Protein AF-A0A1F3YBR4-F1 (afdb_monomer)

Structure (mmCIF, N/CA/C/O backbone):
data_AF-A0A1F3YBR4-F1
#
_entry.id   AF-A0A1F3YBR4-F1
#
loop_
_atom_site.group_PDB
_atom_site.id
_atom_site.type_symbol
_atom_site.label_atom_id
_atom_site.label_alt_id
_atom_site.label_comp_id
_atom_site.label_asym_id
_atom_site.label_entity_id
_atom_site.label_seq_id
_atom_site.pdbx_PDB_ins_code
_atom_site.Cartn_x
_atom_site.Cartn_y
_atom_site.Cartn_z
_atom_site.occupancy
_atom_site.B_iso_or_equiv
_atom_site.auth_seq_id
_atom_site.auth_comp_id
_atom_site.auth_asym_id
_atom_site.auth_atom_id
_atom_site.pdbx_PDB_model_num
ATOM 1 N N . MET A 1 1 ? 12.958 -46.617 -24.072 1.00 23.92 1 MET A N 1
ATOM 2 C CA . MET A 1 1 ? 14.412 -46.872 -24.064 1.00 23.92 1 MET A CA 1
ATOM 3 C C . MET A 1 1 ? 15.074 -45.876 -25.005 1.00 23.92 1 MET A C 1
ATOM 5 O O . MET A 1 1 ? 14.710 -45.856 -26.168 1.00 23.92 1 MET A O 1
ATOM 9 N N . ILE A 1 2 ? 16.003 -45.095 -24.444 1.00 22.17 2 ILE A N 1
ATOM 10 C CA . ILE A 1 2 ? 17.035 -44.224 -25.046 1.00 22.17 2 ILE A CA 1
ATOM 11 C C . ILE A 1 2 ? 16.566 -42.932 -25.776 1.00 22.17 2 ILE A C 1
ATOM 13 O O . ILE A 1 2 ? 15.692 -42.996 -26.635 1.00 22.17 2 ILE A O 1
ATOM 17 N N . PRO A 1 3 ? 17.134 -41.754 -25.417 1.00 28.25 3 PRO A N 1
ATOM 18 C CA . PRO A 1 3 ? 16.663 -40.420 -25.795 1.00 28.25 3 PRO A CA 1
ATOM 19 C C . PRO A 1 3 ? 17.419 -39.850 -27.008 1.00 28.25 3 PRO A C 1
ATOM 21 O O . PRO A 1 3 ? 18.558 -40.236 -27.268 1.00 28.25 3 PRO A O 1
ATOM 24 N N . VAL A 1 4 ? 16.836 -38.868 -27.704 1.00 24.16 4 VAL A N 1
ATOM 25 C CA . VAL A 1 4 ? 17.567 -38.064 -28.700 1.00 24.16 4 VAL A CA 1
ATOM 26 C C . VAL A 1 4 ? 17.651 -36.616 -28.232 1.00 24.16 4 VAL A C 1
ATOM 28 O O . VAL A 1 4 ? 16.673 -35.876 -28.189 1.00 24.16 4 VAL A O 1
ATOM 31 N N . THR A 1 5 ? 18.872 -36.244 -27.875 1.00 29.11 5 THR A N 1
ATOM 32 C CA . THR A 1 5 ? 19.387 -34.903 -27.619 1.00 29.11 5 THR A CA 1
ATOM 33 C C . THR A 1 5 ? 19.265 -34.029 -28.871 1.00 29.11 5 THR A C 1
ATOM 35 O O . THR A 1 5 ? 19.898 -34.286 -29.894 1.00 29.11 5 THR A O 1
ATOM 38 N N . LEU A 1 6 ? 18.476 -32.954 -28.794 1.00 28.22 6 LEU A N 1
ATOM 39 C CA . LEU A 1 6 ? 18.381 -31.932 -29.840 1.00 28.22 6 LEU A CA 1
ATOM 40 C C . LEU A 1 6 ? 19.551 -30.943 -29.722 1.00 28.22 6 LEU A C 1
ATOM 42 O O . LEU A 1 6 ? 19.469 -29.914 -29.060 1.00 28.22 6 LEU A O 1
ATOM 46 N N . GLY A 1 7 ? 20.657 -31.267 -30.390 1.00 28.41 7 GLY A N 1
ATOM 47 C CA . GLY A 1 7 ? 21.738 -30.330 -30.695 1.00 28.41 7 GLY A CA 1
ATOM 48 C C . GLY A 1 7 ? 21.739 -29.970 -32.182 1.00 28.41 7 GLY A C 1
ATOM 49 O O . GLY A 1 7 ? 21.764 -30.870 -33.011 1.00 28.41 7 GLY A O 1
ATOM 50 N N . ARG A 1 8 ? 21.701 -28.662 -32.498 1.00 36.41 8 ARG A N 1
ATOM 51 C CA . ARG A 1 8 ? 22.083 -27.915 -33.735 1.00 36.41 8 ARG A CA 1
ATOM 52 C C . ARG A 1 8 ? 22.012 -28.547 -35.152 1.00 36.41 8 ARG A C 1
ATOM 54 O O . ARG A 1 8 ? 22.469 -27.915 -36.098 1.00 36.41 8 ARG A O 1
ATOM 61 N N . ARG A 1 9 ? 21.406 -29.716 -35.372 1.00 30.92 9 ARG A N 1
ATOM 62 C CA . ARG A 1 9 ? 21.308 -30.395 -36.683 1.00 30.92 9 ARG A CA 1
ATOM 63 C C . ARG A 1 9 ? 19.883 -30.826 -37.067 1.00 30.92 9 ARG A C 1
ATOM 65 O O . ARG A 1 9 ? 19.714 -31.665 -37.940 1.00 30.92 9 ARG A O 1
ATOM 72 N N . GLY A 1 10 ? 18.851 -30.209 -36.486 1.00 30.56 10 GLY A N 1
ATOM 73 C CA . GLY A 1 10 ? 17.455 -30.378 -36.933 1.00 30.56 10 GLY A CA 1
ATOM 74 C C . GLY A 1 10 ? 17.107 -29.628 -38.231 1.00 30.56 10 GLY A C 1
ATOM 75 O O . GLY A 1 10 ? 16.063 -29.870 -38.824 1.00 30.56 10 GLY A O 1
ATOM 76 N N . PHE A 1 11 ? 17.991 -28.743 -38.702 1.00 39.75 11 PHE A N 1
ATOM 77 C CA . PHE A 1 11 ? 17.734 -27.847 -39.837 1.00 39.75 11 PHE A CA 1
ATOM 78 C C . PHE A 1 11 ? 17.749 -28.539 -41.213 1.00 39.75 11 PHE A C 1
ATOM 80 O O . PHE A 1 11 ? 17.201 -28.008 -42.171 1.00 39.75 11 PHE A O 1
ATOM 87 N N . ILE A 1 12 ? 18.357 -29.726 -41.324 1.00 35.03 12 ILE A N 1
ATOM 88 C CA . ILE A 1 12 ? 18.539 -30.412 -42.617 1.00 35.03 12 ILE A CA 1
ATOM 89 C C . ILE A 1 12 ? 17.412 -31.423 -42.898 1.00 35.03 12 ILE A C 1
ATOM 91 O O . ILE A 1 12 ? 17.104 -31.686 -44.057 1.00 35.03 12 ILE A O 1
ATOM 95 N N . ALA A 1 13 ? 16.723 -31.934 -41.871 1.00 32.88 13 ALA A N 1
ATOM 96 C CA . ALA A 1 13 ? 15.683 -32.952 -42.058 1.00 32.88 13 ALA A CA 1
ATOM 97 C C . ALA A 1 13 ? 14.358 -32.388 -42.610 1.00 32.88 13 ALA A C 1
ATOM 99 O O . ALA A 1 13 ? 13.666 -33.079 -43.351 1.00 32.88 13 ALA A O 1
ATOM 100 N N . VAL A 1 14 ? 14.022 -31.125 -42.317 1.00 38.03 14 VAL A N 1
ATOM 101 C CA . VAL A 1 14 ? 12.793 -30.484 -42.833 1.00 38.03 14 VAL A CA 1
ATOM 102 C C . VAL A 1 14 ? 12.993 -29.929 -44.250 1.00 38.03 14 VAL A C 1
ATOM 104 O O . VAL A 1 14 ? 12.066 -29.942 -45.052 1.00 38.03 14 VAL A O 1
ATOM 107 N N . PHE A 1 15 ? 14.216 -29.526 -44.612 1.00 40.06 15 PHE A N 1
ATOM 108 C CA . PHE A 1 15 ? 14.514 -29.008 -45.954 1.00 40.06 15 PHE A CA 1
ATOM 109 C C . PHE A 1 15 ? 14.533 -30.098 -47.044 1.00 40.06 15 PHE A C 1
ATOM 111 O O . PHE A 1 15 ? 14.293 -29.799 -48.211 1.00 40.06 15 PHE A O 1
ATOM 118 N N . LEU A 1 16 ? 14.778 -31.364 -46.678 1.00 35.88 16 LEU A N 1
ATOM 119 C CA . LEU A 1 16 ? 14.881 -32.484 -47.627 1.00 35.88 16 LEU A CA 1
ATOM 120 C C . LEU A 1 16 ? 13.560 -33.227 -47.899 1.00 35.88 16 LEU A C 1
ATOM 122 O O . LEU A 1 16 ? 13.496 -33.995 -48.854 1.00 35.88 16 L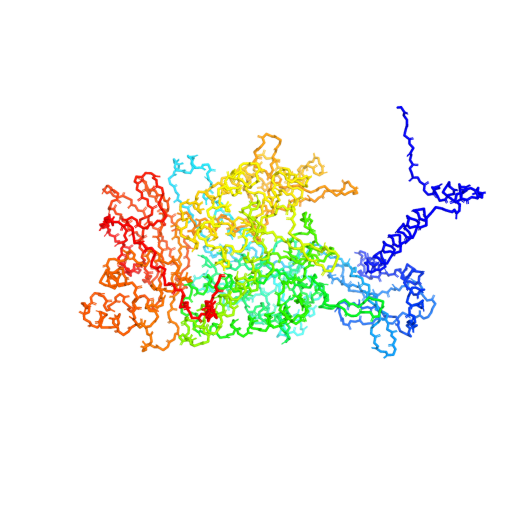EU A O 1
ATOM 126 N N . LEU A 1 17 ? 12.490 -32.977 -47.134 1.00 38.88 17 LEU A N 1
ATOM 127 C CA . LEU A 1 17 ? 11.174 -33.600 -47.369 1.00 38.88 17 LEU A CA 1
ATOM 128 C C . LEU A 1 17 ? 10.266 -32.798 -48.324 1.00 38.88 17 LEU A C 1
ATOM 130 O O . LEU A 1 17 ? 9.230 -33.305 -48.749 1.00 38.88 17 LEU A O 1
ATOM 134 N N . CYS A 1 18 ? 10.666 -31.586 -48.725 1.00 43.03 18 CYS A N 1
ATOM 135 C CA . CYS A 1 18 ? 9.859 -30.693 -49.569 1.00 43.03 18 CYS A CA 1
ATOM 136 C C . CYS A 1 18 ? 10.134 -30.795 -51.084 1.00 43.03 18 CYS A C 1
ATOM 138 O O . CYS A 1 18 ? 9.493 -30.090 -51.857 1.00 43.03 18 CYS A O 1
ATOM 140 N N . PHE A 1 19 ? 11.039 -31.673 -51.534 1.00 41.56 19 PHE A N 1
ATOM 141 C CA . PHE A 1 19 ? 11.357 -31.864 -52.963 1.00 41.56 19 PHE A CA 1
ATOM 142 C C . PHE A 1 19 ? 10.687 -33.100 -53.589 1.00 41.56 19 PHE A C 1
ATOM 144 O O . PHE A 1 19 ? 11.185 -33.667 -54.559 1.00 41.56 19 PHE A O 1
ATOM 151 N N . SER A 1 20 ? 9.530 -33.510 -53.064 1.00 43.53 20 SER A N 1
ATOM 152 C CA . SER A 1 20 ? 8.599 -34.362 -53.809 1.00 43.53 20 SER A CA 1
ATOM 153 C C . SER A 1 20 ? 7.569 -33.469 -54.513 1.00 43.53 20 SER A C 1
ATOM 155 O O . SER A 1 20 ? 6.870 -32.714 -53.828 1.00 43.53 20 SER A O 1
ATOM 157 N N . PRO A 1 21 ? 7.408 -33.555 -55.848 1.00 44.22 21 PRO A N 1
ATOM 158 C CA . PRO A 1 21 ? 6.447 -32.736 -56.592 1.00 44.22 21 PRO A CA 1
ATOM 159 C C . PRO A 1 21 ? 4.975 -32.985 -56.199 1.00 44.22 21 PRO A C 1
ATOM 161 O O . PRO A 1 21 ? 4.095 -32.266 -56.661 1.00 44.22 21 PRO A O 1
ATOM 164 N N . ALA A 1 22 ? 4.693 -33.944 -55.307 1.00 43.72 22 ALA A N 1
ATOM 165 C CA . ALA A 1 22 ? 3.353 -34.238 -54.799 1.00 43.72 22 ALA A CA 1
ATOM 166 C C . ALA A 1 22 ? 2.914 -33.395 -53.577 1.00 43.72 22 ALA A C 1
ATOM 168 O O . ALA A 1 22 ? 1.727 -33.378 -53.264 1.00 43.72 22 ALA A O 1
ATOM 169 N N . TYR A 1 23 ? 3.817 -32.677 -52.890 1.00 43.38 23 TYR A N 1
ATOM 170 C CA . TYR A 1 23 ? 3.474 -31.884 -51.688 1.00 43.38 23 TYR A CA 1
ATOM 171 C C . TYR A 1 23 ? 3.305 -30.373 -51.939 1.00 43.38 23 TYR A C 1
ATOM 173 O O . TYR A 1 23 ? 2.867 -29.639 -51.054 1.00 43.38 23 TYR A O 1
ATOM 181 N N . ALA A 1 24 ? 3.589 -29.900 -53.156 1.00 40.53 24 ALA A N 1
ATOM 182 C CA . ALA A 1 24 ? 3.602 -28.478 -53.506 1.00 40.53 24 ALA A CA 1
ATOM 183 C C . ALA A 1 24 ? 2.211 -27.849 -53.771 1.00 40.53 24 ALA A C 1
ATOM 185 O O . ALA A 1 24 ? 2.140 -26.674 -54.117 1.00 40.53 24 ALA A O 1
ATOM 186 N N . GLN A 1 25 ? 1.103 -28.589 -53.613 1.00 44.28 25 GLN A N 1
ATOM 187 C CA . GLN A 1 25 ? -0.252 -28.105 -53.949 1.00 44.28 25 GLN A CA 1
ATOM 188 C C . GLN A 1 25 ? -1.276 -28.129 -52.796 1.00 44.28 25 GLN A C 1
ATOM 190 O O . GLN A 1 25 ? -2.478 -28.070 -53.040 1.00 44.28 25 GLN A O 1
ATOM 195 N N . ALA A 1 26 ? -0.847 -28.165 -51.529 1.00 50.03 26 ALA A N 1
ATOM 196 C CA . ALA A 1 26 ? -1.770 -28.085 -50.390 1.00 50.03 26 ALA A CA 1
ATOM 197 C C . ALA A 1 26 ? -1.750 -26.681 -49.734 1.00 50.03 26 ALA A C 1
ATOM 199 O O . ALA A 1 26 ? -0.775 -26.355 -49.051 1.00 50.03 26 ALA A O 1
ATOM 200 N N . PRO A 1 27 ? -2.828 -25.870 -49.827 1.00 52.44 27 PRO A N 1
ATOM 201 C CA . PRO A 1 27 ? -2.911 -24.533 -49.214 1.00 52.44 27 PRO A CA 1
ATOM 202 C C . PRO A 1 27 ? -2.634 -24.524 -47.701 1.00 52.44 27 PRO A C 1
ATOM 204 O O . PRO A 1 27 ? -2.118 -23.552 -47.156 1.00 52.44 27 PRO A O 1
ATOM 207 N N . LYS A 1 28 ? -2.931 -25.640 -47.019 1.00 46.38 28 LYS A N 1
ATOM 208 C CA . LYS A 1 28 ? -2.670 -25.827 -45.584 1.00 46.38 28 LYS A CA 1
ATOM 209 C C . LYS A 1 28 ? -1.178 -25.893 -45.243 1.00 46.38 28 LYS A C 1
AT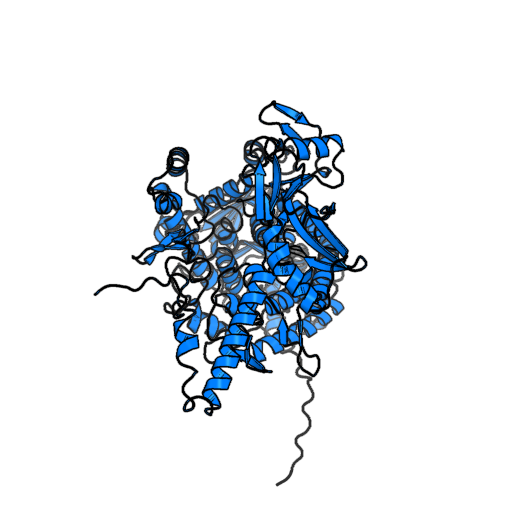OM 211 O O . LYS A 1 28 ? -0.798 -25.417 -44.181 1.00 46.38 28 LYS A O 1
ATOM 216 N N . CYS A 1 29 ? -0.340 -26.436 -46.129 1.00 45.31 29 CYS A N 1
ATOM 217 C CA . CYS A 1 29 ? 1.097 -26.568 -45.882 1.00 45.31 29 CYS A CA 1
ATOM 218 C C . CYS A 1 29 ? 1.814 -25.223 -46.067 1.00 45.31 29 CYS A C 1
ATOM 220 O O . CYS A 1 29 ? 2.679 -24.881 -45.269 1.00 45.31 29 CYS A O 1
ATOM 222 N N . ALA A 1 30 ? 1.399 -24.425 -47.059 1.00 50.19 30 ALA A N 1
ATOM 223 C CA . ALA A 1 30 ? 1.891 -23.060 -47.252 1.00 50.19 30 ALA A CA 1
ATOM 224 C C . ALA A 1 30 ? 1.507 -22.142 -46.077 1.00 50.19 30 ALA A C 1
ATOM 226 O O . ALA A 1 30 ? 2.363 -21.433 -45.560 1.00 50.19 30 ALA A O 1
ATOM 227 N N . ALA A 1 31 ? 0.264 -22.227 -45.586 1.00 51.41 31 ALA A N 1
ATOM 228 C CA . ALA A 1 31 ? -0.185 -21.465 -44.418 1.00 51.41 31 ALA A CA 1
ATOM 229 C C . ALA A 1 31 ? 0.562 -21.854 -43.126 1.00 51.41 31 ALA A C 1
ATOM 231 O O . ALA A 1 31 ? 0.920 -20.983 -42.340 1.00 51.41 31 ALA A O 1
ATOM 232 N N . GLN A 1 32 ? 0.841 -23.148 -42.922 1.00 50.38 32 GLN A N 1
ATOM 233 C CA . GLN A 1 32 ? 1.647 -23.626 -41.793 1.00 50.38 32 GLN A CA 1
ATOM 234 C C . GLN A 1 32 ? 3.113 -23.188 -41.898 1.00 50.38 32 GLN A C 1
ATOM 236 O O . GLN A 1 32 ? 3.708 -22.825 -40.888 1.00 50.38 32 GLN A O 1
ATOM 241 N N . LEU A 1 33 ? 3.690 -23.179 -43.105 1.00 54.19 33 LEU A N 1
ATOM 242 C CA . LEU A 1 33 ? 5.049 -22.685 -43.329 1.00 54.19 33 LEU A CA 1
ATOM 243 C C . LEU A 1 33 ? 5.134 -21.169 -43.108 1.00 54.19 33 LEU A C 1
ATOM 245 O O . LEU A 1 33 ? 6.045 -20.708 -42.433 1.00 54.19 33 LEU A O 1
ATOM 249 N N . GLU A 1 34 ? 4.175 -20.397 -43.626 1.00 56.00 34 GLU A N 1
ATOM 250 C CA . GLU A 1 34 ? 4.083 -18.953 -43.385 1.00 56.00 34 GLU A CA 1
ATOM 251 C C . GLU A 1 34 ? 3.904 -18.635 -41.902 1.00 56.00 34 GLU A C 1
ATOM 253 O O . GLU A 1 34 ? 4.531 -17.706 -41.400 1.00 56.00 34 GLU A O 1
ATOM 258 N N . GLN A 1 35 ? 3.080 -19.407 -41.191 1.00 53.53 35 GLN A N 1
ATOM 259 C CA . GLN A 1 35 ? 2.909 -19.266 -39.751 1.00 53.53 35 GLN A CA 1
ATOM 260 C C . GLN A 1 35 ? 4.218 -19.558 -39.009 1.00 53.53 35 GLN A C 1
ATOM 262 O O . GLN A 1 35 ? 4.646 -18.731 -38.211 1.00 53.53 35 GLN A O 1
ATOM 267 N N . LEU A 1 36 ? 4.901 -20.662 -39.325 1.00 56.75 36 LEU A N 1
ATOM 268 C CA . LEU A 1 36 ? 6.179 -21.023 -38.704 1.00 56.75 36 LEU A CA 1
ATOM 269 C C . LEU A 1 36 ? 7.273 -19.980 -38.995 1.00 56.75 36 LEU A C 1
ATOM 271 O O . LEU A 1 36 ? 8.056 -19.633 -38.113 1.00 56.75 36 LEU A O 1
ATOM 275 N N . VAL A 1 37 ? 7.321 -19.447 -40.220 1.00 59.47 37 VAL A N 1
ATOM 276 C CA . VAL A 1 37 ? 8.248 -18.373 -40.613 1.00 59.47 37 VAL A CA 1
ATOM 277 C C . VAL A 1 37 ? 7.934 -17.089 -39.851 1.00 59.47 37 VAL A C 1
ATOM 279 O O . VAL A 1 37 ? 8.852 -16.490 -39.298 1.00 59.47 37 VAL A O 1
ATOM 282 N N . ARG A 1 38 ? 6.657 -16.697 -39.746 1.00 57.47 38 ARG A N 1
ATOM 283 C CA . ARG A 1 38 ? 6.233 -15.527 -38.960 1.00 57.47 38 ARG A CA 1
ATOM 284 C C . ARG A 1 38 ? 6.526 -15.694 -37.474 1.00 57.47 38 ARG A C 1
ATOM 286 O O . ARG A 1 38 ? 6.971 -14.741 -36.845 1.00 57.47 38 ARG A O 1
ATOM 293 N N . GLU A 1 39 ? 6.305 -16.878 -36.910 1.00 59.38 39 GLU A N 1
ATOM 294 C CA . GLU A 1 39 ? 6.620 -17.197 -35.512 1.00 59.38 39 GLU A CA 1
ATOM 295 C C . GLU A 1 39 ? 8.131 -17.113 -35.264 1.00 59.38 39 GLU A C 1
ATOM 297 O O . GLU A 1 39 ? 8.566 -16.458 -34.318 1.00 59.38 39 GLU A O 1
ATOM 302 N N . THR A 1 40 ? 8.939 -17.669 -36.171 1.00 65.69 40 THR A N 1
ATOM 303 C CA . THR A 1 40 ? 10.409 -17.606 -36.108 1.00 65.69 40 THR A CA 1
ATOM 304 C C . THR A 1 40 ? 10.925 -16.172 -36.259 1.00 65.69 40 THR A C 1
ATOM 306 O O . THR A 1 40 ? 11.844 -15.755 -35.553 1.00 65.69 40 THR A O 1
ATOM 309 N N . GLU A 1 41 ? 10.338 -15.388 -37.164 1.00 69.94 41 GLU A N 1
ATOM 310 C CA . GLU A 1 41 ? 10.680 -13.979 -37.363 1.00 69.94 41 GLU A CA 1
ATOM 311 C C . GLU A 1 41 ? 10.274 -13.123 -36.158 1.00 69.94 41 GLU A C 1
ATOM 313 O O . GLU A 1 41 ? 11.069 -12.312 -35.687 1.00 69.94 41 GLU A O 1
ATOM 318 N N . THR A 1 42 ? 9.090 -13.362 -35.594 1.00 69.62 42 THR A N 1
ATOM 319 C CA . THR A 1 42 ? 8.614 -12.711 -34.364 1.00 69.62 42 THR A CA 1
ATOM 320 C C . THR A 1 42 ? 9.538 -13.024 -33.191 1.00 69.62 42 THR A C 1
ATOM 322 O O . THR A 1 42 ? 9.953 -12.112 -32.479 1.00 69.62 42 THR A O 1
ATOM 325 N N . GLN A 1 43 ? 9.930 -14.288 -33.022 1.00 71.44 43 GLN A N 1
ATOM 326 C CA . GLN A 1 43 ? 10.857 -14.706 -31.972 1.00 71.44 43 GLN A CA 1
ATOM 327 C C . GLN A 1 43 ? 12.241 -14.068 -32.150 1.00 71.44 43 GLN A C 1
ATOM 329 O O . GLN A 1 43 ? 12.814 -13.543 -31.197 1.00 71.44 43 GLN A O 1
ATOM 334 N N . ARG A 1 44 ? 12.757 -14.027 -33.382 1.00 78.25 44 ARG A N 1
ATOM 335 C CA . ARG A 1 44 ? 14.019 -13.347 -33.700 1.00 78.25 44 ARG A CA 1
ATOM 336 C C . ARG A 1 44 ? 13.957 -11.843 -33.410 1.00 78.25 44 ARG A C 1
ATOM 338 O O . ARG A 1 44 ? 14.912 -11.288 -32.873 1.00 78.25 44 ARG A O 1
ATOM 345 N N . LEU A 1 45 ? 12.868 -11.168 -33.779 1.00 78.81 45 LEU A N 1
ATOM 346 C CA . LEU A 1 45 ? 12.679 -9.740 -33.499 1.00 78.81 45 LEU A CA 1
ATOM 347 C C . LEU A 1 45 ? 12.570 -9.478 -31.998 1.00 78.81 45 LEU A C 1
ATOM 349 O O . LEU A 1 45 ? 13.172 -8.527 -31.504 1.00 78.81 45 LEU A O 1
ATOM 353 N N . HIS A 1 46 ? 11.879 -10.354 -31.271 1.00 78.00 46 HIS A N 1
ATOM 354 C CA . HIS A 1 46 ? 11.812 -10.311 -29.817 1.00 78.00 46 HIS A CA 1
ATOM 355 C C . HIS A 1 46 ? 13.218 -10.395 -29.198 1.00 78.00 46 HIS A C 1
ATOM 357 O O . HIS A 1 46 ? 13.597 -9.531 -28.413 1.00 78.00 46 HIS A O 1
ATOM 363 N N . GLU A 1 47 ? 14.056 -11.349 -29.614 1.00 80.38 47 GLU A N 1
ATOM 364 C CA . GLU A 1 47 ? 15.449 -11.438 -29.142 1.00 80.38 47 GLU A CA 1
ATOM 365 C C . GLU A 1 47 ? 16.275 -10.168 -29.415 1.00 80.38 47 GLU A C 1
ATOM 367 O O . GLU A 1 47 ? 17.140 -9.808 -28.615 1.00 80.38 47 GLU A O 1
ATOM 372 N N . LEU A 1 48 ? 16.018 -9.478 -30.531 1.00 84.56 48 LEU A N 1
ATOM 373 C CA . LEU A 1 48 ? 16.681 -8.214 -30.864 1.00 84.56 48 LEU A CA 1
ATOM 374 C C . LEU A 1 48 ? 16.171 -7.041 -30.023 1.00 84.56 48 LEU A C 1
ATOM 376 O O . LEU A 1 48 ? 16.964 -6.182 -29.641 1.00 84.56 48 LEU A O 1
ATOM 380 N N . TYR A 1 49 ? 14.871 -6.985 -29.730 1.00 84.88 49 TYR A N 1
ATOM 381 C CA . TYR A 1 49 ? 14.293 -5.950 -28.873 1.00 84.88 49 TYR A CA 1
ATOM 382 C C . TYR A 1 49 ? 14.852 -6.007 -27.459 1.00 84.88 49 TYR A C 1
ATOM 384 O O . TYR A 1 49 ? 15.183 -4.961 -26.902 1.00 84.88 49 TYR A O 1
ATOM 392 N N . TYR A 1 50 ? 15.031 -7.213 -26.927 1.00 82.12 50 TYR A N 1
ATOM 393 C CA . TYR A 1 50 ? 15.558 -7.438 -25.584 1.00 82.12 50 TYR A CA 1
ATOM 394 C C . TYR A 1 50 ? 17.067 -7.701 -25.569 1.00 82.12 50 TYR A C 1
ATOM 396 O O . TYR A 1 50 ? 17.598 -8.295 -24.630 1.00 82.12 50 TYR A O 1
ATOM 404 N N . LEU A 1 51 ? 17.786 -7.267 -26.611 1.00 86.31 51 LEU A N 1
ATOM 405 C CA . LEU A 1 51 ? 19.232 -7.409 -26.655 1.00 86.31 51 LEU A CA 1
ATOM 406 C C . LEU A 1 51 ? 19.862 -6.618 -25.501 1.00 86.31 51 LEU A C 1
ATOM 408 O O . LEU A 1 51 ? 19.724 -5.398 -25.430 1.00 86.31 51 LEU A O 1
ATOM 412 N N . ILE A 1 52 ? 20.592 -7.313 -24.632 1.00 86.44 52 ILE A N 1
ATOM 413 C CA . ILE A 1 52 ? 21.405 -6.726 -23.563 1.00 86.44 52 ILE A CA 1
ATOM 414 C C . ILE A 1 52 ? 22.853 -6.616 -24.076 1.00 86.44 52 ILE A C 1
ATOM 416 O O . ILE A 1 52 ? 23.334 -7.568 -24.695 1.00 86.44 52 ILE A O 1
ATOM 420 N N . PRO A 1 53 ? 23.571 -5.502 -23.830 1.00 84.25 53 PRO A N 1
ATOM 421 C CA . PRO A 1 53 ? 24.991 -5.384 -24.148 1.00 84.25 53 PRO A CA 1
ATOM 422 C C . PRO A 1 53 ? 25.813 -6.523 -23.537 1.00 84.25 53 PRO A C 1
ATOM 424 O O . PRO A 1 53 ? 25.592 -6.912 -22.387 1.00 84.25 53 PRO A O 1
ATOM 427 N N . ASP A 1 54 ? 26.802 -7.031 -24.263 1.00 86.31 54 ASP A N 1
ATOM 428 C CA . ASP A 1 54 ? 27.768 -7.966 -23.694 1.00 86.31 54 ASP A CA 1
ATOM 429 C C . ASP A 1 54 ? 28.876 -7.178 -22.991 1.00 86.31 54 ASP A C 1
ATOM 431 O O . ASP A 1 54 ? 29.335 -6.144 -23.478 1.00 86.31 54 ASP A O 1
ATOM 435 N N . GLY A 1 55 ? 29.297 -7.626 -21.809 1.00 88.50 55 GLY A N 1
ATOM 436 C CA . GLY A 1 55 ? 30.373 -6.946 -21.102 1.00 88.50 55 GLY A CA 1
ATOM 437 C C . GLY A 1 55 ? 30.693 -7.490 -19.722 1.00 88.50 55 GLY A C 1
ATOM 438 O O . GLY A 1 55 ? 29.929 -8.249 -19.122 1.00 88.50 55 GLY A O 1
ATOM 439 N N . THR A 1 56 ? 31.843 -7.060 -19.217 1.00 89.56 56 THR A N 1
ATOM 440 C CA . THR A 1 56 ? 32.400 -7.430 -17.917 1.00 89.56 56 THR A CA 1
ATOM 441 C C . THR A 1 56 ? 32.874 -6.192 -17.169 1.00 89.56 56 THR A C 1
ATOM 443 O O . THR A 1 56 ? 33.171 -5.151 -17.761 1.00 89.56 56 THR A O 1
ATOM 446 N N . ARG A 1 57 ? 32.951 -6.305 -15.843 1.00 88.50 57 ARG A N 1
ATOM 447 C CA . ARG A 1 57 ? 33.534 -5.278 -14.985 1.00 88.50 57 ARG A CA 1
ATOM 448 C C . ARG A 1 57 ? 34.776 -5.829 -14.310 1.00 88.50 57 ARG A C 1
ATOM 450 O O . ARG A 1 57 ? 34.729 -6.895 -13.703 1.00 88.50 57 ARG A O 1
ATOM 457 N N . ASP A 1 58 ? 35.870 -5.089 -14.397 1.00 87.38 58 ASP A N 1
ATOM 458 C CA . ASP A 1 58 ? 37.111 -5.428 -13.717 1.00 87.38 58 ASP A CA 1
ATOM 459 C C . ASP A 1 58 ? 36.924 -5.314 -12.188 1.00 87.38 58 ASP A C 1
ATOM 461 O O . ASP A 1 58 ? 36.556 -4.243 -11.698 1.00 87.38 58 ASP A O 1
ATOM 465 N N . PRO A 1 59 ? 37.186 -6.379 -11.407 1.00 81.81 59 PRO A N 1
ATOM 466 C CA . PRO A 1 59 ? 36.921 -6.404 -9.968 1.00 81.81 59 PRO A CA 1
ATOM 467 C C . PRO A 1 59 ? 37.910 -5.574 -9.125 1.00 81.81 59 PRO A C 1
ATOM 469 O O . PRO A 1 59 ? 37.684 -5.390 -7.931 1.00 81.81 59 PRO A O 1
ATOM 472 N N . LYS A 1 60 ? 39.007 -5.070 -9.706 1.00 81.94 60 LYS A N 1
ATOM 473 C CA . LYS A 1 60 ? 40.015 -4.252 -9.008 1.00 81.94 60 LYS A CA 1
ATOM 474 C C . LYS A 1 60 ? 39.908 -2.780 -9.380 1.00 81.94 60 LYS A C 1
ATOM 476 O O . LYS A 1 60 ? 39.931 -1.911 -8.515 1.00 81.94 60 LYS A O 1
ATOM 481 N N . THR A 1 61 ? 39.823 -2.500 -10.676 1.00 83.69 61 THR A N 1
ATOM 482 C CA . THR A 1 61 ? 39.800 -1.133 -11.218 1.00 83.69 61 THR A CA 1
ATOM 483 C C . THR A 1 61 ? 38.387 -0.586 -11.360 1.00 83.69 61 THR A C 1
ATOM 485 O O . THR A 1 61 ? 38.202 0.630 -11.358 1.00 83.69 61 THR A O 1
ATOM 488 N N . GLY A 1 62 ? 37.400 -1.479 -11.472 1.00 82.75 62 GLY A N 1
ATOM 489 C CA . GLY A 1 62 ? 36.006 -1.150 -11.730 1.00 82.75 62 GLY A CA 1
ATOM 490 C C . GLY A 1 62 ? 35.713 -0.713 -13.163 1.00 82.75 62 GLY A C 1
ATOM 491 O O . GLY A 1 62 ? 34.560 -0.394 -13.446 1.00 82.75 62 GLY A O 1
ATOM 492 N N . ASP A 1 63 ? 36.711 -0.733 -14.056 1.00 89.75 63 ASP A N 1
ATOM 493 C CA . ASP A 1 63 ? 36.550 -0.478 -15.488 1.00 89.75 63 ASP A CA 1
ATOM 494 C C . ASP A 1 63 ? 35.548 -1.452 -16.115 1.00 89.75 63 ASP A C 1
ATOM 496 O O . ASP A 1 63 ? 35.554 -2.647 -15.818 1.00 89.75 63 ASP A O 1
ATOM 500 N N . ILE A 1 64 ? 34.717 -0.946 -17.022 1.00 91.25 64 ILE A N 1
ATOM 501 C CA . ILE A 1 64 ? 33.761 -1.753 -17.783 1.00 91.25 64 ILE A CA 1
ATOM 502 C C . ILE A 1 64 ? 34.359 -2.033 -19.158 1.00 91.25 64 ILE A C 1
ATOM 504 O O . ILE A 1 64 ? 34.828 -1.114 -19.825 1.00 91.25 64 ILE A O 1
ATOM 508 N N . THR A 1 65 ? 34.329 -3.290 -19.588 1.00 92.00 65 THR A N 1
ATOM 509 C CA . THR A 1 65 ? 34.656 -3.693 -20.960 1.00 92.00 65 THR A CA 1
ATOM 510 C C . THR A 1 65 ? 33.387 -4.203 -21.622 1.00 92.00 65 THR A C 1
ATOM 512 O O . THR A 1 65 ? 32.756 -5.112 -21.090 1.00 92.00 65 THR A O 1
ATOM 515 N N . LEU A 1 66 ? 33.006 -3.623 -22.757 1.00 91.62 66 LEU A N 1
ATOM 516 C CA . LEU A 1 66 ? 31.830 -4.039 -23.522 1.00 91.62 66 LEU A CA 1
ATOM 517 C C . LEU A 1 66 ? 32.261 -4.712 -24.816 1.00 91.62 66 LEU A C 1
ATOM 519 O O . LEU A 1 66 ? 33.106 -4.168 -25.526 1.00 91.62 66 LEU A O 1
ATOM 523 N N . ASP A 1 67 ? 31.644 -5.845 -25.127 1.00 91.00 67 ASP A N 1
ATOM 524 C CA . ASP A 1 67 ? 31.720 -6.491 -26.432 1.00 91.00 67 ASP A CA 1
ATOM 525 C C . ASP A 1 67 ? 30.477 -6.109 -27.243 1.00 91.00 67 ASP A C 1
ATOM 527 O O . ASP A 1 67 ? 29.334 -6.357 -26.867 1.00 91.00 67 ASP A O 1
ATOM 531 N N . LEU A 1 68 ? 30.713 -5.443 -28.363 1.00 87.12 68 LEU A N 1
ATOM 532 C CA . LEU A 1 68 ? 29.688 -4.900 -29.243 1.00 87.12 68 LEU A CA 1
ATOM 533 C C . LEU A 1 68 ? 29.439 -5.809 -30.447 1.00 87.12 68 LEU A C 1
ATOM 535 O O . LEU A 1 68 ? 28.629 -5.466 -31.310 1.00 87.12 68 LEU A O 1
ATOM 539 N N . THR A 1 69 ? 30.121 -6.955 -30.536 1.00 88.44 69 THR A N 1
ATOM 540 C CA . THR A 1 69 ? 30.035 -7.874 -31.676 1.00 88.44 69 THR A CA 1
ATOM 541 C C . THR A 1 69 ? 28.596 -8.297 -31.921 1.00 88.44 69 THR A C 1
ATOM 543 O O . THR A 1 69 ? 28.109 -8.191 -33.047 1.00 88.44 69 THR A O 1
ATOM 546 N N . ARG A 1 70 ? 27.868 -8.702 -30.874 1.00 85.25 70 ARG A N 1
ATOM 547 C CA . ARG A 1 70 ? 26.469 -9.129 -30.993 1.00 85.25 70 ARG A CA 1
ATOM 548 C C . ARG A 1 70 ? 25.560 -7.987 -31.451 1.00 85.25 70 ARG A C 1
ATOM 550 O O . ARG A 1 70 ? 24.771 -8.163 -32.375 1.00 85.25 70 ARG A O 1
ATOM 557 N N . SER A 1 71 ? 25.721 -6.792 -30.885 1.00 85.25 71 SER A N 1
ATOM 558 C CA . SER A 1 71 ? 24.959 -5.606 -31.294 1.00 85.25 71 SER A CA 1
ATOM 559 C C . SER A 1 71 ? 25.240 -5.215 -32.746 1.00 85.25 71 SER A C 1
ATOM 561 O O . SER A 1 71 ? 24.318 -4.931 -33.504 1.00 85.25 71 SER A O 1
ATOM 563 N N . LYS A 1 72 ? 26.493 -5.269 -33.198 1.00 83.88 72 LYS A N 1
ATOM 564 C CA . LYS A 1 72 ? 26.830 -4.938 -34.587 1.00 83.88 72 LYS A CA 1
ATOM 565 C C . LYS A 1 72 ? 26.403 -6.007 -35.588 1.00 83.88 72 LYS A C 1
ATOM 567 O O . LYS A 1 72 ? 25.995 -5.663 -36.690 1.00 83.88 72 LYS A O 1
ATOM 572 N N . THR A 1 73 ? 26.506 -7.285 -35.238 1.00 86.88 73 THR A N 1
ATOM 573 C CA . THR A 1 73 ? 26.231 -8.392 -36.171 1.00 86.88 73 THR A CA 1
ATOM 574 C C . THR A 1 73 ? 24.756 -8.763 -36.245 1.00 86.88 73 THR A C 1
ATOM 576 O O . THR A 1 73 ? 24.305 -9.207 -37.297 1.00 86.88 73 THR A O 1
ATOM 579 N N . LEU A 1 74 ? 23.992 -8.565 -35.167 1.00 86.62 74 LEU A N 1
ATOM 580 C CA . LEU A 1 74 ? 22.573 -8.916 -35.131 1.00 86.62 74 LEU A CA 1
ATOM 581 C C . LEU A 1 74 ? 21.660 -7.709 -35.378 1.00 86.62 74 LEU A C 1
ATOM 583 O O . LEU A 1 74 ? 20.722 -7.819 -36.165 1.00 86.62 74 LEU A O 1
ATOM 587 N N . LEU A 1 75 ? 21.934 -6.560 -34.747 1.00 89.19 75 LEU A N 1
ATOM 588 C CA . LEU A 1 75 ? 21.006 -5.425 -34.740 1.00 89.19 75 LEU A CA 1
ATOM 589 C C . LEU A 1 75 ? 21.212 -4.450 -35.910 1.00 89.19 75 LEU A C 1
ATOM 591 O O . LEU A 1 75 ? 20.233 -4.067 -36.546 1.00 89.19 75 LEU A O 1
ATOM 595 N N . LEU A 1 76 ? 22.453 -4.063 -36.240 1.00 87.81 76 LEU A N 1
ATOM 596 C CA . LEU A 1 76 ? 22.704 -3.136 -37.361 1.00 87.81 76 LEU A CA 1
ATOM 597 C C . LEU A 1 76 ? 22.150 -3.636 -38.707 1.00 87.81 76 LEU A C 1
ATOM 599 O O . LEU A 1 76 ? 21.568 -2.825 -39.427 1.00 87.81 76 LEU A O 1
ATOM 603 N N . PRO A 1 77 ? 22.281 -4.924 -39.087 1.00 90.38 77 PRO A N 1
ATOM 604 C CA . PRO A 1 77 ? 21.683 -5.411 -40.326 1.00 90.38 77 PRO A CA 1
ATOM 605 C C . PRO A 1 77 ? 20.159 -5.306 -40.320 1.00 90.38 77 PRO A C 1
ATOM 607 O O . PRO A 1 77 ? 19.570 -4.997 -41.351 1.00 90.38 77 PRO A O 1
ATOM 610 N N . GLU A 1 78 ? 19.522 -5.536 -39.170 1.00 91.06 78 GLU A N 1
ATOM 611 C CA . GLU A 1 78 ? 18.069 -5.426 -39.038 1.00 91.06 78 GLU A CA 1
ATOM 612 C C . GLU A 1 78 ? 17.596 -3.971 -39.138 1.00 91.06 78 GLU A C 1
ATOM 614 O O . GLU A 1 78 ? 16.620 -3.683 -39.826 1.00 91.06 78 GLU A O 1
ATOM 619 N N . LEU A 1 79 ? 18.337 -3.034 -38.541 1.00 91.62 79 LEU A N 1
ATOM 620 C CA . LEU A 1 79 ? 18.097 -1.602 -38.721 1.00 91.62 79 LEU A CA 1
ATOM 621 C C . LEU A 1 79 ? 18.198 -1.195 -40.195 1.00 91.62 79 LEU A C 1
ATOM 623 O O . LEU A 1 79 ? 17.277 -0.567 -40.717 1.00 91.62 79 LEU A O 1
ATOM 627 N N . LYS A 1 80 ? 19.252 -1.639 -40.894 1.00 91.44 80 LYS A N 1
ATOM 628 C CA . LYS A 1 80 ? 19.456 -1.345 -42.322 1.00 91.44 80 LYS A CA 1
ATOM 629 C C . LYS A 1 80 ? 18.322 -1.870 -43.195 1.00 91.44 80 LYS A C 1
ATOM 631 O O . LYS A 1 80 ? 17.861 -1.155 -44.079 1.00 91.44 80 LYS A O 1
ATOM 636 N N . LYS A 1 81 ? 17.829 -3.086 -42.931 1.00 91.62 81 LYS A N 1
ATOM 637 C CA . LYS A 1 81 ? 16.665 -3.647 -43.642 1.00 91.62 81 LYS A CA 1
ATOM 638 C C . LYS A 1 81 ? 15.410 -2.788 -43.499 1.00 91.62 81 LYS A C 1
ATOM 640 O O . LYS A 1 81 ? 14.589 -2.765 -44.407 1.00 91.62 81 LYS A O 1
ATOM 645 N N . ARG A 1 82 ? 15.272 -2.086 -42.375 1.00 90.94 82 ARG A N 1
ATOM 646 C CA . ARG A 1 82 ? 14.148 -1.192 -42.068 1.00 90.94 82 ARG A CA 1
ATOM 647 C C . ARG A 1 82 ? 14.398 0.259 -42.492 1.00 90.94 82 ARG A C 1
ATOM 649 O O . ARG A 1 82 ? 13.615 1.133 -42.146 1.00 90.94 82 ARG A O 1
ATOM 656 N N . GLY A 1 83 ? 15.472 0.514 -43.244 1.00 93.62 83 GLY A N 1
ATOM 657 C CA . GLY A 1 83 ? 15.816 1.840 -43.757 1.00 93.62 83 GLY A CA 1
ATOM 658 C C . GLY A 1 83 ? 16.583 2.728 -42.775 1.00 93.62 83 GLY A C 1
ATOM 659 O O . GLY A 1 83 ? 16.812 3.893 -43.083 1.00 93.62 83 GLY A O 1
ATOM 660 N N . PHE A 1 84 ? 17.008 2.199 -41.623 1.00 94.38 84 PHE A N 1
ATOM 661 C CA . PHE A 1 84 ? 17.824 2.933 -40.658 1.00 94.38 84 PHE A CA 1
ATOM 662 C C . PHE A 1 84 ? 19.305 2.614 -40.857 1.00 94.38 84 PHE A C 1
ATOM 664 O O . PHE A 1 84 ? 19.737 1.465 -40.736 1.00 94.38 84 PHE A O 1
ATOM 671 N N . VAL A 1 85 ? 20.104 3.642 -41.123 1.00 92.62 85 VAL A N 1
ATOM 672 C CA . VAL A 1 85 ? 21.563 3.571 -41.216 1.00 92.62 85 VAL A CA 1
ATOM 673 C C . VAL A 1 85 ? 22.128 4.490 -40.134 1.00 92.62 85 VAL A C 1
ATOM 675 O O . VAL A 1 85 ? 22.343 5.668 -40.402 1.00 92.62 85 VAL A O 1
ATOM 678 N N . PRO A 1 86 ? 22.331 3.978 -38.904 1.00 91.19 86 PRO A N 1
ATOM 679 C CA . PRO A 1 86 ? 22.853 4.794 -37.818 1.00 91.19 86 PRO A CA 1
ATOM 680 C C . PRO A 1 86 ? 24.201 5.422 -38.193 1.00 91.19 86 PRO A C 1
ATOM 682 O O . PRO A 1 86 ? 25.122 4.697 -38.576 1.00 91.19 86 PRO A O 1
ATOM 685 N N . ASP A 1 87 ? 24.305 6.744 -38.076 1.00 91.44 87 ASP A N 1
ATOM 686 C CA . ASP A 1 87 ? 25.537 7.522 -38.270 1.00 91.44 87 ASP A CA 1
ATOM 687 C C . ASP A 1 87 ? 26.347 7.638 -36.968 1.00 91.44 87 ASP A C 1
ATOM 689 O O . ASP A 1 87 ? 27.559 7.859 -36.989 1.00 91.44 87 ASP A O 1
ATOM 693 N N . GLU A 1 88 ? 25.695 7.406 -35.829 1.00 91.62 88 GLU A N 1
ATOM 694 C CA . GLU A 1 88 ? 26.288 7.460 -34.504 1.00 91.62 88 GLU A CA 1
ATOM 695 C C . GLU A 1 88 ? 25.848 6.237 -33.677 1.00 91.62 88 GLU A C 1
ATOM 697 O O . GLU A 1 88 ? 24.661 5.928 -33.532 1.00 91.62 88 GLU A O 1
ATOM 702 N N . VAL A 1 89 ? 26.820 5.529 -33.091 1.00 91.12 89 VAL A N 1
ATOM 703 C CA . VAL A 1 89 ? 26.568 4.503 -32.070 1.00 91.12 89 VAL A CA 1
ATOM 704 C C . VAL A 1 89 ? 27.286 4.923 -30.799 1.00 91.12 89 VAL A C 1
ATOM 706 O O . VAL A 1 89 ? 28.514 5.052 -30.777 1.00 91.12 89 VAL A O 1
ATOM 709 N N . VAL A 1 90 ? 26.520 5.134 -29.734 1.00 92.19 90 VAL A N 1
ATOM 710 C CA . VAL A 1 90 ? 27.050 5.561 -28.439 1.00 92.19 90 VAL A CA 1
ATOM 711 C C . VAL A 1 90 ? 26.740 4.550 -27.359 1.00 92.19 90 VAL A C 1
ATOM 713 O O . VAL A 1 90 ? 25.692 3.906 -27.350 1.00 92.19 90 VAL A O 1
ATOM 716 N N . VAL A 1 91 ? 27.649 4.451 -26.403 1.00 91.06 91 VAL A N 1
ATOM 717 C CA . VAL A 1 91 ? 27.367 3.822 -25.122 1.00 91.06 91 VAL A CA 1
ATOM 718 C C . VAL A 1 91 ? 26.821 4.885 -24.184 1.00 91.06 91 VAL A C 1
ATOM 720 O O . VAL A 1 91 ? 27.521 5.850 -23.887 1.00 91.06 91 VAL A O 1
ATOM 723 N N . GLU A 1 92 ? 25.597 4.700 -23.708 1.00 90.75 92 GLU A N 1
ATOM 724 C CA . GLU A 1 92 ? 25.027 5.473 -22.609 1.00 90.75 92 GLU A CA 1
ATOM 725 C C . GLU A 1 92 ? 25.409 4.810 -21.280 1.00 90.75 92 GLU A C 1
ATOM 727 O O . GLU A 1 92 ? 25.119 3.633 -21.062 1.00 90.75 92 GLU A O 1
ATOM 732 N N . LEU A 1 93 ? 26.033 5.576 -20.386 1.00 86.56 93 LEU A N 1
ATOM 733 C CA . LEU A 1 93 ? 26.345 5.192 -19.012 1.00 86.56 93 LEU A CA 1
ATOM 734 C C . LEU A 1 93 ? 25.619 6.130 -18.036 1.00 86.56 93 LEU A C 1
ATOM 736 O O . LEU A 1 93 ? 25.729 7.356 -18.152 1.00 86.56 93 LEU A O 1
ATOM 740 N N . ASP A 1 94 ? 24.909 5.567 -17.056 1.00 80.62 94 ASP A N 1
ATOM 741 C CA . ASP A 1 94 ? 24.134 6.306 -16.046 1.00 80.62 94 ASP A CA 1
ATOM 742 C C . ASP A 1 94 ? 23.170 7.357 -16.656 1.00 80.62 94 ASP A C 1
ATOM 744 O O . ASP A 1 94 ? 23.102 8.496 -16.190 1.00 80.62 94 ASP A O 1
ATOM 748 N N . ARG A 1 95 ? 22.454 7.008 -17.739 1.00 77.06 95 ARG A N 1
ATOM 749 C CA . ARG A 1 95 ? 21.510 7.865 -18.506 1.00 77.06 95 ARG A CA 1
ATOM 750 C C . ARG A 1 95 ? 22.067 9.144 -19.153 1.00 77.06 95 ARG A C 1
ATOM 752 O O . ARG A 1 95 ? 21.311 9.840 -19.826 1.00 77.06 95 ARG A O 1
ATOM 759 N N . GLN A 1 96 ? 23.327 9.510 -18.929 1.00 76.44 96 GLN A N 1
ATOM 760 C CA . GLN A 1 96 ? 23.819 10.847 -19.304 1.00 76.44 96 GLN A CA 1
ATOM 761 C C . GLN A 1 96 ? 25.181 10.857 -19.985 1.00 76.44 96 GLN A C 1
ATOM 763 O O . GLN A 1 96 ? 25.477 11.780 -20.741 1.00 76.44 96 GLN A O 1
ATOM 768 N N . ARG A 1 97 ? 26.047 9.882 -19.702 1.00 80.94 97 ARG A N 1
ATOM 769 C CA . ARG A 1 97 ? 27.400 9.883 -20.260 1.00 80.94 97 ARG A CA 1
ATOM 770 C C . ARG A 1 97 ? 27.407 9.081 -21.538 1.00 80.94 97 ARG A C 1
ATOM 772 O O . ARG A 1 97 ? 27.166 7.880 -21.502 1.00 80.94 97 ARG A O 1
ATOM 779 N N . PHE A 1 98 ? 27.725 9.746 -22.635 1.00 88.56 98 PHE A N 1
ATOM 780 C CA . PHE A 1 98 ? 27.855 9.105 -23.929 1.00 88.56 98 PHE A CA 1
ATOM 781 C C . PHE A 1 98 ? 29.326 8.868 -24.246 1.00 88.56 98 PHE A C 1
ATOM 783 O O . PHE A 1 98 ? 30.156 9.765 -24.102 1.00 88.56 98 PHE A O 1
ATOM 790 N N . PHE A 1 99 ? 29.640 7.655 -24.683 1.00 87.44 99 PHE A N 1
ATOM 791 C CA . PHE A 1 99 ? 30.937 7.306 -25.248 1.00 87.44 99 PHE A CA 1
ATOM 792 C C . PHE A 1 99 ? 30.704 6.889 -26.690 1.00 87.44 99 PHE A C 1
ATOM 794 O O . PHE A 1 99 ? 30.080 5.857 -26.942 1.00 87.44 99 PHE A O 1
ATOM 801 N N . GLN A 1 100 ? 31.167 7.706 -27.631 1.00 87.69 100 GLN A N 1
ATOM 802 C CA . GLN A 1 100 ? 31.091 7.361 -29.043 1.00 87.69 100 GLN A CA 1
ATOM 803 C C . GLN A 1 100 ? 31.980 6.148 -29.312 1.00 87.69 100 GLN A C 1
ATOM 805 O O . GLN A 1 100 ? 33.123 6.096 -28.856 1.00 87.69 100 GLN A O 1
ATOM 810 N N . ILE A 1 101 ? 31.440 5.161 -30.023 1.00 87.31 101 ILE A N 1
ATOM 811 C CA . ILE A 1 101 ? 32.175 3.951 -30.385 1.00 87.31 101 ILE A CA 1
ATOM 812 C C . ILE A 1 101 ? 33.021 4.267 -31.625 1.00 87.31 101 ILE A C 1
ATOM 814 O O . ILE A 1 101 ? 32.442 4.575 -32.669 1.00 87.31 101 ILE A O 1
ATOM 818 N N . PRO A 1 102 ? 34.364 4.192 -31.547 1.00 82.38 102 PRO A N 1
ATOM 819 C CA . PRO A 1 102 ? 35.216 4.444 -32.702 1.00 82.38 102 PRO A CA 1
ATOM 820 C C . PRO A 1 102 ? 34.948 3.453 -33.837 1.00 82.38 102 PRO A C 1
ATOM 822 O O . PRO A 1 102 ? 34.651 2.272 -33.609 1.00 82.38 102 PRO A O 1
ATOM 825 N N . GLU A 1 103 ? 35.103 3.926 -35.070 1.00 75.44 103 GLU A N 1
ATOM 826 C CA . GLU A 1 103 ? 34.962 3.096 -36.262 1.00 75.44 103 GLU A CA 1
ATOM 827 C C . GLU A 1 103 ? 35.939 1.902 -36.210 1.00 75.44 103 GLU A C 1
ATOM 829 O O . GLU A 1 103 ? 37.099 2.033 -35.822 1.00 75.44 103 GLU A O 1
ATOM 834 N N . GLY A 1 104 ? 35.447 0.697 -36.520 1.00 78.00 104 GLY A N 1
ATOM 835 C CA . GLY A 1 104 ? 36.240 -0.542 -36.498 1.00 78.00 104 GLY A CA 1
ATOM 836 C C . GLY A 1 104 ? 36.433 -1.227 -35.132 1.00 78.00 104 GLY A C 1
ATOM 837 O O . GLY A 1 104 ? 36.836 -2.388 -35.106 1.00 78.00 104 GLY A O 1
ATOM 838 N N . GLN A 1 105 ? 36.097 -0.602 -33.995 1.00 83.19 105 GLN A N 1
ATOM 839 C CA . GLN A 1 105 ? 36.251 -1.245 -32.676 1.00 83.19 105 GLN A CA 1
ATOM 840 C C . GLN A 1 105 ? 35.035 -2.085 -32.274 1.00 83.19 105 GLN A C 1
ATOM 842 O O . GLN A 1 105 ? 33.928 -1.564 -32.158 1.00 83.19 105 GLN A O 1
ATOM 847 N N . ASN A 1 106 ? 35.229 -3.378 -32.003 1.00 85.38 106 ASN A N 1
ATOM 848 C CA . ASN A 1 106 ? 34.177 -4.258 -31.464 1.00 85.38 106 ASN A CA 1
ATOM 849 C C . ASN A 1 106 ? 34.196 -4.362 -29.940 1.00 85.38 106 ASN A C 1
ATOM 851 O O . ASN A 1 106 ? 33.260 -4.894 -29.356 1.00 85.38 106 ASN A O 1
ATOM 855 N N . THR A 1 107 ? 35.222 -3.819 -29.294 1.00 89.31 107 THR A N 1
ATOM 856 C CA . THR A 1 107 ? 35.338 -3.796 -27.840 1.00 89.31 107 THR A CA 1
ATOM 857 C C . THR A 1 107 ? 35.680 -2.389 -27.392 1.00 89.31 107 THR A C 1
ATOM 859 O O . THR A 1 107 ? 36.573 -1.763 -27.960 1.00 89.31 107 THR A O 1
ATOM 862 N N . ILE A 1 108 ? 34.992 -1.904 -26.363 1.00 90.62 108 ILE A N 1
ATOM 863 C CA . ILE A 1 108 ? 35.260 -0.601 -25.752 1.00 90.62 108 ILE A CA 1
ATOM 864 C C . ILE A 1 108 ? 35.518 -0.778 -24.258 1.00 90.62 108 ILE A C 1
ATOM 866 O O . ILE A 1 108 ? 34.813 -1.524 -23.578 1.00 90.62 108 ILE A O 1
ATOM 870 N N . ARG A 1 109 ? 36.538 -0.085 -23.743 1.00 91.06 109 ARG A N 1
ATOM 871 C CA . ARG A 1 109 ? 36.851 -0.038 -22.312 1.00 91.06 109 ARG A CA 1
ATOM 872 C C . ARG A 1 109 ? 36.515 1.339 -21.759 1.00 91.06 109 ARG A C 1
ATOM 874 O O . ARG A 1 109 ? 37.024 2.349 -22.235 1.00 91.06 109 ARG A O 1
ATOM 881 N N . ILE A 1 110 ? 35.682 1.369 -20.729 1.00 89.81 110 ILE A N 1
ATOM 882 C CA . ILE A 1 110 ? 35.137 2.581 -20.126 1.00 89.81 110 ILE A CA 1
ATOM 883 C C . ILE A 1 110 ? 35.635 2.683 -18.688 1.00 89.81 110 ILE A C 1
ATOM 885 O O . ILE A 1 110 ? 35.459 1.770 -17.876 1.00 89.81 110 ILE A O 1
ATOM 889 N N . LYS A 1 111 ? 36.232 3.831 -18.353 1.00 86.75 111 LYS A N 1
ATOM 890 C CA . LYS A 1 111 ? 36.602 4.182 -16.978 1.00 86.75 111 LYS A CA 1
ATOM 891 C C . LYS A 1 111 ? 35.327 4.411 -16.165 1.00 86.75 111 LYS A C 1
ATOM 893 O O . LYS A 1 111 ? 34.708 5.470 -16.246 1.00 86.75 111 LYS A O 1
ATOM 898 N N . ALA A 1 112 ? 34.932 3.412 -15.384 1.00 77.38 112 ALA A N 1
ATOM 899 C CA . ALA A 1 112 ? 33.642 3.391 -14.695 1.00 77.38 112 ALA A CA 1
ATOM 900 C C . ALA A 1 112 ? 33.739 3.643 -13.177 1.00 77.38 112 ALA A C 1
ATOM 902 O O . ALA A 1 112 ? 32.725 3.669 -12.474 1.00 77.38 112 ALA A O 1
ATOM 903 N N . GLY A 1 113 ? 34.931 3.960 -12.670 1.00 74.75 113 GLY A N 1
ATOM 904 C CA . GLY A 1 113 ? 35.152 4.235 -11.248 1.00 74.75 113 GLY A CA 1
ATOM 905 C C . GLY A 1 113 ? 35.131 2.961 -10.393 1.00 74.75 113 GLY A C 1
ATOM 906 O O . GLY A 1 113 ? 35.107 1.865 -10.943 1.00 74.75 113 GLY A O 1
ATOM 907 N N . PRO A 1 114 ? 35.158 3.089 -9.056 1.00 70.44 114 PRO A N 1
ATOM 908 C CA . PRO A 1 114 ? 35.392 1.963 -8.153 1.00 70.44 114 PRO A CA 1
ATOM 909 C C . PRO A 1 114 ? 34.282 0.906 -8.229 1.00 70.44 114 PRO A C 1
ATOM 911 O O . PRO A 1 114 ? 33.133 1.220 -8.546 1.00 70.44 114 PRO A O 1
ATOM 914 N N . THR A 1 115 ? 34.623 -0.352 -7.934 1.00 72.06 115 THR A N 1
ATOM 915 C CA . THR A 1 115 ? 33.719 -1.513 -8.051 1.00 72.06 115 THR A CA 1
ATOM 916 C C . THR A 1 115 ? 32.492 -1.444 -7.162 1.00 72.06 115 THR A C 1
ATOM 918 O O . THR 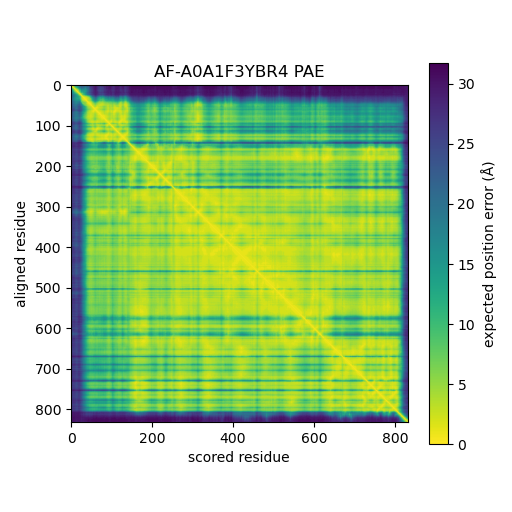A 1 115 ? 31.467 -2.004 -7.524 1.00 72.06 115 THR A O 1
ATOM 921 N N . ASN A 1 116 ? 32.563 -0.697 -6.062 1.00 66.75 116 ASN A N 1
ATOM 922 C CA . ASN A 1 116 ? 31.455 -0.477 -5.137 1.00 66.75 116 ASN A CA 1
ATOM 923 C C . ASN A 1 116 ? 30.358 0.473 -5.676 1.00 66.75 116 ASN A C 1
ATOM 925 O O . ASN A 1 116 ? 29.373 0.737 -4.988 1.00 66.75 116 ASN A O 1
ATOM 929 N N . ARG A 1 117 ? 30.507 1.012 -6.894 1.00 71.56 117 ARG A N 1
ATOM 930 C CA . ARG A 1 117 ? 29.512 1.884 -7.539 1.00 71.56 117 ARG A CA 1
ATOM 931 C C . ARG A 1 117 ? 28.674 1.108 -8.546 1.00 71.56 117 ARG A C 1
ATOM 933 O O . ARG A 1 117 ? 29.238 0.556 -9.481 1.00 71.56 117 ARG A O 1
ATOM 940 N N . MET A 1 118 ? 27.351 1.131 -8.437 1.00 74.25 118 MET A N 1
ATOM 941 C CA . MET A 1 118 ? 26.468 0.600 -9.483 1.00 74.25 118 MET A CA 1
ATOM 942 C C . MET A 1 118 ? 26.578 1.437 -10.766 1.00 74.25 118 MET A C 1
ATOM 944 O O . MET A 1 118 ? 26.616 2.669 -10.697 1.00 74.25 118 MET A O 1
ATOM 948 N N . ARG A 1 119 ? 26.646 0.771 -11.922 1.00 79.44 119 ARG A N 1
ATOM 949 C CA . ARG A 1 119 ? 26.660 1.404 -13.248 1.00 79.44 119 ARG A CA 1
ATOM 950 C C . ARG A 1 119 ? 25.671 0.721 -14.170 1.00 79.44 119 ARG A C 1
ATOM 952 O O . ARG A 1 119 ? 25.672 -0.507 -14.248 1.00 79.44 119 ARG A O 1
ATOM 959 N N . ASP A 1 120 ? 24.882 1.508 -14.891 1.00 82.44 120 ASP A N 1
ATOM 960 C CA . ASP A 1 120 ? 24.021 1.000 -15.954 1.00 82.44 120 ASP A CA 1
ATOM 961 C C . ASP A 1 120 ? 24.527 1.425 -17.321 1.00 82.44 120 ASP A C 1
ATOM 963 O O . ASP A 1 120 ? 24.924 2.570 -17.524 1.00 82.44 120 ASP A O 1
ATOM 967 N N . CYS A 1 121 ? 24.519 0.470 -18.243 1.00 87.44 121 CYS A N 1
ATOM 968 C CA . CYS A 1 121 ? 25.046 0.634 -19.580 1.00 87.44 121 CYS A CA 1
ATOM 969 C C . CYS A 1 121 ? 24.007 0.221 -20.622 1.00 87.44 121 CYS A C 1
ATOM 971 O O . CYS A 1 121 ? 23.388 -0.840 -20.502 1.00 87.44 121 CYS A O 1
ATOM 973 N N . ARG A 1 122 ? 23.863 1.033 -21.670 1.00 90.00 122 ARG A N 1
ATOM 974 C CA . ARG A 1 122 ? 23.057 0.744 -22.863 1.00 90.00 122 ARG A CA 1
ATOM 975 C C . ARG A 1 122 ? 23.827 1.154 -24.113 1.00 90.00 122 ARG A C 1
ATOM 977 O O . ARG A 1 122 ? 24.689 2.026 -24.055 1.00 90.00 122 ARG A O 1
ATOM 984 N N . ILE A 1 123 ? 23.494 0.554 -25.247 1.00 91.62 123 ILE A N 1
ATOM 985 C CA . ILE A 1 123 ? 23.975 0.979 -26.558 1.00 91.62 123 ILE A CA 1
ATOM 986 C C . ILE A 1 123 ? 22.817 1.688 -27.255 1.00 91.62 123 ILE A C 1
ATOM 988 O O . ILE A 1 123 ? 21.718 1.142 -27.372 1.00 91.62 123 ILE A O 1
ATOM 992 N N . VAL A 1 124 ? 23.073 2.913 -27.700 1.00 93.44 124 VAL A N 1
ATOM 993 C CA . VAL A 1 124 ? 22.116 3.777 -28.387 1.00 93.44 124 VAL A CA 1
ATOM 994 C C . VAL A 1 124 ? 22.597 3.949 -29.821 1.00 93.44 124 VAL A C 1
ATOM 996 O O . VAL A 1 124 ? 23.713 4.404 -30.069 1.00 93.44 124 VAL A O 1
ATOM 999 N N . PHE A 1 125 ? 21.738 3.583 -30.761 1.00 93.75 125 PHE A N 1
ATOM 1000 C CA . PHE A 1 125 ? 21.925 3.792 -32.188 1.00 93.75 125 PHE A CA 1
ATOM 1001 C C . PHE A 1 125 ? 21.155 5.042 -32.578 1.00 93.75 125 PHE A C 1
ATOM 1003 O O . PHE A 1 125 ? 19.955 5.136 -32.292 1.00 93.75 125 PHE A O 1
ATOM 1010 N N . LYS A 1 126 ? 21.833 5.987 -33.220 1.00 94.44 126 LYS A N 1
ATOM 1011 C CA . LYS A 1 126 ? 21.251 7.250 -33.655 1.00 94.44 126 LYS A CA 1
ATOM 1012 C C . LYS A 1 126 ? 21.466 7.467 -35.145 1.00 94.44 126 LYS A C 1
ATOM 1014 O O . LYS A 1 126 ? 22.429 6.963 -35.712 1.00 94.44 126 LYS A O 1
ATOM 1019 N N . GLN A 1 127 ? 20.535 8.192 -35.746 1.00 95.25 127 GLN A N 1
ATOM 1020 C CA . GLN A 1 127 ? 20.606 8.674 -37.117 1.00 95.25 127 GLN A CA 1
ATOM 1021 C C . GLN A 1 127 ? 20.103 10.117 -37.139 1.00 95.25 127 GLN A C 1
ATOM 1023 O O . GLN A 1 127 ? 19.023 10.389 -36.603 1.00 95.25 127 GLN A O 1
ATOM 1028 N N . ASP A 1 128 ? 20.877 11.042 -37.707 1.00 94.19 128 ASP A N 1
ATOM 1029 C CA . ASP A 1 128 ? 20.543 12.470 -37.774 1.00 94.19 128 ASP A CA 1
ATOM 1030 C C . ASP A 1 128 ? 20.199 13.059 -36.387 1.00 94.19 128 ASP A C 1
ATOM 1032 O O . ASP A 1 128 ? 19.259 13.842 -36.212 1.00 94.19 128 ASP A O 1
ATOM 1036 N N . GLY A 1 129 ? 20.918 12.608 -35.352 1.00 90.75 129 GLY A N 1
ATOM 1037 C CA . GLY A 1 129 ? 20.707 13.008 -33.956 1.00 90.75 129 GLY A CA 1
ATOM 1038 C C . GLY A 1 129 ? 19.476 12.401 -33.264 1.00 90.75 129 GLY A C 1
ATOM 1039 O O . GLY A 1 129 ? 19.250 12.683 -32.086 1.00 90.75 129 GLY A O 1
ATOM 1040 N N . LYS A 1 130 ? 18.690 11.552 -33.939 1.00 93.88 130 LYS A N 1
ATOM 1041 C CA . LYS A 1 130 ? 17.522 10.860 -33.364 1.00 93.88 130 LYS A CA 1
ATOM 1042 C C . LYS A 1 130 ? 17.863 9.428 -32.982 1.00 93.88 130 LYS A C 1
ATOM 1044 O O . LYS A 1 130 ? 18.499 8.718 -33.751 1.00 93.88 130 LYS A O 1
ATOM 1049 N N . GLU A 1 131 ? 17.394 8.977 -31.822 1.00 95.06 131 GLU A N 1
ATOM 1050 C CA . GLU A 1 131 ? 17.502 7.568 -31.437 1.00 95.06 131 GLU A CA 1
ATOM 1051 C C . GLU A 1 131 ? 16.637 6.696 -32.356 1.00 95.06 131 GLU A C 1
ATOM 1053 O O . GLU A 1 131 ? 15.443 6.948 -32.513 1.00 95.06 131 GLU A O 1
ATOM 1058 N N . VAL A 1 132 ? 17.231 5.648 -32.929 1.00 95.56 132 VAL A N 1
ATOM 1059 C CA . VAL A 1 132 ? 16.528 4.654 -33.760 1.00 95.56 132 VAL A CA 1
ATOM 1060 C C . VAL A 1 132 ? 16.481 3.278 -33.097 1.00 95.56 132 VAL A C 1
ATOM 1062 O O . VAL A 1 132 ? 15.591 2.479 -33.376 1.00 95.56 132 VAL A O 1
ATOM 1065 N N . HIS A 1 133 ? 17.398 2.978 -32.176 1.00 94.31 133 HIS A N 1
ATOM 1066 C CA . HIS A 1 133 ? 17.294 1.800 -31.318 1.00 94.31 133 HIS A CA 1
ATOM 1067 C C . HIS A 1 133 ? 18.093 1.988 -30.035 1.00 94.31 133 HIS A C 1
ATOM 1069 O O . HIS A 1 133 ? 19.216 2.488 -30.073 1.00 94.31 133 HIS A O 1
ATOM 1075 N N . VAL A 1 134 ? 17.551 1.516 -28.915 1.00 92.88 134 VAL A N 1
ATOM 1076 C CA . VAL A 1 134 ? 18.259 1.450 -27.635 1.00 92.88 134 VAL A CA 1
ATOM 1077 C C . VAL A 1 134 ? 18.165 0.046 -27.056 1.00 92.88 134 VAL A C 1
ATOM 1079 O O . VAL A 1 134 ? 17.070 -0.497 -26.895 1.00 92.88 134 VAL A O 1
ATOM 1082 N N . THR A 1 135 ? 19.321 -0.544 -26.757 1.00 90.50 135 THR A N 1
ATOM 1083 C CA . THR A 1 135 ? 19.409 -1.877 -26.146 1.00 90.50 135 THR A CA 1
ATOM 1084 C C . THR A 1 135 ? 18.883 -1.864 -24.714 1.00 90.50 135 THR A C 1
ATOM 1086 O O . THR A 1 135 ? 18.844 -0.816 -24.063 1.00 90.50 135 THR A O 1
ATOM 1089 N N . GLU A 1 136 ? 18.552 -3.042 -24.191 1.00 86.38 136 GLU A N 1
ATOM 1090 C CA . GLU A 1 136 ? 18.241 -3.188 -22.772 1.00 86.38 136 GLU A CA 1
ATOM 1091 C C . GLU A 1 136 ? 19.444 -2.856 -21.890 1.00 86.38 136 GLU A C 1
ATOM 1093 O O . GLU A 1 136 ? 20.599 -2.822 -22.327 1.00 86.38 136 GLU A O 1
ATOM 1098 N N . THR A 1 137 ? 19.162 -2.562 -20.628 1.00 83.31 137 THR A N 1
ATOM 1099 C CA . THR A 1 137 ? 20.196 -2.215 -19.661 1.00 83.31 137 THR A CA 1
ATOM 1100 C C . THR A 1 137 ? 21.025 -3.427 -19.266 1.00 83.31 137 THR A C 1
ATOM 1102 O O . THR A 1 137 ? 20.484 -4.418 -18.784 1.00 83.31 137 THR A O 1
ATOM 1105 N N . ARG A 1 138 ? 22.356 -3.299 -19.334 1.00 84.88 138 ARG A N 1
ATOM 1106 C CA . ARG A 1 138 ? 23.256 -4.138 -18.537 1.00 84.88 138 ARG A CA 1
ATOM 1107 C C . ARG A 1 138 ? 23.678 -3.412 -17.272 1.00 84.88 138 ARG A C 1
ATOM 1109 O O . ARG A 1 138 ? 24.193 -2.294 -17.334 1.00 84.88 138 ARG A O 1
ATOM 1116 N N . LEU A 1 139 ? 23.483 -4.071 -16.138 1.00 75.75 139 LEU A N 1
ATOM 1117 C CA . LEU A 1 139 ? 23.952 -3.595 -14.847 1.00 75.75 139 LEU A CA 1
ATOM 1118 C C . LEU A 1 139 ? 25.313 -4.191 -14.517 1.00 75.75 139 LEU A C 1
ATOM 1120 O O . LEU A 1 139 ? 25.533 -5.396 -14.635 1.00 75.75 139 LEU A O 1
ATOM 1124 N N . PHE A 1 140 ? 26.205 -3.330 -14.050 1.00 77.25 140 PHE A N 1
ATOM 1125 C CA . PHE A 1 140 ? 27.483 -3.707 -13.472 1.00 77.25 140 PHE A CA 1
ATOM 1126 C C . PHE A 1 140 ? 27.454 -3.311 -11.994 1.00 77.25 140 PHE A C 1
ATOM 1128 O O . PHE A 1 140 ? 27.605 -2.136 -11.642 1.00 77.25 140 PHE A O 1
ATOM 1135 N N . GLU A 1 141 ? 27.174 -4.286 -11.131 1.00 66.81 141 GLU A N 1
ATOM 1136 C CA . GLU A 1 141 ? 26.744 -4.045 -9.751 1.00 66.81 141 GLU A CA 1
ATOM 1137 C C . GLU A 1 141 ? 27.872 -4.080 -8.712 1.00 66.81 141 GLU A C 1
ATOM 1139 O O . GLU A 1 141 ? 28.958 -4.613 -8.939 1.00 66.81 141 GLU A O 1
ATOM 1144 N N . SER A 1 142 ? 27.550 -3.482 -7.563 1.00 55.44 142 SER A N 1
ATOM 1145 C CA . SER A 1 142 ? 28.139 -3.710 -6.245 1.00 55.44 142 SER A CA 1
ATOM 1146 C C . SER A 1 142 ? 27.016 -4.202 -5.338 1.00 55.44 142 SER A C 1
ATOM 1148 O O . SER A 1 142 ? 25.944 -3.600 -5.353 1.00 55.44 142 SER A O 1
ATOM 1150 N N . THR A 1 143 ? 27.256 -5.242 -4.543 1.00 47.31 143 THR A N 1
ATOM 1151 C CA . THR A 1 143 ? 26.253 -5.866 -3.660 1.00 47.31 143 THR A CA 1
ATOM 1152 C C . THR A 1 143 ? 26.216 -5.291 -2.243 1.00 47.31 143 THR A C 1
ATOM 1154 O O . THR A 1 143 ? 25.403 -5.729 -1.439 1.00 47.31 143 THR A O 1
ATOM 1157 N N . ASP A 1 144 ? 27.084 -4.332 -1.913 1.00 53.06 144 ASP A N 1
ATOM 1158 C CA . ASP A 1 144 ? 27.151 -3.738 -0.573 1.00 53.06 144 ASP A CA 1
ATOM 1159 C C . ASP A 1 144 ? 26.451 -2.372 -0.542 1.00 53.06 144 ASP A C 1
ATOM 1161 O O . ASP A 1 144 ? 26.569 -1.606 -1.502 1.00 53.06 144 ASP A O 1
ATOM 1165 N N . PHE A 1 145 ? 25.767 -2.040 0.569 1.00 61.69 145 PHE A N 1
ATOM 1166 C CA . PHE A 1 145 ? 24.829 -0.904 0.656 1.00 61.69 145 PHE A CA 1
ATOM 1167 C C . PHE A 1 145 ? 25.122 0.085 1.816 1.00 61.69 145 PHE A C 1
ATOM 1169 O O . PHE A 1 145 ? 25.374 -0.332 2.958 1.00 61.69 145 PHE A O 1
ATOM 1176 N N . PRO A 1 146 ? 25.038 1.412 1.591 1.00 61.78 146 PRO A N 1
ATOM 1177 C CA . PRO A 1 146 ? 25.003 2.407 2.654 1.00 61.78 146 PRO A CA 1
ATOM 1178 C C . PRO A 1 146 ? 23.606 2.431 3.273 1.00 61.78 146 PRO A C 1
ATOM 1180 O O . PRO A 1 146 ? 22.711 3.158 2.853 1.00 61.78 146 PRO A O 1
ATOM 1183 N N . VAL A 1 147 ? 23.428 1.601 4.289 1.00 68.12 147 VAL A N 1
ATOM 1184 C CA . VAL A 1 147 ? 22.265 1.643 5.176 1.00 68.12 147 VAL A CA 1
ATOM 1185 C C . VAL A 1 147 ? 22.424 2.742 6.223 1.00 68.12 147 VAL A C 1
ATOM 1187 O O . VAL A 1 147 ? 23.536 3.207 6.510 1.00 68.12 147 VAL A O 1
ATOM 1190 N N . VAL A 1 148 ? 21.303 3.156 6.802 1.00 74.06 148 VAL A N 1
ATOM 1191 C CA . VAL A 1 148 ? 21.322 3.900 8.063 1.00 74.06 148 VAL A CA 1
ATOM 1192 C C . VAL A 1 148 ? 21.955 3.033 9.151 1.00 74.06 148 VAL A C 1
ATOM 1194 O O . VAL A 1 148 ? 21.782 1.814 9.167 1.00 74.06 148 VAL A O 1
ATOM 1197 N N . ASP A 1 149 ? 22.712 3.651 10.052 1.00 74.19 149 ASP A N 1
ATOM 1198 C CA . ASP A 1 149 ? 23.243 2.959 11.219 1.00 74.19 149 ASP A CA 1
ATOM 1199 C C . ASP A 1 149 ? 22.091 2.436 12.095 1.00 74.19 149 ASP A C 1
ATOM 1201 O O . ASP A 1 149 ? 21.277 3.206 12.617 1.00 74.19 149 ASP A O 1
ATOM 1205 N N . LYS A 1 150 ? 22.027 1.108 12.254 1.00 73.25 150 LYS A N 1
ATOM 1206 C CA . LYS A 1 150 ? 20.956 0.416 12.984 1.00 73.25 150 LYS A CA 1
ATOM 1207 C C . LYS A 1 150 ? 20.815 0.920 14.427 1.00 73.25 150 LYS A C 1
ATOM 1209 O O . LYS A 1 150 ? 19.710 0.920 14.969 1.00 73.25 150 LYS A O 1
ATOM 1214 N N . ILE A 1 151 ? 21.912 1.372 15.046 1.00 73.69 151 ILE A N 1
ATOM 1215 C CA . ILE A 1 151 ? 21.942 1.804 16.454 1.00 73.69 151 ILE A CA 1
ATOM 1216 C C . ILE A 1 151 ? 21.099 3.063 16.680 1.00 73.69 151 ILE A C 1
ATOM 1218 O O . ILE A 1 151 ? 20.552 3.264 17.766 1.00 73.69 151 ILE A O 1
ATOM 1222 N N . ASP A 1 152 ? 20.956 3.920 15.672 1.00 78.69 152 ASP A N 1
ATOM 1223 C CA . ASP A 1 152 ? 20.299 5.206 15.878 1.00 78.69 152 ASP A CA 1
ATOM 1224 C C . ASP A 1 152 ? 18.789 5.085 16.004 1.00 78.69 152 ASP A C 1
ATOM 1226 O O . ASP A 1 152 ? 18.199 5.671 16.914 1.00 78.69 152 ASP A O 1
ATOM 1230 N N . TYR A 1 153 ? 18.169 4.264 15.161 1.00 80.81 153 TYR A N 1
ATOM 1231 C CA . TYR A 1 153 ? 16.729 4.020 15.219 1.00 80.81 153 TYR A CA 1
ATOM 1232 C C . TYR A 1 153 ? 16.310 3.095 16.362 1.00 80.81 153 TYR A C 1
ATOM 1234 O O . TYR A 1 153 ? 15.147 3.129 16.764 1.00 80.81 153 TYR A O 1
ATOM 1242 N N . ALA A 1 154 ? 17.241 2.330 16.942 1.00 78.06 154 ALA A N 1
ATOM 1243 C CA . ALA A 1 154 ? 16.981 1.539 18.146 1.00 78.06 154 ALA A CA 1
ATOM 1244 C C . ALA A 1 154 ? 16.561 2.405 19.354 1.00 78.06 154 ALA A C 1
ATOM 1246 O O . ALA A 1 154 ? 15.975 1.898 20.306 1.00 78.06 154 ALA A O 1
ATOM 1247 N N . LYS A 1 155 ? 16.835 3.719 19.319 1.00 80.44 155 LYS A N 1
ATOM 1248 C CA . LYS A 1 155 ? 16.443 4.680 20.366 1.00 80.44 155 LYS A CA 1
ATOM 1249 C C . LYS A 1 155 ? 14.964 5.074 20.301 1.00 80.44 155 LYS A C 1
ATOM 1251 O O . LYS A 1 155 ? 14.421 5.513 21.317 1.00 80.44 155 LYS A O 1
ATOM 1256 N N . TYR A 1 156 ? 14.334 4.960 19.130 1.00 84.94 156 TYR A N 1
ATOM 1257 C CA . TYR A 1 156 ? 12.909 5.234 18.962 1.00 84.94 156 TYR A CA 1
ATOM 1258 C C . TYR A 1 156 ? 12.134 4.001 19.466 1.00 84.94 156 TYR A C 1
ATOM 1260 O O . TYR A 1 156 ? 12.471 2.876 19.096 1.00 84.94 156 TYR A O 1
ATOM 1268 N N . PRO A 1 157 ? 11.086 4.155 20.287 1.00 88.31 157 PRO A N 1
ATOM 1269 C CA . PRO A 1 157 ? 10.230 3.038 20.690 1.00 88.31 157 PRO A CA 1
ATOM 1270 C C . PRO A 1 157 ? 9.638 2.240 19.508 1.00 88.31 157 PRO A C 1
ATOM 1272 O O . PRO A 1 157 ? 9.371 2.786 18.437 1.00 88.31 157 PRO A O 1
ATOM 1275 N N . LEU A 1 158 ? 9.461 0.932 19.675 1.00 93.38 158 LEU A N 1
ATOM 1276 C CA . LEU A 1 158 ? 8.836 0.055 18.676 1.00 93.38 158 LEU A CA 1
ATOM 1277 C C . LEU A 1 158 ? 7.407 -0.280 19.103 1.00 93.38 158 LEU A C 1
ATOM 1279 O O . LEU A 1 158 ? 7.186 -0.431 20.308 1.00 93.38 158 LEU A O 1
ATOM 1283 N N . PRO A 1 159 ? 6.459 -0.426 18.162 1.00 96.25 159 PRO A N 1
ATOM 1284 C CA . PRO A 1 159 ? 5.113 -0.857 18.496 1.00 96.25 159 PRO A CA 1
ATOM 1285 C C . PRO A 1 159 ? 5.161 -2.242 19.144 1.00 96.25 159 PRO A C 1
ATOM 1287 O O . PRO A 1 159 ? 5.838 -3.147 18.654 1.00 96.25 159 PRO A O 1
ATOM 1290 N N . GLU A 1 160 ? 4.438 -2.403 20.245 1.00 96.50 160 GLU A N 1
ATOM 1291 C CA . GLU A 1 160 ? 4.261 -3.693 20.914 1.00 96.50 160 GLU A CA 1
ATOM 1292 C C . GLU A 1 160 ? 2.779 -4.031 20.948 1.00 96.50 160 GLU A C 1
ATOM 1294 O O . GLU A 1 160 ? 1.950 -3.156 21.207 1.00 96.50 160 GLU A O 1
ATOM 1299 N N . TRP A 1 161 ? 2.461 -5.306 20.743 1.00 95.69 161 TRP A N 1
ATOM 1300 C CA . TRP A 1 161 ? 1.123 -5.840 20.928 1.00 95.69 161 TRP A CA 1
ATOM 1301 C C . TRP A 1 161 ? 1.177 -6.962 21.955 1.00 95.69 161 TRP A C 1
ATOM 1303 O O . TRP A 1 161 ? 1.996 -7.868 21.856 1.00 95.69 161 TRP A O 1
ATOM 1313 N N . ARG A 1 162 ? 0.323 -6.886 22.972 1.00 94.06 162 ARG A N 1
ATOM 1314 C CA . ARG A 1 162 ? 0.205 -7.892 24.022 1.00 94.06 162 ARG A CA 1
ATOM 1315 C C . ARG A 1 162 ? -1.234 -8.370 24.083 1.00 94.06 162 ARG A C 1
ATOM 1317 O O . ARG A 1 162 ? -2.177 -7.582 24.220 1.00 94.06 162 ARG A O 1
ATOM 1324 N N . VAL A 1 163 ? -1.385 -9.680 23.994 1.00 90.00 163 VAL A N 1
ATOM 1325 C CA . VAL A 1 163 ? -2.655 -10.391 24.131 1.00 90.00 163 VAL A CA 1
ATOM 1326 C C . VAL A 1 163 ? -2.501 -11.479 25.189 1.00 90.00 163 VAL A C 1
ATOM 1328 O O . VAL A 1 163 ? -1.375 -11.897 25.457 1.00 90.00 163 VAL A O 1
ATOM 1331 N N . PRO A 1 164 ? -3.602 -11.963 25.780 1.00 87.06 164 PRO A N 1
ATOM 1332 C CA . PRO A 1 164 ? -3.547 -13.100 26.690 1.00 87.06 164 PRO A CA 1
ATOM 1333 C C . PRO A 1 164 ? -2.921 -14.337 26.024 1.00 87.06 164 PRO A C 1
ATOM 1335 O O . PRO A 1 164 ? -3.260 -14.663 24.884 1.00 87.06 164 PRO A O 1
ATOM 1338 N N . ASP A 1 165 ? -2.071 -15.067 26.750 1.00 87.69 165 ASP A N 1
ATOM 1339 C CA . ASP A 1 165 ? -1.373 -16.258 26.233 1.00 87.69 165 ASP A CA 1
ATOM 1340 C C . ASP A 1 165 ? -2.332 -17.312 25.673 1.00 87.69 165 ASP A C 1
ATOM 1342 O O . ASP A 1 165 ? -2.061 -17.937 24.647 1.00 87.69 165 ASP A O 1
ATOM 1346 N N . GLU A 1 166 ? -3.474 -17.512 26.332 1.00 86.25 166 GLU A N 1
ATOM 1347 C CA . GLU A 1 166 ? -4.511 -18.436 25.873 1.00 86.25 166 GLU A CA 1
ATOM 1348 C C . GLU A 1 166 ? -5.076 -18.012 24.510 1.00 86.25 166 GLU A C 1
ATOM 1350 O O . GLU A 1 166 ? -5.257 -18.848 23.625 1.00 86.25 166 GLU A O 1
ATOM 1355 N N . PHE A 1 167 ? -5.294 -16.708 24.302 1.00 85.50 167 PHE A N 1
ATOM 1356 C CA . PHE A 1 167 ? -5.768 -16.177 23.027 1.00 85.50 167 PHE A CA 1
ATOM 1357 C C . PHE A 1 167 ? -4.733 -16.397 21.921 1.00 85.50 167 PHE A C 1
ATOM 1359 O O . PHE A 1 167 ? -5.087 -16.928 20.865 1.00 85.50 167 PHE A O 1
ATOM 1366 N N . ALA A 1 168 ? -3.467 -16.049 22.177 1.00 90.06 168 ALA A N 1
ATOM 1367 C CA . ALA A 1 168 ? -2.373 -16.251 21.229 1.00 90.06 168 ALA A CA 1
ATOM 1368 C C . ALA A 1 168 ? -2.233 -17.731 20.839 1.00 90.06 168 ALA A C 1
ATOM 1370 O O . ALA A 1 168 ? -2.210 -18.057 19.652 1.00 90.06 168 ALA A O 1
ATOM 1371 N N . LYS A 1 169 ? -2.245 -18.640 21.826 1.00 91.12 169 LYS A N 1
ATOM 1372 C CA . LYS A 1 169 ? -2.188 -20.096 21.606 1.00 91.12 169 LYS A CA 1
ATOM 1373 C C . LYS A 1 169 ? -3.383 -20.601 20.801 1.00 91.12 169 LYS A C 1
ATOM 1375 O O . LYS A 1 169 ? -3.189 -21.283 19.800 1.00 91.12 169 LYS A O 1
ATOM 1380 N N . ARG A 1 170 ? -4.609 -20.228 21.187 1.00 89.25 170 ARG A N 1
ATOM 1381 C CA . ARG A 1 170 ? -5.850 -20.637 20.505 1.00 89.25 170 ARG A CA 1
ATOM 1382 C C . ARG A 1 170 ? -5.894 -20.168 19.051 1.00 89.25 170 ARG A C 1
ATOM 1384 O O . ARG A 1 170 ? -6.394 -20.883 18.190 1.00 89.25 170 ARG A O 1
ATOM 1391 N N . LYS A 1 171 ? -5.398 -18.960 18.770 1.00 89.44 171 LYS A N 1
ATOM 1392 C CA . LYS A 1 171 ? -5.343 -18.401 17.412 1.00 89.44 171 LYS A CA 1
ATOM 1393 C C . LYS A 1 171 ? -4.075 -18.790 16.648 1.00 89.44 171 LYS A C 1
ATOM 1395 O O . LYS A 1 171 ? -4.010 -18.533 15.454 1.00 89.44 171 LYS A O 1
ATOM 1400 N N . GLY A 1 172 ? -3.095 -19.421 17.295 1.00 93.25 172 GLY A N 1
ATOM 1401 C CA . GLY A 1 172 ? -1.821 -19.793 16.678 1.00 93.25 172 GLY A CA 1
ATOM 1402 C C . GLY A 1 172 ? -1.007 -18.595 16.182 1.00 93.25 172 GLY A C 1
ATOM 1403 O O . GLY A 1 172 ? -0.223 -18.748 15.249 1.00 93.25 172 GLY A O 1
ATOM 1404 N N . ILE A 1 173 ? -1.208 -17.415 16.773 1.00 92.75 173 ILE A N 1
ATOM 1405 C CA . ILE A 1 173 ? -0.520 -16.179 16.388 1.00 92.75 173 ILE A CA 1
ATOM 1406 C C . ILE A 1 173 ? 0.577 -15.839 17.392 1.00 92.75 173 ILE A C 1
ATOM 1408 O O . ILE A 1 173 ? 0.465 -16.134 18.582 1.00 92.75 173 ILE A O 1
ATOM 1412 N N . ASP A 1 174 ? 1.616 -15.177 16.906 1.00 94.62 174 ASP A N 1
ATOM 1413 C CA . ASP A 1 174 ? 2.680 -14.598 17.712 1.00 94.62 174 ASP A CA 1
ATOM 1414 C C . ASP A 1 174 ? 2.622 -13.063 17.623 1.00 94.62 174 ASP A C 1
ATOM 1416 O O . ASP A 1 174 ? 2.952 -12.497 16.574 1.00 94.62 174 ASP A O 1
ATOM 1420 N N . PRO A 1 175 ? 2.183 -12.370 18.690 1.00 93.50 175 PRO A N 1
ATOM 1421 C CA . PRO A 1 175 ? 2.071 -10.917 18.679 1.00 93.50 175 PRO A CA 1
ATOM 1422 C C . PRO A 1 175 ? 3.440 -10.212 18.629 1.00 93.50 175 PRO A C 1
ATOM 1424 O O . PRO A 1 175 ? 3.500 -9.053 18.209 1.00 93.50 175 PRO A O 1
ATOM 1427 N N . GLU A 1 176 ? 4.550 -10.896 18.950 1.00 95.50 176 GLU A N 1
ATOM 1428 C CA . GLU A 1 176 ? 5.902 -10.333 18.809 1.00 95.50 176 GLU A CA 1
ATOM 1429 C C . GLU A 1 176 ? 6.259 -10.035 17.348 1.00 95.50 176 GLU A C 1
ATOM 1431 O O . GLU A 1 176 ? 7.112 -9.182 17.085 1.00 95.50 176 GLU A O 1
ATOM 1436 N N . LEU A 1 177 ? 5.559 -10.641 16.379 1.00 96.62 177 LEU A N 1
ATOM 1437 C CA . LEU A 1 177 ? 5.730 -10.309 14.965 1.00 96.62 177 LEU A CA 1
ATOM 1438 C C . LEU A 1 177 ? 5.450 -8.831 14.665 1.00 96.62 177 LEU A C 1
ATOM 1440 O O . LEU A 1 177 ? 6.051 -8.299 13.735 1.00 96.62 177 LEU A O 1
ATOM 1444 N N . VAL A 1 178 ? 4.608 -8.141 15.445 1.00 97.12 178 VAL A N 1
ATOM 1445 C CA . VAL A 1 178 ? 4.394 -6.686 15.317 1.00 97.12 178 VAL A CA 1
ATOM 1446 C C . VAL A 1 178 ? 5.690 -5.929 15.614 1.00 97.12 178 VAL A C 1
ATOM 1448 O O . VAL A 1 178 ? 6.147 -5.118 14.801 1.00 97.12 178 VAL A O 1
ATOM 1451 N N . ARG A 1 179 ? 6.319 -6.234 16.756 1.00 96.69 179 ARG A N 1
ATOM 1452 C CA . ARG A 1 179 ? 7.559 -5.592 17.208 1.00 96.69 179 ARG A CA 1
ATOM 1453 C C . ARG A 1 179 ? 8.727 -5.943 16.291 1.00 96.69 179 ARG A C 1
ATOM 1455 O O . ARG A 1 179 ? 9.465 -5.050 15.874 1.00 96.69 179 ARG A O 1
ATOM 1462 N N . LEU A 1 180 ? 8.860 -7.224 15.938 1.00 95.81 180 LEU A N 1
ATOM 1463 C CA . LEU A 1 180 ? 9.875 -7.733 15.016 1.00 95.81 180 LEU A CA 1
ATOM 1464 C C . LEU A 1 180 ? 9.769 -7.065 13.640 1.00 95.81 180 LEU A C 1
ATOM 1466 O O . LEU A 1 180 ? 10.774 -6.607 13.107 1.00 95.81 180 LEU A O 1
ATOM 1470 N N . SER A 1 181 ? 8.563 -6.955 13.081 1.00 95.81 181 SER A N 1
ATOM 1471 C CA . SER A 1 181 ? 8.338 -6.348 11.761 1.00 95.81 181 SER A CA 1
ATOM 1472 C C . SER A 1 181 ? 8.735 -4.869 11.730 1.00 95.81 181 SER A C 1
ATOM 1474 O O . SER A 1 181 ? 9.385 -4.410 10.786 1.00 95.81 181 SER A O 1
ATOM 1476 N N . ALA A 1 182 ? 8.406 -4.122 12.788 1.00 94.69 182 ALA A N 1
ATOM 1477 C CA . ALA A 1 182 ? 8.826 -2.731 12.935 1.00 94.69 182 ALA A CA 1
ATOM 1478 C C . ALA A 1 182 ? 10.344 -2.594 13.159 1.00 94.69 182 ALA A C 1
ATOM 1480 O O . ALA A 1 182 ? 10.968 -1.670 12.629 1.00 94.69 182 ALA A O 1
ATOM 1481 N N . GLN A 1 183 ? 10.954 -3.527 13.900 1.00 92.44 183 GLN A N 1
ATOM 1482 C CA . GLN A 1 183 ? 12.404 -3.589 14.072 1.00 92.44 183 GLN A CA 1
ATOM 1483 C C . GLN A 1 183 ? 13.105 -3.821 12.728 1.00 92.44 183 GLN A C 1
ATOM 1485 O O . GLN A 1 183 ? 13.979 -3.039 12.355 1.00 92.44 183 GLN A O 1
ATOM 1490 N N . LEU A 1 184 ? 12.688 -4.842 11.975 1.00 91.12 184 LEU A N 1
ATOM 1491 C CA . LEU A 1 184 ? 13.241 -5.163 10.659 1.00 91.12 184 LEU A CA 1
ATOM 1492 C C . LEU A 1 184 ? 13.114 -3.986 9.690 1.00 91.12 184 LEU A C 1
ATOM 1494 O O . LEU A 1 184 ? 14.049 -3.721 8.937 1.00 91.12 184 LEU A O 1
ATOM 1498 N N . GLN A 1 185 ? 12.016 -3.223 9.737 1.00 90.31 185 GLN A N 1
ATOM 1499 C CA . GLN A 1 185 ? 11.898 -2.011 8.925 1.00 90.31 185 GLN A CA 1
ATOM 1500 C C . GLN A 1 185 ? 12.979 -0.980 9.245 1.00 90.31 185 GLN A C 1
ATOM 1502 O O . GLN A 1 185 ? 13.556 -0.385 8.334 1.00 90.31 185 GLN A O 1
ATOM 1507 N N . ARG A 1 186 ? 13.269 -0.753 10.525 1.00 86.94 186 ARG A N 1
ATOM 1508 C CA . ARG A 1 186 ? 14.286 0.222 10.941 1.00 86.94 186 ARG A CA 1
ATOM 1509 C C . ARG A 1 186 ? 15.708 -0.236 10.657 1.00 86.94 186 ARG A C 1
ATOM 1511 O O . ARG A 1 186 ? 16.589 0.596 10.466 1.00 86.94 186 ARG A O 1
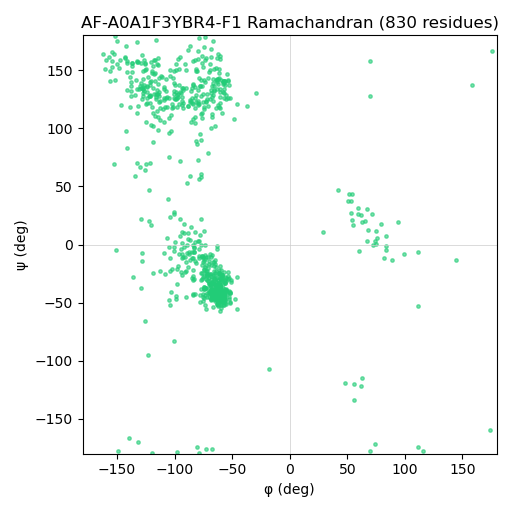ATOM 1518 N N . GLU A 1 187 ? 15.925 -1.544 10.585 1.00 84.44 187 GLU A N 1
ATOM 1519 C CA . GLU A 1 187 ? 17.198 -2.119 10.156 1.00 84.44 187 GLU A CA 1
ATOM 1520 C C . GLU A 1 187 ? 17.445 -1.978 8.646 1.00 84.44 187 GLU A C 1
ATOM 1522 O O . GLU A 1 187 ? 18.594 -2.090 8.218 1.00 84.44 187 GLU A O 1
ATOM 1527 N N . ASN A 1 188 ? 16.396 -1.704 7.863 1.00 81.25 188 ASN A N 1
ATOM 1528 C CA . ASN A 1 188 ? 16.409 -1.684 6.402 1.00 81.25 188 ASN A CA 1
ATOM 1529 C C . ASN A 1 188 ? 15.974 -0.324 5.824 1.00 81.25 188 ASN A C 1
ATOM 1531 O O . ASN A 1 188 ? 15.144 -0.233 4.914 1.00 81.25 188 ASN A O 1
ATOM 1535 N N . ILE A 1 189 ? 16.536 0.759 6.364 1.00 83.06 189 ILE A N 1
ATOM 1536 C CA . ILE A 1 189 ? 16.325 2.112 5.841 1.00 83.06 189 ILE A CA 1
ATOM 1537 C C . ILE A 1 189 ? 17.443 2.464 4.860 1.00 83.06 189 ILE A C 1
ATOM 1539 O O . ILE A 1 189 ? 18.633 2.420 5.191 1.00 83.06 189 ILE A O 1
ATOM 1543 N N . ASN A 1 190 ? 17.032 2.883 3.666 1.00 81.62 190 ASN A N 1
ATOM 1544 C CA . ASN A 1 190 ? 17.916 3.341 2.608 1.00 81.62 190 ASN A CA 1
ATOM 1545 C C . ASN A 1 190 ? 17.975 4.869 2.591 1.00 81.62 190 ASN A C 1
ATOM 1547 O O . ASN A 1 190 ? 17.008 5.564 2.916 1.00 81.62 190 ASN A O 1
ATOM 1551 N N . TRP A 1 191 ? 19.114 5.405 2.161 1.00 86.38 191 TRP A N 1
ATOM 1552 C CA . TRP A 1 191 ? 19.275 6.834 1.935 1.00 86.38 191 TRP A CA 1
ATOM 1553 C C . TRP A 1 191 ? 20.112 7.105 0.686 1.00 86.38 191 TRP A C 1
ATOM 1555 O O . TRP A 1 191 ? 20.915 6.280 0.248 1.00 86.38 191 TRP A O 1
ATOM 1565 N N . THR A 1 192 ? 19.914 8.287 0.116 1.00 85.56 192 THR A N 1
ATOM 1566 C CA . THR A 1 192 ? 20.752 8.834 -0.949 1.00 85.56 192 THR A CA 1
ATOM 1567 C C . THR A 1 192 ? 20.935 10.338 -0.775 1.00 85.56 192 THR A C 1
ATOM 1569 O O . THR A 1 192 ? 20.312 10.955 0.084 1.00 85.56 192 THR A O 1
ATOM 1572 N N . ILE A 1 193 ? 21.820 10.940 -1.560 1.00 87.50 193 ILE A N 1
ATOM 1573 C CA . ILE A 1 193 ? 22.071 12.378 -1.577 1.00 87.50 193 ILE A CA 1
ATOM 1574 C C . ILE A 1 193 ? 20.993 13.125 -2.367 1.00 87.50 193 ILE A C 1
ATOM 1576 O O . ILE A 1 193 ? 20.519 12.656 -3.401 1.00 87.50 193 ILE A O 1
ATOM 1580 N N . SER A 1 194 ? 20.636 14.316 -1.896 1.00 89.94 194 SER A N 1
ATOM 1581 C CA . SER A 1 194 ? 19.769 15.237 -2.628 1.00 89.94 194 SER A CA 1
ATOM 1582 C C . SER A 1 194 ? 20.569 16.124 -3.588 1.00 89.94 194 SER A C 1
ATOM 1584 O O . SER A 1 194 ? 21.805 16.200 -3.557 1.00 89.94 194 SER A O 1
ATOM 1586 N N . ASP A 1 195 ? 19.855 16.866 -4.431 1.00 87.88 195 ASP A N 1
ATOM 1587 C CA . ASP A 1 195 ? 20.428 17.921 -5.270 1.00 87.88 195 ASP A CA 1
ATOM 1588 C C . ASP A 1 195 ? 21.110 19.031 -4.448 1.00 87.88 195 ASP A C 1
ATOM 1590 O O . ASP A 1 195 ? 22.110 19.595 -4.905 1.00 87.88 195 ASP A O 1
ATOM 1594 N N . LYS A 1 196 ? 20.653 19.267 -3.212 1.00 91.25 196 LYS A N 1
ATOM 1595 C CA . LYS A 1 196 ? 21.213 20.244 -2.264 1.00 91.25 196 LYS A CA 1
ATOM 1596 C C . LYS A 1 196 ? 22.535 19.824 -1.617 1.00 91.25 196 LYS A C 1
ATOM 1598 O O . LYS A 1 196 ? 23.213 20.677 -1.045 1.00 91.25 196 LYS A O 1
ATOM 1603 N N . ALA A 1 197 ? 22.925 18.550 -1.714 1.00 92.00 197 ALA A N 1
ATOM 1604 C CA . ALA A 1 197 ? 24.157 18.059 -1.104 1.00 92.00 197 ALA A CA 1
ATOM 1605 C C . ALA A 1 197 ? 25.401 18.823 -1.594 1.00 92.00 197 ALA A C 1
ATOM 1607 O O . ALA A 1 197 ? 25.549 19.126 -2.786 1.00 92.00 197 ALA A O 1
ATOM 1608 N N . SER A 1 198 ? 26.338 19.084 -0.676 1.00 92.19 198 SER A N 1
ATOM 1609 C CA . SER A 1 198 ? 27.587 19.782 -0.999 1.00 92.19 198 SER A CA 1
ATOM 1610 C C . SER A 1 198 ? 28.429 19.007 -2.031 1.00 92.19 198 SER A C 1
ATOM 1612 O O . SER A 1 198 ? 28.407 17.771 -2.047 1.00 92.19 198 SER A O 1
ATOM 1614 N N . PRO A 1 199 ? 29.246 19.680 -2.868 1.00 91.88 199 PRO A N 1
ATOM 1615 C CA . PRO A 1 199 ? 30.133 18.996 -3.813 1.00 91.88 199 PRO A CA 1
ATOM 1616 C C . PRO A 1 199 ? 31.093 18.004 -3.143 1.00 91.88 199 PRO A C 1
ATOM 1618 O O . PRO A 1 199 ? 31.433 16.976 -3.725 1.00 91.88 199 PRO A O 1
ATOM 1621 N N . ALA A 1 200 ? 31.528 18.296 -1.914 1.00 90.94 200 ALA A N 1
ATOM 1622 C CA . ALA A 1 200 ? 32.376 17.396 -1.138 1.00 90.94 200 ALA A CA 1
ATOM 1623 C C . ALA A 1 200 ? 31.632 16.114 -0.744 1.00 90.94 200 ALA A C 1
ATOM 1625 O O . ALA A 1 200 ? 32.181 15.024 -0.907 1.00 90.94 200 ALA A O 1
ATOM 1626 N N . LEU A 1 201 ? 30.381 16.238 -0.286 1.00 89.50 201 LEU A N 1
ATOM 1627 C CA . LEU A 1 201 ? 29.548 15.091 0.059 1.00 89.50 201 LEU A CA 1
ATOM 1628 C C . LEU A 1 201 ? 29.196 14.260 -1.181 1.00 89.50 201 LEU A C 1
ATOM 1630 O O . LEU A 1 201 ? 29.334 13.043 -1.137 1.00 89.50 201 LEU A O 1
ATOM 1634 N N . LYS A 1 202 ? 28.855 14.903 -2.307 1.00 87.44 202 LYS A N 1
ATOM 1635 C CA . LYS A 1 202 ? 28.634 14.233 -3.602 1.00 87.44 202 LYS A CA 1
ATOM 1636 C C . LYS A 1 202 ? 29.851 13.396 -4.012 1.00 87.44 202 LYS A C 1
ATOM 1638 O O . LYS A 1 202 ? 29.718 12.198 -4.239 1.00 87.44 202 LYS A O 1
ATOM 1643 N N . ARG A 1 203 ? 31.056 13.982 -3.999 1.00 86.00 203 ARG A N 1
ATOM 1644 C CA . ARG A 1 203 ? 32.306 13.255 -4.303 1.00 86.00 203 ARG A CA 1
ATOM 1645 C C . ARG A 1 203 ? 32.572 12.102 -3.338 1.00 86.00 203 ARG A C 1
ATOM 1647 O O . ARG A 1 203 ? 33.065 11.058 -3.753 1.00 86.00 203 ARG A O 1
ATOM 1654 N N . ALA A 1 204 ? 32.286 12.286 -2.050 1.00 85.69 204 ALA A N 1
ATOM 1655 C CA . ALA A 1 204 ? 32.458 11.232 -1.059 1.00 85.69 204 ALA A CA 1
ATOM 1656 C C . ALA A 1 204 ? 31.472 10.079 -1.286 1.00 85.69 204 ALA A C 1
ATOM 1658 O O . ALA A 1 204 ? 31.890 8.926 -1.266 1.00 85.69 204 ALA A O 1
ATOM 1659 N N . PHE A 1 205 ? 30.203 10.386 -1.558 1.00 83.06 205 PHE A N 1
ATOM 1660 C CA . PHE A 1 205 ? 29.177 9.402 -1.895 1.00 83.06 205 PHE A CA 1
ATOM 1661 C C . PHE A 1 205 ? 29.562 8.601 -3.139 1.00 83.06 205 PHE A C 1
ATOM 1663 O O . PHE A 1 205 ? 29.542 7.375 -3.115 1.00 83.06 205 PHE A O 1
ATOM 1670 N N . GLU A 1 206 ? 30.038 9.279 -4.185 1.00 77.44 206 GLU A N 1
ATOM 1671 C CA . GLU A 1 206 ? 30.530 8.625 -5.400 1.00 77.44 206 GLU A CA 1
ATOM 1672 C C . GLU A 1 206 ? 31.772 7.752 -5.180 1.00 77.44 206 GLU A C 1
ATOM 1674 O O . GLU A 1 206 ? 31.949 6.763 -5.891 1.00 77.44 206 GLU A O 1
ATOM 1679 N N . LYS A 1 207 ? 32.653 8.133 -4.248 1.00 78.31 207 LYS A N 1
ATOM 1680 C CA . LYS A 1 207 ? 33.920 7.437 -3.990 1.00 78.31 207 LYS A CA 1
ATOM 1681 C C . LYS A 1 207 ? 33.758 6.241 -3.055 1.00 78.31 207 LYS A C 1
ATOM 1683 O O . LYS A 1 207 ? 34.403 5.217 -3.255 1.00 78.31 207 LYS A O 1
ATOM 1688 N N . TYR A 1 208 ? 32.973 6.404 -1.998 1.00 79.56 208 TYR A N 1
ATOM 1689 C CA . TYR A 1 208 ? 32.916 5.459 -0.885 1.00 79.56 208 TYR A CA 1
ATOM 1690 C C . TYR A 1 208 ? 31.662 4.585 -0.917 1.00 79.56 208 TYR A C 1
ATOM 1692 O O . TYR A 1 208 ? 31.707 3.488 -0.369 1.00 79.56 208 TYR A O 1
ATOM 1700 N N . GLY A 1 209 ? 30.582 5.021 -1.578 1.00 76.50 209 GLY A N 1
ATOM 1701 C CA . GLY A 1 209 ? 29.358 4.236 -1.735 1.00 76.50 209 GLY A CA 1
ATOM 1702 C C . GLY A 1 209 ? 28.888 3.640 -0.409 1.00 76.50 209 GLY A C 1
ATOM 1703 O O . GLY A 1 209 ? 28.641 4.363 0.556 1.00 76.50 209 GLY A O 1
ATOM 1704 N N . SER A 1 210 ? 28.835 2.313 -0.354 1.00 74.19 210 SER A N 1
ATOM 1705 C CA . SER A 1 210 ? 28.408 1.525 0.805 1.00 74.19 210 SER A CA 1
ATOM 1706 C C . SER A 1 210 ? 29.278 1.585 2.046 1.00 74.19 210 SER A C 1
ATOM 1708 O O . SER A 1 210 ? 28.805 1.247 3.134 1.00 74.19 210 SER A O 1
ATOM 1710 N N . ASP A 1 211 ? 30.505 2.084 1.915 1.00 80.88 211 ASP A N 1
ATOM 1711 C CA . ASP A 1 211 ? 31.353 2.364 3.067 1.00 80.88 211 ASP A CA 1
ATOM 1712 C C . ASP A 1 211 ? 30.827 3.557 3.878 1.00 80.88 211 ASP A C 1
ATOM 1714 O O . ASP A 1 211 ? 31.285 3.770 4.998 1.00 80.88 211 ASP A O 1
ATOM 1718 N N . LEU A 1 212 ? 29.899 4.359 3.343 1.00 85.38 212 LEU A N 1
ATOM 1719 C CA . LEU A 1 212 ? 29.261 5.440 4.089 1.00 85.38 212 LEU A CA 1
ATOM 1720 C C . LEU A 1 212 ? 28.073 4.926 4.901 1.00 85.38 212 LEU A C 1
ATOM 1722 O O . LEU A 1 212 ? 27.210 4.220 4.388 1.00 85.38 212 LEU A O 1
ATOM 1726 N N . LYS A 1 213 ? 27.982 5.357 6.156 1.00 86.75 213 LYS A N 1
ATOM 1727 C CA . LYS A 1 213 ? 26.805 5.162 7.004 1.00 86.75 213 LYS A CA 1
ATOM 1728 C C . LYS A 1 213 ? 26.213 6.507 7.381 1.00 86.75 213 LYS A C 1
ATOM 1730 O O . LYS A 1 213 ? 26.944 7.468 7.629 1.00 86.75 213 LYS A O 1
ATOM 1735 N N . LEU A 1 214 ? 24.885 6.556 7.396 1.00 88.88 214 LEU A N 1
ATOM 1736 C CA . LEU A 1 214 ? 24.122 7.692 7.891 1.00 88.88 214 LEU A CA 1
ATOM 1737 C C . LEU A 1 214 ? 23.786 7.438 9.355 1.00 88.88 214 LEU A C 1
ATOM 1739 O O . LEU A 1 214 ? 23.097 6.471 9.667 1.00 88.88 214 LEU A O 1
ATOM 1743 N N . SER A 1 215 ? 24.252 8.324 10.223 1.00 88.62 215 SER A N 1
ATOM 1744 C CA . SER A 1 215 ? 23.850 8.389 11.619 1.00 88.62 215 SER A CA 1
ATOM 1745 C C . SER A 1 215 ? 22.818 9.496 11.816 1.00 88.62 215 SER A C 1
ATOM 1747 O O . SER A 1 215 ? 22.940 10.579 11.232 1.00 88.62 215 SER A O 1
ATOM 1749 N N . ILE A 1 216 ? 21.797 9.221 12.625 1.00 88.06 216 ILE A N 1
ATOM 1750 C CA . ILE A 1 216 ? 20.696 10.138 12.920 1.00 88.06 216 ILE A CA 1
ATOM 1751 C C . ILE A 1 216 ? 20.622 10.410 14.419 1.00 88.06 216 ILE A C 1
ATOM 1753 O O . ILE A 1 216 ? 20.511 9.504 15.243 1.00 88.06 216 ILE A O 1
ATOM 1757 N N . THR A 1 217 ? 20.598 11.692 14.770 1.00 88.00 217 THR A N 1
ATOM 1758 C CA . THR A 1 217 ? 20.362 12.140 16.140 1.00 88.00 217 THR A CA 1
ATOM 1759 C C . THR A 1 217 ? 18.905 12.543 16.295 1.00 88.00 217 THR A C 1
ATOM 1761 O O . THR A 1 217 ? 18.412 13.398 15.558 1.00 88.00 217 THR A O 1
ATOM 1764 N N . PHE A 1 218 ? 18.226 11.952 17.275 1.00 86.38 218 PHE A N 1
ATOM 1765 C CA . PHE A 1 218 ? 16.856 12.304 17.641 1.00 86.38 218 PHE A CA 1
ATOM 1766 C C . PHE A 1 218 ? 16.825 13.399 18.712 1.00 86.38 218 PHE A C 1
ATOM 1768 O O . PHE A 1 218 ? 17.726 13.504 19.548 1.00 86.38 218 PHE A O 1
ATOM 1775 N N . GLY A 1 219 ? 15.773 14.215 18.686 1.00 84.94 219 GLY A N 1
ATOM 1776 C CA . GLY A 1 219 ? 15.497 15.217 19.709 1.00 84.94 219 GLY A CA 1
ATOM 1777 C C . GLY A 1 219 ? 15.128 14.608 21.063 1.00 84.94 219 GLY A C 1
ATOM 1778 O O . GLY A 1 219 ? 15.119 13.392 21.254 1.00 84.94 219 GLY A O 1
ATOM 1779 N N . ARG A 1 220 ? 14.780 15.471 22.028 1.00 83.38 220 ARG A N 1
ATOM 1780 C CA . ARG A 1 220 ? 14.336 15.039 23.370 1.00 83.38 220 ARG A CA 1
ATOM 1781 C C . ARG A 1 220 ? 13.095 14.149 23.329 1.00 83.38 220 ARG A C 1
ATOM 1783 O O . ARG A 1 220 ? 12.935 13.302 24.198 1.00 83.38 220 ARG A O 1
ATOM 1790 N N . ASP A 1 221 ? 12.252 14.337 22.318 1.00 77.38 221 ASP A N 1
ATOM 1791 C CA . ASP A 1 221 ? 11.075 13.508 22.077 1.00 77.38 221 ASP A CA 1
ATOM 1792 C C . ASP A 1 221 ? 11.424 12.073 21.650 1.00 77.38 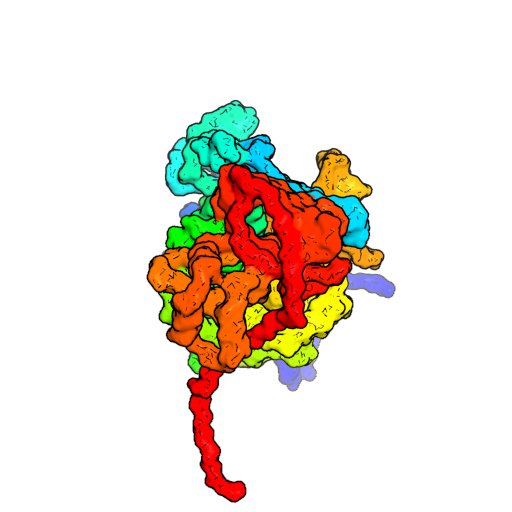221 ASP A C 1
ATOM 1794 O O . ASP A 1 221 ? 10.517 11.250 21.612 1.00 77.38 221 ASP A O 1
ATOM 1798 N N . LYS A 1 222 ? 12.703 11.789 21.336 1.00 79.75 222 LYS A N 1
ATOM 1799 C CA . LYS A 1 222 ? 13.235 10.534 20.775 1.00 79.75 222 LYS A CA 1
ATOM 1800 C C . LYS A 1 222 ? 12.535 10.082 19.492 1.00 79.75 222 LYS A C 1
ATOM 1802 O O . LYS A 1 222 ? 12.592 8.906 19.145 1.00 79.75 222 LYS A O 1
ATOM 1807 N N . ARG A 1 223 ? 11.881 11.017 18.798 1.00 77.56 223 ARG A N 1
ATOM 1808 C CA . ARG A 1 223 ? 11.004 10.729 17.660 1.00 77.56 223 ARG A CA 1
ATOM 1809 C C . ARG A 1 223 ? 11.317 11.563 16.437 1.00 77.56 223 ARG A C 1
ATOM 1811 O O . ARG A 1 223 ? 11.271 11.056 15.323 1.00 77.56 223 ARG A O 1
ATOM 1818 N N . THR A 1 224 ? 11.685 12.821 16.638 1.00 82.00 224 THR A N 1
ATOM 1819 C CA . THR A 1 224 ? 11.998 13.727 15.538 1.00 82.00 224 THR A CA 1
ATOM 1820 C C . THR A 1 224 ? 13.512 13.843 15.384 1.00 82.00 224 THR A C 1
ATOM 1822 O O . THR A 1 224 ? 14.183 14.316 16.306 1.00 82.00 224 THR A O 1
ATOM 1825 N N . PRO A 1 225 ? 14.084 13.445 14.235 1.00 87.19 225 PRO A N 1
ATOM 1826 C CA . PRO A 1 225 ? 15.476 13.725 13.911 1.00 87.19 225 PRO A CA 1
ATOM 1827 C C . PRO A 1 225 ? 15.795 15.220 13.975 1.00 87.19 225 PRO A C 1
ATOM 1829 O O . PRO A 1 225 ? 15.119 16.034 13.345 1.00 87.19 225 PRO A O 1
ATOM 1832 N N . THR A 1 226 ? 16.846 15.576 14.708 1.00 89.56 226 THR A N 1
ATOM 1833 C CA . THR A 1 226 ? 17.335 16.955 14.871 1.00 89.56 226 THR A CA 1
ATOM 1834 C C . THR A 1 226 ? 18.648 17.204 14.139 1.00 89.56 226 THR A C 1
ATOM 1836 O O . THR A 1 226 ? 18.924 18.339 13.760 1.00 89.56 226 THR A O 1
ATOM 1839 N N . ALA A 1 227 ? 19.448 16.162 13.901 1.00 88.81 227 ALA A N 1
ATOM 1840 C CA . ALA A 1 227 ? 20.706 16.253 13.169 1.00 88.81 227 ALA A CA 1
ATOM 1841 C C . ALA A 1 227 ? 21.059 14.926 12.487 1.00 88.81 227 ALA A C 1
ATOM 1843 O O . ALA A 1 227 ? 20.520 13.873 12.834 1.00 88.81 227 ALA A O 1
ATOM 1844 N N . ILE A 1 228 ? 21.992 14.988 11.536 1.00 91.44 228 ILE A N 1
ATOM 1845 C CA . ILE A 1 228 ? 22.598 13.810 10.913 1.00 91.44 228 ILE A CA 1
ATOM 1846 C C . ILE A 1 228 ? 24.118 13.937 10.869 1.00 91.44 228 ILE A C 1
ATOM 1848 O O . ILE A 1 228 ? 24.663 15.039 10.892 1.00 91.44 228 ILE A O 1
ATOM 1852 N N . SER A 1 229 ? 24.793 12.801 10.755 1.00 89.75 229 SER A N 1
ATOM 1853 C CA . SER A 1 229 ? 26.220 12.704 10.458 1.00 89.75 229 SER A CA 1
ATOM 1854 C C . SER A 1 229 ? 26.422 11.588 9.447 1.00 89.75 229 SER A C 1
ATOM 1856 O O . SER A 1 229 ? 25.828 10.521 9.578 1.00 89.75 229 SER A O 1
ATOM 1858 N N . ILE A 1 230 ? 27.252 11.816 8.435 1.00 91.88 230 ILE A N 1
ATOM 1859 C CA . ILE A 1 230 ? 27.652 10.760 7.506 1.00 91.88 230 ILE A CA 1
ATOM 1860 C C . ILE A 1 230 ? 29.093 10.412 7.827 1.00 91.88 230 ILE A C 1
ATOM 1862 O O . ILE A 1 230 ? 29.926 11.303 7.959 1.00 91.88 230 ILE A O 1
ATOM 1866 N N . TYR A 1 231 ? 29.419 9.134 7.960 1.00 90.12 231 TYR A N 1
ATOM 1867 C CA . TYR A 1 231 ? 30.791 8.723 8.234 1.00 90.12 231 TYR A CA 1
ATOM 1868 C C . TYR A 1 231 ? 31.191 7.521 7.389 1.00 90.12 231 TYR A C 1
ATOM 1870 O O . TYR A 1 231 ? 30.367 6.679 7.045 1.00 90.12 231 TYR A O 1
ATOM 1878 N N . ASN A 1 232 ? 32.473 7.442 7.042 1.00 89.75 232 ASN A N 1
ATOM 1879 C CA . ASN A 1 232 ? 33.030 6.255 6.407 1.00 89.75 232 ASN A CA 1
ATOM 1880 C C . ASN A 1 232 ? 33.287 5.190 7.483 1.00 89.75 232 ASN A C 1
ATOM 1882 O O . ASN A 1 232 ? 34.046 5.434 8.417 1.00 89.75 232 ASN A O 1
ATOM 1886 N N . GLN A 1 233 ? 32.676 4.015 7.371 1.00 86.31 233 GLN A N 1
ATOM 1887 C CA . GLN A 1 233 ? 32.761 2.962 8.382 1.00 86.31 233 GLN A CA 1
ATOM 1888 C C . GLN A 1 233 ? 34.163 2.341 8.481 1.00 86.31 233 GLN A C 1
ATOM 1890 O O . GLN A 1 233 ? 34.565 1.941 9.573 1.00 86.31 233 GLN A O 1
ATOM 1895 N N . LYS A 1 234 ? 34.930 2.313 7.382 1.00 85.81 234 LYS A N 1
ATOM 1896 C CA . LYS A 1 234 ? 36.306 1.791 7.359 1.00 85.81 234 LYS A CA 1
ATOM 1897 C C . LYS A 1 234 ? 37.294 2.764 7.996 1.00 85.81 234 LYS A C 1
ATOM 1899 O O . LYS A 1 234 ? 38.122 2.358 8.800 1.00 85.81 234 LYS A O 1
ATOM 1904 N N . THR A 1 235 ? 37.207 4.052 7.661 1.00 89.88 235 THR A N 1
ATOM 1905 C CA . THR A 1 235 ? 38.168 5.063 8.146 1.00 89.88 235 THR A CA 1
ATOM 1906 C C . THR A 1 235 ? 37.689 5.822 9.381 1.00 89.88 235 THR A C 1
ATOM 1908 O O . THR A 1 235 ? 38.428 6.652 9.902 1.00 89.88 235 THR A O 1
ATOM 1911 N N . ARG A 1 236 ? 36.428 5.632 9.788 1.00 88.62 236 ARG A N 1
ATOM 1912 C CA . ARG A 1 236 ? 35.720 6.387 10.842 1.00 88.62 236 ARG A CA 1
ATOM 1913 C C . ARG A 1 236 ? 35.703 7.909 10.646 1.00 88.62 236 ARG A C 1
ATOM 1915 O O . ARG A 1 236 ? 35.388 8.656 11.566 1.00 88.62 236 ARG A O 1
ATOM 1922 N N . LYS A 1 237 ? 35.994 8.391 9.432 1.00 90.31 237 LYS A N 1
ATOM 1923 C CA . LYS A 1 237 ? 36.017 9.825 9.117 1.00 90.31 237 LYS A CA 1
ATOM 1924 C C . LYS A 1 237 ? 34.593 10.330 8.900 1.00 90.31 237 LYS A C 1
ATOM 1926 O O . LYS A 1 237 ? 33.899 9.817 8.023 1.00 90.31 237 LYS A O 1
ATOM 1931 N N . SER A 1 238 ? 34.195 11.347 9.661 1.00 90.00 238 SER A N 1
ATOM 1932 C CA . SER A 1 238 ? 32.909 12.030 9.498 1.00 90.00 238 SER A CA 1
ATOM 1933 C C . SER A 1 238 ? 32.951 13.064 8.364 1.00 90.00 238 SER A C 1
ATOM 1935 O O . SER A 1 238 ? 33.989 13.659 8.058 1.00 90.00 238 SER A O 1
ATOM 1937 N N . LEU A 1 239 ? 31.801 13.246 7.730 1.00 89.19 239 LEU A N 1
ATOM 1938 C CA . LEU A 1 239 ? 31.495 14.189 6.673 1.00 89.19 239 LEU A CA 1
ATOM 1939 C C . LEU A 1 239 ? 30.305 15.035 7.149 1.00 89.19 239 LEU A C 1
ATOM 1941 O O . LEU A 1 239 ? 29.242 14.473 7.434 1.00 89.19 239 LEU A O 1
ATOM 1945 N N . PRO A 1 240 ? 30.454 16.368 7.226 1.00 86.62 240 PRO A N 1
ATOM 1946 C CA . PRO A 1 240 ? 29.344 17.250 7.558 1.00 86.62 240 PRO A CA 1
ATOM 1947 C C . PRO A 1 240 ? 28.190 17.077 6.568 1.00 86.62 240 PRO A C 1
ATOM 1949 O O . PRO A 1 240 ? 28.399 17.104 5.352 1.00 86.62 240 PRO A O 1
ATOM 1952 N N . ALA A 1 241 ? 26.980 16.918 7.096 1.00 91.81 241 ALA A N 1
ATOM 1953 C CA . ALA A 1 241 ? 25.756 16.798 6.318 1.00 91.81 241 ALA A CA 1
ATOM 1954 C C . ALA A 1 241 ? 24.578 17.388 7.099 1.00 91.81 241 ALA A C 1
ATOM 1956 O O . ALA A 1 241 ? 24.569 17.405 8.330 1.00 91.81 241 ALA A O 1
ATOM 1957 N N . ARG A 1 242 ? 23.574 17.872 6.375 1.00 91.62 242 ARG A N 1
ATOM 1958 C CA . ARG A 1 242 ? 22.316 18.397 6.915 1.00 91.62 242 ARG A CA 1
ATOM 1959 C C . ARG A 1 242 ? 21.172 17.501 6.470 1.00 91.62 242 ARG A C 1
ATOM 1961 O O . ARG A 1 242 ? 21.243 16.877 5.418 1.00 91.62 242 ARG A O 1
ATOM 1968 N N . LEU A 1 243 ? 20.073 17.495 7.222 1.00 89.31 243 LEU A N 1
ATOM 1969 C CA . LEU A 1 243 ? 18.882 16.697 6.893 1.00 89.31 243 LEU A CA 1
ATOM 1970 C C . LEU A 1 243 ? 18.344 16.935 5.469 1.00 89.31 243 LEU A C 1
ATOM 1972 O O . LEU A 1 243 ? 17.713 16.051 4.904 1.00 89.31 243 LEU A O 1
ATOM 1976 N N . GLU A 1 244 ? 18.567 18.119 4.898 1.00 90.88 244 GLU A N 1
ATOM 1977 C CA . GLU A 1 244 ? 18.157 18.461 3.532 1.00 90.88 244 GLU A CA 1
ATOM 1978 C C . GLU A 1 244 ? 19.134 18.008 2.438 1.00 90.88 244 GLU A C 1
ATOM 1980 O O . GLU A 1 244 ? 18.774 18.028 1.262 1.00 90.88 244 GLU A O 1
ATOM 1985 N N . ASP A 1 245 ? 20.343 17.579 2.808 1.00 92.25 245 ASP A N 1
ATOM 1986 C CA . ASP A 1 245 ? 21.359 17.071 1.879 1.00 92.25 245 ASP A CA 1
ATOM 1987 C C . ASP A 1 245 ? 21.081 15.615 1.461 1.00 92.25 245 ASP A C 1
ATOM 1989 O O . ASP A 1 245 ? 21.803 15.062 0.632 1.00 92.25 245 ASP A O 1
ATOM 1993 N N . ILE A 1 246 ? 20.049 14.980 2.027 1.00 91.12 246 ILE A N 1
ATOM 1994 C CA . ILE A 1 246 ? 19.714 13.580 1.778 1.00 91.12 246 ILE A CA 1
ATOM 1995 C C . ILE A 1 246 ? 18.233 13.375 1.463 1.00 91.12 246 ILE A C 1
ATOM 1997 O O . ILE A 1 246 ? 17.355 14.138 1.872 1.00 91.12 246 ILE A O 1
ATOM 2001 N N . HIS A 1 247 ? 17.969 12.266 0.791 1.00 89.44 247 HIS A N 1
ATOM 2002 C CA . HIS A 1 247 ? 16.687 11.589 0.761 1.00 89.44 247 HIS A CA 1
ATOM 2003 C C . HIS A 1 247 ? 16.788 10.301 1.578 1.00 89.44 247 HIS A C 1
ATOM 2005 O O . HIS A 1 247 ? 17.819 9.632 1.561 1.00 89.44 247 HIS A O 1
ATOM 2011 N N . ILE A 1 248 ? 15.722 9.961 2.295 1.00 87.44 248 ILE A N 1
ATOM 2012 C CA . ILE A 1 248 ? 15.637 8.766 3.137 1.00 87.44 248 ILE A CA 1
ATOM 2013 C C . ILE A 1 248 ? 14.315 8.064 2.862 1.00 87.44 248 ILE A C 1
ATOM 2015 O O . ILE A 1 248 ? 13.295 8.727 2.653 1.00 87.44 248 ILE A O 1
ATOM 2019 N N . THR A 1 249 ? 14.334 6.738 2.839 1.00 85.31 249 THR A N 1
ATOM 2020 C CA . THR A 1 249 ? 13.146 5.941 2.550 1.00 85.31 249 THR A CA 1
ATOM 2021 C C . THR A 1 249 ? 13.246 4.536 3.130 1.00 85.31 249 THR A C 1
ATOM 2023 O O . THR A 1 249 ? 14.334 3.969 3.257 1.00 85.31 249 THR A O 1
ATOM 2026 N N . GLY A 1 250 ? 12.095 3.978 3.495 1.00 76.44 250 GLY A N 1
ATOM 2027 C CA . GLY A 1 250 ? 11.955 2.564 3.800 1.00 76.44 250 GLY A CA 1
ATOM 2028 C C . GLY A 1 250 ? 11.702 1.786 2.511 1.00 76.44 250 GLY A C 1
ATOM 2029 O O . GLY A 1 250 ? 10.625 1.890 1.938 1.00 76.44 250 GLY A O 1
ATOM 2030 N N . GLY A 1 251 ? 12.713 1.070 2.016 1.00 68.12 251 GLY A N 1
ATOM 2031 C CA . GLY A 1 251 ? 12.624 0.320 0.758 1.00 68.12 251 GLY A CA 1
ATOM 2032 C C . GLY A 1 251 ? 12.323 -1.166 0.954 1.00 68.12 251 GLY A C 1
ATOM 2033 O O . GLY A 1 251 ? 12.242 -1.656 2.078 1.00 68.12 251 GLY A O 1
ATOM 2034 N N . ALA A 1 252 ? 12.266 -1.900 -0.161 1.00 62.34 252 ALA A N 1
ATOM 2035 C CA . ALA A 1 252 ? 12.074 -3.354 -0.220 1.00 62.34 252 ALA A CA 1
ATOM 2036 C C . ALA A 1 252 ? 13.201 -4.184 0.440 1.00 62.34 252 ALA A C 1
ATOM 2038 O O . ALA A 1 252 ? 13.127 -5.404 0.500 1.00 62.34 252 ALA A O 1
ATOM 2039 N N . ALA A 1 253 ? 14.235 -3.525 0.975 1.00 57.47 253 ALA A N 1
ATOM 2040 C CA . ALA A 1 253 ? 15.280 -4.125 1.804 1.00 57.47 253 ALA A CA 1
ATOM 2041 C C . ALA A 1 253 ? 16.196 -5.158 1.115 1.00 57.47 253 ALA A C 1
ATOM 2043 O O . ALA A 1 253 ? 16.840 -5.938 1.811 1.00 57.47 253 ALA A O 1
ATOM 2044 N N . PHE A 1 254 ? 16.301 -5.175 -0.223 1.00 65.12 254 PHE A N 1
ATOM 2045 C CA . PHE A 1 254 ? 17.140 -6.172 -0.914 1.00 65.12 254 PHE A CA 1
ATOM 2046 C C . PHE A 1 254 ? 18.154 -5.636 -1.929 1.00 65.12 254 PHE A C 1
ATOM 2048 O O . PHE A 1 254 ? 19.046 -6.381 -2.329 1.00 65.12 254 PHE A O 1
ATOM 2055 N N . ASN A 1 255 ? 18.053 -4.377 -2.359 1.00 70.44 255 ASN A N 1
ATOM 2056 C CA . ASN A 1 255 ? 19.068 -3.732 -3.192 1.00 70.44 255 ASN A CA 1
ATOM 2057 C C . ASN A 1 255 ? 19.132 -2.214 -2.916 1.00 70.44 255 ASN A C 1
ATOM 2059 O O . ASN A 1 255 ? 18.428 -1.692 -2.045 1.00 70.44 255 ASN A O 1
ATOM 2063 N N . TRP A 1 256 ? 19.994 -1.500 -3.649 1.00 71.06 256 TRP A N 1
ATOM 2064 C CA . TRP A 1 256 ? 20.171 -0.049 -3.506 1.00 71.06 256 TRP A CA 1
ATOM 2065 C C . TRP A 1 256 ? 19.130 0.786 -4.265 1.00 71.06 256 TRP A C 1
ATOM 2067 O O . TRP A 1 256 ? 19.294 2.002 -4.407 1.00 71.06 256 TRP A O 1
ATOM 2077 N N . ASN A 1 257 ? 18.081 0.139 -4.770 1.00 81.19 257 ASN A N 1
ATOM 2078 C CA . ASN A 1 257 ? 17.039 0.791 -5.533 1.00 81.19 257 ASN A CA 1
ATOM 2079 C C . ASN A 1 257 ? 15.823 1.093 -4.650 1.00 81.19 257 ASN A C 1
ATOM 2081 O O . ASN A 1 257 ? 15.572 0.480 -3.610 1.00 81.19 257 ASN A O 1
ATOM 2085 N N . PHE A 1 258 ? 15.070 2.096 -5.071 1.00 85.25 258 PHE A N 1
ATOM 2086 C CA . PHE A 1 258 ? 13.809 2.502 -4.489 1.00 85.25 258 PHE A CA 1
ATOM 2087 C C . PHE A 1 258 ? 12.693 1.986 -5.379 1.00 85.25 258 PHE A C 1
ATOM 2089 O O . PHE A 1 258 ? 12.643 2.354 -6.549 1.00 85.25 258 PHE A O 1
ATOM 2096 N N . PHE A 1 259 ? 11.817 1.161 -4.819 1.00 89.81 259 PHE A N 1
ATOM 2097 C CA . PHE A 1 259 ? 10.665 0.614 -5.523 1.00 89.81 259 PHE A CA 1
ATOM 2098 C C . PHE A 1 259 ? 9.409 1.387 -5.152 1.00 89.81 259 PHE A C 1
ATOM 2100 O O . PHE A 1 259 ? 9.129 1.617 -3.970 1.00 89.81 259 PHE A O 1
ATOM 2107 N N . ASP A 1 260 ? 8.673 1.808 -6.172 1.00 91.56 260 ASP A N 1
ATOM 2108 C CA . ASP A 1 260 ? 7.580 2.754 -6.026 1.00 91.56 260 ASP A CA 1
ATOM 2109 C C . ASP A 1 260 ? 6.418 2.173 -5.218 1.00 91.56 260 ASP A C 1
ATOM 2111 O O . ASP A 1 260 ? 6.018 2.755 -4.211 1.00 91.56 260 ASP A O 1
ATOM 2115 N N . TRP A 1 261 ? 5.909 1.002 -5.614 1.00 92.19 261 TRP A N 1
ATOM 2116 C CA . TRP A 1 261 ? 4.759 0.392 -4.945 1.00 92.19 261 TRP A CA 1
ATOM 2117 C C . TRP A 1 261 ? 5.101 -0.225 -3.581 1.00 92.19 261 TRP A C 1
ATOM 2119 O O . TRP A 1 261 ? 4.314 -0.062 -2.652 1.00 92.19 261 TRP A O 1
ATOM 2129 N N . ASP A 1 262 ? 6.279 -0.837 -3.399 1.00 92.25 262 ASP A N 1
ATOM 2130 C CA . ASP A 1 262 ? 6.769 -1.307 -2.093 1.00 92.25 262 ASP A CA 1
ATOM 2131 C C . ASP A 1 262 ? 6.726 -0.190 -1.050 1.00 92.25 262 ASP A C 1
ATOM 2133 O O . ASP A 1 262 ? 6.231 -0.370 0.065 1.00 92.25 262 ASP A O 1
ATOM 2137 N N . SER A 1 263 ? 7.196 0.999 -1.445 1.00 92.12 263 SER A N 1
ATOM 2138 C CA . SER A 1 263 ? 7.227 2.183 -0.587 1.00 92.12 263 SER A CA 1
ATOM 2139 C C . SER A 1 263 ? 5.831 2.575 -0.092 1.00 92.12 263 SER A C 1
ATOM 2141 O O . SER A 1 263 ? 5.708 3.175 0.975 1.00 92.12 263 SER A O 1
ATOM 2143 N N . GLU A 1 264 ? 4.769 2.239 -0.829 1.00 93.94 264 GLU A N 1
ATOM 2144 C CA . GLU A 1 264 ? 3.392 2.530 -0.431 1.00 93.94 264 GLU A CA 1
ATOM 2145 C C . GLU A 1 264 ? 2.921 1.629 0.716 1.00 93.94 264 GLU A C 1
ATOM 2147 O O . GLU A 1 264 ? 2.274 2.126 1.638 1.00 93.94 264 GLU A O 1
ATOM 2152 N N . PHE A 1 265 ? 3.309 0.349 0.734 1.00 94.31 265 PHE A N 1
ATOM 2153 C CA . PHE A 1 265 ? 3.039 -0.550 1.866 1.00 94.31 265 PHE A CA 1
ATOM 2154 C C . PHE A 1 265 ? 3.826 -0.131 3.107 1.00 94.31 265 PHE A C 1
ATOM 2156 O O . PHE A 1 265 ? 3.266 -0.064 4.203 1.00 94.31 265 PHE A O 1
ATOM 2163 N N . VAL A 1 266 ? 5.098 0.231 2.917 1.00 94.38 266 VAL A N 1
ATOM 2164 C CA . VAL A 1 266 ? 5.975 0.688 3.999 1.00 94.38 266 VAL A CA 1
ATOM 2165 C C . VAL A 1 266 ? 5.442 1.967 4.642 1.00 94.38 266 VAL A C 1
ATOM 2167 O O . VAL A 1 266 ? 5.210 2.000 5.851 1.00 94.38 266 VAL A O 1
ATOM 2170 N N . LYS A 1 267 ? 5.165 3.014 3.848 1.00 93.31 267 LYS A N 1
ATOM 2171 C CA . LYS A 1 267 ? 4.552 4.260 4.349 1.00 93.31 267 LYS A CA 1
ATOM 2172 C C . LYS A 1 267 ? 3.287 3.983 5.141 1.00 93.31 267 LYS A C 1
ATOM 2174 O O . LYS A 1 267 ? 3.061 4.604 6.180 1.00 93.31 267 LYS A O 1
ATOM 2179 N N . ARG A 1 268 ? 2.471 3.057 4.640 1.00 92.44 268 ARG A N 1
ATOM 2180 C CA . ARG A 1 268 ? 1.193 2.732 5.241 1.00 92.44 268 ARG A CA 1
ATOM 2181 C C . ARG A 1 268 ? 1.378 2.222 6.663 1.00 92.44 268 ARG A C 1
ATOM 2183 O O . ARG A 1 268 ? 0.834 2.851 7.565 1.00 92.44 268 ARG A O 1
ATOM 2190 N N . TYR A 1 269 ? 2.151 1.167 6.922 1.00 94.50 269 TYR A N 1
ATOM 2191 C CA . TYR A 1 269 ? 2.305 0.684 8.304 1.00 94.50 269 TYR A CA 1
ATOM 2192 C C . TYR A 1 269 ? 3.170 1.595 9.184 1.00 94.50 269 TYR A C 1
ATOM 2194 O O . TYR A 1 269 ? 3.004 1.595 10.404 1.00 94.50 269 TYR A O 1
ATOM 2202 N N . LEU A 1 270 ? 4.052 2.419 8.603 1.00 94.56 270 LEU A N 1
ATOM 2203 C CA . LEU A 1 270 ? 4.794 3.430 9.365 1.00 94.56 270 LEU A CA 1
ATOM 2204 C C . LEU A 1 270 ? 3.858 4.448 10.028 1.00 94.56 270 LEU A C 1
ATOM 2206 O O . LEU A 1 270 ? 4.238 5.021 11.047 1.00 94.56 270 LEU A O 1
ATOM 2210 N N . ARG A 1 271 ? 2.618 4.623 9.538 1.00 94.06 271 ARG A N 1
ATOM 2211 C CA . ARG A 1 271 ? 1.605 5.476 10.191 1.00 94.06 271 ARG A CA 1
ATOM 2212 C C . ARG A 1 271 ? 1.433 5.162 11.677 1.00 94.06 271 ARG A C 1
ATOM 2214 O O . ARG A 1 271 ? 1.162 6.066 12.454 1.00 94.06 271 ARG A O 1
ATOM 2221 N N . PHE A 1 272 ? 1.619 3.898 12.062 1.00 95.38 272 PHE A N 1
ATOM 2222 C CA . PHE A 1 272 ? 1.414 3.446 13.429 1.00 95.38 272 PHE A CA 1
ATOM 2223 C C . PHE A 1 272 ? 2.517 3.882 14.386 1.00 95.38 272 PHE A C 1
ATOM 2225 O O . PHE A 1 272 ? 2.247 3.953 15.575 1.00 95.38 272 PHE A O 1
ATOM 2232 N N . PHE A 1 273 ? 3.750 4.117 13.929 1.00 93.44 273 PHE A N 1
ATOM 2233 C CA . PHE A 1 273 ? 4.884 4.285 14.852 1.00 93.44 273 PHE A CA 1
ATOM 2234 C C . PHE A 1 273 ? 6.020 5.190 14.353 1.00 93.44 273 PHE A C 1
ATOM 2236 O O . PHE A 1 273 ? 6.962 5.437 15.100 1.00 93.44 273 PHE A O 1
ATOM 2243 N N . ASP A 1 274 ? 5.980 5.679 13.112 1.00 91.62 274 ASP A N 1
ATOM 2244 C CA . ASP A 1 274 ? 7.019 6.537 12.533 1.00 91.62 274 ASP A CA 1
ATOM 2245 C C . ASP A 1 274 ? 6.453 7.467 11.442 1.00 91.62 274 ASP A C 1
ATOM 2247 O O . ASP A 1 274 ? 6.733 7.366 10.242 1.00 91.62 274 ASP A O 1
ATOM 2251 N N . GLY A 1 275 ? 5.645 8.435 11.882 1.00 89.62 275 GLY A N 1
ATOM 2252 C CA . GLY A 1 275 ? 5.084 9.458 10.995 1.00 89.62 275 GLY A CA 1
ATOM 2253 C C . GLY A 1 275 ? 6.133 10.389 10.367 1.00 89.62 275 GLY A C 1
ATOM 2254 O O . GLY A 1 275 ? 5.834 11.067 9.382 1.00 89.62 275 GLY A O 1
ATOM 2255 N N . TRP A 1 276 ? 7.363 10.441 10.899 1.00 89.50 276 TRP A N 1
ATOM 2256 C CA . TRP A 1 276 ? 8.444 11.231 10.304 1.00 89.50 276 TRP A CA 1
ATOM 2257 C C . TRP A 1 276 ? 8.994 10.557 9.046 1.00 89.50 276 TRP A C 1
ATOM 2259 O O . TRP A 1 276 ? 9.144 11.228 8.022 1.00 89.50 276 TRP A O 1
ATOM 2269 N N . LEU A 1 277 ? 9.259 9.247 9.083 1.00 90.75 277 LEU A N 1
ATOM 2270 C CA . LEU A 1 277 ? 9.775 8.533 7.917 1.00 90.75 277 LEU A CA 1
ATOM 2271 C C . LEU A 1 277 ? 8.732 8.483 6.794 1.00 90.75 277 LEU A C 1
ATOM 2273 O O . LEU A 1 277 ? 9.072 8.775 5.647 1.00 90.75 277 LEU A O 1
ATOM 2277 N N . ALA A 1 278 ? 7.459 8.228 7.121 1.00 92.75 278 ALA A N 1
ATOM 2278 C CA . ALA A 1 278 ? 6.368 8.248 6.141 1.00 92.75 278 ALA A CA 1
ATOM 2279 C C . ALA A 1 278 ? 6.280 9.599 5.395 1.00 92.75 278 ALA A C 1
ATOM 2281 O O . ALA A 1 278 ? 6.183 9.645 4.167 1.00 92.75 278 ALA A O 1
ATOM 2282 N N . GLU A 1 279 ? 6.418 10.713 6.122 1.00 91.94 279 GLU A N 1
ATOM 2283 C CA . GLU A 1 279 ? 6.467 12.068 5.559 1.00 91.94 279 GLU A CA 1
ATOM 2284 C C . GLU A 1 279 ? 7.667 12.276 4.617 1.00 91.94 279 GLU A C 1
ATOM 2286 O O . GLU A 1 279 ? 7.542 12.900 3.559 1.00 91.94 279 GLU A O 1
ATOM 2291 N N . LYS A 1 280 ? 8.851 11.768 4.983 1.00 91.56 280 LYS A N 1
ATOM 2292 C CA . LYS A 1 280 ? 10.047 11.864 4.132 1.00 91.56 280 LYS A CA 1
ATOM 2293 C C . LYS A 1 280 ? 9.901 11.053 2.852 1.00 91.56 280 LYS A C 1
ATOM 2295 O O . LYS A 1 280 ? 10.280 11.550 1.792 1.00 91.56 280 LYS A O 1
ATOM 2300 N N . MET A 1 281 ? 9.294 9.875 2.938 1.00 93.31 281 MET A N 1
ATOM 2301 C CA . MET A 1 281 ? 8.994 9.035 1.781 1.00 93.31 281 MET A CA 1
ATOM 2302 C C . MET A 1 281 ? 7.996 9.704 0.826 1.00 93.31 281 MET A C 1
ATOM 2304 O O . MET A 1 281 ? 8.222 9.684 -0.382 1.00 93.31 281 MET A O 1
ATOM 2308 N N . ARG A 1 282 ? 6.947 10.374 1.333 1.00 94.00 282 ARG A N 1
ATOM 2309 C CA . ARG A 1 282 ? 6.026 11.168 0.492 1.00 94.00 282 ARG A CA 1
ATOM 2310 C C . ARG A 1 282 ? 6.770 12.244 -0.296 1.00 94.00 282 ARG A C 1
ATOM 2312 O O . ARG A 1 282 ? 6.653 12.319 -1.515 1.00 94.00 282 ARG A O 1
ATOM 2319 N N . LYS A 1 283 ? 7.578 13.054 0.395 1.00 93.12 283 LYS A N 1
ATOM 2320 C CA . LYS A 1 283 ? 8.364 14.132 -0.230 1.00 93.12 283 LYS A CA 1
ATOM 2321 C C . LYS A 1 283 ? 9.361 13.607 -1.254 1.00 93.12 283 LYS A C 1
ATOM 2323 O O . LYS A 1 283 ? 9.565 14.241 -2.285 1.00 93.12 283 LYS A O 1
ATOM 2328 N N . PHE A 1 284 ? 9.976 12.462 -0.970 1.00 92.25 284 PHE A N 1
ATOM 2329 C CA . PHE A 1 284 ? 10.846 11.784 -1.919 1.00 92.25 284 PHE A CA 1
ATOM 2330 C C . PHE A 1 284 ? 10.087 11.401 -3.191 1.00 92.25 284 PHE A C 1
ATOM 2332 O O . PHE A 1 284 ? 10.519 11.766 -4.277 1.00 92.25 284 PHE A O 1
ATOM 2339 N N . LYS A 1 285 ? 8.913 10.777 -3.059 1.00 91.75 285 LYS A N 1
ATOM 2340 C CA . LYS A 1 285 ? 8.086 10.391 -4.206 1.00 91.75 285 LYS A CA 1
ATOM 2341 C C . LYS A 1 285 ? 7.637 11.582 -5.060 1.00 91.75 285 LYS A C 1
ATOM 2343 O O . LYS A 1 285 ? 7.729 11.538 -6.282 1.00 91.75 285 LYS A O 1
ATOM 2348 N N . LEU A 1 286 ? 7.211 12.680 -4.431 1.00 92.62 286 LEU A N 1
ATOM 2349 C CA . LEU A 1 286 ? 6.857 13.908 -5.157 1.00 92.62 286 LEU A CA 1
ATOM 2350 C C . LEU A 1 286 ? 8.049 14.482 -5.938 1.00 92.62 286 LEU A C 1
ATOM 2352 O O . LEU A 1 286 ? 7.873 15.029 -7.022 1.00 92.62 286 LEU A O 1
ATOM 2356 N N . LYS A 1 287 ? 9.271 14.338 -5.411 1.00 91.25 287 LYS A N 1
ATOM 2357 C CA . LYS A 1 287 ? 10.503 14.761 -6.091 1.00 91.25 287 LYS A CA 1
ATOM 2358 C C . LYS A 1 287 ? 10.861 13.862 -7.279 1.00 91.25 287 LYS A C 1
ATOM 2360 O O . LYS A 1 287 ? 11.541 14.334 -8.186 1.00 91.25 287 LYS A O 1
ATOM 2365 N N . THR A 1 288 ? 10.453 12.596 -7.262 1.00 90.62 288 THR A N 1
ATOM 2366 C CA . THR A 1 288 ? 10.775 11.622 -8.313 1.00 90.62 288 THR A CA 1
ATOM 2367 C C . THR A 1 288 ? 9.727 11.535 -9.415 1.00 90.62 288 THR A C 1
ATOM 2369 O O . THR A 1 288 ? 9.984 10.893 -10.429 1.00 90.62 288 THR A O 1
ATOM 2372 N N . GLN A 1 289 ? 8.559 12.151 -9.230 1.00 94.62 289 GLN A N 1
ATOM 2373 C CA . GLN A 1 289 ? 7.569 12.290 -10.291 1.00 94.62 289 GLN A CA 1
ATOM 2374 C C . GLN A 1 289 ? 8.098 13.236 -11.379 1.00 94.62 289 GLN A C 1
ATOM 2376 O O . GLN A 1 289 ? 8.493 14.371 -11.104 1.00 94.62 289 GLN A O 1
ATOM 2381 N N . GLU A 1 290 ? 8.077 12.773 -12.624 1.00 94.06 290 GLU A N 1
ATOM 2382 C CA . GLU A 1 290 ? 8.471 13.560 -13.788 1.00 94.06 290 GLU A CA 1
ATOM 2383 C C . GLU A 1 290 ? 7.447 14.684 -14.057 1.00 94.06 290 GLU A C 1
ATOM 2385 O O . GLU A 1 290 ? 6.266 14.558 -13.707 1.00 94.06 290 GLU A O 1
ATOM 2390 N N . PRO A 1 291 ? 7.832 15.794 -14.720 1.00 93.81 291 PRO A N 1
ATOM 2391 C CA . PRO A 1 291 ? 6.930 16.926 -14.961 1.00 93.81 291 PRO A CA 1
ATOM 2392 C C . PRO A 1 291 ? 5.626 16.571 -15.692 1.00 93.81 291 PRO A C 1
ATOM 2394 O O . PRO A 1 291 ? 4.611 17.243 -15.501 1.00 93.81 291 PRO A O 1
ATOM 2397 N N . ASN A 1 292 ? 5.647 15.522 -16.518 1.00 94.12 292 ASN A N 1
ATOM 2398 C CA . ASN A 1 292 ? 4.492 15.019 -17.260 1.00 94.12 292 ASN A CA 1
ATOM 2399 C C . ASN A 1 292 ? 3.579 14.085 -16.442 1.00 94.12 292 ASN A C 1
ATOM 2401 O O . ASN A 1 292 ? 2.560 13.648 -16.969 1.00 94.12 292 ASN A O 1
ATOM 2405 N N . GLY A 1 293 ? 3.927 13.789 -15.186 1.00 95.69 293 GLY A N 1
ATOM 2406 C CA . GLY A 1 293 ? 3.167 12.928 -14.282 1.00 95.69 293 GLY A CA 1
ATOM 2407 C C . GLY A 1 293 ? 3.667 11.491 -14.172 1.00 95.69 293 GLY A C 1
ATOM 2408 O O . GLY A 1 293 ? 3.178 10.773 -13.297 1.00 95.69 293 GLY A O 1
ATOM 2409 N N . ALA A 1 294 ? 4.629 11.076 -15.002 1.00 95.50 294 ALA A N 1
ATOM 2410 C CA . ALA A 1 294 ? 5.202 9.737 -14.948 1.00 95.50 294 ALA A CA 1
ATOM 2411 C C . ALA A 1 294 ? 5.930 9.508 -13.614 1.00 95.50 294 ALA A C 1
ATOM 2413 O O . ALA A 1 294 ? 6.590 10.407 -13.090 1.00 95.50 294 ALA A O 1
ATOM 2414 N N . VAL A 1 295 ? 5.820 8.300 -13.062 1.00 95.06 295 VAL A N 1
ATOM 2415 C CA . VAL A 1 295 ? 6.527 7.910 -11.836 1.00 95.06 295 VAL A CA 1
ATOM 2416 C C . VAL A 1 295 ? 7.327 6.642 -12.127 1.00 95.06 295 VAL A C 1
ATOM 2418 O O . VAL A 1 295 ? 6.723 5.638 -12.515 1.00 95.06 295 VAL A O 1
ATOM 2421 N N . PRO A 1 296 ? 8.659 6.667 -11.964 1.00 93.69 296 PRO A N 1
ATOM 2422 C CA . PRO A 1 296 ? 9.493 5.501 -12.209 1.00 93.69 296 PRO A CA 1
ATOM 2423 C C . PRO A 1 296 ? 9.230 4.417 -11.163 1.00 93.69 296 PRO A C 1
ATOM 2425 O O . PRO A 1 296 ? 9.240 4.685 -9.964 1.00 93.69 296 PRO A O 1
ATOM 2428 N N . ARG A 1 297 ? 9.057 3.177 -11.624 1.00 92.56 297 ARG A N 1
ATOM 2429 C CA . ARG A 1 297 ? 8.828 1.984 -10.796 1.00 92.56 297 ARG A CA 1
ATOM 2430 C C . ARG A 1 297 ? 9.990 1.725 -9.835 1.00 92.56 297 ARG A C 1
ATOM 2432 O O . ARG A 1 297 ? 9.790 1.263 -8.720 1.00 92.56 297 ARG A O 1
ATOM 2439 N N . GLU A 1 298 ? 11.205 1.975 -10.314 1.00 89.62 298 GLU A N 1
ATOM 2440 C CA . GLU A 1 298 ? 12.451 1.571 -9.680 1.00 89.62 298 GLU A CA 1
ATOM 2441 C C . GLU A 1 298 ? 13.511 2.634 -9.958 1.00 89.62 298 GLU A C 1
ATOM 2443 O O . GLU A 1 298 ? 13.842 2.926 -11.110 1.00 89.62 298 GLU A O 1
ATOM 2448 N N . LEU A 1 299 ? 14.042 3.226 -8.895 1.00 86.31 299 LEU A N 1
ATOM 2449 C CA . LEU A 1 299 ? 15.075 4.253 -8.953 1.00 86.31 299 LEU A CA 1
ATOM 2450 C C . LEU A 1 299 ? 16.346 3.746 -8.316 1.00 86.31 299 LEU A C 1
ATOM 2452 O O . LEU A 1 299 ? 16.329 3.274 -7.190 1.00 86.31 299 LEU A O 1
ATOM 2456 N N . ARG A 1 300 ? 17.474 3.934 -8.979 1.00 80.62 300 ARG A N 1
ATOM 2457 C CA . ARG A 1 300 ? 18.781 3.667 -8.385 1.00 80.62 300 ARG A CA 1
ATOM 2458 C C . ARG A 1 300 ? 19.114 4.731 -7.348 1.00 80.62 300 ARG A C 1
ATOM 2460 O O . ARG A 1 300 ? 18.608 5.852 -7.407 1.00 80.62 300 ARG A O 1
ATOM 2467 N N . ALA A 1 301 ? 20.050 4.433 -6.452 1.00 75.00 301 ALA A N 1
ATOM 2468 C CA . ALA A 1 301 ? 20.501 5.402 -5.455 1.00 75.00 301 ALA A CA 1
ATOM 2469 C C . ALA A 1 301 ? 20.996 6.722 -6.065 1.00 75.00 301 ALA A C 1
ATOM 2471 O O . ALA A 1 301 ? 20.795 7.777 -5.483 1.00 75.00 301 ALA A O 1
ATOM 2472 N N . ASN A 1 302 ? 21.579 6.721 -7.264 1.00 75.00 302 ASN A N 1
ATOM 2473 C CA . ASN A 1 302 ? 21.964 7.957 -7.959 1.00 75.00 302 ASN A CA 1
ATOM 2474 C C . ASN A 1 302 ? 20.774 8.741 -8.564 1.00 75.00 302 ASN A C 1
ATOM 2476 O O . ASN A 1 302 ? 21.004 9.649 -9.359 1.00 75.00 302 ASN A O 1
ATOM 2480 N N . MET A 1 303 ? 19.531 8.391 -8.215 1.00 80.94 303 MET A N 1
ATOM 2481 C CA . MET A 1 303 ? 18.278 8.984 -8.695 1.00 80.94 303 MET A CA 1
ATOM 2482 C C . MET A 1 303 ? 17.959 8.722 -10.173 1.00 80.94 303 MET A C 1
ATOM 2484 O O . MET A 1 303 ? 17.051 9.337 -10.728 1.00 80.94 303 MET A O 1
ATOM 2488 N N . THR A 1 304 ? 18.665 7.797 -10.828 1.00 80.69 304 THR A N 1
ATOM 2489 C CA . THR A 1 304 ? 18.319 7.384 -12.195 1.00 80.69 304 THR A CA 1
ATOM 2490 C C . THR A 1 304 ? 17.267 6.279 -12.179 1.00 80.69 304 THR A C 1
ATOM 2492 O O . THR A 1 304 ? 17.404 5.289 -11.464 1.00 80.69 304 THR A O 1
ATOM 2495 N N . SER A 1 305 ? 16.217 6.433 -12.990 1.00 86.38 305 SER A N 1
ATOM 2496 C CA . SER A 1 305 ? 15.240 5.362 -13.224 1.00 86.38 305 SER A CA 1
ATOM 2497 C C . SER A 1 305 ? 15.893 4.144 -13.865 1.00 86.38 305 SER A C 1
ATOM 2499 O O . SER A 1 305 ? 16.704 4.279 -14.790 1.00 86.38 305 SER A O 1
ATOM 2501 N N . TYR A 1 306 ? 15.500 2.963 -13.392 1.00 84.88 306 TYR A N 1
ATOM 2502 C CA . TYR A 1 306 ? 15.969 1.693 -13.912 1.00 84.88 306 TYR A CA 1
ATOM 2503 C C . TYR A 1 306 ? 15.546 1.494 -15.370 1.00 84.88 306 TYR A C 1
ATOM 2505 O O . TYR A 1 306 ? 16.391 1.250 -16.238 1.00 84.88 306 TYR A O 1
ATOM 2513 N N . HIS A 1 307 ? 14.253 1.685 -15.636 1.00 87.25 307 HIS A N 1
ATOM 2514 C CA . HIS A 1 307 ? 13.653 1.648 -16.965 1.00 87.25 307 HIS A CA 1
ATOM 2515 C C . HIS A 1 307 ? 13.527 3.068 -17.537 1.00 87.25 307 HIS A C 1
ATOM 2517 O O . HIS A 1 307 ? 13.382 4.046 -16.798 1.00 87.25 307 HIS A O 1
ATOM 2523 N N . ARG A 1 308 ? 13.573 3.202 -18.866 1.00 89.00 308 ARG A N 1
ATOM 2524 C CA . ARG A 1 308 ? 13.236 4.460 -19.557 1.00 89.00 308 ARG A CA 1
ATOM 2525 C C . ARG A 1 308 ? 11.723 4.573 -19.694 1.00 89.00 308 ARG A C 1
ATOM 2527 O O . ARG A 1 308 ? 11.061 3.554 -19.828 1.00 89.00 308 ARG A O 1
ATOM 2534 N N . GLU A 1 309 ? 11.202 5.796 -19.719 1.00 91.00 309 GLU A N 1
ATOM 2535 C CA . GLU A 1 309 ? 9.763 6.051 -19.899 1.00 91.00 309 GLU A CA 1
ATOM 2536 C C . GLU A 1 309 ? 9.250 5.585 -21.270 1.00 91.00 309 GLU A C 1
ATOM 2538 O O . GLU A 1 309 ? 8.099 5.183 -21.419 1.00 91.00 309 GLU A O 1
ATOM 2543 N N . HIS A 1 310 ? 10.130 5.588 -22.272 1.00 92.19 310 HIS A N 1
ATOM 2544 C CA . HIS A 1 310 ? 9.822 5.178 -23.633 1.00 92.19 310 HIS A CA 1
ATOM 2545 C C . HIS A 1 310 ? 10.822 4.126 -24.111 1.00 92.19 310 HIS A C 1
ATOM 2547 O O . HIS A 1 310 ? 12.020 4.209 -23.826 1.00 92.19 310 HIS A O 1
ATOM 2553 N N . ASN A 1 311 ? 10.317 3.165 -24.875 1.00 91.56 311 ASN A N 1
ATOM 2554 C CA . ASN A 1 311 ? 11.111 2.213 -25.632 1.00 91.56 311 ASN A CA 1
ATOM 2555 C C . ASN A 1 311 ? 11.385 2.791 -27.018 1.00 91.56 311 ASN A C 1
ATOM 2557 O O . ASN A 1 311 ? 10.462 3.284 -27.661 1.00 91.56 311 ASN A O 1
ATOM 2561 N N . VAL A 1 312 ? 12.633 2.695 -27.480 1.00 93.81 312 VAL A N 1
ATOM 2562 C CA . VAL A 1 312 ? 13.027 3.040 -28.852 1.00 93.81 312 VAL A CA 1
ATOM 2563 C C . VAL A 1 312 ? 13.580 1.782 -29.503 1.00 93.81 312 VAL A C 1
ATOM 2565 O O . VAL A 1 312 ? 14.698 1.366 -29.194 1.00 93.81 312 VAL A O 1
ATOM 2568 N N . LYS A 1 313 ? 12.785 1.130 -30.352 1.00 92.25 313 LYS A N 1
ATOM 2569 C CA . LYS A 1 313 ? 13.111 -0.182 -30.922 1.00 92.25 313 LYS A CA 1
ATOM 2570 C C . LYS A 1 313 ? 12.863 -0.172 -32.427 1.00 92.25 313 LYS A C 1
ATOM 2572 O O . LYS A 1 313 ? 11.727 -0.102 -32.873 1.00 92.25 313 LYS A O 1
ATOM 2577 N N . LEU A 1 314 ? 13.941 -0.278 -33.208 1.00 91.19 314 LEU A N 1
ATOM 2578 C CA . LEU A 1 314 ? 13.890 -0.377 -34.678 1.00 91.19 314 LEU A CA 1
ATOM 2579 C C . LEU A 1 314 ? 13.095 0.769 -35.340 1.00 91.19 314 LEU A C 1
ATOM 2581 O O . LEU A 1 314 ? 12.297 0.534 -36.243 1.00 91.19 314 LEU A O 1
ATOM 2585 N N . GLY A 1 315 ? 13.315 1.999 -34.873 1.00 90.50 315 GLY A N 1
ATOM 2586 C CA . GLY A 1 315 ? 12.680 3.223 -35.363 1.00 90.50 315 GLY A CA 1
ATOM 2587 C C . GLY A 1 315 ? 11.360 3.579 -34.685 1.00 90.50 315 GLY A C 1
ATOM 2588 O O . GLY A 1 315 ? 10.891 4.706 -34.824 1.00 90.50 315 GLY A O 1
ATOM 2589 N N . GLU A 1 316 ? 10.770 2.653 -33.931 1.00 91.69 316 GLU A N 1
ATOM 2590 C CA . GLU A 1 316 ? 9.506 2.880 -33.240 1.00 91.69 316 GLU A CA 1
ATOM 2591 C C . GLU A 1 316 ? 9.736 3.381 -31.816 1.00 91.69 316 GLU A C 1
ATOM 2593 O O . GLU A 1 316 ? 10.547 2.826 -31.069 1.00 91.69 316 GLU A O 1
ATOM 2598 N N . VAL A 1 317 ? 8.980 4.412 -31.427 1.00 92.81 317 VAL A N 1
ATOM 2599 C CA . VAL A 1 317 ? 8.937 4.926 -30.056 1.00 92.81 317 VAL A CA 1
ATOM 2600 C C . VAL A 1 317 ? 7.602 4.549 -29.433 1.00 92.81 317 VAL A C 1
ATOM 2602 O O . VAL A 1 317 ? 6.550 4.978 -29.904 1.00 92.81 317 VAL A O 1
ATOM 2605 N N . THR A 1 318 ? 7.633 3.759 -28.364 1.00 91.88 318 THR A N 1
ATOM 2606 C CA . THR A 1 318 ? 6.423 3.325 -27.652 1.00 91.88 318 THR A CA 1
ATOM 2607 C C . THR A 1 318 ? 6.532 3.615 -26.156 1.00 91.88 318 THR A C 1
ATOM 2609 O O . THR A 1 318 ? 7.638 3.607 -25.612 1.00 91.88 318 THR A O 1
ATOM 2612 N N . PRO A 1 319 ? 5.413 3.878 -25.456 1.00 92.31 319 PRO A N 1
ATOM 2613 C CA . PRO A 1 319 ? 5.414 3.961 -23.999 1.00 92.31 319 PRO A CA 1
ATOM 2614 C C . PRO A 1 319 ? 5.949 2.670 -23.383 1.00 92.31 319 PRO A C 1
ATOM 2616 O O . PRO A 1 319 ? 5.499 1.574 -23.735 1.00 92.31 319 PRO A O 1
ATOM 2619 N N . ASN A 1 320 ? 6.894 2.791 -22.455 1.00 92.06 320 ASN A N 1
ATOM 2620 C CA . ASN A 1 320 ? 7.432 1.635 -21.764 1.00 92.06 320 ASN A CA 1
ATOM 2621 C C . ASN A 1 320 ? 6.506 1.239 -20.612 1.00 92.06 320 ASN A C 1
ATOM 2623 O O . ASN A 1 320 ? 6.409 1.919 -19.593 1.00 92.06 320 ASN A O 1
ATOM 2627 N N . ARG A 1 321 ? 5.828 0.106 -20.770 1.00 92.62 321 ARG A N 1
ATOM 2628 C CA . ARG A 1 321 ? 4.861 -0.404 -19.789 1.00 92.62 321 ARG A CA 1
ATOM 2629 C C . ARG A 1 321 ? 5.519 -0.975 -18.533 1.00 92.62 321 ARG A C 1
ATOM 2631 O O . ARG A 1 321 ? 4.834 -1.169 -17.538 1.00 92.62 321 ARG A O 1
ATOM 2638 N N . GLU A 1 322 ? 6.830 -1.189 -18.572 1.00 91.94 322 GLU A N 1
ATOM 2639 C CA . GLU A 1 322 ? 7.640 -1.559 -17.414 1.00 91.94 322 GLU A CA 1
ATOM 2640 C C . GLU A 1 322 ? 8.139 -0.327 -16.655 1.00 91.94 322 GLU A C 1
ATOM 2642 O O . GLU A 1 322 ? 8.740 -0.469 -15.605 1.00 91.94 322 GLU A O 1
ATOM 2647 N N . TYR A 1 323 ? 7.924 0.898 -17.146 1.00 93.31 323 TYR A N 1
ATOM 2648 C CA . TYR A 1 323 ? 8.467 2.091 -16.493 1.00 93.31 323 TYR A CA 1
ATOM 2649 C C . TYR A 1 323 ? 7.830 2.402 -15.139 1.00 93.31 323 TYR A C 1
ATOM 2651 O O . TYR A 1 323 ? 8.475 3.040 -14.313 1.00 93.31 323 TYR A O 1
ATOM 2659 N N . PHE A 1 324 ? 6.593 1.973 -14.902 1.00 94.62 324 PHE A N 1
ATOM 2660 C CA . PHE A 1 324 ? 5.800 2.334 -13.730 1.00 94.62 324 PHE A CA 1
ATOM 2661 C C . PHE A 1 324 ? 5.242 1.088 -13.034 1.00 94.62 324 PHE A C 1
ATOM 2663 O O . PHE A 1 324 ? 5.204 0.003 -13.611 1.00 94.62 324 PHE A O 1
ATOM 2670 N N . ASN A 1 325 ? 4.804 1.262 -11.788 1.00 94.44 325 ASN A N 1
ATOM 2671 C CA . ASN A 1 325 ? 4.182 0.225 -10.966 1.00 94.44 325 ASN A CA 1
ATOM 2672 C C . ASN A 1 325 ? 2.720 0.578 -10.622 1.00 94.44 325 ASN A C 1
ATOM 2674 O O . ASN A 1 325 ? 2.259 1.663 -10.990 1.00 94.44 325 ASN A O 1
ATOM 2678 N N . PRO A 1 326 ? 1.967 -0.307 -9.930 1.00 96.00 326 PRO A N 1
ATOM 2679 C CA . PRO A 1 326 ? 0.641 0.027 -9.413 1.00 96.00 326 PRO A CA 1
ATOM 2680 C C . PRO A 1 326 ? 0.616 1.401 -8.703 1.00 96.00 326 PRO A C 1
ATOM 2682 O O . PRO A 1 326 ? 1.352 1.592 -7.731 1.00 96.00 326 PRO A O 1
ATOM 2685 N N . PRO A 1 327 ? -0.212 2.369 -9.151 1.00 95.69 327 PRO A N 1
ATOM 2686 C CA . PRO A 1 327 ? -0.198 3.739 -8.634 1.00 95.69 327 PRO A CA 1
ATOM 2687 C C . PRO A 1 327 ? -0.953 3.840 -7.296 1.00 95.69 327 PRO A C 1
ATOM 2689 O O . PRO A 1 327 ? -2.059 4.367 -7.204 1.00 95.69 327 PRO A O 1
ATOM 2692 N N . LEU A 1 328 ? -0.347 3.308 -6.233 1.00 95.44 328 LEU A N 1
ATOM 2693 C CA . LEU A 1 328 ? -0.967 3.130 -4.912 1.00 95.44 328 LEU A CA 1
ATOM 2694 C C . LEU A 1 328 ? -0.829 4.336 -3.967 1.00 95.44 328 LEU A C 1
ATOM 2696 O O . LEU A 1 328 ? -1.160 4.244 -2.785 1.00 95.44 328 LEU A O 1
ATOM 2700 N N . THR A 1 329 ? -0.366 5.484 -4.461 1.00 94.62 329 THR A N 1
ATOM 2701 C CA . THR A 1 329 ? -0.083 6.650 -3.612 1.00 94.62 329 THR A CA 1
ATOM 2702 C C . THR A 1 329 ? -1.319 7.211 -2.932 1.00 94.62 329 THR A C 1
ATOM 2704 O O . THR A 1 329 ? -1.286 7.449 -1.732 1.00 94.62 329 THR A O 1
ATOM 2707 N N . GLY A 1 330 ? -2.432 7.381 -3.651 1.00 95.00 330 GLY A N 1
ATOM 2708 C CA . GLY A 1 330 ? -3.683 7.817 -3.022 1.00 95.00 330 GLY A CA 1
ATOM 2709 C C . GLY A 1 330 ? -4.146 6.839 -1.935 1.00 95.00 330 GLY A C 1
ATOM 2710 O O . GLY A 1 330 ? -4.573 7.257 -0.857 1.00 95.00 330 GLY A O 1
ATOM 2711 N N . TRP A 1 331 ? -4.010 5.534 -2.193 1.00 95.00 331 TRP A N 1
ATOM 2712 C CA . TRP A 1 331 ? -4.413 4.461 -1.280 1.00 95.00 331 TRP A CA 1
ATOM 2713 C C . TRP A 1 331 ? -3.604 4.433 0.024 1.00 95.00 331 TRP A C 1
ATOM 2715 O O . TRP A 1 331 ? -4.190 4.221 1.086 1.00 95.00 331 TRP A O 1
ATOM 2725 N N . SER A 1 332 ? -2.291 4.675 -0.015 1.00 95.12 332 SER A N 1
ATOM 2726 C CA . SER A 1 332 ? -1.485 4.757 1.210 1.00 95.12 332 SER A CA 1
ATOM 2727 C C . SER A 1 332 ? -1.663 6.107 1.918 1.00 95.12 332 SER A C 1
ATOM 2729 O O . SER A 1 332 ? -1.854 6.150 3.134 1.00 95.12 332 SER A O 1
ATOM 2731 N N . GLU A 1 333 ? -1.663 7.217 1.172 1.00 95.25 333 GLU A N 1
ATOM 2732 C CA . GLU A 1 333 ? -1.643 8.565 1.742 1.00 95.25 333 GLU A CA 1
ATOM 2733 C C . GLU A 1 333 ? -2.964 8.924 2.407 1.00 95.25 333 GLU A C 1
ATOM 2735 O O . GLU A 1 333 ? -2.949 9.607 3.430 1.00 95.25 333 GLU A O 1
ATOM 2740 N N . ARG A 1 334 ? -4.101 8.401 1.920 1.00 93.62 334 ARG A N 1
ATOM 2741 C CA . ARG A 1 334 ? -5.372 8.548 2.646 1.00 93.62 334 ARG A CA 1
ATOM 2742 C C . ARG A 1 334 ? -5.260 7.990 4.068 1.00 93.62 334 ARG A C 1
ATOM 2744 O O . ARG A 1 334 ? -5.734 8.625 4.999 1.00 93.62 334 ARG A O 1
ATOM 2751 N N . GLN A 1 335 ? -4.581 6.856 4.265 1.00 92.94 335 GLN A N 1
ATOM 2752 C CA . GLN A 1 335 ? -4.408 6.265 5.595 1.00 92.94 335 GLN A CA 1
ATOM 2753 C C . GLN A 1 335 ? -3.409 7.057 6.437 1.00 92.94 335 GLN A C 1
ATOM 2755 O O . GLN A 1 335 ? -3.681 7.348 7.597 1.00 92.94 335 GLN A O 1
ATOM 2760 N N . VAL A 1 336 ? -2.278 7.463 5.856 1.00 95.06 336 VAL A N 1
ATOM 2761 C CA . VAL A 1 336 ? -1.268 8.254 6.576 1.00 95.06 336 VAL A CA 1
ATOM 2762 C C . VAL A 1 336 ? -1.838 9.603 7.030 1.00 95.06 336 VAL A C 1
ATOM 2764 O O . VAL A 1 336 ? -1.646 9.994 8.178 1.00 95.06 336 VAL A O 1
ATOM 2767 N N . LEU A 1 337 ? -2.568 10.310 6.164 1.00 94.56 337 LEU A N 1
ATOM 2768 C CA . LEU A 1 337 ? -3.109 11.640 6.465 1.00 94.56 337 LEU A CA 1
ATOM 2769 C C . LEU A 1 337 ? -4.321 11.607 7.401 1.00 94.56 337 LEU A C 1
ATOM 2771 O O . LEU A 1 337 ? -4.517 12.556 8.154 1.00 94.56 337 LEU A O 1
ATOM 2775 N N . ARG A 1 338 ? -5.111 10.525 7.413 1.00 93.88 338 ARG A N 1
ATOM 2776 C CA . ARG A 1 338 ? -6.163 10.326 8.429 1.00 93.88 338 ARG A CA 1
ATOM 2777 C C . ARG A 1 338 ? -5.583 10.170 9.836 1.00 93.88 338 ARG A C 1
ATOM 2779 O O . ARG A 1 338 ? -6.181 10.651 10.789 1.00 93.88 338 ARG A O 1
ATOM 2786 N N . TRP A 1 339 ? -4.418 9.534 9.955 1.00 94.75 339 TRP A N 1
ATOM 2787 C CA . TRP A 1 339 ? -3.690 9.364 11.219 1.00 94.75 339 TRP A CA 1
ATOM 2788 C C . TRP A 1 339 ? -2.903 10.614 11.651 1.00 94.75 339 TRP A C 1
ATOM 2790 O O . TRP A 1 339 ? -2.442 10.680 12.789 1.00 94.75 339 TRP A O 1
ATOM 2800 N N . ASP A 1 340 ? -2.760 11.607 10.768 1.00 93.31 340 ASP A N 1
ATOM 2801 C CA . ASP A 1 340 ? -2.141 12.911 11.039 1.00 93.31 340 ASP A CA 1
ATOM 2802 C C . ASP A 1 340 ? -3.064 14.048 10.548 1.00 93.31 340 ASP A C 1
ATOM 2804 O O . ASP A 1 340 ? -2.764 14.757 9.573 1.00 93.31 340 ASP A O 1
ATOM 2808 N N . PRO A 1 341 ? -4.237 14.207 11.190 1.00 90.75 341 PRO A N 1
ATOM 2809 C CA . PRO A 1 341 ? -5.264 15.142 10.741 1.00 90.75 341 PRO A CA 1
ATOM 2810 C C . PRO A 1 341 ? -4.767 16.594 10.712 1.00 90.75 341 PRO A C 1
ATOM 2812 O O . PRO A 1 341 ? -5.183 17.374 9.852 1.00 90.75 341 PRO A O 1
ATOM 2815 N N . ALA A 1 342 ? -3.826 16.961 11.590 1.00 88.06 342 ALA A N 1
ATOM 2816 C CA . ALA A 1 342 ? -3.225 18.290 11.616 1.00 88.06 342 ALA A CA 1
ATOM 2817 C C . ALA A 1 342 ? -2.422 18.632 10.344 1.00 88.06 342 ALA A C 1
ATOM 2819 O O . ALA A 1 342 ? -2.224 19.816 10.031 1.00 88.06 342 ALA A O 1
ATOM 2820 N N . LYS A 1 343 ? -1.949 17.624 9.599 1.00 90.88 343 LYS A N 1
ATOM 2821 C CA . LYS A 1 343 ? -1.228 17.816 8.331 1.00 90.88 343 LYS A CA 1
ATOM 2822 C C . LYS A 1 343 ? -2.111 17.759 7.099 1.00 90.88 343 LYS A C 1
ATOM 2824 O O . LYS A 1 343 ? -1.739 18.384 6.105 1.00 90.88 343 LYS A O 1
ATOM 2829 N N . ALA A 1 344 ? -3.248 17.065 7.151 1.00 91.56 344 ALA A N 1
ATOM 2830 C CA . ALA A 1 344 ? -4.088 16.800 5.984 1.00 91.56 344 ALA A CA 1
ATOM 2831 C C . ALA A 1 344 ? -4.311 18.058 5.123 1.00 91.56 344 ALA A C 1
ATOM 2833 O O . ALA A 1 344 ? -3.891 18.098 3.971 1.00 91.56 344 ALA A O 1
ATOM 2834 N N . GLY A 1 345 ? -4.825 19.152 5.694 1.00 93.81 345 GLY A N 1
ATOM 2835 C CA . GLY A 1 345 ? -5.119 20.369 4.922 1.00 93.81 345 GLY A CA 1
ATOM 2836 C C . GLY A 1 345 ? -3.929 21.017 4.201 1.00 93.81 345 GLY A C 1
ATOM 2837 O O . GLY A 1 345 ? -4.122 21.680 3.188 1.00 93.81 345 GLY A O 1
ATOM 2838 N N . LYS A 1 346 ? -2.699 20.811 4.686 1.00 95.25 346 LYS A N 1
ATOM 2839 C CA . LYS A 1 346 ? -1.478 21.367 4.074 1.00 95.25 346 LYS A CA 1
ATOM 2840 C C . LYS A 1 346 ? -0.951 20.498 2.934 1.00 95.25 346 LYS A C 1
ATOM 2842 O O . LYS A 1 346 ? -0.324 21.019 2.022 1.00 95.25 346 LYS A O 1
ATOM 2847 N N . VAL A 1 347 ? -1.181 19.190 3.019 1.00 96.12 347 VAL A N 1
ATOM 2848 C CA . VAL A 1 347 ? -0.608 18.180 2.118 1.00 96.12 347 VAL A CA 1
ATOM 2849 C C . VAL A 1 347 ? -1.581 17.793 1.005 1.00 96.12 347 VAL A C 1
ATOM 2851 O O . VAL A 1 347 ? -1.172 17.524 -0.118 1.00 96.12 347 VAL A O 1
ATOM 2854 N N . LEU A 1 348 ? -2.888 17.780 1.267 1.00 97.00 348 LEU A N 1
ATOM 2855 C CA . LEU A 1 348 ? -3.869 17.336 0.274 1.00 97.00 348 LEU A CA 1
ATOM 2856 C C . LEU A 1 348 ? -3.792 18.084 -1.077 1.00 97.00 348 LEU A C 1
ATOM 2858 O O . LEU A 1 348 ? -3.895 17.408 -2.099 1.00 97.00 348 LEU A O 1
ATOM 2862 N N . PRO A 1 349 ? -3.553 19.413 -1.145 1.00 97.12 349 PRO A N 1
ATOM 2863 C CA . PRO A 1 349 ? -3.445 20.105 -2.432 1.00 97.12 349 PRO A CA 1
ATOM 2864 C C . PRO A 1 349 ? -2.308 19.595 -3.333 1.00 97.12 349 PRO A C 1
ATOM 2866 O O . PRO A 1 349 ? -2.518 19.410 -4.531 1.00 97.12 349 PRO A O 1
ATOM 2869 N N . GLU A 1 350 ? -1.117 19.328 -2.779 1.00 95.94 350 GLU A N 1
ATOM 2870 C CA . GLU A 1 350 ? 0.005 18.774 -3.559 1.00 95.94 350 GLU A CA 1
ATOM 2871 C C . GLU A 1 350 ? -0.272 17.328 -3.997 1.00 95.94 350 GLU A C 1
ATOM 2873 O O . GLU A 1 350 ? 0.070 16.941 -5.116 1.00 95.94 350 GLU A O 1
ATOM 2878 N N . MET A 1 351 ? -0.962 16.550 -3.156 1.00 96.75 351 MET A N 1
ATOM 2879 C CA . MET A 1 351 ? -1.343 15.174 -3.476 1.00 96.75 351 MET A CA 1
ATOM 2880 C C . MET A 1 351 ? -2.371 15.096 -4.603 1.00 96.75 351 MET A C 1
ATOM 2882 O O . MET A 1 351 ? -2.229 14.255 -5.490 1.00 96.75 351 MET A O 1
ATOM 2886 N N . ILE A 1 352 ? -3.371 15.984 -4.595 1.00 98.12 352 ILE A N 1
ATOM 2887 C CA . ILE A 1 352 ? -4.358 16.103 -5.676 1.00 98.12 352 ILE A CA 1
ATOM 2888 C C . ILE A 1 352 ? -3.636 16.392 -6.993 1.00 98.12 352 ILE A C 1
ATOM 2890 O O . ILE A 1 352 ? -3.785 15.633 -7.946 1.00 98.12 352 ILE A O 1
ATOM 2894 N N . GLN A 1 353 ? -2.766 17.407 -7.021 1.00 97.31 353 GLN A N 1
ATOM 2895 C CA . GLN A 1 353 ? -2.034 17.763 -8.237 1.00 97.31 353 GLN A CA 1
ATOM 2896 C C . GLN A 1 353 ? -1.154 16.610 -8.752 1.00 97.31 353 GLN A C 1
ATOM 2898 O O . GLN A 1 353 ? -1.071 16.375 -9.960 1.00 97.31 353 GLN A O 1
ATOM 2903 N N . SER A 1 354 ? -0.469 15.899 -7.853 1.00 96.62 354 SER A N 1
ATOM 2904 C CA . SER A 1 354 ? 0.360 14.746 -8.220 1.00 96.62 354 SER A CA 1
ATOM 2905 C C . SER A 1 354 ? -0.478 13.613 -8.827 1.00 96.62 354 SER A C 1
ATOM 2907 O O . SER A 1 354 ? -0.108 13.076 -9.877 1.00 96.62 354 SER A O 1
ATOM 2909 N N . SER A 1 355 ? -1.633 13.309 -8.220 1.00 96.69 355 SER A N 1
ATOM 2910 C CA . SER A 1 355 ? -2.596 12.313 -8.709 1.00 96.69 355 SER A CA 1
ATOM 2911 C C . SER A 1 355 ? -3.141 12.683 -10.090 1.00 96.69 355 SER A C 1
ATOM 2913 O O . SER A 1 355 ? -3.084 11.866 -11.008 1.00 96.69 355 SER A O 1
ATOM 2915 N N . GLU A 1 356 ? -3.591 13.926 -10.283 1.00 97.50 356 GLU A N 1
ATOM 2916 C CA . GLU A 1 356 ? -4.122 14.416 -11.562 1.00 97.50 356 GLU A CA 1
ATOM 2917 C C . GLU A 1 356 ? -3.105 14.265 -12.702 1.00 97.50 356 GLU A C 1
ATOM 2919 O O . GLU A 1 356 ? -3.440 13.756 -13.775 1.00 97.50 356 GLU A O 1
ATOM 2924 N N . LYS A 1 357 ? -1.840 14.644 -12.463 1.00 97.75 357 LYS A N 1
ATOM 2925 C CA . LYS A 1 357 ? -0.757 14.490 -13.449 1.00 97.75 357 LYS A CA 1
ATOM 2926 C C . LYS A 1 357 ? -0.520 13.024 -13.802 1.00 97.75 357 LYS A C 1
ATOM 2928 O O . LYS A 1 357 ? -0.424 12.690 -14.982 1.00 97.75 357 LYS A O 1
ATOM 2933 N N . GLN A 1 358 ? -0.459 12.143 -12.804 1.00 97.19 358 GLN A N 1
ATOM 2934 C CA . GLN A 1 358 ? -0.243 10.716 -13.043 1.00 97.19 358 GLN A CA 1
ATOM 2935 C C . GLN A 1 358 ? -1.428 10.075 -13.785 1.00 97.19 358 GLN A C 1
ATOM 2937 O O . GLN A 1 358 ? -1.218 9.296 -14.716 1.00 97.19 358 GLN A O 1
ATOM 2942 N N . ARG A 1 359 ? -2.676 10.444 -13.455 1.00 97.31 359 ARG A N 1
ATOM 2943 C CA . ARG A 1 359 ? -3.870 9.999 -14.197 1.00 97.31 359 ARG A CA 1
ATOM 2944 C C . ARG A 1 359 ? -3.850 10.492 -15.643 1.00 97.31 359 ARG A C 1
ATOM 2946 O O . ARG A 1 359 ? -4.154 9.719 -16.552 1.00 97.31 359 ARG A O 1
ATOM 2953 N N . ALA A 1 360 ? -3.483 11.750 -15.880 1.00 97.88 360 ALA A N 1
ATOM 2954 C CA . ALA A 1 360 ? -3.367 12.292 -17.232 1.00 97.88 360 ALA A CA 1
ATOM 2955 C C . ALA A 1 360 ? -2.306 11.541 -18.054 1.00 97.88 360 ALA A C 1
ATOM 2957 O O . ALA A 1 360 ? -2.548 11.196 -19.213 1.00 97.88 360 ALA A O 1
ATOM 2958 N N . TRP A 1 361 ? -1.165 11.222 -17.439 1.00 97.31 361 TRP A N 1
ATOM 2959 C CA . TRP A 1 361 ? -0.108 10.428 -18.060 1.00 97.31 361 TRP A CA 1
ATOM 2960 C C . TRP A 1 361 ? -0.579 9.010 -18.420 1.00 97.31 361 TRP A C 1
ATOM 2962 O O . TRP A 1 361 ? -0.458 8.602 -19.576 1.00 97.31 361 TRP A O 1
ATOM 2972 N N . LEU A 1 362 ? -1.208 8.287 -17.484 1.00 96.81 362 LEU A N 1
ATOM 2973 C CA . LEU A 1 362 ? -1.749 6.942 -17.736 1.00 96.81 362 LEU A CA 1
ATOM 2974 C C . LEU A 1 362 ? -2.766 6.937 -18.882 1.00 96.81 362 LEU A C 1
ATOM 2976 O O . LEU A 1 362 ? -2.696 6.091 -19.776 1.00 96.81 362 LEU A O 1
ATOM 2980 N N . LEU A 1 363 ? -3.689 7.903 -18.886 1.00 96.62 363 LEU A N 1
ATOM 2981 C CA . LEU A 1 363 ? -4.703 8.025 -19.931 1.00 96.62 363 LEU A CA 1
ATOM 2982 C C . LEU A 1 363 ? -4.069 8.275 -21.302 1.00 96.62 363 LEU A C 1
ATOM 2984 O O . LEU A 1 363 ? -4.463 7.651 -22.283 1.00 96.62 363 LEU A O 1
ATOM 2988 N N . LYS A 1 364 ? -3.060 9.143 -21.371 1.00 96.00 364 LYS A N 1
ATOM 2989 C CA . LYS A 1 364 ? -2.382 9.484 -22.623 1.00 96.00 364 LYS A CA 1
ATOM 2990 C C . LYS A 1 364 ? -1.532 8.339 -23.176 1.00 96.00 364 LYS A C 1
ATOM 2992 O O . LYS A 1 364 ? -1.510 8.136 -24.386 1.00 96.00 364 LYS A O 1
ATOM 2997 N N . HIS A 1 365 ? -0.809 7.630 -22.314 1.00 94.31 365 HIS A N 1
ATOM 2998 C CA . HIS A 1 365 ? 0.253 6.716 -22.740 1.00 94.31 365 HIS A CA 1
ATOM 2999 C C . HIS A 1 365 ? -0.151 5.236 -22.718 1.00 94.31 365 HIS A C 1
ATOM 3001 O O . HIS A 1 365 ? 0.457 4.431 -23.421 1.00 94.31 365 HIS A O 1
ATOM 3007 N N . HIS A 1 366 ? -1.177 4.857 -21.953 1.00 95.06 366 HIS A N 1
ATOM 3008 C CA . HIS A 1 366 ? -1.489 3.444 -21.713 1.00 95.06 366 HIS A CA 1
ATOM 3009 C C . HIS A 1 366 ? -2.942 3.053 -21.983 1.00 95.06 366 HIS A C 1
ATOM 3011 O O . HIS A 1 366 ? -3.248 1.860 -21.954 1.00 95.06 366 HIS A O 1
ATOM 3017 N N . SER A 1 367 ? -3.837 4.007 -22.256 1.00 96.56 367 SER A N 1
ATOM 3018 C CA . SER A 1 367 ? -5.246 3.696 -22.502 1.00 96.56 367 SER A CA 1
ATOM 3019 C C . SER A 1 367 ? -5.475 2.960 -23.824 1.00 96.56 367 SER A C 1
ATOM 3021 O O . SER A 1 367 ? -4.757 3.122 -24.811 1.00 96.56 367 SER A O 1
ATOM 3023 N N . VAL A 1 368 ? -6.517 2.137 -23.832 1.00 96.19 368 VAL A N 1
ATOM 3024 C CA . VAL A 1 368 ? -7.068 1.483 -25.015 1.00 96.19 368 VAL A CA 1
ATOM 3025 C C . VAL A 1 368 ? -8.520 1.893 -25.127 1.00 96.19 368 VAL A C 1
ATOM 3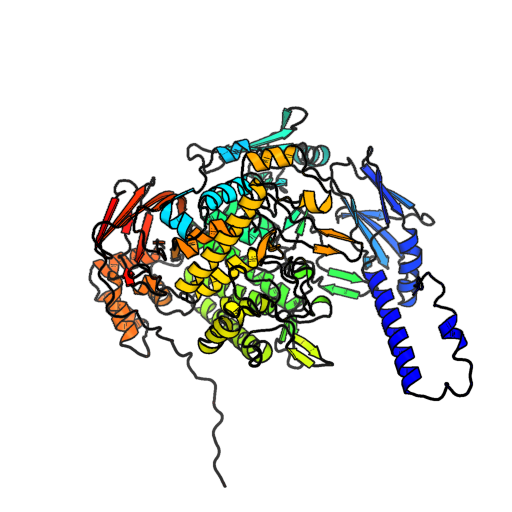027 O O . VAL A 1 368 ? -9.282 1.752 -24.170 1.00 96.19 368 VAL A O 1
ATOM 3030 N N . THR A 1 369 ? -8.900 2.387 -26.299 1.00 95.69 369 THR A N 1
ATOM 3031 C CA . THR A 1 369 ? -10.263 2.822 -26.594 1.00 95.69 369 THR A CA 1
ATOM 3032 C C . THR A 1 369 ? -10.871 1.995 -27.721 1.00 95.69 369 THR A C 1
ATOM 3034 O O . THR A 1 369 ? -10.153 1.333 -28.473 1.00 95.69 369 THR A O 1
ATOM 3037 N N . ASP A 1 370 ? -12.199 1.981 -27.799 1.00 91.56 370 ASP A N 1
ATOM 3038 C CA . ASP A 1 370 ? -12.913 1.467 -28.966 1.00 91.56 370 ASP A CA 1
ATOM 3039 C C . ASP A 1 370 ? -12.935 2.492 -30.115 1.00 91.56 370 ASP A C 1
ATOM 3041 O O . ASP A 1 370 ? -12.384 3.590 -30.020 1.00 91.56 370 ASP A O 1
ATOM 3045 N N . GLU A 1 371 ? -13.579 2.126 -31.222 1.00 90.81 371 GLU A N 1
ATOM 3046 C CA . GLU A 1 371 ? -13.725 2.967 -32.417 1.00 90.81 371 GLU A CA 1
ATOM 3047 C C . GLU A 1 371 ? -14.400 4.324 -32.150 1.00 90.81 371 GLU A C 1
ATOM 3049 O O . GLU A 1 371 ? -14.143 5.291 -32.864 1.00 90.81 371 GLU A O 1
ATOM 3054 N N . ASN A 1 372 ? -15.191 4.429 -31.077 1.00 91.75 372 ASN A N 1
ATOM 3055 C CA . ASN A 1 372 ? -15.861 5.659 -30.655 1.00 91.75 372 ASN A CA 1
ATOM 3056 C C . ASN A 1 372 ? -15.040 6.453 -29.626 1.00 91.75 372 ASN A C 1
ATOM 3058 O O . ASN A 1 372 ? -15.541 7.410 -29.035 1.00 91.75 372 ASN A O 1
ATOM 3062 N N . ARG A 1 373 ? -13.770 6.079 -29.413 1.00 91.69 373 ARG A N 1
ATOM 3063 C CA . ARG A 1 373 ? -12.860 6.648 -28.406 1.00 91.69 373 ARG A CA 1
ATOM 3064 C C . ARG A 1 373 ? -13.322 6.435 -26.959 1.00 91.69 373 ARG A C 1
ATOM 3066 O O . ARG A 1 373 ? -12.840 7.127 -26.062 1.00 91.69 373 ARG A O 1
ATOM 3073 N N . LYS A 1 374 ? -14.211 5.471 -26.691 1.00 92.06 374 LYS A N 1
ATOM 3074 C CA . LYS A 1 374 ? -14.596 5.113 -25.318 1.00 92.06 374 LYS A CA 1
ATOM 3075 C C . LYS A 1 374 ? -13.558 4.172 -24.717 1.00 92.06 374 LYS A C 1
ATOM 3077 O O . LYS A 1 374 ? -13.120 3.224 -25.366 1.00 92.06 374 LYS A O 1
ATOM 3082 N N . LEU A 1 375 ? -13.169 4.420 -23.467 1.00 96.25 375 LEU A N 1
ATOM 3083 C CA . LEU A 1 375 ? -12.183 3.604 -22.760 1.00 96.25 375 LEU A CA 1
ATOM 3084 C C . LEU A 1 375 ? -12.649 2.144 -22.628 1.00 96.25 375 LEU A C 1
ATOM 3086 O O . LEU A 1 375 ? -13.765 1.862 -22.188 1.00 96.25 375 LEU A O 1
ATOM 3090 N N . ILE A 1 376 ? -11.759 1.221 -22.984 1.00 96.62 376 ILE A N 1
ATOM 3091 C CA . ILE A 1 376 ? -11.889 -0.217 -22.731 1.00 96.62 376 ILE A CA 1
ATOM 3092 C C . ILE A 1 376 ? -11.071 -0.589 -21.495 1.00 96.62 376 ILE A C 1
ATOM 3094 O O . ILE A 1 376 ? -11.584 -1.279 -20.622 1.00 96.62 376 ILE A O 1
ATOM 3098 N N . GLY A 1 377 ? -9.823 -0.119 -21.418 1.00 97.12 377 GLY A N 1
ATOM 3099 C CA . GLY A 1 377 ? -8.891 -0.430 -20.338 1.00 97.12 377 GLY A CA 1
ATOM 3100 C C . GLY A 1 377 ? -7.500 0.132 -20.593 1.00 97.12 377 GLY A C 1
ATOM 3101 O O . GLY A 1 377 ? -7.338 1.051 -21.395 1.00 97.12 377 GLY A O 1
ATOM 3102 N N . PHE A 1 378 ? -6.494 -0.426 -19.924 1.00 97.06 378 PHE A N 1
ATOM 3103 C CA . PHE A 1 378 ? -5.109 0.032 -20.020 1.00 97.06 378 PHE A CA 1
ATOM 3104 C C . PHE A 1 378 ? -4.169 -1.133 -20.320 1.00 97.06 378 PHE A C 1
ATOM 3106 O O . PHE A 1 378 ? -4.319 -2.213 -19.746 1.00 97.06 378 PHE A O 1
ATOM 3113 N N . ARG A 1 379 ? -3.191 -0.911 -21.206 1.00 93.75 379 ARG A N 1
ATOM 3114 C CA . ARG A 1 379 ? -2.148 -1.903 -21.490 1.00 93.75 379 ARG A CA 1
ATOM 3115 C C . ARG A 1 379 ? -1.129 -1.942 -20.364 1.00 93.75 379 ARG A C 1
ATOM 3117 O O . ARG A 1 379 ? -0.631 -0.896 -19.948 1.00 93.75 379 ARG A O 1
ATOM 3124 N N . TRP A 1 380 ? -0.748 -3.153 -19.981 1.00 91.50 380 TRP A N 1
ATOM 3125 C CA . TRP A 1 380 ? 0.267 -3.402 -18.964 1.00 91.50 380 TRP A CA 1
ATOM 3126 C C . TRP A 1 380 ? 1.297 -4.437 -19.440 1.00 91.50 380 TRP A C 1
ATOM 3128 O O . TRP A 1 380 ? 1.329 -4.760 -20.626 1.00 91.50 380 TRP A O 1
ATOM 3138 N N . THR A 1 381 ? 2.153 -4.891 -18.529 1.00 93.81 381 THR A N 1
ATOM 3139 C CA . THR A 1 381 ? 3.056 -6.050 -18.627 1.00 93.81 381 THR A CA 1
ATOM 3140 C C . THR A 1 381 ? 3.095 -6.710 -17.253 1.00 93.81 381 THR A C 1
ATOM 3142 O O . THR A 1 381 ? 2.758 -6.065 -16.251 1.00 93.81 381 THR A O 1
ATOM 3145 N N . ASN A 1 382 ? 3.520 -7.968 -17.169 1.00 94.25 382 ASN A N 1
ATOM 3146 C CA . ASN A 1 382 ? 3.644 -8.645 -15.880 1.00 94.25 382 ASN A CA 1
ATOM 3147 C C . ASN A 1 382 ? 4.649 -7.922 -14.969 1.00 94.25 382 ASN A C 1
ATOM 3149 O O . ASN A 1 382 ? 4.313 -7.605 -13.824 1.00 94.25 382 ASN A O 1
ATOM 3153 N N . LEU A 1 383 ? 5.813 -7.533 -15.504 1.00 92.12 383 LEU A N 1
ATOM 3154 C CA . LEU A 1 383 ? 6.826 -6.771 -14.765 1.00 92.12 383 LEU A CA 1
ATOM 3155 C C . LEU A 1 383 ? 6.308 -5.398 -14.303 1.00 92.12 383 LEU A C 1
ATOM 3157 O O . LEU A 1 383 ? 6.477 -5.021 -13.142 1.00 92.12 383 LEU A O 1
ATOM 3161 N N . GLY A 1 384 ? 5.637 -4.645 -15.182 1.00 93.25 384 GLY A N 1
ATOM 3162 C CA . GLY A 1 384 ? 5.031 -3.363 -14.811 1.00 93.25 384 GLY A CA 1
ATOM 3163 C C . GLY A 1 384 ? 3.974 -3.525 -13.714 1.00 93.25 384 GLY A C 1
ATOM 3164 O O . GLY A 1 384 ? 3.843 -2.673 -12.834 1.00 93.25 384 GLY A O 1
ATOM 3165 N N . SER A 1 385 ? 3.235 -4.639 -13.721 1.00 95.00 385 SER A N 1
ATOM 3166 C CA . SER A 1 385 ? 2.199 -4.916 -12.718 1.00 95.00 385 SER A CA 1
ATOM 3167 C C . SER A 1 385 ? 2.739 -5.238 -11.325 1.00 95.00 385 SER A C 1
ATOM 3169 O O . SER A 1 385 ? 1.961 -5.271 -10.371 1.00 95.00 385 SER A O 1
ATOM 3171 N N . GLY A 1 386 ? 4.057 -5.446 -11.205 1.00 93.31 386 GLY A N 1
ATOM 3172 C CA . GLY A 1 386 ? 4.708 -5.948 -9.994 1.00 93.31 386 GLY A CA 1
ATOM 3173 C C . GLY A 1 386 ? 4.483 -7.446 -9.768 1.00 93.31 386 GLY A C 1
ATOM 3174 O O . GLY A 1 386 ? 4.738 -7.936 -8.673 1.00 93.31 386 GLY A O 1
ATOM 3175 N N . ARG A 1 387 ? 3.960 -8.160 -10.777 1.00 94.38 387 ARG A N 1
ATOM 3176 C CA . ARG A 1 387 ? 3.578 -9.576 -10.706 1.00 94.38 387 ARG A CA 1
ATOM 3177 C C . ARG A 1 387 ? 4.253 -10.378 -11.812 1.00 94.38 387 ARG A C 1
ATOM 3179 O O . ARG A 1 387 ? 3.600 -10.906 -12.708 1.00 94.38 387 ARG A O 1
ATOM 3186 N N . ASP A 1 388 ? 5.579 -10.431 -11.743 1.00 91.19 388 ASP A N 1
ATOM 3187 C CA . ASP A 1 388 ? 6.475 -10.665 -12.883 1.00 91.19 388 ASP A CA 1
ATOM 3188 C C . ASP A 1 388 ? 6.223 -11.948 -13.683 1.00 91.19 388 ASP A C 1
ATOM 3190 O O . ASP A 1 388 ? 6.430 -11.953 -14.892 1.00 91.19 388 ASP A O 1
ATOM 3194 N N . ASN A 1 389 ? 5.773 -13.031 -13.043 1.00 92.62 389 ASN A N 1
ATOM 3195 C CA . ASN A 1 389 ? 5.510 -14.305 -13.720 1.00 92.62 389 ASN A CA 1
ATOM 3196 C C . ASN A 1 389 ? 4.050 -14.776 -13.596 1.00 92.62 389 ASN A C 1
ATOM 3198 O O . ASN A 1 389 ? 3.766 -15.961 -13.822 1.00 92.62 389 ASN A O 1
ATOM 3202 N N . ALA A 1 390 ? 3.136 -13.873 -13.219 1.00 93.31 390 ALA A N 1
ATOM 3203 C CA . ALA A 1 390 ? 1.722 -14.189 -13.079 1.00 93.31 390 ALA A CA 1
ATOM 3204 C C . ALA A 1 390 ? 1.181 -14.823 -14.367 1.00 93.31 390 ALA A C 1
ATOM 3206 O O . ALA A 1 390 ? 1.548 -14.441 -15.477 1.00 93.31 390 ALA A O 1
ATOM 3207 N N . ALA A 1 391 ? 0.301 -15.814 -14.223 1.00 91.62 391 ALA A N 1
ATOM 3208 C CA . ALA A 1 391 ? -0.291 -16.529 -15.351 1.00 91.62 391 ALA A CA 1
ATOM 3209 C C . ALA A 1 391 ? -1.400 -15.700 -16.028 1.00 91.62 391 ALA A C 1
ATOM 3211 O O . ALA A 1 391 ? -2.564 -16.092 -16.036 1.00 91.62 391 ALA A O 1
ATOM 3212 N N . ARG A 1 392 ? -1.032 -14.526 -16.546 1.00 93.69 392 ARG A N 1
ATOM 3213 C CA . ARG A 1 392 ? -1.906 -13.520 -17.160 1.00 93.69 392 ARG A CA 1
ATOM 3214 C C . ARG A 1 392 ? -1.392 -13.194 -18.559 1.00 93.69 392 ARG A C 1
ATOM 3216 O O . ARG A 1 392 ? -0.185 -13.205 -18.776 1.00 93.69 392 ARG A O 1
ATOM 3223 N N . GLY A 1 393 ? -2.288 -12.823 -19.471 1.00 91.31 393 GLY A N 1
ATOM 3224 C CA . GLY A 1 393 ? -1.933 -12.454 -20.851 1.00 91.31 393 GLY A CA 1
ATOM 3225 C C . GLY A 1 393 ? -1.334 -11.044 -21.039 1.00 91.31 393 GLY A C 1
ATOM 3226 O O . GLY A 1 393 ? -1.513 -10.444 -22.103 1.00 91.31 393 GLY A O 1
ATOM 3227 N N . LEU A 1 394 ? -0.765 -10.429 -19.991 1.00 94.12 394 LEU A N 1
ATOM 3228 C CA . LEU A 1 394 ? -0.397 -9.003 -20.006 1.00 94.12 394 LEU A CA 1
ATOM 3229 C C . LEU A 1 394 ? 0.748 -8.697 -20.976 1.00 94.12 394 LEU A C 1
ATOM 3231 O O . LEU A 1 394 ? 0.695 -7.682 -21.674 1.00 94.12 394 LEU A O 1
ATOM 3235 N N . ASP A 1 395 ? 1.752 -9.569 -21.046 1.00 90.81 395 ASP A N 1
ATOM 3236 C CA . ASP A 1 395 ? 2.909 -9.381 -21.927 1.00 90.81 395 ASP A CA 1
ATOM 3237 C C . ASP A 1 395 ? 2.513 -9.530 -23.409 1.00 90.81 395 ASP A C 1
ATOM 3239 O O . ASP A 1 395 ? 3.077 -8.873 -24.284 1.00 90.81 395 ASP A O 1
ATOM 3243 N N . GLU A 1 396 ? 1.440 -10.275 -23.687 1.00 89.06 396 GLU A N 1
ATOM 3244 C CA . GLU A 1 396 ? 0.800 -10.422 -24.998 1.00 89.06 396 GLU A CA 1
ATOM 3245 C C . GLU A 1 396 ? -0.165 -9.267 -25.336 1.00 89.06 396 GLU A C 1
ATOM 3247 O O . GLU A 1 396 ? -0.797 -9.253 -26.396 1.00 89.06 396 GLU A O 1
ATOM 3252 N N . GLY A 1 397 ? -0.275 -8.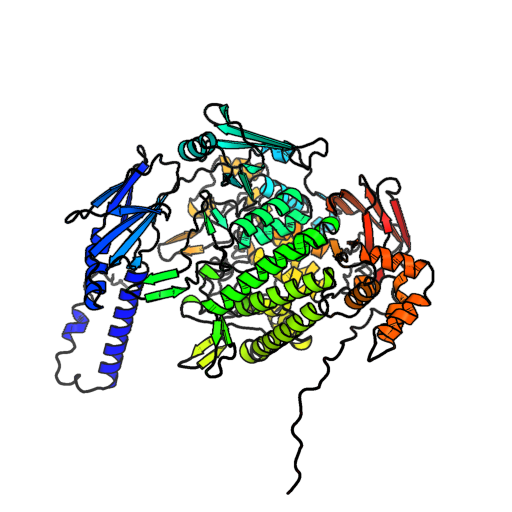263 -24.461 1.00 90.12 397 GLY A N 1
ATOM 3253 C CA . GLY A 1 397 ? -1.071 -7.058 -24.684 1.00 90.12 397 GLY A CA 1
ATOM 3254 C C . GLY A 1 397 ? -2.492 -7.099 -24.124 1.00 90.12 397 GLY A C 1
ATOM 3255 O O . GLY A 1 397 ? -3.318 -6.286 -24.554 1.00 90.12 397 GLY A O 1
ATOM 3256 N N . ALA A 1 398 ? -2.786 -7.995 -23.176 1.00 95.25 398 ALA A N 1
ATOM 3257 C CA . ALA A 1 398 ? -4.029 -7.950 -22.409 1.00 95.25 398 ALA A CA 1
ATOM 3258 C C . ALA A 1 398 ? -4.182 -6.644 -21.607 1.00 95.25 398 ALA A C 1
ATOM 3260 O O . ALA A 1 398 ? -3.227 -5.899 -21.356 1.00 95.25 398 ALA A O 1
ATOM 3261 N N . LEU A 1 399 ? -5.421 -6.368 -21.200 1.00 97.56 399 LEU A N 1
ATOM 3262 C CA . LEU A 1 399 ? -5.778 -5.229 -20.362 1.00 97.56 399 LEU A CA 1
ATOM 3263 C C . LEU A 1 399 ? -5.998 -5.711 -18.932 1.00 97.56 399 LEU A C 1
ATOM 3265 O O . LEU A 1 399 ? -6.926 -6.481 -18.673 1.00 97.56 399 LEU A O 1
ATOM 3269 N N . GLY A 1 400 ? -5.166 -5.220 -18.015 1.00 96.69 400 GLY A N 1
ATOM 3270 C CA . GLY A 1 400 ? -5.231 -5.584 -16.604 1.00 96.69 400 GLY A CA 1
ATOM 3271 C C . GLY A 1 400 ? -6.474 -5.020 -15.916 1.00 96.69 400 GLY A C 1
ATOM 3272 O O . GLY A 1 400 ? -6.702 -3.806 -15.935 1.00 96.69 400 GLY A O 1
ATOM 3273 N N . VAL A 1 401 ? -7.262 -5.891 -15.284 1.00 97.94 401 VAL A N 1
ATOM 3274 C CA . VAL A 1 401 ? -8.424 -5.525 -14.457 1.00 97.94 401 VAL A CA 1
ATOM 3275 C C . VAL A 1 401 ? -8.030 -4.654 -13.265 1.00 97.94 401 VAL A C 1
ATOM 3277 O O . VAL A 1 401 ? -8.738 -3.726 -12.873 1.00 97.94 401 VAL A O 1
ATOM 3280 N N . ASP A 1 402 ? -6.857 -4.929 -12.714 1.00 96.94 402 ASP A N 1
ATOM 3281 C CA . ASP A 1 402 ? -6.228 -4.181 -11.644 1.00 96.94 402 ASP A CA 1
ATOM 3282 C C . ASP A 1 402 ? -5.828 -2.775 -12.110 1.00 96.94 402 ASP A C 1
ATOM 3284 O O . ASP A 1 402 ? -6.131 -1.828 -11.397 1.00 96.94 402 ASP A O 1
ATOM 3288 N N . LEU A 1 403 ? -5.278 -2.574 -13.319 1.00 97.56 403 LEU A N 1
ATOM 3289 C CA . LEU A 1 403 ? -4.869 -1.230 -13.778 1.00 97.56 403 LEU A CA 1
ATOM 3290 C C . LEU A 1 403 ? -6.032 -0.258 -13.950 1.00 97.56 403 LEU A C 1
ATOM 3292 O O . LEU A 1 403 ? -5.969 0.877 -13.476 1.00 97.56 403 LEU A O 1
ATOM 3296 N N . ILE A 1 404 ? -7.108 -0.697 -14.610 1.00 98.19 404 ILE A N 1
ATOM 3297 C CA . ILE A 1 404 ? -8.312 0.135 -14.745 1.00 98.19 404 ILE A CA 1
ATOM 3298 C C . ILE A 1 404 ? -8.943 0.409 -13.374 1.00 98.19 404 ILE A C 1
ATOM 3300 O O . ILE A 1 404 ? -9.461 1.500 -13.131 1.00 98.19 404 ILE A O 1
ATOM 3304 N N . THR A 1 405 ? -8.832 -0.543 -12.446 1.00 98.00 405 THR A N 1
ATOM 3305 C CA . THR A 1 405 ? -9.281 -0.350 -11.070 1.00 98.00 405 THR A CA 1
ATOM 3306 C C . THR A 1 405 ? -8.400 0.638 -10.318 1.00 98.00 405 THR A C 1
ATOM 3308 O O . THR A 1 405 ? -8.941 1.526 -9.670 1.00 98.00 405 THR A O 1
ATOM 3311 N N . TYR A 1 406 ? -7.072 0.548 -10.424 1.00 97.94 406 TYR A N 1
ATOM 3312 C CA . TYR A 1 406 ? -6.144 1.505 -9.826 1.00 97.94 406 TYR A CA 1
ATOM 3313 C C . TYR A 1 406 ? -6.432 2.918 -10.316 1.00 97.94 406 TYR A C 1
ATOM 3315 O O . TYR A 1 406 ? -6.491 3.845 -9.515 1.00 97.94 406 TYR A O 1
ATOM 3323 N N . TYR A 1 407 ? -6.704 3.076 -11.612 1.00 98.19 407 TYR A N 1
ATOM 3324 C CA . TYR A 1 407 ? -7.094 4.359 -12.181 1.00 98.19 407 TYR A CA 1
ATOM 3325 C C . TYR A 1 407 ? -8.381 4.910 -11.544 1.00 98.19 407 TYR A C 1
ATOM 3327 O O . TYR A 1 407 ? -8.430 6.079 -11.159 1.00 98.19 407 TYR A O 1
ATOM 3335 N N . LYS A 1 408 ? -9.412 4.069 -11.374 1.00 97.88 408 LYS A N 1
ATOM 3336 C CA . LYS A 1 408 ? -10.639 4.458 -10.661 1.00 97.88 408 LYS A CA 1
ATOM 3337 C C . LYS A 1 408 ? -10.356 4.779 -9.189 1.00 97.88 408 LYS A C 1
ATOM 3339 O O . LYS A 1 408 ? -10.847 5.782 -8.685 1.00 97.88 408 LYS A O 1
ATOM 3344 N N . MET A 1 409 ? -9.548 3.966 -8.511 1.00 97.25 409 MET A N 1
ATOM 3345 C CA . MET A 1 409 ? -9.156 4.195 -7.122 1.00 97.25 409 MET A CA 1
ATOM 3346 C C . MET A 1 409 ? -8.510 5.573 -6.977 1.00 97.25 409 MET A C 1
ATOM 3348 O O . MET A 1 409 ? -8.965 6.342 -6.139 1.00 97.25 409 MET A O 1
ATOM 3352 N N . MET A 1 410 ? -7.552 5.937 -7.838 1.00 97.94 410 MET A N 1
ATOM 3353 C CA . MET A 1 410 ? -6.938 7.272 -7.822 1.00 97.94 410 MET A CA 1
ATOM 3354 C C . MET A 1 410 ? -7.993 8.388 -7.866 1.00 97.94 410 MET A C 1
ATOM 3356 O O . MET A 1 410 ? -7.868 9.369 -7.138 1.00 97.94 410 MET A O 1
ATOM 3360 N N . MET A 1 411 ? -9.057 8.225 -8.660 1.00 97.75 411 MET A N 1
ATOM 3361 C CA . MET A 1 411 ? -10.179 9.171 -8.707 1.00 97.75 411 MET A CA 1
ATOM 3362 C C . MET A 1 411 ? -10.993 9.179 -7.413 1.00 97.75 411 MET A C 1
ATOM 3364 O O . MET A 1 411 ? -11.331 10.250 -6.918 1.00 97.75 411 MET A O 1
ATOM 3368 N N . ASP A 1 412 ? -11.275 8.014 -6.830 1.00 96.62 412 ASP A N 1
ATOM 3369 C CA . ASP A 1 412 ? -11.956 7.935 -5.537 1.00 96.62 412 ASP A CA 1
ATOM 3370 C C . ASP A 1 412 ? -11.121 8.629 -4.443 1.00 96.62 412 ASP A C 1
ATOM 3372 O O . ASP A 1 412 ? -11.653 9.407 -3.655 1.00 96.62 412 ASP A O 1
ATOM 3376 N N . GLN A 1 413 ? -9.804 8.417 -4.391 1.00 96.56 413 GLN A N 1
ATOM 3377 C CA . GLN A 1 413 ? -8.950 9.077 -3.397 1.00 96.56 413 GLN A CA 1
ATOM 3378 C C . GLN A 1 413 ? -8.826 10.586 -3.631 1.00 96.56 413 GLN A C 1
ATOM 3380 O O . GLN A 1 413 ? -8.923 11.357 -2.681 1.00 96.56 413 GLN A O 1
ATOM 3385 N N . GLU A 1 414 ? -8.693 11.029 -4.880 1.00 97.56 414 GLU A N 1
ATOM 3386 C CA . GLU A 1 414 ? -8.722 12.453 -5.230 1.00 97.56 414 GLU A CA 1
ATOM 3387 C C . GLU A 1 414 ? -10.048 13.104 -4.810 1.00 97.56 414 GLU A C 1
ATOM 3389 O O . GLU A 1 414 ? -10.063 14.166 -4.185 1.00 97.56 414 GLU A O 1
ATOM 3394 N N . ARG A 1 415 ? -11.170 12.424 -5.066 1.00 97.62 415 ARG A N 1
ATOM 3395 C CA . ARG A 1 415 ? -12.497 12.834 -4.606 1.00 97.62 415 ARG A CA 1
ATOM 3396 C C . ARG A 1 415 ? -12.549 12.966 -3.086 1.00 97.62 415 ARG A C 1
ATOM 3398 O O . ARG A 1 415 ? -13.020 13.989 -2.595 1.00 97.62 415 ARG A O 1
ATOM 3405 N N . GLU A 1 416 ? -12.055 11.978 -2.343 1.00 96.50 416 GLU A N 1
ATOM 3406 C CA . GLU A 1 416 ? -11.978 12.038 -0.878 1.00 96.50 416 GLU A CA 1
ATOM 3407 C C . GLU A 1 416 ? -11.202 13.269 -0.407 1.00 96.50 416 GLU A C 1
ATOM 3409 O O . GLU A 1 416 ? -11.664 13.997 0.471 1.00 96.50 416 GLU A O 1
ATOM 3414 N N . PHE A 1 417 ? -10.056 13.540 -1.029 1.00 97.62 417 PHE A N 1
ATOM 3415 C CA . PHE A 1 417 ? -9.218 14.690 -0.706 1.00 97.62 417 PHE A CA 1
ATOM 3416 C C . PHE A 1 417 ? -9.945 16.013 -0.973 1.00 97.62 417 PHE A C 1
ATOM 3418 O O . PHE A 1 417 ? -9.885 16.928 -0.149 1.00 97.62 417 PHE A O 1
ATOM 3425 N N . HIS A 1 418 ? -10.705 16.108 -2.068 1.00 97.88 418 HIS A N 1
ATOM 3426 C CA . HIS A 1 418 ? -11.580 17.251 -2.319 1.00 97.88 418 HIS A CA 1
ATOM 3427 C C . HIS A 1 418 ? -12.687 17.388 -1.264 1.00 97.88 418 HIS A C 1
ATOM 3429 O O . HIS A 1 418 ? -12.915 18.502 -0.793 1.00 97.88 418 HIS A O 1
ATOM 3435 N N . LEU A 1 419 ? -13.340 16.297 -0.845 1.00 97.19 419 LEU A N 1
ATOM 3436 C CA . LEU A 1 419 ? -14.361 16.330 0.215 1.00 97.19 419 LEU A CA 1
ATOM 3437 C C . LEU A 1 419 ? -13.771 16.819 1.546 1.00 97.19 419 LEU A C 1
ATOM 3439 O O . LEU A 1 419 ? -14.355 17.690 2.190 1.00 97.19 419 LEU A O 1
ATOM 3443 N N . MET A 1 420 ? -12.584 16.335 1.923 1.00 96.62 420 MET A N 1
ATOM 3444 C CA . MET A 1 420 ? -11.876 16.772 3.134 1.00 96.62 420 MET A CA 1
ATOM 3445 C C . MET A 1 420 ? -11.530 18.267 3.106 1.00 96.62 420 MET A C 1
ATOM 3447 O O . MET A 1 420 ? -11.532 18.912 4.153 1.00 96.62 420 MET A O 1
ATOM 3451 N N . LEU A 1 421 ? -11.255 18.832 1.927 1.00 97.06 421 LEU A N 1
ATOM 3452 C CA . LEU A 1 421 ? -10.970 20.260 1.732 1.00 97.06 421 LEU A CA 1
ATOM 3453 C C . LEU A 1 421 ? -12.234 21.127 1.563 1.00 97.06 421 LEU A C 1
ATOM 3455 O O . LEU A 1 421 ? -12.124 22.351 1.512 1.00 97.06 421 LEU A O 1
ATOM 3459 N N . GLY A 1 422 ? -13.426 20.528 1.476 1.00 96.62 422 GLY A N 1
ATOM 3460 C CA . GLY A 1 422 ? -14.682 21.244 1.216 1.00 96.62 422 GLY A CA 1
ATOM 3461 C C . GLY A 1 422 ? -14.918 21.610 -0.258 1.00 96.62 422 GLY A C 1
ATOM 3462 O O . GLY A 1 422 ? -15.753 22.458 -0.562 1.00 96.62 422 GLY A O 1
ATOM 3463 N N . ASN A 1 423 ? -14.211 20.968 -1.190 1.00 97.62 423 ASN A N 1
ATOM 3464 C CA . ASN A 1 423 ? -14.316 21.185 -2.636 1.00 97.62 423 ASN A CA 1
ATOM 3465 C C . ASN A 1 423 ? -15.434 20.323 -3.263 1.00 97.62 423 ASN A C 1
ATOM 3467 O O . ASN A 1 423 ? -15.181 19.502 -4.148 1.00 97.62 423 ASN A O 1
ATOM 3471 N N . TRP A 1 424 ? -16.676 20.496 -2.798 1.00 96.38 424 TRP A N 1
ATOM 3472 C CA . TRP A 1 424 ? -17.811 19.605 -3.101 1.00 96.38 424 TRP A CA 1
ATOM 3473 C C . TRP A 1 424 ? -18.101 19.435 -4.599 1.00 96.38 424 TRP A C 1
ATOM 3475 O O . TRP A 1 424 ? -18.250 18.308 -5.059 1.00 96.38 424 TRP A O 1
ATOM 3485 N N . ASN A 1 425 ? -18.123 20.527 -5.370 1.00 97.12 425 ASN A N 1
ATOM 3486 C CA . ASN A 1 425 ? -18.437 20.475 -6.805 1.00 97.12 425 ASN A CA 1
ATOM 3487 C C . ASN A 1 425 ? -17.410 19.639 -7.582 1.00 97.12 425 ASN A C 1
ATOM 3489 O O . ASN A 1 425 ? -17.773 18.849 -8.449 1.00 97.12 425 ASN A O 1
ATOM 3493 N N . LYS A 1 426 ? -16.122 19.778 -7.239 1.00 98.12 426 LYS A N 1
ATOM 3494 C CA . LYS A 1 426 ? -15.059 19.004 -7.885 1.00 98.12 426 LYS A CA 1
ATOM 3495 C C . LYS A 1 426 ? -15.131 17.529 -7.492 1.00 98.12 426 LYS A C 1
ATOM 3497 O O . LYS A 1 426 ? -14.988 16.659 -8.344 1.00 98.12 426 LYS A O 1
ATOM 3502 N N . ALA A 1 427 ? -15.423 17.247 -6.221 1.00 97.88 427 ALA A N 1
ATOM 3503 C CA . ALA A 1 427 ? -15.663 15.885 -5.753 1.00 97.88 427 ALA A CA 1
ATOM 3504 C C . ALA A 1 427 ? -16.861 15.219 -6.463 1.00 97.88 427 ALA A C 1
ATOM 3506 O O . ALA A 1 427 ? -16.819 14.021 -6.747 1.00 97.88 427 ALA A O 1
ATOM 3507 N N . GLU A 1 428 ? -17.916 15.976 -6.772 1.00 96.81 428 GLU A N 1
ATOM 3508 C CA . GLU A 1 428 ? -19.064 15.482 -7.539 1.00 96.81 428 GLU A CA 1
ATOM 3509 C C . GLU A 1 428 ? -18.693 15.174 -8.999 1.00 96.81 428 GLU A C 1
ATOM 3511 O O . GLU A 1 428 ? -19.015 14.094 -9.492 1.00 96.81 428 GLU A O 1
ATOM 3516 N N . GLU A 1 429 ? -17.976 16.078 -9.675 1.00 97.88 429 GLU A N 1
ATOM 3517 C CA . GLU A 1 429 ? -17.475 15.883 -11.046 1.00 97.88 429 GLU A CA 1
ATOM 3518 C C . GLU A 1 429 ? -16.620 14.610 -11.159 1.00 97.88 429 GLU A C 1
ATOM 3520 O O . GLU A 1 429 ? -16.873 13.752 -12.007 1.00 97.88 429 GLU A O 1
ATOM 3525 N N . ILE A 1 430 ? -15.648 14.451 -10.255 1.00 97.94 430 ILE A N 1
ATOM 3526 C CA . ILE A 1 430 ? -14.782 13.268 -10.208 1.00 97.94 430 ILE A CA 1
ATOM 3527 C C . ILE A 1 430 ? -15.606 12.011 -9.909 1.00 97.94 430 ILE A C 1
ATOM 3529 O O . ILE A 1 430 ? -15.376 10.968 -10.519 1.00 97.94 430 ILE A O 1
ATOM 3533 N N . GLY A 1 431 ? -16.586 12.110 -9.003 1.00 96.56 431 GLY A N 1
ATOM 3534 C CA . GLY A 1 431 ? -17.491 11.012 -8.667 1.00 96.56 431 GLY A CA 1
ATOM 3535 C C . GLY A 1 431 ? -18.262 10.486 -9.879 1.00 96.56 431 GLY A C 1
ATOM 3536 O O . GLY A 1 431 ? -18.291 9.276 -10.090 1.00 96.56 431 GLY A O 1
ATOM 3537 N N . LYS A 1 432 ? -18.805 11.381 -10.716 1.00 97.31 432 LYS A N 1
ATOM 3538 C CA . LYS A 1 432 ? -19.506 11.010 -11.959 1.00 97.31 432 LYS A CA 1
ATOM 3539 C C . LYS A 1 432 ? -18.584 10.257 -12.919 1.00 97.31 432 LYS A C 1
ATOM 3541 O O . LYS A 1 432 ? -18.926 9.171 -13.378 1.00 97.31 432 LYS A O 1
ATOM 3546 N N . ALA A 1 433 ? -17.376 10.771 -13.144 1.00 96.50 433 ALA A N 1
ATOM 3547 C CA . ALA A 1 433 ? -16.403 10.111 -14.012 1.00 96.50 433 ALA A CA 1
ATOM 3548 C C . ALA A 1 433 ? -15.917 8.755 -13.439 1.00 96.50 433 ALA A C 1
ATOM 3550 O O . ALA A 1 433 ? -15.681 7.802 -14.183 1.00 96.50 433 ALA A O 1
ATOM 3551 N N . ALA A 1 434 ? -15.815 8.618 -12.112 1.00 97.31 434 ALA A N 1
ATOM 3552 C CA . ALA A 1 434 ? -15.509 7.339 -11.467 1.00 97.31 434 ALA A CA 1
ATOM 3553 C C . ALA A 1 434 ? -16.664 6.324 -11.604 1.00 97.31 434 ALA A C 1
ATOM 3555 O O . ALA A 1 434 ? -16.412 5.122 -11.737 1.00 97.31 434 ALA A O 1
ATOM 3556 N N . ASP A 1 435 ? -17.922 6.777 -11.610 1.00 96.12 435 ASP A N 1
ATOM 3557 C CA . ASP A 1 435 ? -19.100 5.933 -11.860 1.00 96.12 435 ASP A CA 1
ATOM 3558 C C . ASP A 1 435 ? -19.182 5.434 -13.313 1.00 96.12 435 ASP A C 1
ATOM 3560 O O . ASP A 1 435 ? -19.577 4.288 -13.564 1.00 96.12 435 ASP A O 1
ATOM 3564 N N . GLU A 1 436 ? -18.734 6.236 -14.279 1.00 95.69 436 GLU A N 1
ATOM 3565 C CA . GLU A 1 436 ? -18.578 5.792 -15.669 1.00 95.69 436 GLU A CA 1
ATOM 3566 C C . GLU A 1 436 ? -17.553 4.653 -15.777 1.00 95.69 436 GLU A C 1
ATOM 3568 O O . GLU A 1 436 ? -17.826 3.622 -16.400 1.00 95.69 436 GLU A O 1
ATOM 3573 N N . LEU A 1 437 ? -16.406 4.775 -15.098 1.00 97.25 437 LEU A N 1
ATOM 3574 C CA . LEU A 1 437 ? -15.413 3.698 -15.019 1.00 97.25 437 LEU A CA 1
ATOM 3575 C C . LEU A 1 437 ? -15.960 2.458 -14.316 1.00 97.25 437 LEU A C 1
ATOM 3577 O O . LEU A 1 437 ? -15.777 1.347 -14.811 1.00 97.25 437 LEU A O 1
ATOM 3581 N N . LYS A 1 438 ? -16.676 2.625 -13.197 1.00 97.88 438 LYS A N 1
ATOM 3582 C CA . LYS A 1 438 ? -17.375 1.521 -12.521 1.00 97.88 438 LYS A CA 1
ATOM 3583 C C . LYS A 1 438 ? -18.296 0.774 -13.486 1.00 97.88 438 LYS A C 1
ATOM 3585 O O . LYS A 1 438 ? -18.345 -0.456 -13.449 1.00 97.88 438 LYS A O 1
ATOM 3590 N N . SER A 1 439 ? -19.004 1.497 -14.350 1.00 97.50 439 SER A N 1
ATOM 3591 C CA . SER A 1 439 ? -19.888 0.904 -15.356 1.00 97.50 439 SER A CA 1
ATOM 3592 C C . SER A 1 439 ? -19.102 0.122 -16.410 1.00 97.50 439 SER A C 1
ATOM 3594 O O . SER A 1 439 ? -19.469 -1.008 -16.722 1.00 97.50 439 SER A O 1
ATOM 3596 N N . ILE A 1 440 ? -17.982 0.661 -16.904 1.00 97.38 440 ILE A N 1
ATOM 3597 C CA . ILE A 1 440 ? -17.097 -0.033 -17.856 1.00 97.38 440 ILE A CA 1
ATOM 3598 C C . ILE A 1 440 ? -16.532 -1.324 -17.249 1.00 97.38 440 ILE A C 1
ATOM 3600 O O . ILE A 1 440 ? -16.579 -2.375 -17.892 1.00 97.38 440 ILE A O 1
ATOM 3604 N N . ILE A 1 441 ? -16.039 -1.267 -16.007 1.00 98.50 441 ILE A N 1
ATOM 3605 C CA . ILE A 1 441 ? -15.459 -2.429 -15.323 1.00 98.50 441 ILE A CA 1
ATOM 3606 C C . ILE A 1 441 ? -16.530 -3.511 -15.117 1.00 98.50 441 ILE A C 1
ATOM 3608 O O . ILE A 1 441 ? -16.302 -4.665 -15.475 1.00 98.50 441 ILE A O 1
ATOM 3612 N N . ASN A 1 442 ? -17.724 -3.149 -14.632 1.00 98.38 442 ASN A N 1
ATOM 3613 C CA . ASN A 1 442 ? -18.841 -4.092 -14.494 1.00 98.38 442 ASN A CA 1
ATOM 3614 C C . ASN A 1 442 ? -19.265 -4.715 -15.831 1.00 98.38 442 ASN A C 1
ATOM 3616 O O . ASN A 1 442 ? -19.570 -5.898 -15.874 1.00 98.38 442 ASN A O 1
ATOM 3620 N N . GLN A 1 443 ? -19.298 -3.942 -16.917 1.00 97.00 443 GLN A N 1
ATOM 3621 C CA . GLN A 1 443 ? -19.771 -4.434 -18.215 1.00 97.00 443 GLN A CA 1
ATOM 3622 C C . GLN A 1 443 ? -18.767 -5.353 -18.912 1.00 97.00 443 GLN A C 1
ATOM 3624 O O . GLN A 1 443 ? -19.172 -6.281 -19.607 1.00 97.00 443 GLN A O 1
ATOM 3629 N N . ARG A 1 444 ? -17.464 -5.076 -18.786 1.00 97.25 444 ARG A N 1
ATOM 3630 C CA . ARG A 1 444 ? -16.434 -5.780 -19.564 1.00 97.25 444 ARG A CA 1
ATOM 3631 C C . ARG A 1 444 ? -15.677 -6.827 -18.749 1.00 97.25 444 ARG A C 1
ATOM 3633 O O . ARG A 1 444 ? -15.404 -7.911 -19.259 1.00 97.25 444 ARG A O 1
ATOM 3640 N N . TYR A 1 445 ? -15.348 -6.521 -17.498 1.00 98.50 445 TYR A N 1
ATOM 3641 C CA . TYR A 1 445 ? -14.412 -7.316 -16.701 1.00 98.50 445 TYR A CA 1
ATOM 3642 C C . TYR A 1 445 ? -15.108 -8.299 -15.753 1.00 98.50 445 TYR A C 1
ATOM 3644 O O . TYR A 1 445 ? -14.481 -9.268 -15.342 1.00 98.50 445 TYR A O 1
ATOM 3652 N N . TRP A 1 446 ? -16.380 -8.088 -15.396 1.00 98.62 446 TRP A N 1
ATOM 3653 C CA . TRP A 1 446 ? -17.125 -9.027 -14.550 1.00 98.62 446 TRP A CA 1
ATOM 3654 C C . TRP A 1 446 ? -17.495 -10.297 -15.316 1.00 98.62 446 TRP A C 1
ATOM 3656 O O . TRP A 1 446 ? -18.198 -10.230 -16.324 1.00 98.62 446 TRP A O 1
ATOM 3666 N N . SER A 1 447 ? -17.079 -11.461 -14.818 1.00 98.44 447 SER A N 1
ATOM 3667 C CA . SER A 1 447 ? -17.463 -12.744 -15.395 1.00 98.44 447 SER A CA 1
ATOM 3668 C C . SER A 1 447 ? -18.512 -13.448 -14.540 1.00 98.44 447 SER A C 1
ATOM 3670 O O . SER A 1 447 ? -18.200 -13.995 -13.480 1.00 98.44 447 SER A O 1
ATOM 3672 N N . ASP A 1 448 ? -19.752 -13.525 -15.031 1.00 97.81 448 ASP A N 1
ATOM 3673 C CA . ASP A 1 448 ? -20.821 -14.261 -14.345 1.00 97.81 448 ASP A CA 1
ATOM 3674 C C . ASP A 1 448 ? -20.499 -15.748 -14.175 1.00 97.81 448 ASP A C 1
ATOM 3676 O O . ASP A 1 448 ? -20.853 -16.342 -13.155 1.00 97.81 448 ASP A O 1
ATOM 3680 N N . LYS A 1 449 ? -19.762 -16.330 -15.128 1.00 97.50 449 LYS A N 1
ATOM 3681 C CA . LYS A 1 449 ? -19.283 -17.716 -15.069 1.00 97.50 449 LYS A CA 1
ATOM 3682 C C . LYS A 1 449 ? -18.410 -17.967 -13.838 1.00 97.50 449 LYS A C 1
ATOM 3684 O O . LYS A 1 449 ? -18.535 -19.010 -13.202 1.00 97.50 449 LYS A O 1
ATOM 3689 N N . TYR A 1 450 ? -17.513 -17.036 -13.523 1.00 97.81 450 TYR A N 1
ATOM 3690 C CA . TYR A 1 450 ? -16.533 -17.207 -12.449 1.00 97.81 450 TYR A CA 1
ATOM 3691 C C . TYR A 1 450 ? -16.959 -16.555 -11.129 1.00 97.81 450 TYR A C 1
ATOM 3693 O O . TYR A 1 450 ? -16.428 -16.930 -10.083 1.00 97.81 450 TYR A O 1
ATOM 3701 N N . GLY A 1 451 ? -17.920 -15.625 -11.159 1.00 98.25 451 GLY A N 1
ATOM 3702 C CA . GLY A 1 451 ? -18.312 -14.837 -9.987 1.00 98.25 451 GLY A CA 1
ATOM 3703 C C . GLY A 1 451 ? -17.203 -13.890 -9.535 1.00 98.25 451 GLY A C 1
ATOM 3704 O O . GLY A 1 451 ? -17.039 -13.648 -8.343 1.00 98.25 451 GLY A O 1
ATOM 3705 N N . MET A 1 452 ? -16.388 -13.423 -10.482 1.00 98.00 452 MET A N 1
ATOM 3706 C CA . MET A 1 452 ? -15.183 -12.639 -10.232 1.00 98.00 452 MET A CA 1
ATOM 3707 C C . MET A 1 452 ? -14.864 -11.771 -11.448 1.00 98.00 452 MET A C 1
ATOM 3709 O O . MET A 1 452 ? -15.285 -12.075 -12.568 1.00 98.00 452 MET A O 1
ATOM 3713 N N . TYR A 1 453 ? -14.104 -10.699 -11.232 1.00 98.69 453 TYR A N 1
ATOM 3714 C CA . TYR A 1 453 ? -13.564 -9.917 -12.334 1.00 98.69 453 TYR A CA 1
ATOM 3715 C C . TYR A 1 453 ? -12.298 -10.560 -12.901 1.00 98.69 453 TYR A C 1
ATOM 3717 O O . TYR A 1 453 ? -11.537 -11.191 -12.172 1.00 98.69 453 TYR A O 1
ATOM 3725 N N . VAL A 1 454 ? -12.061 -10.383 -14.196 1.00 98.38 454 VAL A N 1
ATOM 3726 C CA . VAL A 1 454 ? -10.939 -10.996 -14.919 1.00 98.38 454 VAL A CA 1
ATOM 3727 C C . VAL A 1 454 ? -10.355 -10.025 -15.930 1.00 98.38 454 VAL A C 1
ATOM 3729 O O . VAL A 1 454 ? -11.037 -9.096 -16.356 1.00 98.38 454 VAL A O 1
ATOM 3732 N N . ASP A 1 455 ? -9.106 -10.247 -16.328 1.00 98.12 455 ASP A N 1
ATOM 3733 C CA . ASP A 1 455 ? -8.460 -9.466 -17.383 1.00 98.12 455 ASP A CA 1
ATOM 3734 C C . ASP A 1 455 ? -9.169 -9.611 -18.734 1.00 98.12 455 ASP A C 1
ATOM 3736 O O . ASP A 1 455 ? -9.942 -10.544 -18.972 1.00 98.12 455 ASP A O 1
ATOM 3740 N N . LEU A 1 456 ? -8.864 -8.690 -19.649 1.00 98.06 456 LEU A N 1
ATOM 3741 C CA . LEU A 1 456 ? -9.298 -8.784 -21.039 1.00 98.06 456 LEU A CA 1
ATOM 3742 C C . LEU A 1 456 ? -8.128 -9.158 -21.938 1.00 98.06 456 LEU A C 1
ATOM 3744 O O . LEU A 1 456 ? -7.187 -8.383 -22.085 1.00 98.06 456 LEU A O 1
ATOM 3748 N N . VAL A 1 457 ? -8.221 -10.304 -22.603 1.00 96.06 457 VAL A N 1
ATOM 3749 C CA . VAL A 1 457 ? -7.229 -10.771 -23.578 1.00 96.06 457 VAL A CA 1
ATOM 3750 C C . VAL A 1 457 ? -7.711 -10.504 -25.004 1.00 96.06 457 VAL A C 1
ATOM 3752 O O . VAL A 1 457 ? -8.916 -10.497 -25.288 1.00 96.06 457 VAL A O 1
ATOM 3755 N N . ALA A 1 458 ? -6.771 -10.273 -25.920 1.00 91.31 458 ALA A N 1
ATOM 3756 C CA . ALA A 1 458 ? -7.089 -10.013 -27.318 1.00 91.31 458 ALA A CA 1
ATOM 3757 C C . ALA A 1 458 ? -7.770 -11.227 -27.981 1.00 91.31 458 ALA A C 1
ATOM 3759 O O . ALA A 1 458 ? -7.418 -12.385 -27.749 1.00 91.31 458 ALA A O 1
ATOM 3760 N N . SER A 1 459 ? -8.756 -10.955 -28.833 1.00 88.62 459 SER A N 1
ATOM 3761 C CA . SER A 1 459 ? -9.487 -11.944 -29.625 1.00 88.62 459 SER A CA 1
ATOM 3762 C C . SER A 1 459 ? -9.759 -11.373 -31.018 1.00 88.62 459 SER A C 1
ATOM 3764 O O . SER A 1 459 ? -10.813 -10.787 -31.288 1.00 88.62 459 SER A O 1
ATOM 3766 N N . GLY A 1 460 ? -8.766 -11.477 -31.905 1.00 85.06 460 GLY A N 1
ATOM 3767 C CA . GLY A 1 460 ? -8.780 -10.794 -33.200 1.00 85.06 460 GLY A CA 1
ATOM 3768 C C . GLY A 1 460 ? -8.808 -9.274 -33.014 1.00 85.06 460 GLY A C 1
ATOM 3769 O O . GLY A 1 460 ? -7.938 -8.716 -32.355 1.00 85.06 460 GLY A O 1
ATOM 3770 N N . LYS A 1 461 ? -9.830 -8.605 -33.563 1.00 81.06 461 LYS A N 1
ATOM 3771 C CA . LYS A 1 461 ? -10.068 -7.159 -33.365 1.00 81.06 461 LYS A CA 1
ATOM 3772 C C . LYS A 1 461 ? -10.889 -6.833 -32.103 1.00 81.06 461 LYS A C 1
ATOM 3774 O O . LYS A 1 461 ? -11.242 -5.679 -31.892 1.00 81.06 461 LYS A O 1
ATOM 3779 N N . SER A 1 462 ? -11.232 -7.839 -31.297 1.00 88.62 462 SER A N 1
ATOM 3780 C CA . SER A 1 462 ? -12.088 -7.718 -30.109 1.00 88.62 462 SER A CA 1
ATOM 3781 C C . SER A 1 462 ? -11.361 -8.143 -28.827 1.00 88.62 462 SER A C 1
ATOM 3783 O O . SER A 1 462 ? -10.195 -8.536 -28.867 1.00 88.62 462 SER A O 1
ATOM 3785 N N . TRP A 1 463 ? -12.060 -8.077 -27.694 1.00 94.50 463 TRP A N 1
ATOM 3786 C CA . TRP A 1 463 ? -11.564 -8.469 -26.374 1.00 94.50 463 TRP A CA 1
ATOM 3787 C C . TRP A 1 463 ? -12.451 -9.566 -25.794 1.00 94.50 463 TRP A C 1
ATOM 3789 O O . TRP A 1 463 ? -13.674 -9.491 -25.916 1.00 94.50 463 TRP A O 1
ATOM 3799 N N . LYS A 1 464 ? -11.849 -10.556 -25.135 1.00 95.69 464 LYS A N 1
ATOM 3800 C CA . LYS A 1 464 ? -12.568 -11.584 -24.373 1.00 95.69 464 LYS A CA 1
ATOM 3801 C C . LYS A 1 464 ? -12.044 -11.650 -22.943 1.00 95.69 464 LYS A C 1
ATOM 3803 O O . LYS A 1 464 ? -10.904 -11.283 -22.680 1.00 95.69 464 LYS A O 1
ATOM 3808 N N . GLN A 1 465 ? -12.881 -12.143 -22.042 1.00 97.19 465 GLN A N 1
ATOM 3809 C CA . GLN A 1 465 ? -12.526 -12.388 -20.648 1.00 97.19 465 GLN A CA 1
ATOM 3810 C C . GLN A 1 465 ? -11.476 -13.497 -20.533 1.00 97.19 465 GLN A C 1
ATOM 3812 O O . GLN A 1 465 ? -11.622 -14.548 -21.163 1.00 97.19 465 GLN A O 1
ATOM 3817 N N . ASP A 1 466 ? -10.428 -13.255 -19.745 1.00 95.69 466 ASP A N 1
ATOM 3818 C CA . ASP A 1 466 ? -9.425 -14.268 -19.427 1.00 95.69 466 ASP A CA 1
ATOM 3819 C C . ASP A 1 466 ? -10.048 -15.387 -18.575 1.00 95.69 466 ASP A C 1
ATOM 3821 O O . ASP A 1 466 ? -10.902 -15.156 -17.716 1.00 95.69 466 ASP A O 1
ATOM 3825 N N . SER A 1 467 ? -9.631 -16.622 -18.835 1.00 94.19 467 SER A N 1
ATOM 3826 C CA . SER A 1 467 ? -10.014 -17.795 -18.052 1.00 94.19 467 SER A CA 1
ATOM 3827 C C . SER A 1 467 ? -9.058 -18.079 -16.895 1.00 94.19 467 SER A C 1
ATOM 3829 O O . SER A 1 467 ? -9.405 -18.872 -16.020 1.00 94.19 467 SER A O 1
ATOM 3831 N N . ASN A 1 468 ? -7.869 -17.470 -16.889 1.00 94.12 468 ASN A N 1
ATOM 3832 C CA . ASN A 1 468 ? -6.894 -17.620 -15.817 1.00 94.12 468 ASN A CA 1
ATOM 3833 C C . ASN A 1 468 ? -7.235 -16.680 -14.655 1.00 94.12 468 ASN A C 1
ATOM 3835 O O . ASN A 1 468 ? -7.030 -15.470 -14.721 1.00 94.12 468 ASN A O 1
ATOM 3839 N N . LEU A 1 469 ? -7.772 -17.245 -13.573 1.00 96.88 469 LEU A N 1
ATOM 3840 C CA . LEU A 1 469 ? -8.161 -16.474 -12.395 1.00 96.88 469 LEU A CA 1
ATOM 3841 C C . LEU A 1 469 ? -6.940 -16.143 -11.528 1.00 96.88 469 LEU A C 1
ATOM 3843 O O . LEU A 1 469 ? -6.256 -17.035 -11.020 1.00 96.88 469 LEU A O 1
ATOM 3847 N N . ALA A 1 470 ? -6.719 -14.851 -11.305 1.00 96.38 470 ALA A N 1
ATOM 3848 C CA . ALA A 1 470 ? -5.681 -14.320 -10.429 1.00 96.38 470 ALA A CA 1
ATOM 3849 C C . ALA A 1 470 ? -6.296 -13.480 -9.301 1.00 96.38 470 ALA A C 1
ATOM 3851 O O . ALA A 1 470 ? -7.389 -12.930 -9.444 1.00 96.38 470 ALA A O 1
ATOM 3852 N N . ALA A 1 471 ? -5.563 -13.327 -8.196 1.00 96.38 471 ALA A N 1
ATOM 3853 C CA . ALA A 1 471 ? -5.940 -12.487 -7.055 1.00 96.38 471 ALA A CA 1
ATOM 3854 C C . ALA A 1 471 ? -6.273 -11.037 -7.465 1.00 96.38 471 ALA A C 1
ATOM 3856 O O . ALA A 1 471 ? -7.051 -10.347 -6.803 1.00 96.38 471 ALA A O 1
ATOM 3857 N N . THR A 1 472 ? -5.746 -10.582 -8.605 1.00 95.75 472 THR A N 1
ATOM 3858 C CA . THR A 1 472 ? -6.028 -9.266 -9.186 1.00 95.75 472 THR A CA 1
ATOM 3859 C C . THR A 1 472 ? -7.513 -9.034 -9.483 1.00 95.75 472 THR A C 1
ATOM 3861 O O . THR A 1 472 ? -7.982 -7.900 -9.399 1.00 95.75 472 THR A O 1
ATOM 3864 N N . GLY A 1 473 ? -8.296 -10.089 -9.722 1.00 97.25 473 GLY A N 1
ATOM 3865 C CA . GLY A 1 473 ? -9.743 -9.987 -9.939 1.00 97.25 473 GLY A CA 1
ATOM 3866 C C . GLY A 1 473 ? -10.553 -9.556 -8.710 1.00 97.25 473 GLY A C 1
ATOM 3867 O O . GLY A 1 473 ? -11.739 -9.248 -8.834 1.00 97.25 473 GLY A O 1
ATOM 3868 N N . PHE A 1 474 ? -9.932 -9.487 -7.528 1.00 97.50 474 PHE A N 1
ATOM 3869 C CA . PHE A 1 474 ? -10.552 -8.907 -6.338 1.00 97.50 474 PHE A CA 1
ATOM 3870 C C . PHE A 1 474 ? -10.420 -7.380 -6.265 1.00 97.50 474 PHE A C 1
ATOM 3872 O O . PHE A 1 474 ? -11.239 -6.739 -5.610 1.00 97.50 474 PHE A O 1
ATOM 3879 N N . TRP A 1 475 ? -9.450 -6.770 -6.960 1.00 96.56 475 TRP A N 1
ATOM 3880 C CA . TRP A 1 475 ? -9.189 -5.322 -6.905 1.00 96.56 475 TRP A CA 1
ATOM 3881 C C . TRP A 1 475 ? -10.415 -4.444 -7.152 1.00 96.56 475 TRP A C 1
ATOM 3883 O O . TRP A 1 475 ? -10.595 -3.494 -6.383 1.00 96.56 475 TRP A O 1
ATOM 3893 N N . PRO A 1 476 ? -11.305 -4.744 -8.121 1.00 97.56 476 PRO A N 1
ATOM 3894 C CA . PRO A 1 476 ? -12.501 -3.934 -8.360 1.00 97.56 476 PRO A CA 1
ATOM 3895 C C . PRO A 1 476 ? -13.365 -3.686 -7.115 1.00 97.56 476 PRO A C 1
ATOM 3897 O O . PRO A 1 476 ? -13.991 -2.632 -7.001 1.00 97.56 476 PRO A O 1
ATOM 3900 N N . ALA A 1 477 ? -13.368 -4.603 -6.143 1.00 94.50 477 ALA A N 1
ATOM 3901 C CA . ALA A 1 477 ? -14.071 -4.421 -4.875 1.00 94.50 477 ALA A CA 1
ATOM 3902 C C . ALA A 1 477 ? -13.507 -3.278 -4.013 1.00 94.50 477 ALA A C 1
ATOM 3904 O O . ALA A 1 477 ? -14.283 -2.545 -3.403 1.00 94.50 477 ALA A O 1
ATOM 3905 N N . MET A 1 478 ? -12.191 -3.044 -4.022 1.00 90.75 478 MET A N 1
ATOM 3906 C CA . MET A 1 478 ? -11.598 -1.864 -3.370 1.00 90.75 478 MET A CA 1
ATOM 3907 C C . MET A 1 478 ? -11.924 -0.560 -4.090 1.00 90.75 478 MET A C 1
ATOM 3909 O O . MET A 1 478 ? -12.007 0.489 -3.460 1.00 90.75 478 MET A O 1
ATOM 3913 N N . GLY A 1 479 ? -12.141 -0.622 -5.403 1.00 90.69 479 GLY A N 1
ATOM 3914 C CA . GLY A 1 479 ? -12.678 0.495 -6.174 1.00 90.69 479 GLY A CA 1
ATOM 3915 C C . GLY A 1 479 ? -14.193 0.673 -6.022 1.00 90.69 479 GLY A C 1
ATOM 3916 O O . GLY A 1 479 ? -14.774 1.427 -6.797 1.00 90.69 479 GLY A O 1
ATOM 3917 N N . GLY A 1 480 ? -14.878 -0.044 -5.121 1.00 92.06 480 GLY A N 1
ATOM 3918 C CA . GLY A 1 480 ? -16.337 0.045 -4.952 1.00 92.06 480 GLY A CA 1
ATOM 3919 C C . GLY A 1 480 ? -17.134 -0.307 -6.219 1.00 92.06 480 GLY A C 1
ATOM 3920 O O . GLY A 1 480 ? -18.235 0.210 -6.439 1.00 92.06 480 GLY A O 1
ATOM 3921 N N . VAL A 1 481 ? -16.558 -1.129 -7.103 1.00 96.69 481 VAL A N 1
ATOM 3922 C CA . VAL A 1 481 ? -17.155 -1.522 -8.385 1.00 96.69 481 VAL A CA 1
ATOM 3923 C C . VAL A 1 481 ? -18.309 -2.523 -8.234 1.00 96.69 481 VAL A C 1
ATOM 3925 O O . VAL A 1 481 ? -19.369 -2.240 -8.802 1.00 96.69 481 VAL A O 1
ATOM 3928 N N . PRO A 1 482 ? -18.167 -3.662 -7.521 1.00 96.19 482 PRO A N 1
ATOM 3929 C CA . PRO A 1 482 ? -19.257 -4.617 -7.372 1.00 96.19 482 PRO A CA 1
ATOM 3930 C C . PRO A 1 482 ? -20.420 -4.025 -6.575 1.00 96.19 482 PRO A C 1
ATOM 3932 O O . PRO A 1 482 ? -20.246 -3.157 -5.721 1.00 96.19 482 PRO A O 1
ATOM 3935 N N . ASP A 1 483 ? -21.619 -4.507 -6.881 1.00 94.00 483 ASP A N 1
ATOM 3936 C CA . ASP A 1 483 ? -22.761 -4.424 -5.974 1.00 94.00 483 ASP A CA 1
ATOM 3937 C C . ASP A 1 483 ? -22.659 -5.520 -4.894 1.00 94.00 483 ASP A C 1
ATOM 3939 O O . ASP A 1 483 ? -21.735 -6.338 -4.899 1.00 94.00 483 ASP A O 1
ATOM 3943 N N . GLU A 1 484 ? -23.606 -5.536 -3.956 1.00 92.12 484 GLU A N 1
ATOM 3944 C CA . GLU A 1 484 ? -23.616 -6.501 -2.853 1.00 92.12 484 GLU A CA 1
ATOM 3945 C C . GLU A 1 484 ? -23.669 -7.958 -3.342 1.00 92.12 484 GLU A C 1
ATOM 3947 O O . GLU A 1 484 ? -22.947 -8.804 -2.818 1.00 92.12 484 GLU A O 1
ATOM 3952 N N . ALA A 1 485 ? -24.444 -8.248 -4.393 1.00 96.44 485 ALA A N 1
ATOM 3953 C CA . ALA A 1 485 ? -24.559 -9.598 -4.939 1.00 96.44 485 ALA A CA 1
ATOM 3954 C C . ALA A 1 485 ? -23.242 -10.068 -5.578 1.00 96.44 485 ALA A C 1
ATOM 3956 O O . ALA A 1 485 ? -22.794 -11.189 -5.334 1.00 96.44 485 ALA A O 1
ATOM 3957 N N . LYS A 1 486 ? -22.582 -9.210 -6.364 1.00 97.50 486 LYS A N 1
ATOM 3958 C CA . LYS A 1 486 ? -21.261 -9.505 -6.937 1.00 97.50 486 LYS A CA 1
ATOM 3959 C C . LYS A 1 486 ? -20.202 -9.661 -5.850 1.00 97.50 486 LYS A C 1
ATOM 3961 O O . LYS A 1 486 ? -19.392 -10.577 -5.942 1.00 97.50 486 LYS A O 1
ATOM 3966 N N . MET A 1 487 ? -20.218 -8.807 -4.824 1.00 95.75 487 MET A N 1
ATOM 3967 C CA . MET A 1 487 ? -19.305 -8.915 -3.682 1.00 95.75 487 MET A CA 1
ATOM 3968 C C . MET A 1 487 ? -19.476 -10.259 -2.968 1.00 95.75 487 MET A C 1
ATOM 3970 O O . MET A 1 487 ? -18.490 -10.947 -2.710 1.00 95.75 487 MET A O 1
ATOM 3974 N N . GLU A 1 488 ? -20.717 -10.667 -2.701 1.00 96.00 488 GLU A N 1
ATOM 3975 C CA . GLU A 1 488 ? -20.999 -11.948 -2.056 1.00 96.00 488 GLU A CA 1
ATOM 3976 C C . GLU A 1 488 ? -20.482 -13.121 -2.897 1.00 96.00 488 GLU A C 1
ATOM 3978 O O . GLU A 1 488 ? -19.822 -14.013 -2.370 1.00 96.00 488 GLU A O 1
ATOM 3983 N N . ARG A 1 489 ? -20.671 -13.083 -4.222 1.00 97.69 489 ARG A N 1
ATOM 3984 C CA . ARG A 1 489 ? -20.106 -14.092 -5.131 1.00 97.69 489 ARG A CA 1
ATOM 3985 C C . ARG A 1 489 ? -18.579 -14.108 -5.137 1.00 97.69 489 ARG A C 1
ATOM 3987 O O . ARG A 1 489 ? -17.984 -15.181 -5.110 1.00 97.69 489 ARG A O 1
ATOM 3994 N N . MET A 1 490 ? -17.924 -12.948 -5.117 1.00 97.56 490 MET A N 1
ATOM 3995 C CA . MET A 1 490 ? -16.463 -12.884 -4.992 1.00 97.56 490 MET A CA 1
ATOM 3996 C C . MET A 1 490 ? -15.997 -13.552 -3.691 1.00 97.56 490 MET A C 1
ATOM 3998 O O . MET A 1 490 ? -15.011 -14.288 -3.690 1.00 97.56 490 MET A O 1
ATOM 4002 N N . ILE A 1 491 ? -16.718 -13.353 -2.588 1.00 95.56 491 ILE A N 1
ATOM 4003 C CA . ILE A 1 491 ? -16.364 -13.952 -1.301 1.00 95.56 491 ILE A CA 1
ATOM 4004 C C . ILE A 1 491 ? -16.648 -15.462 -1.293 1.00 95.56 491 ILE A C 1
ATOM 4006 O O . ILE A 1 491 ? -15.732 -16.241 -1.033 1.00 95.56 491 ILE A O 1
ATOM 4010 N N . GLN A 1 492 ? -17.872 -15.899 -1.593 1.00 96.31 492 GLN A N 1
ATOM 4011 C CA . GLN A 1 492 ? -18.263 -17.308 -1.459 1.00 96.31 492 GLN A CA 1
ATOM 4012 C C . GLN A 1 492 ? -17.686 -18.190 -2.570 1.00 96.31 492 GLN A C 1
ATOM 4014 O O . GLN A 1 492 ? -17.078 -19.223 -2.281 1.00 96.31 492 GLN A O 1
ATOM 4019 N N . ASP A 1 493 ? -17.815 -17.777 -3.835 1.00 97.56 493 ASP A N 1
ATOM 4020 C CA . ASP A 1 493 ? -17.422 -18.607 -4.981 1.00 97.56 493 ASP A CA 1
ATOM 4021 C C . ASP A 1 493 ? -15.890 -18.668 -5.138 1.00 97.56 493 ASP A C 1
ATOM 4023 O O . ASP A 1 493 ? -15.371 -19.605 -5.758 1.00 97.56 493 ASP A O 1
ATOM 4027 N N . ASN A 1 494 ? -15.156 -17.685 -4.589 1.00 96.88 494 ASN A N 1
ATOM 4028 C CA . ASN A 1 494 ? -13.713 -17.525 -4.796 1.00 96.88 494 ASN A CA 1
ATOM 4029 C C . ASN A 1 494 ? -12.901 -17.448 -3.493 1.00 96.88 494 ASN A C 1
ATOM 4031 O O . ASN A 1 494 ? -12.113 -18.361 -3.240 1.00 96.88 494 ASN A O 1
ATOM 4035 N N . LEU A 1 495 ? -13.069 -16.405 -2.667 1.00 95.25 495 LEU A N 1
ATOM 4036 C CA . LEU A 1 495 ? -12.210 -16.175 -1.490 1.00 95.25 495 LEU A CA 1
ATOM 4037 C C . LEU A 1 495 ? -12.357 -17.251 -0.404 1.00 95.25 495 LEU A C 1
ATOM 4039 O O . LEU A 1 495 ? -11.382 -17.584 0.256 1.00 95.25 495 LEU A O 1
ATOM 4043 N N . ARG A 1 496 ? -13.554 -17.814 -0.217 1.00 94.31 496 ARG A N 1
ATOM 4044 C CA . ARG A 1 496 ? -13.817 -18.919 0.722 1.00 94.31 496 ARG A CA 1
ATOM 4045 C C . ARG A 1 496 ? -13.733 -20.295 0.073 1.00 94.31 496 ARG A C 1
ATOM 4047 O O . ARG A 1 496 ? -13.699 -21.301 0.776 1.00 94.31 496 ARG A O 1
ATOM 4054 N N . ASN A 1 497 ? -13.671 -20.359 -1.253 1.00 96.81 497 ASN A N 1
ATOM 4055 C CA . ASN A 1 497 ? -13.653 -21.618 -1.978 1.00 96.81 497 ASN A CA 1
ATOM 4056 C C . ASN A 1 497 ? -12.262 -22.277 -1.893 1.00 96.81 497 ASN A C 1
ATOM 4058 O O . ASN A 1 497 ? -11.311 -21.765 -2.494 1.00 96.81 497 ASN A O 1
ATOM 4062 N N . PRO A 1 498 ? -12.115 -23.438 -1.224 1.00 95.06 498 PRO A N 1
ATOM 4063 C CA . PRO A 1 498 ? -10.816 -24.084 -1.024 1.00 95.06 498 PRO A CA 1
ATOM 4064 C C . PRO A 1 498 ? -10.167 -24.575 -2.326 1.00 95.06 498 PRO A C 1
ATOM 4066 O O . PRO A 1 498 ? -8.956 -24.787 -2.352 1.00 95.06 498 PRO A O 1
ATOM 4069 N N . LYS A 1 499 ? -10.941 -24.728 -3.411 1.00 96.56 499 LYS A N 1
ATOM 4070 C CA . LYS A 1 499 ? -10.435 -25.077 -4.750 1.00 96.56 499 LYS A CA 1
ATOM 4071 C C . LYS A 1 499 ? -9.921 -23.872 -5.539 1.00 96.56 499 LYS A C 1
ATOM 4073 O O . LYS A 1 499 ? -9.393 -24.063 -6.626 1.00 96.56 499 LYS A O 1
ATOM 4078 N N . ARG A 1 500 ? -10.090 -22.652 -5.021 1.00 96.38 500 ARG A N 1
ATOM 4079 C CA . ARG A 1 500 ? -9.647 -21.408 -5.661 1.00 96.38 500 ARG A CA 1
ATOM 4080 C C . ARG A 1 500 ? -8.719 -20.621 -4.752 1.00 96.38 500 ARG A C 1
ATOM 4082 O O . ARG A 1 500 ? -7.529 -20.920 -4.716 1.00 96.38 500 ARG A O 1
ATOM 4089 N N . PHE A 1 501 ? -9.250 -19.657 -4.003 1.00 96.00 501 PHE A N 1
ATOM 4090 C CA . PHE A 1 501 ? -8.455 -18.765 -3.160 1.00 96.00 501 PHE A CA 1
ATOM 4091 C C . PHE A 1 501 ? -8.617 -19.029 -1.657 1.00 96.00 501 PHE A C 1
ATOM 4093 O O . PHE A 1 501 ? -7.887 -18.449 -0.861 1.00 96.00 501 PHE A O 1
ATOM 4100 N N . GLY A 1 502 ? -9.538 -19.912 -1.262 1.00 91.88 502 GLY A N 1
ATOM 4101 C CA . GLY A 1 502 ? -9.840 -20.197 0.139 1.00 91.88 502 GLY A CA 1
ATOM 4102 C C . GLY A 1 502 ? -8.824 -21.071 0.863 1.00 91.88 502 GLY A C 1
ATOM 4103 O O . GLY A 1 502 ? -8.024 -21.782 0.251 1.00 91.88 502 GLY A O 1
ATOM 4104 N N . GLY A 1 503 ? -8.901 -21.026 2.191 1.00 85.69 503 GLY A N 1
ATOM 4105 C CA . GLY A 1 503 ? -7.956 -21.617 3.141 1.00 85.69 503 GLY A CA 1
ATOM 4106 C C . GLY A 1 503 ? -7.266 -20.539 3.978 1.00 85.69 503 GLY A C 1
ATOM 4107 O O . GLY A 1 503 ? -7.536 -19.351 3.803 1.00 85.69 503 GLY A O 1
ATOM 4108 N N . ASP A 1 504 ? -6.352 -20.953 4.853 1.00 77.75 504 ASP A N 1
ATOM 4109 C CA . ASP A 1 504 ? -5.628 -20.040 5.755 1.00 77.75 504 ASP A CA 1
ATOM 4110 C C . ASP A 1 504 ? -4.687 -19.077 5.011 1.00 77.75 504 ASP A C 1
ATOM 4112 O O . ASP A 1 504 ? -4.206 -18.085 5.559 1.00 77.75 504 ASP A O 1
ATOM 4116 N N . PHE A 1 505 ? -4.417 -19.392 3.745 1.00 83.31 505 PHE A N 1
ATOM 4117 C CA . PHE A 1 505 ? -3.406 -18.753 2.931 1.00 83.31 505 PHE A CA 1
ATOM 4118 C C . PHE A 1 505 ? -3.888 -18.601 1.478 1.00 83.31 505 PHE A C 1
ATOM 4120 O O . PHE A 1 505 ? -3.817 -19.562 0.698 1.00 83.31 505 PHE A O 1
ATOM 4127 N N . PRO A 1 506 ? -4.407 -17.419 1.096 1.00 91.25 506 PRO A N 1
ATOM 4128 C CA . PRO A 1 506 ? -4.814 -17.163 -0.281 1.00 91.25 506 PRO A CA 1
ATOM 4129 C C . PRO A 1 506 ? -3.616 -17.104 -1.250 1.00 91.25 506 PRO A C 1
ATOM 4131 O O . PRO A 1 506 ? -2.652 -16.381 -0.996 1.00 91.25 506 PRO A O 1
ATOM 4134 N N . PRO A 1 507 ? -3.652 -17.817 -2.384 1.00 95.31 507 PRO A N 1
ATOM 4135 C CA . PRO A 1 507 ? -2.621 -17.736 -3.411 1.00 95.31 507 PRO A CA 1
ATOM 4136 C C . PRO A 1 507 ? -2.842 -16.562 -4.379 1.00 95.31 507 PRO A C 1
ATOM 4138 O O . PRO A 1 507 ? -3.962 -16.108 -4.599 1.00 95.31 507 PRO A O 1
ATOM 4141 N N . SER A 1 508 ? -1.774 -16.124 -5.042 1.00 96.00 508 SER A N 1
ATOM 4142 C CA . SER A 1 508 ? -1.816 -15.134 -6.137 1.00 96.00 508 SER A CA 1
ATOM 4143 C C . SER A 1 508 ? -2.547 -15.626 -7.393 1.00 96.00 508 SER A C 1
ATOM 4145 O O . SER A 1 508 ? -3.139 -14.831 -8.123 1.00 96.00 508 SER A O 1
ATOM 4147 N N . THR A 1 509 ? -2.527 -16.935 -7.643 1.00 96.50 509 THR A N 1
ATOM 4148 C CA . THR A 1 509 ? -3.209 -17.609 -8.757 1.00 96.50 509 THR A CA 1
ATOM 4149 C C . THR A 1 509 ? -4.172 -18.648 -8.191 1.00 96.50 509 THR A C 1
ATOM 4151 O O . THR A 1 509 ? -3.810 -19.366 -7.260 1.00 96.50 509 THR A O 1
ATOM 4154 N N . SER A 1 510 ? -5.383 -18.739 -8.745 1.00 97.12 510 SER A N 1
ATOM 4155 C CA . SER A 1 510 ? -6.405 -19.689 -8.285 1.00 97.12 510 SER A CA 1
ATOM 4156 C C . SER A 1 510 ? -5.899 -21.135 -8.307 1.00 97.12 510 SER A C 1
ATOM 4158 O O . SER A 1 510 ? -5.277 -21.548 -9.284 1.00 97.12 510 SER A O 1
ATOM 4160 N N . LYS A 1 511 ? -6.196 -21.923 -7.264 1.00 96.44 511 LYS A N 1
ATOM 4161 C CA . LYS A 1 511 ? -5.739 -23.324 -7.117 1.00 96.44 511 LYS A CA 1
ATOM 4162 C C . LYS A 1 511 ? -6.217 -24.274 -8.219 1.00 96.44 511 LYS A C 1
ATOM 4164 O O . LYS A 1 511 ? -5.575 -25.291 -8.456 1.00 96.44 511 LYS A O 1
ATOM 4169 N N . ASP A 1 512 ? -7.328 -23.960 -8.881 1.00 95.69 512 ASP A N 1
ATOM 4170 C CA . ASP A 1 512 ? -7.871 -24.721 -10.013 1.00 95.69 512 ASP A CA 1
ATOM 4171 C C . ASP A 1 512 ? -7.238 -24.340 -11.366 1.00 95.69 512 ASP A C 1
ATOM 4173 O O . ASP A 1 512 ? -7.573 -24.932 -12.393 1.00 95.69 512 ASP A O 1
ATOM 4177 N N . SER A 1 513 ? -6.301 -23.387 -11.380 1.00 95.62 513 SER A N 1
ATOM 4178 C CA . SER A 1 513 ? -5.522 -23.035 -12.566 1.00 95.62 513 SER A CA 1
ATOM 4179 C C . SER A 1 513 ? -4.468 -24.103 -12.879 1.00 95.62 513 SER A C 1
ATOM 4181 O O . SER A 1 513 ? -3.754 -24.537 -11.971 1.00 95.62 513 SER A O 1
ATOM 4183 N N . PRO A 1 514 ? -4.246 -24.457 -14.161 1.00 94.62 514 PRO A N 1
ATOM 4184 C CA . PRO A 1 514 ? -3.134 -25.328 -14.552 1.00 94.62 514 PRO A CA 1
ATOM 4185 C C . PRO A 1 514 ? -1.756 -24.699 -14.285 1.00 94.62 514 PRO A C 1
ATOM 4187 O O . PRO A 1 514 ? -0.741 -25.389 -14.348 1.00 94.62 514 PRO A O 1
ATOM 4190 N N . HIS A 1 515 ? -1.706 -23.395 -14.005 1.00 94.12 515 HIS A N 1
ATOM 4191 C CA . HIS A 1 515 ? -0.480 -22.679 -13.670 1.00 94.12 515 HIS A CA 1
ATOM 4192 C C . HIS A 1 515 ? -0.232 -22.581 -12.162 1.00 94.12 515 HIS A C 1
ATOM 4194 O O . HIS A 1 515 ? 0.807 -22.053 -11.778 1.00 94.12 515 HIS A O 1
ATOM 4200 N N . TYR A 1 516 ? -1.155 -23.059 -11.319 1.00 95.56 516 TYR A N 1
ATOM 4201 C CA . TYR A 1 516 ? -0.996 -23.007 -9.871 1.00 95.56 516 TYR A CA 1
ATOM 4202 C C . TYR A 1 516 ? 0.138 -23.914 -9.381 1.00 95.56 516 TYR A C 1
ATOM 4204 O O . TYR A 1 516 ? 0.241 -25.077 -9.770 1.00 95.56 516 TYR A O 1
ATOM 4212 N N . ASN A 1 517 ? 0.949 -23.397 -8.460 1.00 93.88 517 ASN A N 1
ATOM 4213 C CA . ASN A 1 517 ? 1.973 -24.148 -7.758 1.00 93.88 517 ASN A CA 1
ATOM 4214 C C . ASN A 1 517 ? 1.891 -23.900 -6.238 1.00 93.88 517 ASN A C 1
ATOM 4216 O O . ASN A 1 517 ? 2.103 -22.766 -5.797 1.00 93.88 517 ASN A O 1
ATOM 4220 N N . PRO A 1 518 ? 1.660 -24.936 -5.408 1.00 93.06 518 PRO A N 1
ATOM 4221 C CA . PRO A 1 518 ? 1.553 -24.777 -3.958 1.00 93.06 518 PRO A CA 1
ATOM 4222 C C . PRO A 1 518 ? 2.864 -24.347 -3.291 1.00 93.06 518 PRO A C 1
ATOM 4224 O O . PRO A 1 518 ? 2.823 -23.661 -2.277 1.00 93.06 518 PRO A O 1
ATOM 4227 N N . ALA A 1 519 ? 4.031 -24.649 -3.872 1.00 90.56 519 ALA A N 1
ATOM 4228 C CA . ALA A 1 519 ? 5.319 -24.129 -3.397 1.00 90.56 519 ALA A CA 1
ATOM 4229 C C . ALA A 1 519 ? 5.479 -22.614 -3.632 1.00 90.56 519 ALA A C 1
ATOM 4231 O O . ALA A 1 519 ? 6.442 -21.999 -3.170 1.00 90.56 519 ALA A O 1
ATOM 4232 N N . GLY A 1 520 ? 4.544 -22.022 -4.367 1.00 91.44 520 GLY A N 1
ATOM 4233 C CA . GLY A 1 520 ? 4.441 -20.612 -4.670 1.00 91.44 520 GLY A CA 1
ATOM 4234 C C . GLY A 1 520 ? 4.714 -20.327 -6.142 1.00 91.44 520 GLY A C 1
ATOM 4235 O O . GLY A 1 520 ? 3.910 -19.692 -6.818 1.00 91.44 520 GLY A O 1
ATOM 4236 N N . HIS A 1 521 ? 5.858 -20.806 -6.640 1.00 92.44 521 HIS A N 1
ATOM 4237 C CA . HIS A 1 521 ? 6.418 -20.454 -7.952 1.00 92.44 521 HIS A CA 1
ATOM 4238 C C . HIS A 1 521 ? 6.278 -18.955 -8.251 1.00 92.44 521 HIS A C 1
ATOM 4240 O O . HIS A 1 521 ? 5.836 -18.552 -9.324 1.00 92.44 521 HIS A O 1
ATOM 4246 N N . TYR A 1 522 ? 6.642 -18.137 -7.259 1.00 93.50 522 TYR A N 1
ATOM 4247 C CA . TYR A 1 522 ? 6.485 -16.682 -7.272 1.00 93.50 522 TYR A CA 1
ATOM 4248 C C . TYR A 1 522 ? 4.998 -16.248 -7.356 1.00 93.50 522 TYR A C 1
ATOM 4250 O O . TYR A 1 522 ? 4.238 -16.535 -6.428 1.00 93.50 522 TYR A O 1
ATOM 4258 N N . TRP A 1 523 ? 4.536 -15.590 -8.426 1.00 95.12 523 TRP A N 1
ATOM 4259 C CA . TRP A 1 523 ? 3.138 -15.138 -8.609 1.00 95.12 523 TRP A CA 1
ATOM 4260 C C . TRP A 1 523 ? 2.202 -16.204 -9.203 1.00 95.12 523 TRP A C 1
ATOM 4262 O O . TRP A 1 523 ? 1.090 -15.905 -9.646 1.00 95.12 523 TRP A O 1
ATOM 4272 N N . ARG A 1 524 ? 2.630 -17.469 -9.206 1.00 94.50 524 ARG A N 1
ATOM 4273 C CA . ARG A 1 524 ? 1.871 -18.616 -9.727 1.00 94.50 524 ARG A CA 1
ATOM 4274 C C . ARG A 1 524 ? 1.258 -19.485 -8.633 1.00 94.50 524 ARG A C 1
ATOM 4276 O O . ARG A 1 524 ? 0.972 -20.652 -8.848 1.00 94.50 524 ARG A O 1
ATOM 4283 N N . GLY A 1 525 ? 1.027 -18.931 -7.452 1.00 93.06 525 GLY A N 1
ATOM 4284 C CA . GLY A 1 525 ? 0.524 -19.695 -6.308 1.00 93.06 525 GLY A CA 1
ATOM 4285 C C . GLY A 1 525 ? 1.082 -19.232 -4.974 1.00 93.06 525 GLY A C 1
ATOM 4286 O O . GLY A 1 525 ? 0.525 -19.578 -3.934 1.00 93.06 525 GLY A O 1
ATOM 4287 N N . GLY A 1 526 ? 2.137 -18.411 -4.997 1.00 94.12 526 GLY A N 1
ATOM 4288 C CA . GLY A 1 526 ? 2.676 -17.787 -3.800 1.00 94.12 526 GLY A CA 1
ATOM 4289 C C . GLY A 1 526 ? 1.618 -16.882 -3.208 1.00 94.12 526 GLY A C 1
ATOM 4290 O O . GLY A 1 526 ? 0.857 -16.254 -3.947 1.00 94.12 526 GLY A O 1
ATOM 4291 N N . GLY A 1 527 ? 1.536 -16.839 -1.892 1.00 94.62 527 GLY A N 1
ATOM 4292 C CA . GLY A 1 527 ? 0.720 -15.843 -1.221 1.00 94.62 527 GLY A CA 1
ATOM 4293 C C . GLY A 1 527 ? 1.595 -14.663 -0.839 1.00 94.62 527 GLY A C 1
ATOM 4294 O O . GLY A 1 527 ? 2.709 -14.812 -0.319 1.00 94.62 527 GLY A O 1
ATOM 4295 N N . TRP A 1 528 ? 1.081 -13.493 -1.187 1.00 95.12 528 TRP A N 1
ATOM 4296 C CA . TRP A 1 528 ? 1.847 -12.269 -1.268 1.00 95.12 528 TRP A CA 1
ATOM 4297 C C . TRP A 1 528 ? 1.345 -11.266 -0.237 1.00 95.12 528 TRP A C 1
ATOM 4299 O O . TRP A 1 528 ? 0.145 -10.981 -0.200 1.00 95.12 528 TRP A O 1
ATOM 4309 N N . PRO A 1 529 ? 2.242 -10.679 0.570 1.00 94.12 529 PRO A N 1
ATOM 4310 C CA . PRO A 1 529 ? 1.852 -9.709 1.588 1.00 94.12 529 PRO A CA 1
ATOM 4311 C C . PRO A 1 529 ? 1.053 -8.516 1.023 1.00 94.12 529 PRO A C 1
ATOM 4313 O O . PRO A 1 529 ? 0.057 -8.141 1.649 1.00 94.12 529 PRO A O 1
ATOM 4316 N N . PRO A 1 530 ? 1.377 -7.976 -0.178 1.00 93.62 530 PRO A N 1
ATOM 4317 C CA . PRO A 1 530 ? 0.537 -6.995 -0.861 1.00 93.62 530 PRO A CA 1
ATOM 4318 C C . PRO A 1 530 ? -0.925 -7.421 -1.033 1.00 93.62 530 PRO A C 1
ATOM 4320 O O . PRO A 1 530 ? -1.825 -6.645 -0.710 1.00 93.62 530 PRO A O 1
ATOM 4323 N N . ASP A 1 531 ? -1.171 -8.652 -1.495 1.00 93.94 531 ASP A N 1
ATOM 4324 C CA . ASP A 1 531 ? -2.524 -9.166 -1.719 1.00 93.94 531 ASP A CA 1
ATOM 4325 C C . ASP A 1 531 ? -3.249 -9.408 -0.381 1.00 93.94 531 ASP A C 1
ATOM 4327 O O . ASP A 1 531 ? -4.441 -9.141 -0.276 1.00 93.94 531 ASP A O 1
ATOM 4331 N N . PHE A 1 532 ? -2.547 -9.816 0.682 1.00 93.25 532 PHE A N 1
ATOM 4332 C CA . PHE A 1 532 ? -3.148 -9.997 2.013 1.00 93.25 532 PHE A CA 1
ATOM 4333 C C . PHE A 1 532 ? -3.605 -8.692 2.652 1.00 93.25 532 PHE A C 1
ATOM 4335 O O . PHE A 1 532 ? -4.728 -8.606 3.157 1.00 93.25 532 PHE A O 1
ATOM 4342 N N . VAL A 1 533 ? -2.750 -7.665 2.629 1.00 92.88 533 VAL A N 1
ATOM 4343 C CA . VAL A 1 533 ? -3.116 -6.325 3.109 1.00 92.88 533 VAL A CA 1
ATOM 4344 C C . VAL A 1 533 ? -4.307 -5.811 2.312 1.00 92.88 533 VAL A C 1
ATOM 4346 O O . VAL A 1 533 ? -5.287 -5.346 2.892 1.00 92.88 533 VAL A O 1
ATOM 4349 N N . PHE A 1 534 ? -4.254 -5.978 0.992 1.00 93.69 534 PHE A N 1
ATOM 4350 C CA . PHE A 1 534 ? -5.338 -5.620 0.097 1.00 93.69 534 PHE A CA 1
ATOM 4351 C C . PHE A 1 534 ? -6.651 -6.362 0.412 1.00 93.69 534 PHE A C 1
ATOM 4353 O O . PHE A 1 534 ? -7.686 -5.712 0.516 1.00 93.69 534 PHE A O 1
ATOM 4360 N N . PHE A 1 535 ? -6.648 -7.686 0.597 1.00 94.31 535 PHE A N 1
ATOM 4361 C CA . PHE A 1 535 ? -7.868 -8.444 0.903 1.00 94.31 535 PHE A CA 1
ATOM 4362 C C . PHE A 1 535 ? -8.466 -8.053 2.255 1.00 94.31 535 PHE A C 1
ATOM 4364 O O . PHE A 1 535 ? -9.687 -7.971 2.389 1.00 94.31 535 PHE A O 1
ATOM 4371 N N . GLY A 1 536 ? -7.618 -7.778 3.249 1.00 93.56 536 GLY A N 1
ATOM 4372 C CA . GLY A 1 536 ? -8.072 -7.238 4.528 1.00 93.56 536 GLY A CA 1
ATOM 4373 C C . GLY A 1 536 ? -8.777 -5.902 4.357 1.00 93.56 536 GLY A C 1
ATOM 4374 O O . GLY A 1 536 ? -9.882 -5.731 4.857 1.00 93.56 536 GLY A O 1
ATOM 4375 N N . ASP A 1 537 ? -8.172 -4.985 3.602 1.00 92.19 537 ASP A N 1
ATOM 4376 C CA . ASP A 1 537 ? -8.771 -3.693 3.270 1.00 92.19 537 ASP A CA 1
ATOM 4377 C C . ASP A 1 537 ? -10.080 -3.840 2.495 1.00 92.19 537 ASP A C 1
ATOM 4379 O O . ASP A 1 537 ? -11.061 -3.189 2.839 1.00 92.19 537 ASP A O 1
ATOM 4383 N N . LEU A 1 538 ? -10.115 -4.719 1.492 1.00 92.31 538 LEU A N 1
ATOM 4384 C CA . LEU A 1 538 ? -11.303 -5.014 0.695 1.00 92.31 538 LEU A CA 1
ATOM 4385 C C . LEU A 1 538 ? -12.477 -5.357 1.594 1.00 92.31 538 LEU A C 1
ATOM 4387 O O . LEU A 1 538 ? -13.553 -4.784 1.448 1.00 92.31 538 LEU A O 1
ATOM 4391 N N . LEU A 1 539 ? -12.267 -6.269 2.537 1.00 92.88 539 LEU A N 1
ATOM 4392 C CA . LEU A 1 539 ? -13.310 -6.708 3.450 1.00 92.88 539 LEU A CA 1
ATOM 4393 C C . LEU A 1 539 ? -13.640 -5.616 4.473 1.00 92.88 539 LEU A C 1
ATOM 4395 O O . LEU A 1 539 ? -14.810 -5.311 4.697 1.00 92.88 539 LEU A O 1
ATOM 4399 N N . PHE A 1 540 ? -12.619 -4.983 5.053 1.00 90.75 540 PHE A N 1
ATOM 4400 C CA . PHE A 1 540 ? -12.777 -3.980 6.102 1.00 90.75 540 PHE A CA 1
ATOM 4401 C C . PHE A 1 540 ? -13.520 -2.730 5.609 1.00 90.75 540 PHE A C 1
ATOM 4403 O O . PHE A 1 540 ? -14.470 -2.285 6.252 1.00 90.75 540 PHE A O 1
ATOM 4410 N N . GLU A 1 541 ? -13.124 -2.177 4.461 1.00 87.75 541 GLU A N 1
ATOM 4411 C CA . GLU A 1 541 ? -13.707 -0.959 3.878 1.00 87.75 541 GLU A CA 1
ATOM 4412 C C . GLU A 1 541 ? -15.128 -1.194 3.342 1.00 87.75 541 GLU A C 1
ATOM 4414 O O . GLU A 1 541 ? -15.929 -0.264 3.308 1.00 87.75 541 GLU A O 1
ATOM 4419 N N . ASN A 1 542 ? -15.470 -2.436 2.977 1.00 87.69 542 ASN A N 1
ATOM 4420 C CA . ASN A 1 542 ? -16.821 -2.825 2.555 1.00 87.69 542 ASN A CA 1
ATOM 4421 C C . ASN A 1 542 ? -17.696 -3.331 3.722 1.00 87.69 542 ASN A C 1
ATOM 4423 O O . ASN A 1 542 ? -18.703 -4.005 3.505 1.00 87.69 542 ASN A O 1
ATOM 4427 N N . GLY A 1 543 ? -17.315 -3.033 4.970 1.00 87.38 543 GLY A N 1
ATOM 4428 C CA . GLY A 1 543 ? -18.115 -3.335 6.161 1.00 87.38 543 GLY A CA 1
ATOM 4429 C C . GLY A 1 543 ? -18.111 -4.804 6.598 1.00 87.38 543 GLY A C 1
ATOM 4430 O O . GLY A 1 543 ? -18.803 -5.143 7.549 1.00 87.38 543 GLY A O 1
ATOM 4431 N N . LYS A 1 544 ? -17.316 -5.674 5.967 1.00 90.75 544 LYS A N 1
ATOM 4432 C CA . LYS A 1 544 ? -17.168 -7.102 6.305 1.00 90.75 544 LYS A CA 1
ATOM 4433 C C . LYS A 1 544 ? -16.050 -7.305 7.339 1.00 90.75 544 LYS A C 1
ATOM 4435 O O . LYS A 1 544 ? -15.091 -8.046 7.108 1.00 90.75 544 LYS A O 1
ATOM 4440 N N . ARG A 1 545 ? -16.118 -6.581 8.464 1.00 89.69 545 ARG A N 1
ATOM 4441 C CA . ARG A 1 545 ? -15.048 -6.540 9.481 1.00 89.69 545 ARG A CA 1
ATOM 4442 C C . ARG A 1 545 ? -14.756 -7.902 10.114 1.00 89.69 545 ARG A C 1
ATOM 4444 O O . ARG A 1 545 ? -13.592 -8.185 10.387 1.00 89.69 545 ARG A O 1
ATOM 4451 N N . ALA A 1 546 ? -15.764 -8.749 10.313 1.00 91.25 546 ALA A N 1
ATOM 4452 C CA . ALA A 1 546 ? -15.564 -10.089 10.853 1.00 91.25 546 ALA A CA 1
ATOM 4453 C C . ALA A 1 546 ? -14.742 -10.960 9.897 1.00 91.25 546 ALA A C 1
ATOM 4455 O O . ALA A 1 546 ? -13.791 -11.622 10.313 1.00 91.25 546 ALA A O 1
ATOM 4456 N N . GLU A 1 547 ? -15.054 -10.895 8.602 1.00 92.31 547 GLU A N 1
ATOM 4457 C CA . GLU A 1 547 ? -14.302 -11.620 7.579 1.00 92.31 547 GLU A CA 1
ATOM 4458 C C . GLU A 1 547 ? -12.882 -11.059 7.417 1.00 92.31 547 GLU A C 1
ATOM 4460 O O . GLU A 1 547 ? -11.935 -11.836 7.292 1.00 92.31 547 GLU A O 1
ATOM 4465 N N . ALA A 1 548 ? -12.706 -9.733 7.486 1.00 93.88 548 ALA A N 1
ATOM 4466 C CA . ALA A 1 548 ? -11.389 -9.094 7.447 1.00 93.88 548 ALA A CA 1
ATOM 4467 C C . ALA A 1 548 ? -10.490 -9.571 8.601 1.00 93.88 548 ALA A C 1
ATOM 4469 O O . ALA A 1 548 ? -9.343 -9.964 8.376 1.00 93.88 548 ALA A O 1
ATOM 4470 N N . ALA A 1 549 ? -11.025 -9.576 9.827 1.00 92.94 549 ALA A N 1
ATOM 4471 C CA . ALA A 1 549 ? -10.322 -10.028 11.022 1.00 92.94 549 ALA A CA 1
ATOM 4472 C C . ALA A 1 549 ? -9.981 -11.521 10.967 1.00 92.94 549 ALA A C 1
ATOM 4474 O O . ALA A 1 549 ? -8.875 -11.914 11.340 1.00 92.94 549 ALA A O 1
ATOM 4475 N N . ARG A 1 550 ? -10.912 -12.353 10.478 1.00 92.44 550 ARG A N 1
ATOM 4476 C CA . ARG A 1 550 ? -10.681 -13.787 10.272 1.00 92.44 550 ARG A CA 1
ATOM 4477 C C . ARG A 1 550 ? -9.519 -14.010 9.305 1.00 92.44 550 ARG A C 1
ATOM 4479 O O . ARG A 1 550 ? -8.545 -14.655 9.681 1.00 92.44 550 ARG A O 1
ATOM 4486 N N . LEU A 1 551 ? -9.593 -13.419 8.110 1.00 93.75 551 LEU A N 1
ATOM 4487 C CA . LEU A 1 551 ? -8.573 -13.569 7.075 1.00 93.75 551 LEU A CA 1
ATOM 4488 C C . LEU A 1 551 ? -7.190 -13.114 7.562 1.00 93.75 551 LEU A C 1
ATOM 4490 O O . LEU A 1 551 ? -6.211 -13.835 7.398 1.00 93.75 551 LEU A O 1
ATOM 4494 N N . HIS A 1 552 ? -7.093 -11.933 8.177 1.00 93.62 552 HIS A N 1
ATOM 4495 C CA . HIS A 1 552 ? -5.814 -11.432 8.694 1.00 93.62 552 HIS A CA 1
ATOM 4496 C C . HIS A 1 552 ? -5.291 -12.251 9.873 1.00 93.62 552 HIS A C 1
ATOM 4498 O O . HIS A 1 552 ? -4.081 -12.419 10.000 1.00 93.62 552 HIS A O 1
ATOM 4504 N N . GLY A 1 553 ? -6.174 -12.814 10.700 1.00 93.75 553 GLY A N 1
ATOM 4505 C CA . GLY A 1 553 ? -5.793 -13.780 11.728 1.00 93.75 553 GLY A CA 1
ATOM 4506 C C . GLY A 1 553 ? -5.203 -15.066 11.138 1.00 93.75 553 GLY A C 1
ATOM 4507 O O . GLY A 1 553 ? -4.216 -15.581 11.661 1.00 93.75 553 GLY A O 1
ATOM 4508 N N . ASP A 1 554 ? -5.765 -15.570 10.039 1.00 93.50 554 ASP A N 1
ATOM 4509 C CA . ASP A 1 554 ? -5.256 -16.746 9.319 1.00 93.50 554 ASP A CA 1
ATOM 4510 C C . ASP A 1 554 ? -3.901 -16.467 8.637 1.00 93.50 554 ASP A C 1
ATOM 4512 O O . ASP A 1 554 ? -2.958 -17.258 8.751 1.00 93.50 554 ASP A O 1
ATOM 4516 N N . VAL A 1 555 ? -3.751 -15.286 8.029 1.00 94.69 555 VAL A N 1
ATOM 4517 C CA . VAL A 1 555 ? -2.472 -14.820 7.471 1.00 94.69 555 VAL A CA 1
ATOM 4518 C C . VAL A 1 555 ? -1.418 -14.679 8.572 1.00 94.69 555 VAL A C 1
ATOM 4520 O O . VAL A 1 555 ? -0.306 -15.185 8.423 1.00 94.69 555 VAL A O 1
ATOM 4523 N N . LEU A 1 556 ? -1.748 -14.050 9.705 1.00 94.81 556 LEU A N 1
ATOM 4524 C CA . LEU A 1 556 ? -0.804 -13.868 10.810 1.00 94.81 556 LEU A CA 1
ATOM 4525 C C . LEU A 1 556 ? -0.362 -15.208 11.416 1.00 94.81 556 LEU A C 1
ATOM 4527 O O . LEU A 1 556 ? 0.815 -15.382 11.725 1.00 94.81 556 LEU A O 1
ATOM 4531 N N . ARG A 1 557 ? -1.273 -16.181 11.519 1.00 95.00 557 ARG A N 1
ATOM 4532 C CA . ARG A 1 557 ? -0.955 -17.563 11.913 1.00 95.00 557 ARG A CA 1
ATOM 4533 C C . ARG A 1 557 ? 0.053 -18.195 10.950 1.00 95.00 557 ARG A C 1
ATOM 4535 O O . ARG A 1 557 ? 1.060 -18.744 11.392 1.00 95.00 557 ARG A O 1
ATOM 4542 N N . SER A 1 558 ? -0.169 -18.056 9.641 1.00 93.81 558 SER A N 1
ATOM 4543 C CA . SER A 1 558 ? 0.746 -18.560 8.603 1.00 93.81 558 SER A CA 1
ATOM 4544 C C . SER A 1 558 ? 2.143 -17.941 8.722 1.00 93.81 558 SER A C 1
ATOM 4546 O O . SER A 1 558 ? 3.157 -18.635 8.629 1.00 93.81 558 SER A O 1
ATOM 4548 N N . TYR A 1 559 ? 2.204 -16.643 9.014 1.00 95.44 559 TYR A N 1
ATOM 4549 C CA . TYR A 1 559 ? 3.447 -15.930 9.298 1.00 95.44 559 TYR A CA 1
ATOM 4550 C C . TYR A 1 559 ? 4.153 -16.460 10.542 1.00 95.44 559 TYR A C 1
ATOM 4552 O O . TYR A 1 559 ? 5.356 -16.708 10.504 1.00 95.44 559 TYR A O 1
ATOM 4560 N N . THR A 1 560 ? 3.413 -16.663 11.634 1.00 95.62 560 THR A N 1
ATOM 4561 C CA . THR A 1 560 ? 3.937 -17.251 12.869 1.00 95.62 560 THR A CA 1
ATOM 4562 C C . THR A 1 560 ? 4.528 -18.634 12.618 1.00 95.62 560 THR A C 1
ATOM 4564 O O . THR A 1 560 ? 5.625 -18.919 13.092 1.00 95.62 560 THR A O 1
ATOM 4567 N N . MET A 1 561 ? 3.850 -19.478 11.837 1.00 95.06 561 MET A N 1
ATOM 4568 C CA . MET A 1 561 ? 4.342 -20.813 11.489 1.00 95.06 561 MET A CA 1
ATOM 4569 C C . MET A 1 561 ? 5.652 -20.751 10.700 1.00 95.06 561 MET A C 1
ATOM 4571 O O . MET A 1 561 ? 6.625 -21.395 11.088 1.00 95.06 561 MET A O 1
ATOM 4575 N N . ALA A 1 562 ? 5.711 -19.944 9.639 1.00 94.56 562 ALA A N 1
ATOM 4576 C CA . ALA A 1 562 ? 6.912 -19.810 8.816 1.00 94.56 562 ALA A CA 1
ATOM 4577 C C . ALA A 1 562 ? 8.086 -19.168 9.580 1.00 94.56 562 ALA A C 1
ATOM 4579 O O . ALA A 1 562 ? 9.227 -19.603 9.439 1.00 94.56 562 ALA A O 1
ATOM 4580 N N . SER A 1 563 ? 7.813 -18.170 10.428 1.00 95.50 563 SER A N 1
ATOM 4581 C CA . SER A 1 563 ? 8.832 -17.521 11.261 1.00 95.50 563 SER A CA 1
ATOM 4582 C C . SER A 1 563 ? 9.427 -18.492 12.287 1.00 95.50 563 SER A C 1
ATOM 4584 O O . SER A 1 563 ? 10.645 -18.571 12.433 1.00 95.50 563 SER A O 1
ATOM 4586 N N . LYS A 1 564 ? 8.586 -19.313 12.932 1.00 94.69 564 LYS A N 1
ATOM 4587 C CA . LYS A 1 564 ? 9.035 -20.364 13.859 1.00 94.69 564 LYS A CA 1
ATOM 4588 C C . LYS A 1 564 ? 9.772 -21.495 13.152 1.00 94.69 564 LYS A C 1
ATOM 4590 O O . LYS A 1 564 ? 10.758 -21.991 13.681 1.00 94.69 564 LYS A O 1
ATOM 4595 N N . ALA A 1 565 ? 9.329 -21.894 11.959 1.00 93.44 565 ALA A N 1
ATOM 4596 C CA . ALA A 1 565 ? 10.040 -22.883 11.151 1.00 93.44 565 ALA A CA 1
ATOM 4597 C C . ALA A 1 565 ? 11.482 -22.429 10.870 1.00 93.44 565 ALA A C 1
ATOM 4599 O O . ALA A 1 565 ? 12.412 -23.217 11.025 1.00 93.44 565 ALA A O 1
ATOM 4600 N N . TYR A 1 566 ? 11.670 -21.140 10.569 1.00 94.25 566 TYR A N 1
ATOM 4601 C CA . TYR A 1 566 ? 12.998 -20.548 10.431 1.00 94.25 566 TYR A CA 1
ATOM 4602 C C . TYR A 1 566 ? 13.811 -20.593 11.722 1.00 94.25 566 TYR A C 1
ATOM 4604 O O . TYR A 1 566 ? 14.955 -21.022 11.699 1.00 94.25 566 TYR A O 1
ATOM 4612 N N . G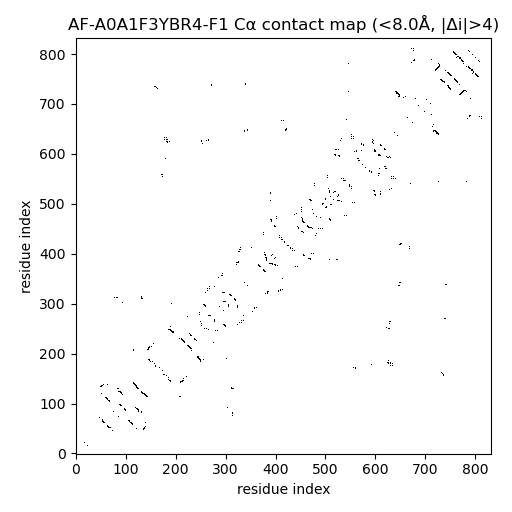LN A 1 567 ? 13.234 -20.259 12.875 1.00 94.31 567 GLN A N 1
ATOM 4613 C CA . GLN A 1 567 ? 13.953 -20.409 14.150 1.00 94.31 567 GLN A CA 1
ATOM 4614 C C . GLN A 1 567 ? 14.343 -21.865 14.452 1.00 94.31 567 GLN A C 1
ATOM 4616 O O . GLN A 1 567 ? 15.341 -22.118 15.120 1.00 94.31 567 GLN A O 1
ATOM 4621 N N . ASN A 1 568 ? 13.582 -22.824 13.922 1.00 92.38 568 ASN A N 1
ATOM 4622 C CA . ASN A 1 568 ? 13.809 -24.254 14.108 1.00 92.38 568 ASN A CA 1
ATOM 4623 C C . ASN A 1 568 ? 14.750 -24.885 13.063 1.00 92.38 568 ASN A C 1
ATOM 4625 O O . ASN A 1 568 ? 14.941 -26.099 13.093 1.00 92.38 568 ASN A O 1
ATOM 4629 N N . GLY A 1 569 ? 15.344 -24.101 12.154 1.00 90.12 569 GLY A N 1
ATOM 4630 C CA . GLY A 1 569 ? 16.347 -24.591 11.199 1.00 90.12 569 GLY A CA 1
ATOM 4631 C C . GLY A 1 569 ? 15.914 -24.624 9.729 1.00 90.12 569 GLY A C 1
ATOM 4632 O O . GLY A 1 569 ? 16.766 -24.860 8.869 1.00 90.12 569 GLY A O 1
ATOM 4633 N N . ASP A 1 570 ? 14.647 -24.348 9.399 1.00 91.00 570 ASP A N 1
ATOM 4634 C CA . ASP A 1 570 ? 14.206 -24.295 7.999 1.00 91.00 570 ASP A CA 1
ATOM 4635 C C . ASP A 1 570 ? 14.720 -23.006 7.328 1.00 91.00 570 ASP A C 1
ATOM 4637 O O . ASP A 1 570 ? 14.354 -21.899 7.717 1.00 91.00 570 ASP A O 1
ATOM 4641 N N . SER A 1 571 ? 15.541 -23.122 6.282 1.00 88.94 571 SER A N 1
ATOM 4642 C CA . SER A 1 571 ? 16.143 -21.965 5.600 1.00 88.94 571 SER A CA 1
ATOM 4643 C C . SER A 1 571 ? 15.902 -21.990 4.083 1.00 88.94 571 SER A C 1
ATOM 4645 O O . SER A 1 571 ? 16.181 -23.015 3.447 1.00 88.94 571 SER A O 1
ATOM 4647 N N . PRO A 1 572 ? 15.484 -20.856 3.472 1.00 85.19 572 PRO A N 1
ATOM 4648 C CA . PRO A 1 572 ? 15.473 -20.680 2.015 1.00 85.19 572 PRO A CA 1
ATOM 4649 C C . PRO A 1 572 ? 16.815 -21.018 1.375 1.00 85.19 572 PRO A C 1
ATOM 4651 O O . PRO A 1 572 ? 16.886 -21.691 0.344 1.00 85.19 572 PRO A O 1
ATOM 4654 N N . ARG A 1 573 ? 17.893 -20.606 2.039 1.00 81.50 573 ARG A N 1
ATOM 4655 C CA . ARG A 1 573 ? 19.258 -20.770 1.566 1.00 81.50 573 ARG A CA 1
ATOM 4656 C C . ARG A 1 573 ? 19.737 -22.210 1.649 1.00 81.50 573 ARG A C 1
ATOM 4658 O O . ARG A 1 573 ? 20.449 -22.663 0.750 1.00 81.50 573 ARG A O 1
ATOM 4665 N N . ALA A 1 574 ? 19.349 -22.935 2.698 1.00 84.62 574 ALA A N 1
ATOM 4666 C CA . ALA A 1 574 ? 19.706 -24.341 2.865 1.00 84.62 574 ALA A CA 1
ATOM 4667 C C . ALA A 1 574 ? 19.085 -25.234 1.788 1.00 84.62 574 ALA A C 1
ATOM 4669 O O . ALA A 1 574 ? 19.702 -26.219 1.399 1.00 84.62 574 ALA A O 1
ATOM 4670 N N . TRP A 1 575 ? 17.916 -24.884 1.251 1.00 76.81 575 TRP A N 1
ATOM 4671 C CA . TRP A 1 575 ? 17.323 -25.635 0.140 1.00 76.81 575 TRP A CA 1
ATOM 4672 C C . TRP A 1 575 ? 18.085 -25.471 -1.173 1.00 76.81 575 TRP A C 1
ATOM 4674 O O . TRP A 1 575 ? 18.153 -26.414 -1.954 1.00 76.81 575 TRP A O 1
ATOM 4684 N N . ILE A 1 576 ? 18.681 -24.301 -1.407 1.00 75.88 576 ILE A N 1
ATOM 4685 C CA . ILE A 1 576 ? 19.474 -24.042 -2.617 1.00 75.88 576 ILE A CA 1
ATOM 4686 C C . ILE A 1 576 ? 20.896 -24.591 -2.461 1.00 75.88 576 ILE A C 1
ATOM 4688 O O . ILE A 1 576 ? 21.438 -25.196 -3.380 1.00 75.88 576 ILE A O 1
ATOM 4692 N N . ASN A 1 577 ? 21.503 -24.396 -1.288 1.00 79.38 577 ASN A N 1
ATOM 4693 C CA . ASN A 1 577 ? 22.927 -24.664 -1.062 1.00 79.38 577 ASN A CA 1
ATOM 4694 C C . ASN A 1 577 ? 23.210 -25.944 -0.257 1.00 79.38 577 ASN A C 1
ATOM 4696 O O . ASN A 1 577 ? 24.371 -26.250 0.016 1.00 79.38 577 ASN A O 1
ATOM 4700 N N . GLY A 1 578 ? 22.178 -26.661 0.190 1.00 82.31 578 GLY A N 1
ATOM 4701 C CA . GLY A 1 578 ? 22.279 -27.873 1.012 1.00 82.31 578 GLY A CA 1
ATOM 4702 C C . 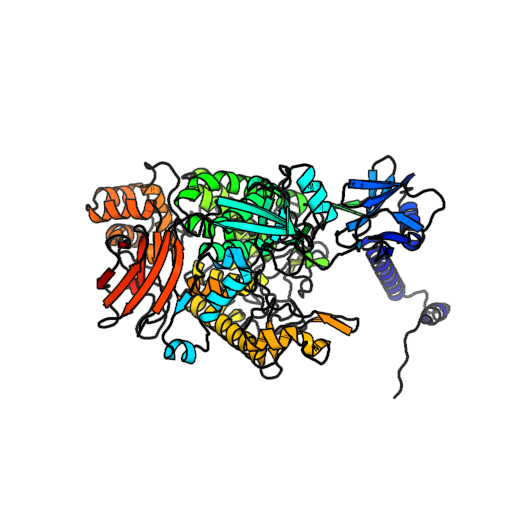GLY A 1 578 ? 22.709 -27.652 2.469 1.00 82.31 578 GLY A C 1
ATOM 4703 O O . GLY A 1 578 ? 22.835 -28.621 3.212 1.00 82.31 578 GLY A O 1
ATOM 4704 N N . LYS A 1 579 ? 22.970 -26.408 2.897 1.00 86.38 579 LYS A N 1
ATOM 4705 C CA . LYS A 1 579 ? 23.402 -26.073 4.265 1.00 86.38 579 LYS A CA 1
ATOM 4706 C C . LYS A 1 579 ? 23.030 -24.649 4.670 1.00 86.38 579 LYS A C 1
ATOM 4708 O O . LYS A 1 579 ? 22.979 -23.754 3.827 1.00 86.38 579 LYS A O 1
ATOM 4713 N N . VAL A 1 580 ? 22.857 -24.445 5.974 1.00 88.00 580 VAL A N 1
ATOM 4714 C CA . VAL A 1 580 ? 22.725 -23.125 6.607 1.00 88.00 580 VAL A CA 1
ATOM 4715 C C . VAL A 1 580 ? 24.124 -22.554 6.880 1.00 88.00 580 VAL A C 1
ATOM 4717 O O . VAL A 1 580 ? 25.028 -23.285 7.291 1.00 88.00 580 VAL A O 1
ATOM 4720 N N . GLY A 1 581 ? 24.334 -21.260 6.624 1.00 88.00 581 GLY A N 1
ATOM 4721 C CA . GLY A 1 581 ? 25.587 -20.574 6.974 1.00 88.00 581 GLY A CA 1
ATOM 4722 C C . GLY A 1 581 ? 25.682 -20.253 8.472 1.00 88.00 581 GLY A C 1
ATOM 4723 O O . GLY A 1 581 ? 24.659 -20.114 9.131 1.00 88.00 581 GLY A O 1
ATOM 4724 N N . ALA A 1 582 ? 26.893 -20.080 9.016 1.00 90.25 582 ALA A N 1
ATOM 4725 C CA . ALA A 1 582 ? 27.087 -19.803 10.448 1.00 90.25 582 ALA A CA 1
ATOM 4726 C C . ALA A 1 582 ? 26.356 -18.532 10.925 1.00 90.25 582 ALA A C 1
ATOM 4728 O O . ALA A 1 582 ? 25.668 -18.571 11.942 1.00 90.25 582 ALA A O 1
ATOM 4729 N N . ASP A 1 583 ? 26.435 -17.440 10.157 1.00 89.50 583 ASP A N 1
ATOM 4730 C CA . ASP A 1 583 ? 25.757 -16.176 10.486 1.00 89.50 583 ASP A CA 1
ATOM 4731 C C . ASP A 1 583 ? 24.230 -16.327 10.498 1.00 89.50 583 ASP A C 1
ATOM 4733 O O . ASP A 1 583 ? 23.537 -15.767 11.343 1.00 89.50 583 ASP A O 1
ATOM 4737 N N . GLU A 1 584 ? 23.696 -17.116 9.563 1.00 90.75 584 GLU A N 1
ATOM 4738 C CA . GLU A 1 584 ? 22.265 -17.397 9.489 1.00 90.75 584 GLU A CA 1
ATOM 4739 C C . GLU A 1 584 ? 21.810 -18.287 10.646 1.00 90.75 584 GLU A C 1
ATOM 4741 O O . GLU A 1 584 ? 20.788 -17.990 11.254 1.00 90.75 584 GLU A O 1
ATOM 4746 N N . ALA A 1 585 ? 22.589 -19.311 11.004 1.00 91.62 585 ALA A N 1
ATOM 4747 C CA . ALA A 1 585 ? 22.308 -20.156 12.161 1.00 91.62 585 ALA A CA 1
ATOM 4748 C C . ALA A 1 585 ? 22.331 -19.358 13.477 1.00 91.62 585 ALA A C 1
ATOM 4750 O O . ALA A 1 585 ? 21.474 -19.576 14.334 1.00 91.62 585 ALA A O 1
ATOM 4751 N N . SER A 1 586 ? 23.259 -18.401 13.619 1.00 93.88 586 SER A N 1
ATOM 4752 C CA . SER A 1 586 ? 23.272 -17.474 14.760 1.00 93.88 586 SER A CA 1
ATOM 4753 C C . SER A 1 586 ? 21.975 -16.665 14.799 1.00 93.88 586 SER A C 1
ATOM 4755 O O . SER A 1 586 ? 21.270 -16.683 15.806 1.00 93.88 586 SER A O 1
ATOM 4757 N N . GLU A 1 587 ? 21.593 -16.044 13.677 1.00 92.12 587 GLU A N 1
ATOM 4758 C CA . GLU A 1 587 ? 20.359 -15.254 13.587 1.00 92.12 587 GLU A CA 1
ATOM 4759 C C . GLU A 1 587 ? 19.102 -16.078 13.905 1.00 92.12 587 GLU A C 1
ATOM 4761 O O . GLU A 1 587 ? 18.242 -15.604 14.644 1.00 92.12 587 GLU A O 1
ATOM 4766 N N . MET A 1 588 ? 19.000 -17.308 13.388 1.00 94.00 588 MET A N 1
ATOM 4767 C CA . MET A 1 588 ? 17.873 -18.215 13.654 1.00 94.00 588 MET A CA 1
ATOM 4768 C C . MET A 1 588 ? 17.693 -18.487 15.150 1.00 94.00 588 MET A C 1
ATOM 4770 O O . MET A 1 588 ? 16.561 -18.548 15.630 1.00 94.00 588 MET A O 1
ATOM 4774 N N . SER A 1 589 ? 18.795 -18.618 15.896 1.00 92.75 589 SER A N 1
ATOM 4775 C CA . SER A 1 589 ? 18.738 -18.855 17.343 1.00 92.75 589 SER A CA 1
ATOM 4776 C C . SER A 1 589 ? 18.382 -17.602 18.151 1.00 92.75 589 SER A C 1
ATOM 4778 O O . SER A 1 589 ? 17.839 -17.712 19.248 1.00 92.75 589 SER A O 1
ATOM 4780 N N . GLU A 1 590 ? 18.642 -16.412 17.605 1.00 92.62 590 GLU A N 1
ATOM 4781 C CA . GLU A 1 590 ? 18.328 -15.131 18.242 1.00 92.62 590 GLU A CA 1
ATOM 4782 C C . GLU A 1 590 ? 16.878 -14.686 18.009 1.00 92.62 590 GLU A C 1
ATOM 4784 O O . GLU A 1 590 ? 16.235 -14.178 18.932 1.00 92.62 590 GLU A O 1
ATOM 4789 N N . ARG A 1 591 ? 16.355 -14.820 16.780 1.00 92.94 591 ARG A N 1
ATOM 4790 C CA . ARG A 1 591 ? 15.035 -14.283 16.410 1.00 92.94 591 ARG A CA 1
ATOM 4791 C C . ARG A 1 591 ? 14.413 -14.942 15.178 1.00 92.94 591 ARG A C 1
ATOM 4793 O O . ARG A 1 591 ? 15.094 -15.485 14.313 1.00 92.94 591 ARG A O 1
ATOM 4800 N N . GLY A 1 592 ? 13.091 -14.814 15.072 1.00 94.62 592 GLY A N 1
ATOM 4801 C CA . GLY A 1 592 ? 12.354 -15.092 13.841 1.00 94.62 592 GLY A CA 1
ATOM 4802 C C . GLY A 1 592 ? 12.566 -14.016 12.775 1.00 94.62 592 GLY A C 1
ATOM 4803 O O . GLY A 1 592 ? 13.314 -13.053 12.954 1.00 94.62 592 GLY A O 1
ATOM 4804 N N . THR A 1 593 ? 11.866 -14.158 11.652 1.00 94.44 593 THR A N 1
ATOM 4805 C CA . THR A 1 593 ? 11.889 -13.184 10.552 1.00 94.44 593 THR A CA 1
ATOM 4806 C C . THR A 1 593 ? 10.567 -13.147 9.773 1.00 94.44 593 THR A C 1
ATOM 4808 O O . THR A 1 593 ? 9.655 -13.934 10.042 1.00 94.44 593 THR A O 1
ATOM 4811 N N . VAL A 1 594 ? 10.464 -12.225 8.815 1.00 94.31 594 VAL A N 1
ATOM 4812 C CA . VAL A 1 594 ? 9.404 -12.166 7.798 1.00 94.31 594 VAL A CA 1
ATOM 4813 C C . VAL A 1 594 ? 10.016 -12.295 6.404 1.00 94.31 594 VAL A C 1
ATOM 4815 O O . VAL A 1 594 ? 11.188 -11.964 6.186 1.00 94.31 594 VAL A O 1
ATOM 4818 N N . PHE A 1 595 ? 9.219 -12.796 5.467 1.00 93.69 595 PHE A N 1
ATOM 4819 C CA . PHE A 1 595 ? 9.673 -13.186 4.138 1.00 93.69 595 PHE A CA 1
ATOM 4820 C C . PHE A 1 595 ? 9.023 -12.347 3.042 1.00 93.69 595 PHE A C 1
ATOM 4822 O O . PHE A 1 595 ? 7.954 -11.765 3.228 1.00 93.69 595 PHE A O 1
ATOM 4829 N N . GLU A 1 596 ? 9.676 -12.318 1.882 1.00 93.00 596 GLU A N 1
ATOM 4830 C CA . GLU A 1 596 ? 9.158 -11.672 0.675 1.00 93.00 596 GLU A CA 1
ATOM 4831 C C . GLU A 1 596 ? 7.798 -12.245 0.255 1.00 93.00 596 GLU A C 1
ATOM 4833 O O . GLU A 1 596 ? 6.858 -11.495 0.008 1.00 93.00 596 GLU A O 1
ATOM 4838 N N . PHE A 1 597 ? 7.686 -13.570 0.186 1.00 93.81 597 PHE A N 1
ATOM 4839 C CA . PHE A 1 597 ? 6.448 -14.272 -0.125 1.00 93.81 597 PHE A CA 1
ATOM 4840 C C . PHE A 1 597 ? 6.467 -15.671 0.477 1.00 93.81 597 PHE A C 1
ATOM 4842 O O . PHE A 1 597 ? 7.503 -16.191 0.902 1.00 93.81 597 PHE A O 1
ATOM 4849 N N . TYR A 1 598 ? 5.296 -16.285 0.514 1.00 93.69 598 TYR A N 1
ATOM 4850 C CA . TYR A 1 598 ? 5.078 -17.533 1.223 1.00 93.69 598 TYR A CA 1
ATOM 4851 C C . TYR A 1 598 ? 4.484 -18.575 0.270 1.00 93.69 598 TYR A C 1
ATOM 4853 O O . TYR A 1 598 ? 3.866 -18.248 -0.747 1.00 93.69 598 TYR A O 1
ATOM 4861 N N . GLY A 1 599 ? 4.702 -19.842 0.592 1.00 92.62 599 GLY A N 1
ATOM 4862 C CA . GLY A 1 599 ? 4.153 -20.993 -0.114 1.00 92.62 599 GLY A CA 1
ATOM 4863 C C . GLY A 1 599 ? 3.719 -22.060 0.881 1.00 92.62 599 GLY A C 1
ATOM 4864 O O . GLY A 1 599 ? 3.644 -21.814 2.084 1.00 92.62 599 GLY A O 1
ATOM 4865 N N . LEU A 1 600 ? 3.455 -23.258 0.380 1.00 92.19 600 LEU A N 1
ATOM 4866 C CA . LEU A 1 600 ? 3.064 -24.420 1.165 1.00 92.19 600 LEU A CA 1
ATOM 4867 C C . LEU A 1 600 ? 4.112 -25.535 1.034 1.00 92.19 600 LEU A C 1
ATOM 4869 O O . LEU A 1 600 ? 4.773 -25.700 -0.003 1.00 92.19 600 LEU A O 1
ATOM 4873 N N . LYS A 1 601 ? 4.268 -26.296 2.116 1.00 88.81 601 LYS A N 1
ATOM 4874 C CA . LYS A 1 601 ? 4.925 -27.607 2.129 1.00 88.81 601 LYS A CA 1
ATOM 4875 C C . LYS A 1 601 ? 4.000 -28.659 1.503 1.00 88.81 601 LYS A C 1
ATOM 4877 O O . LYS A 1 601 ? 2.827 -28.397 1.243 1.00 88.81 601 LYS A O 1
ATOM 4882 N N . GLU A 1 602 ? 4.529 -29.858 1.262 1.00 86.50 602 GLU A N 1
ATOM 4883 C CA . GLU A 1 602 ? 3.745 -30.985 0.724 1.00 86.50 602 GLU A CA 1
ATOM 4884 C C . GLU A 1 602 ? 2.613 -31.423 1.664 1.00 86.50 602 GLU A C 1
ATOM 4886 O O . GLU A 1 602 ? 1.560 -31.847 1.202 1.00 86.50 602 GLU A O 1
ATOM 4891 N N . ASP A 1 603 ? 2.803 -31.256 2.975 1.00 87.88 603 ASP A N 1
ATOM 4892 C CA . ASP A 1 603 ? 1.790 -31.511 4.006 1.00 87.88 603 ASP A CA 1
ATOM 4893 C C . ASP A 1 603 ? 0.720 -30.401 4.104 1.00 87.88 603 ASP A C 1
ATOM 4895 O O . ASP A 1 603 ? -0.191 -30.487 4.926 1.00 87.88 603 ASP A O 1
ATOM 4899 N N . GLY A 1 604 ? 0.821 -29.357 3.272 1.00 86.81 604 GLY A N 1
ATOM 4900 C CA . GLY A 1 604 ? -0.092 -28.218 3.245 1.00 86.81 604 GLY A CA 1
ATOM 4901 C C . GLY A 1 604 ? 0.218 -27.117 4.260 1.00 86.81 604 GLY A C 1
ATOM 4902 O O . GLY A 1 604 ? -0.471 -26.098 4.250 1.00 86.81 604 GLY A O 1
ATOM 4903 N N . ASN A 1 605 ? 1.247 -27.261 5.103 1.00 88.81 605 ASN A N 1
ATOM 4904 C CA . ASN A 1 605 ? 1.606 -26.228 6.073 1.00 88.81 605 ASN A CA 1
ATOM 4905 C C . ASN A 1 605 ? 2.297 -25.023 5.401 1.00 88.81 605 ASN A C 1
ATOM 4907 O O . ASN A 1 605 ? 3.141 -25.215 4.516 1.00 88.81 605 ASN A O 1
ATOM 4911 N N . PRO A 1 606 ? 2.011 -23.779 5.840 1.00 90.81 606 PRO A N 1
ATOM 4912 C CA . PRO A 1 606 ? 2.712 -22.587 5.372 1.00 90.81 606 PRO A CA 1
ATOM 4913 C C . PRO A 1 606 ? 4.231 -22.654 5.558 1.00 90.81 606 PRO A C 1
ATOM 4915 O O . PRO A 1 606 ? 4.749 -23.121 6.574 1.00 90.81 606 PRO A O 1
ATOM 4918 N N . THR A 1 607 ? 4.954 -22.141 4.569 1.00 90.88 607 THR A N 1
ATOM 4919 C CA . THR A 1 607 ? 6.415 -22.026 4.556 1.00 90.88 607 THR A CA 1
ATOM 4920 C C . THR A 1 607 ? 6.846 -20.845 3.683 1.00 90.88 607 THR A C 1
ATOM 4922 O O . THR A 1 607 ? 6.011 -20.127 3.130 1.00 90.88 607 THR A O 1
ATOM 4925 N N . PHE A 1 608 ? 8.147 -20.598 3.566 1.00 90.62 608 PHE A N 1
ATOM 4926 C CA . PHE A 1 608 ? 8.666 -19.592 2.644 1.00 90.62 608 PHE A CA 1
ATOM 4927 C C . PHE A 1 608 ? 8.509 -20.062 1.193 1.00 90.62 608 PHE A C 1
ATOM 4929 O O . PHE A 1 608 ? 8.614 -21.250 0.877 1.00 90.62 608 PHE A O 1
ATOM 4936 N N . GLY A 1 609 ? 8.208 -19.125 0.299 1.00 88.50 609 GLY A N 1
ATOM 4937 C CA . GLY A 1 609 ? 7.938 -19.452 -1.093 1.00 88.50 609 GLY A CA 1
ATOM 4938 C C . GLY A 1 609 ? 9.172 -19.944 -1.858 1.00 88.50 609 GLY A C 1
ATOM 4939 O O . GLY A 1 609 ? 10.310 -19.846 -1.391 1.00 88.50 609 GLY A O 1
ATOM 4940 N N . ARG A 1 610 ? 8.954 -20.488 -3.055 1.00 88.06 610 ARG A N 1
ATOM 4941 C CA . ARG A 1 610 ? 10.011 -20.959 -3.963 1.00 88.06 610 ARG A CA 1
ATOM 4942 C C . ARG A 1 610 ? 9.676 -20.575 -5.394 1.00 88.06 610 ARG A C 1
ATOM 4944 O O . ARG A 1 610 ? 8.514 -20.660 -5.776 1.00 88.06 610 ARG A O 1
ATOM 4951 N N . GLU A 1 611 ? 10.672 -20.233 -6.204 1.00 87.00 611 GLU A N 1
ATOM 4952 C CA . GLU A 1 611 ? 10.547 -20.241 -7.666 1.00 87.00 611 GLU A CA 1
ATOM 4953 C C . GLU A 1 611 ? 11.676 -21.055 -8.285 1.00 87.00 611 GLU A C 1
ATOM 4955 O O . GLU A 1 611 ? 12.836 -20.885 -7.924 1.00 87.00 611 GLU A O 1
ATOM 4960 N N . PHE A 1 612 ? 11.319 -21.915 -9.237 1.00 80.62 612 PHE A N 1
ATOM 4961 C CA . PHE A 1 612 ? 12.261 -22.667 -10.056 1.00 80.62 612 PHE A CA 1
ATOM 4962 C C . PHE A 1 612 ? 12.267 -22.075 -11.463 1.00 80.62 612 PHE A C 1
ATOM 4964 O O . PHE A 1 612 ? 11.211 -21.910 -12.083 1.00 80.62 612 PHE A O 1
ATOM 4971 N N . ARG A 1 613 ? 13.453 -21.738 -11.960 1.00 81.19 613 ARG A N 1
ATOM 4972 C CA . ARG A 1 613 ? 13.654 -21.189 -13.298 1.00 81.19 613 ARG A CA 1
ATOM 4973 C C . ARG A 1 613 ? 13.921 -22.316 -14.303 1.00 81.19 613 ARG A C 1
ATOM 4975 O O . ARG A 1 613 ? 14.412 -23.378 -13.915 1.00 81.19 613 ARG A O 1
ATOM 4982 N N . PRO A 1 614 ? 13.632 -22.106 -15.602 1.00 77.25 614 PRO A N 1
ATOM 4983 C CA . PRO A 1 614 ? 13.852 -23.123 -16.635 1.00 77.25 614 PRO A CA 1
ATOM 4984 C C . PRO A 1 614 ? 15.306 -23.592 -16.768 1.00 77.25 614 PRO A C 1
ATOM 4986 O O . PRO A 1 614 ? 15.550 -24.713 -17.202 1.00 77.25 614 PRO A O 1
ATOM 4989 N N . ASP A 1 615 ? 16.268 -22.749 -16.390 1.00 76.38 615 ASP A N 1
ATOM 4990 C CA . ASP A 1 615 ? 17.700 -23.065 -16.391 1.00 76.38 615 ASP A CA 1
ATOM 4991 C C . ASP A 1 615 ? 18.145 -23.924 -15.189 1.00 76.38 615 ASP A C 1
ATOM 4993 O O . ASP A 1 615 ? 19.331 -24.218 -15.045 1.00 76.38 615 ASP A O 1
ATOM 4997 N N . GLY A 1 616 ? 17.206 -24.331 -14.327 1.00 76.75 616 GLY A N 1
ATOM 4998 C CA . GLY A 1 616 ? 17.459 -25.115 -13.120 1.00 76.75 616 GLY A CA 1
ATOM 4999 C C . GLY A 1 616 ? 17.874 -24.281 -11.907 1.00 76.75 616 GLY A C 1
ATOM 5000 O O . GLY A 1 616 ? 18.000 -24.836 -10.815 1.00 76.75 616 GLY A O 1
ATOM 5001 N N . SER A 1 617 ? 18.059 -22.965 -12.054 1.00 79.19 617 SER A N 1
ATOM 5002 C CA . SER A 1 617 ? 18.285 -22.077 -10.913 1.00 79.19 617 SER A CA 1
ATOM 5003 C C . SER A 1 617 ? 16.993 -21.852 -10.123 1.00 79.19 617 SER A C 1
ATOM 5005 O O . SER A 1 617 ? 15.887 -22.023 -10.637 1.00 79.19 617 SER A O 1
ATOM 5007 N N . ALA A 1 618 ? 17.118 -21.448 -8.860 1.00 79.50 618 ALA A N 1
ATOM 5008 C CA . ALA A 1 618 ? 15.979 -21.098 -8.021 1.00 79.50 618 ALA A CA 1
ATOM 5009 C C . ALA A 1 618 ? 16.063 -19.639 -7.559 1.00 79.50 618 ALA A C 1
ATOM 5011 O O . ALA A 1 618 ? 17.152 -19.083 -7.391 1.00 79.50 618 ALA A O 1
ATOM 5012 N N . HIS A 1 619 ? 14.907 -19.007 -7.363 1.00 82.69 619 HIS A N 1
ATOM 5013 C CA . HIS A 1 619 ? 14.814 -17.766 -6.601 1.00 82.69 619 HIS A CA 1
ATOM 5014 C C . HIS A 1 619 ? 14.794 -18.097 -5.113 1.00 82.69 619 HIS A C 1
ATOM 5016 O O . HIS A 1 619 ? 13.929 -18.841 -4.642 1.00 82.69 619 HIS A O 1
ATOM 5022 N N . GLU A 1 620 ? 15.745 -17.535 -4.376 1.00 80.38 620 GLU A N 1
ATOM 5023 C CA . GLU A 1 620 ? 15.745 -17.582 -2.921 1.00 80.38 620 GLU A CA 1
ATOM 5024 C C . GLU A 1 620 ? 14.731 -16.562 -2.401 1.00 80.38 620 GLU A C 1
ATOM 5026 O O . GLU A 1 620 ? 14.936 -15.354 -2.539 1.00 80.38 620 GLU A O 1
ATOM 5031 N N . THR A 1 621 ? 13.641 -17.033 -1.789 1.00 88.56 621 THR A N 1
ATOM 5032 C CA . THR A 1 621 ? 12.748 -16.136 -1.047 1.00 88.56 621 THR A CA 1
ATOM 5033 C C . THR A 1 621 ? 13.552 -15.381 -0.010 1.00 88.56 621 THR A C 1
ATOM 5035 O O . THR A 1 621 ? 14.218 -15.972 0.842 1.00 88.56 621 THR A O 1
ATOM 5038 N N . ARG A 1 622 ? 13.464 -14.057 -0.065 1.00 88.50 622 ARG A N 1
ATOM 5039 C CA . ARG A 1 622 ? 14.272 -13.195 0.788 1.00 88.50 622 ARG A CA 1
ATOM 5040 C C . ARG A 1 622 ? 13.725 -13.211 2.216 1.00 88.50 622 ARG A C 1
ATOM 5042 O O . ARG A 1 622 ? 12.530 -12.996 2.427 1.00 88.50 622 ARG A O 1
ATOM 5049 N N . LYS A 1 623 ? 14.607 -13.452 3.187 1.00 90.31 623 LYS A N 1
ATOM 5050 C CA . LYS A 1 623 ? 14.358 -13.270 4.628 1.00 90.31 623 LYS A CA 1
ATOM 5051 C C . LYS A 1 623 ? 14.693 -11.845 5.067 1.00 90.31 623 LYS A C 1
ATOM 5053 O O . LYS A 1 623 ? 15.358 -11.116 4.334 1.00 90.31 623 LYS A O 1
ATOM 5058 N N . ASN A 1 624 ? 14.276 -11.461 6.274 1.00 90.19 624 ASN A N 1
ATOM 5059 C CA . ASN A 1 624 ? 14.412 -10.096 6.800 1.00 90.19 624 ASN A CA 1
ATOM 5060 C C . ASN A 1 624 ? 13.820 -9.045 5.851 1.00 90.19 624 ASN A C 1
ATOM 5062 O O . ASN A 1 624 ? 14.257 -7.892 5.829 1.00 90.19 624 ASN A O 1
ATOM 5066 N N . PHE A 1 625 ? 12.832 -9.457 5.054 1.00 90.94 625 PHE A N 1
ATOM 5067 C CA . PHE A 1 625 ? 12.253 -8.639 4.005 1.00 90.94 625 PHE A CA 1
ATOM 5068 C C . PHE A 1 625 ? 11.253 -7.677 4.636 1.00 90.94 625 PHE A C 1
ATOM 5070 O O . PHE A 1 625 ? 10.067 -7.976 4.753 1.00 90.94 625 PHE A O 1
ATOM 5077 N N . ALA A 1 626 ? 11.743 -6.528 5.100 1.00 87.06 626 ALA A N 1
ATOM 5078 C CA . ALA A 1 626 ? 10.888 -5.574 5.785 1.00 87.06 626 ALA A CA 1
ATOM 5079 C C . ALA A 1 626 ? 9.803 -5.010 4.858 1.00 87.06 626 ALA A C 1
ATOM 5081 O O . ALA A 1 626 ? 8.647 -5.063 5.246 1.00 87.06 626 ALA A O 1
ATOM 5082 N N . GLY A 1 627 ? 10.167 -4.590 3.634 1.00 89.88 627 GLY A N 1
ATOM 5083 C CA . GLY A 1 627 ? 9.315 -3.978 2.596 1.00 89.88 627 GLY A CA 1
ATOM 5084 C C . GLY A 1 627 ? 7.803 -4.184 2.745 1.00 89.88 627 GLY A C 1
ATOM 5085 O O . GLY A 1 627 ? 7.159 -3.587 3.597 1.00 89.88 627 GLY A O 1
ATOM 5086 N N . TRP A 1 628 ? 7.190 -5.021 1.913 1.00 92.56 628 TRP A N 1
ATOM 5087 C CA . TRP A 1 628 ? 5.811 -5.458 2.168 1.00 92.56 628 TRP A CA 1
ATOM 5088 C C . TRP A 1 628 ? 5.734 -6.607 3.182 1.00 92.56 628 TRP A C 1
ATOM 5090 O O . TRP A 1 628 ? 4.654 -6.883 3.700 1.00 92.56 628 TRP A O 1
ATOM 5100 N N . GLY A 1 629 ? 6.845 -7.296 3.475 1.00 93.75 629 GLY A N 1
ATOM 5101 C CA . GLY A 1 629 ? 6.853 -8.477 4.346 1.00 93.75 629 GLY A CA 1
ATOM 5102 C C . GLY A 1 629 ? 6.423 -8.144 5.773 1.00 93.75 629 GLY A C 1
ATOM 5103 O O . GLY A 1 629 ? 5.681 -8.908 6.380 1.00 93.75 629 GLY A O 1
ATOM 5104 N N . SER A 1 630 ? 6.773 -6.957 6.269 1.00 94.75 630 SER A N 1
ATOM 5105 C CA . SER A 1 630 ? 6.332 -6.438 7.568 1.00 94.75 630 SER A CA 1
ATOM 5106 C C . SER A 1 630 ? 4.879 -5.951 7.590 1.00 94.75 630 SER A C 1
ATOM 5108 O O . SER A 1 630 ? 4.344 -5.682 8.669 1.00 94.75 630 SER A O 1
ATOM 5110 N N . ALA A 1 631 ? 4.220 -5.817 6.434 1.00 95.31 631 ALA A N 1
ATOM 5111 C CA . ALA A 1 631 ? 2.912 -5.181 6.365 1.00 95.31 631 ALA A CA 1
ATOM 5112 C C . ALA A 1 631 ? 1.800 -6.005 7.042 1.00 95.31 631 ALA A C 1
ATOM 5114 O O . ALA A 1 631 ? 1.091 -5.416 7.854 1.00 95.31 631 ALA A O 1
ATOM 5115 N N . PRO A 1 632 ? 1.637 -7.330 6.833 1.00 95.31 632 PRO A N 1
ATOM 5116 C CA . PRO A 1 632 ? 0.527 -8.059 7.452 1.00 95.31 632 PRO A CA 1
ATOM 5117 C C . PRO A 1 632 ? 0.549 -8.088 8.988 1.00 95.31 632 PRO A C 1
ATOM 5119 O O . PRO A 1 632 ? -0.494 -7.797 9.577 1.00 95.31 632 PRO A O 1
ATOM 5122 N N . PRO A 1 633 ? 1.689 -8.328 9.677 1.00 96.25 633 PRO A N 1
ATOM 5123 C CA . PRO A 1 633 ? 1.727 -8.212 11.134 1.00 96.25 633 PRO A CA 1
ATOM 5124 C C . PRO A 1 633 ? 1.323 -6.823 11.634 1.00 96.25 633 PRO A C 1
ATOM 5126 O O . PRO A 1 633 ? 0.540 -6.719 12.572 1.00 96.25 633 PRO A O 1
ATOM 5129 N N . LEU A 1 634 ? 1.789 -5.747 10.997 1.00 96.69 634 LEU A N 1
ATOM 5130 C CA . LEU A 1 634 ? 1.463 -4.384 11.426 1.00 96.69 634 LEU A CA 1
ATOM 5131 C C . LEU A 1 634 ? 0.025 -3.975 11.067 1.00 96.69 634 LEU A C 1
ATOM 5133 O O . LEU A 1 634 ? -0.648 -3.336 11.869 1.00 96.69 634 LEU A O 1
ATOM 5137 N N . GLU A 1 635 ? -0.486 -4.377 9.904 1.00 95.12 635 GLU A N 1
ATOM 5138 C CA . GLU A 1 635 ? -1.875 -4.132 9.489 1.00 95.12 635 GLU A CA 1
ATOM 5139 C C . GLU A 1 635 ? -2.889 -4.962 10.290 1.00 95.12 635 GLU A C 1
ATOM 5141 O O . GLU A 1 635 ? -4.058 -4.583 10.361 1.00 95.12 635 GLU A O 1
ATOM 5146 N N . SER A 1 636 ? -2.459 -6.015 10.994 1.00 93.88 636 SER A N 1
ATOM 5147 C CA . SER A 1 636 ? -3.310 -6.712 11.968 1.00 93.88 636 SER A CA 1
ATOM 5148 C C . SER A 1 636 ? -3.784 -5.797 13.112 1.00 93.88 636 SER A C 1
ATOM 5150 O O . SER A 1 636 ? -4.877 -5.986 13.651 1.00 93.88 636 SER A O 1
ATOM 5152 N N . LEU A 1 637 ? -3.040 -4.725 13.429 1.00 95.44 637 LEU A N 1
ATOM 5153 C CA . LEU A 1 637 ? -3.496 -3.678 14.353 1.00 95.44 637 LEU A CA 1
ATOM 5154 C C . LEU A 1 637 ? -4.747 -2.962 13.819 1.00 95.44 637 LEU A C 1
ATOM 5156 O O . LEU A 1 637 ? -5.610 -2.539 14.585 1.00 95.44 637 LEU A O 1
ATOM 5160 N N . ARG A 1 638 ? -4.895 -2.856 12.498 1.00 94.19 638 ARG A N 1
ATOM 5161 C CA . ARG A 1 638 ? -6.108 -2.312 11.886 1.00 94.19 638 ARG A CA 1
ATOM 5162 C C . ARG A 1 638 ? -7.243 -3.330 11.867 1.00 94.19 638 ARG A C 1
ATOM 5164 O O . ARG A 1 638 ? -8.349 -3.001 12.274 1.00 94.19 638 ARG A O 1
ATOM 5171 N N . THR A 1 639 ? -6.999 -4.550 11.396 1.00 92.81 639 THR A N 1
ATOM 5172 C CA . THR A 1 639 ? -8.071 -5.528 11.124 1.00 92.81 639 THR A CA 1
ATOM 5173 C C . THR A 1 639 ? -8.515 -6.335 12.344 1.00 92.81 639 THR A C 1
ATOM 5175 O O . THR A 1 639 ? -9.674 -6.732 12.388 1.00 92.81 639 THR A O 1
ATOM 5178 N N . ILE A 1 640 ? -7.643 -6.543 13.337 1.00 91.75 640 ILE A N 1
ATOM 5179 C CA . ILE A 1 640 ? -7.937 -7.323 14.554 1.00 91.75 640 ILE A CA 1
ATOM 5180 C C . ILE A 1 640 ? -8.178 -6.399 15.753 1.00 91.75 640 ILE A C 1
ATOM 5182 O O . ILE A 1 640 ? -9.204 -6.494 16.429 1.00 91.75 640 ILE A O 1
ATOM 5186 N N . MET A 1 641 ? -7.252 -5.469 16.018 1.00 92.00 641 MET A N 1
ATOM 5187 C CA . MET A 1 641 ? -7.443 -4.476 17.088 1.00 92.00 641 MET A CA 1
ATOM 5188 C C . MET A 1 641 ? -8.430 -3.370 16.687 1.00 92.00 641 MET A C 1
ATOM 5190 O O . MET A 1 641 ? -8.944 -2.655 17.549 1.00 92.00 641 MET A O 1
ATOM 5194 N N . GLY A 1 642 ? -8.740 -3.247 15.393 1.00 92.19 642 GLY A N 1
ATOM 5195 C CA . GLY A 1 642 ? -9.734 -2.299 14.905 1.00 92.19 642 GLY A CA 1
ATOM 5196 C C . GLY A 1 642 ? -9.285 -0.845 14.987 1.00 92.19 642 GLY A C 1
ATOM 5197 O O . GLY A 1 642 ? -10.154 0.014 15.141 1.00 92.19 642 GLY A O 1
ATOM 5198 N N . PHE A 1 643 ? -7.973 -0.574 14.951 1.00 94.94 643 PHE A N 1
ATOM 5199 C CA . PHE A 1 643 ? -7.450 0.790 14.913 1.00 94.94 643 PHE A CA 1
ATOM 5200 C C . PHE A 1 643 ? -7.618 1.388 13.520 1.00 94.94 643 PHE A C 1
ATOM 5202 O O . PHE A 1 643 ? -6.899 1.025 12.588 1.00 94.94 643 PHE A O 1
ATOM 5209 N N . ASP A 1 644 ? -8.535 2.340 13.391 1.00 93.69 644 ASP A N 1
ATOM 5210 C CA . ASP A 1 644 ? -8.765 3.078 12.151 1.00 93.69 644 ASP A CA 1
ATOM 5211 C C . ASP A 1 644 ? -8.955 4.563 12.448 1.00 93.69 644 ASP A C 1
ATOM 5213 O O . ASP A 1 644 ? -9.349 4.925 13.550 1.00 93.69 644 ASP A O 1
ATOM 5217 N N . ALA A 1 645 ? -8.657 5.442 11.499 1.00 93.94 645 ALA A N 1
ATOM 5218 C CA . ALA A 1 645 ? -8.765 6.881 11.724 1.00 93.94 645 ALA A CA 1
ATOM 5219 C C . ALA A 1 645 ? -9.855 7.486 10.843 1.00 93.94 645 ALA A C 1
ATOM 5221 O O . ALA A 1 645 ? -9.856 7.301 9.623 1.00 93.94 645 ALA A O 1
ATOM 5222 N N . VAL A 1 646 ? -10.755 8.252 11.459 1.00 93.94 646 VAL A N 1
ATOM 5223 C CA . VAL A 1 646 ? -11.754 9.032 10.729 1.00 93.94 646 VAL A CA 1
ATOM 5224 C C . VAL A 1 646 ? -11.132 10.371 10.326 1.00 93.94 646 VAL A C 1
ATOM 5226 O O . VAL A 1 646 ? -10.601 11.074 11.191 1.00 93.94 646 VAL A O 1
ATOM 5229 N N . PRO A 1 647 ? -11.175 10.741 9.030 1.00 93.12 647 PRO A N 1
ATOM 5230 C CA . PRO A 1 647 ? -10.534 11.951 8.534 1.00 93.12 647 PRO A CA 1
ATOM 5231 C C . PRO A 1 647 ? -11.068 13.213 9.215 1.00 93.12 647 PRO A C 1
ATOM 5233 O O . PRO A 1 647 ? -12.270 13.367 9.431 1.00 93.12 647 PRO A O 1
ATOM 5236 N N . ALA A 1 648 ? -10.165 14.154 9.480 1.00 93.81 648 ALA A N 1
ATOM 5237 C CA . ALA A 1 648 ? -10.539 15.507 9.865 1.00 93.81 648 ALA A CA 1
ATOM 5238 C C . ALA A 1 648 ? -11.032 16.318 8.668 1.00 93.81 648 ALA A C 1
ATOM 5240 O O . ALA A 1 648 ? -10.594 16.121 7.530 1.00 93.81 648 ALA A O 1
ATOM 5241 N N . PHE A 1 649 ? -11.886 17.296 8.952 1.00 96.56 649 PHE A N 1
ATOM 5242 C CA . PHE A 1 649 ? -12.246 18.312 7.983 1.00 96.56 649 PHE A CA 1
ATOM 5243 C C . PHE A 1 649 ? -11.152 19.373 7.904 1.00 96.56 649 PHE A C 1
ATOM 5245 O O . PHE A 1 649 ? -10.847 20.052 8.885 1.00 96.56 649 PHE A O 1
ATOM 5252 N N . ALA A 1 650 ? -10.582 19.532 6.717 1.00 95.44 650 ALA A N 1
ATOM 5253 C CA . ALA A 1 650 ? -9.553 20.517 6.418 1.00 95.44 650 ALA A CA 1
ATOM 5254 C C . ALA A 1 650 ? -10.098 21.763 5.693 1.00 95.44 650 ALA A C 1
ATOM 5256 O O . ALA A 1 650 ? -9.335 22.685 5.406 1.00 95.44 650 ALA A O 1
ATOM 5257 N N . GLY A 1 651 ? -11.398 21.791 5.384 1.00 94.44 651 GLY A N 1
ATOM 5258 C CA . GLY A 1 651 ? -12.068 22.921 4.749 1.00 94.44 651 GLY A CA 1
ATOM 5259 C C . GLY A 1 651 ? -12.456 24.059 5.710 1.00 94.44 651 GLY A C 1
ATOM 5260 O O . GLY A 1 651 ? -12.120 24.052 6.900 1.00 94.44 651 GLY A O 1
ATOM 5261 N N . PRO A 1 652 ? -13.183 25.075 5.212 1.00 94.06 652 PRO A N 1
ATOM 5262 C CA . PRO A 1 652 ? -13.619 26.217 6.014 1.00 94.06 652 PRO A CA 1
ATOM 5263 C C . PRO A 1 652 ? -14.573 25.805 7.142 1.00 94.06 652 PRO A C 1
ATOM 5265 O O . PRO A 1 652 ? -15.565 25.133 6.895 1.00 94.06 652 PRO A O 1
ATOM 5268 N N . LYS A 1 653 ? -14.371 26.295 8.375 1.00 92.06 653 LYS A N 1
ATOM 5269 C CA . LYS A 1 653 ? -15.195 25.917 9.551 1.00 92.06 653 LYS A CA 1
ATOM 5270 C C . LYS A 1 653 ? -16.716 26.031 9.351 1.00 92.06 653 LYS A C 1
ATOM 5272 O O . LYS A 1 653 ? -17.459 25.269 9.962 1.00 92.06 653 LYS A O 1
ATOM 5277 N N . ARG A 1 654 ? -17.179 26.965 8.511 1.00 93.69 654 ARG A N 1
ATOM 5278 C CA . ARG A 1 654 ? -18.606 27.143 8.173 1.00 93.69 654 ARG A CA 1
ATOM 5279 C C . ARG A 1 654 ? -19.231 25.915 7.497 1.00 93.69 654 ARG A C 1
ATOM 5281 O O . ARG A 1 654 ? -20.431 25.709 7.619 1.00 93.69 654 ARG A O 1
ATOM 5288 N N . ASP A 1 655 ? -18.418 25.091 6.842 1.00 95.69 655 ASP A N 1
ATOM 5289 C CA . ASP A 1 655 ? -18.853 23.927 6.069 1.00 95.69 655 ASP A CA 1
ATOM 5290 C C . ASP A 1 655 ? -18.798 22.626 6.889 1.00 95.69 655 ASP A C 1
ATOM 5292 O O . ASP A 1 655 ? -19.042 21.539 6.367 1.00 95.69 655 ASP A O 1
ATOM 5296 N N . LEU A 1 656 ? -18.532 22.714 8.197 1.00 94.94 656 LEU A N 1
ATOM 5297 C CA . LEU A 1 656 ? -18.422 21.549 9.074 1.00 94.94 656 LEU A CA 1
ATOM 5298 C C . LEU A 1 656 ? -19.701 20.695 9.098 1.00 94.94 656 LEU A C 1
ATOM 5300 O O . LEU A 1 656 ? -19.625 19.469 9.064 1.00 94.94 656 LEU A O 1
ATOM 5304 N N . ASN A 1 657 ? -20.883 21.316 9.102 1.00 95.19 657 ASN A N 1
ATOM 5305 C CA . ASN A 1 657 ? -22.142 20.566 9.061 1.00 95.19 657 ASN A CA 1
ATOM 5306 C C . ASN A 1 657 ? -22.268 19.768 7.754 1.00 95.19 657 ASN A C 1
ATOM 5308 O O . ASN A 1 657 ? -22.760 18.640 7.766 1.00 95.19 657 ASN A O 1
ATOM 5312 N N . ARG A 1 658 ? -21.780 20.327 6.635 1.00 95.75 658 ARG A N 1
ATOM 5313 C CA . ARG A 1 658 ? -21.753 19.652 5.330 1.00 95.75 658 ARG A CA 1
ATOM 5314 C C . ARG A 1 658 ? -20.761 18.494 5.316 1.00 95.75 658 ARG A C 1
ATOM 5316 O O . ARG A 1 658 ? -21.056 17.452 4.734 1.00 95.75 658 ARG A O 1
ATOM 5323 N N . TRP A 1 659 ? -19.631 18.634 6.002 1.00 95.00 659 TRP A N 1
ATOM 5324 C CA . TRP A 1 659 ? -18.708 17.526 6.220 1.00 95.00 659 TRP A CA 1
ATOM 5325 C C . TRP A 1 659 ? -19.335 16.388 7.025 1.00 95.00 659 TRP A C 1
ATOM 5327 O O . TRP A 1 659 ? -19.269 15.243 6.588 1.00 95.00 659 TRP A O 1
ATOM 5337 N N . VAL A 1 660 ? -20.013 16.678 8.141 1.00 93.50 660 VAL A N 1
ATOM 5338 C CA . VAL A 1 660 ? -20.680 15.621 8.922 1.00 93.50 660 VAL A CA 1
ATOM 5339 C C . VAL A 1 660 ? -21.795 14.949 8.125 1.00 93.50 660 VAL A C 1
ATOM 5341 O O . VAL A 1 660 ? -21.897 13.725 8.139 1.00 93.50 660 VAL A O 1
ATOM 5344 N N . TRP A 1 661 ? -22.591 15.720 7.381 1.00 94.12 661 TRP A N 1
ATOM 5345 C CA . TRP A 1 661 ? -23.536 15.160 6.414 1.00 94.12 661 TRP A CA 1
ATOM 5346 C C . TRP A 1 661 ? -22.840 14.176 5.468 1.00 94.12 661 TRP A C 1
ATOM 5348 O O . TRP A 1 661 ? -23.290 13.043 5.316 1.00 94.12 661 TRP A O 1
ATOM 5358 N N . THR A 1 662 ? -21.713 14.584 4.882 1.00 94.38 662 THR A N 1
ATOM 5359 C CA . THR A 1 662 ? -20.938 13.762 3.943 1.00 94.38 662 THR A CA 1
ATOM 5360 C C . THR A 1 662 ? -20.436 12.479 4.607 1.00 94.38 662 THR A C 1
ATOM 5362 O O . THR A 1 662 ? -20.660 11.403 4.069 1.00 94.38 662 THR A O 1
ATOM 5365 N N . LEU A 1 663 ? -19.851 12.551 5.807 1.00 92.44 663 LEU A N 1
ATOM 5366 C CA . LEU A 1 663 ? -19.402 11.368 6.556 1.00 92.44 663 LEU A CA 1
ATOM 5367 C C . LEU A 1 663 ? -20.523 10.354 6.832 1.00 92.44 663 LEU A C 1
ATOM 5369 O O . LEU A 1 663 ? -20.262 9.158 6.913 1.00 92.44 663 LEU A O 1
ATOM 5373 N N . LEU A 1 664 ? -21.762 10.820 7.009 1.00 91.06 664 LEU A N 1
ATOM 5374 C CA . LEU A 1 664 ? -22.904 9.964 7.335 1.00 91.06 664 LEU A CA 1
ATOM 5375 C C . LEU A 1 664 ? -23.644 9.426 6.100 1.00 91.06 664 LEU A C 1
ATOM 5377 O O . LEU A 1 664 ? -24.343 8.413 6.206 1.00 91.06 664 LEU A O 1
ATOM 5381 N N . THR A 1 665 ? -23.530 10.094 4.953 1.00 90.31 665 THR A N 1
ATOM 5382 C CA . THR A 1 665 ? -24.374 9.827 3.774 1.00 90.31 665 THR A CA 1
ATOM 5383 C C . THR A 1 665 ? -23.602 9.386 2.540 1.00 90.31 665 THR A C 1
ATOM 5385 O O . THR A 1 665 ? -24.161 8.696 1.690 1.00 90.31 665 THR A O 1
ATOM 5388 N N . ASP A 1 666 ? -22.326 9.743 2.431 1.00 89.81 666 ASP A N 1
ATOM 5389 C CA . ASP A 1 666 ? -21.520 9.399 1.273 1.00 89.81 666 ASP A CA 1
ATOM 5390 C C . ASP A 1 666 ? -21.077 7.937 1.327 1.00 89.81 666 ASP A C 1
ATOM 5392 O O . ASP A 1 666 ? -20.467 7.484 2.296 1.00 89.81 666 ASP A O 1
ATOM 5396 N N . ARG A 1 667 ? -21.335 7.196 0.247 1.00 82.69 667 ARG A N 1
ATOM 5397 C CA . ARG A 1 667 ? -20.980 5.773 0.131 1.00 82.69 667 ARG A CA 1
ATOM 5398 C C . ARG A 1 667 ? -19.478 5.493 0.261 1.00 82.69 667 ARG A C 1
ATOM 5400 O O . ARG A 1 667 ? -19.107 4.365 0.554 1.00 82.69 667 ARG A O 1
ATOM 5407 N N . GLN A 1 668 ? -18.614 6.484 0.024 1.00 82.88 668 GLN A N 1
ATOM 5408 C CA . GLN A 1 668 ? -17.166 6.317 0.162 1.00 82.88 668 GLN A CA 1
ATOM 5409 C C . GLN A 1 668 ? -16.712 6.273 1.631 1.00 82.88 668 GLN A C 1
ATOM 5411 O O . GLN A 1 668 ? -15.637 5.757 1.942 1.00 82.88 668 GLN A O 1
ATOM 5416 N N . PHE A 1 669 ? -17.530 6.802 2.538 1.00 83.38 669 PHE A N 1
ATOM 5417 C CA . PHE A 1 669 ? -17.279 6.842 3.970 1.00 83.38 669 PHE A CA 1
ATOM 5418 C C . PHE A 1 669 ? -18.163 5.794 4.658 1.00 83.38 669 PHE A C 1
ATOM 5420 O O . PHE A 1 669 ? -19.180 6.106 5.275 1.00 83.38 669 PHE A O 1
ATOM 5427 N N . SER A 1 670 ? -17.792 4.515 4.529 1.00 64.56 670 SER A N 1
ATOM 5428 C CA . SER A 1 670 ? -18.531 3.385 5.118 1.00 64.56 670 SER A CA 1
ATOM 5429 C C . SER A 1 670 ? -18.286 3.242 6.630 1.00 64.56 670 SER A C 1
ATOM 5431 O O . SER A 1 670 ? -17.827 2.211 7.120 1.00 64.56 670 SER A O 1
ATOM 5433 N N . TYR A 1 671 ? -18.587 4.292 7.398 1.00 72.19 671 TYR A N 1
ATOM 5434 C CA . TYR A 1 671 ? -18.380 4.323 8.846 1.00 72.19 671 TYR A CA 1
ATOM 5435 C C . TYR A 1 671 ? -19.650 3.940 9.613 1.00 72.19 671 TYR A C 1
ATOM 5437 O O . TYR A 1 671 ? -20.296 4.768 10.265 1.00 72.19 671 TYR A O 1
ATOM 5445 N N . HIS A 1 672 ? -20.018 2.658 9.583 1.00 77.81 672 HIS A N 1
ATOM 5446 C CA . HIS A 1 672 ? -21.082 2.135 10.458 1.00 77.81 672 HIS A CA 1
ATOM 5447 C C . HIS A 1 672 ? -20.818 2.462 11.936 1.00 77.81 672 HIS A C 1
ATOM 5449 O O . HIS A 1 672 ? -21.744 2.663 12.716 1.00 77.81 672 HIS A O 1
ATOM 5455 N N . GLN A 1 673 ? -19.541 2.566 12.291 1.00 83.00 673 GLN A N 1
ATOM 5456 C CA . GLN A 1 673 ? -19.019 2.908 13.601 1.00 83.00 673 GLN A CA 1
ATOM 5457 C C . GLN A 1 673 ? -19.334 4.363 13.966 1.00 83.00 673 GLN A C 1
ATOM 5459 O O . GLN A 1 673 ? -19.852 4.605 15.053 1.00 83.00 673 GLN A O 1
ATOM 5464 N N . VAL A 1 674 ? -19.146 5.324 13.050 1.00 86.69 674 VAL A N 1
ATOM 5465 C CA . VAL A 1 674 ? -19.621 6.710 13.243 1.00 86.69 674 VAL A CA 1
ATOM 5466 C C . VAL A 1 674 ? -21.131 6.705 13.506 1.00 86.69 674 VAL A C 1
ATOM 5468 O O . VAL A 1 674 ? -21.593 7.317 14.464 1.00 86.69 674 VAL A O 1
ATOM 5471 N N . LYS A 1 675 ? -21.916 5.971 12.703 1.00 87.88 675 LYS A N 1
ATOM 5472 C CA . LYS A 1 675 ? -23.387 5.910 12.846 1.00 87.88 675 LYS A CA 1
ATOM 5473 C C . LYS A 1 675 ? -23.851 5.266 14.156 1.00 87.88 675 LYS A C 1
ATOM 5475 O O . LYS A 1 675 ? -24.960 5.541 14.603 1.00 87.88 675 LYS A O 1
ATOM 5480 N N . ALA A 1 676 ? -23.029 4.422 14.771 1.00 89.06 676 ALA A N 1
ATOM 5481 C CA . ALA A 1 676 ? -23.327 3.804 16.057 1.00 89.06 676 ALA A CA 1
ATOM 5482 C C . ALA A 1 676 ? -23.085 4.746 17.252 1.00 89.06 676 ALA A C 1
ATOM 5484 O O . ALA A 1 676 ? -23.492 4.428 18.371 1.00 89.06 676 ALA A O 1
ATOM 5485 N N . ASN A 1 677 ? -22.464 5.911 17.036 1.00 91.62 677 ASN A N 1
ATOM 5486 C CA . ASN A 1 677 ? -22.225 6.890 18.087 1.00 91.62 677 ASN A CA 1
ATOM 5487 C C . ASN A 1 677 ? -23.556 7.382 18.703 1.00 91.62 677 ASN A C 1
ATOM 5489 O O . ASN A 1 677 ? -24.391 7.966 18.001 1.00 91.62 677 ASN A O 1
ATOM 5493 N N . PRO A 1 678 ? -23.759 7.223 20.025 1.00 91.25 678 PRO A N 1
ATOM 5494 C CA . PRO A 1 678 ? -25.023 7.551 20.677 1.00 91.25 678 PRO A CA 1
ATOM 5495 C C . PRO A 1 678 ? -25.367 9.046 20.631 1.00 91.25 678 PRO A C 1
ATOM 5497 O O . PRO A 1 678 ? -26.546 9.396 20.665 1.00 91.25 678 PRO A O 1
ATOM 5500 N N . ALA A 1 679 ? -24.375 9.938 20.532 1.00 92.25 679 ALA A N 1
ATOM 5501 C CA . ALA A 1 679 ? -24.615 11.375 20.417 1.00 92.25 679 ALA A CA 1
ATOM 5502 C C . ALA A 1 679 ? -25.174 11.769 19.039 1.00 92.25 679 ALA A C 1
ATOM 5504 O O . ALA A 1 679 ? -25.853 12.786 18.935 1.00 92.25 679 ALA A O 1
ATOM 5505 N N . LEU A 1 680 ? -24.950 10.954 18.001 1.00 92.44 680 LEU A N 1
ATOM 5506 C CA . LEU A 1 680 ? -25.450 11.195 16.643 1.00 92.44 680 LEU A CA 1
ATOM 5507 C C . LEU A 1 680 ? -26.837 10.598 16.395 1.00 92.44 680 LEU A C 1
ATOM 5509 O O . LEU A 1 680 ? -27.384 10.765 15.305 1.00 92.44 680 LEU A O 1
ATOM 5513 N N . LYS A 1 681 ? -27.431 9.941 17.398 1.00 91.00 681 LYS A N 1
ATOM 5514 C CA . LYS A 1 681 ? -28.727 9.264 17.288 1.00 91.00 681 LYS A CA 1
ATOM 5515 C C . LYS A 1 681 ? -29.819 10.115 16.613 1.00 91.00 681 LYS A C 1
ATOM 5517 O O . LYS A 1 681 ? -30.413 9.591 15.678 1.00 91.00 681 LYS A O 1
ATOM 5522 N N . PRO A 1 682 ? -30.045 11.402 16.958 1.00 92.62 682 PRO A N 1
ATOM 5523 C CA . PRO A 1 682 ? -31.074 12.207 16.288 1.00 92.62 682 PRO A CA 1
ATOM 5524 C C . PRO A 1 682 ? -30.842 12.367 14.778 1.00 92.62 682 PRO A C 1
ATOM 5526 O O . PRO A 1 682 ? -31.784 12.348 13.990 1.00 92.62 682 PRO A O 1
ATOM 5529 N N . LEU A 1 683 ? -29.578 12.492 14.358 1.00 92.81 683 LEU A N 1
ATOM 5530 C CA . LEU A 1 683 ? -29.213 12.599 12.945 1.00 92.81 683 LEU A CA 1
ATOM 5531 C C . LEU A 1 683 ? -29.401 11.262 12.229 1.00 92.81 683 LEU A C 1
ATOM 5533 O O . LEU A 1 683 ? -29.917 11.225 11.117 1.00 92.81 683 LEU A O 1
ATOM 5537 N N . VAL A 1 684 ? -29.013 10.160 12.870 1.00 90.75 684 VAL A N 1
ATOM 5538 C CA . VAL A 1 684 ? -29.169 8.810 12.314 1.00 90.75 684 VAL A CA 1
ATOM 5539 C C . VAL A 1 684 ? -30.646 8.421 12.216 1.00 90.75 684 VAL A C 1
ATOM 5541 O O . VAL A 1 684 ? -31.054 7.853 11.207 1.00 90.75 684 VAL A O 1
ATOM 5544 N N . GLU A 1 685 ? -31.472 8.767 13.204 1.00 91.62 685 GLU A N 1
ATOM 5545 C CA . GLU A 1 685 ? -32.929 8.574 13.170 1.00 91.62 685 GLU A CA 1
ATOM 5546 C C . GLU A 1 685 ? -33.575 9.372 12.036 1.00 91.62 685 GLU A C 1
ATOM 5548 O O . GLU A 1 685 ? -34.399 8.830 11.301 1.00 91.62 685 GLU A O 1
ATOM 5553 N N . TYR A 1 686 ? -33.149 10.622 11.824 1.00 92.38 686 TYR A N 1
ATOM 5554 C CA . TYR A 1 686 ? -33.570 11.401 10.662 1.00 92.38 686 TYR A CA 1
ATOM 5555 C C . TYR A 1 686 ? -33.179 10.707 9.352 1.00 92.38 686 TYR A C 1
ATOM 5557 O O . TYR A 1 686 ? -34.042 10.467 8.513 1.00 92.38 686 TYR A O 1
ATOM 5565 N N . LEU A 1 687 ? -31.909 10.330 9.186 1.00 91.19 687 LEU A N 1
ATOM 5566 C CA . LEU A 1 687 ? -31.438 9.683 7.961 1.00 91.19 687 LEU A CA 1
ATOM 5567 C C . LEU A 1 687 ? -32.181 8.364 7.688 1.00 91.19 687 LEU A C 1
ATOM 5569 O O . LEU A 1 687 ? -32.529 8.083 6.550 1.00 91.19 687 LEU A O 1
ATOM 5573 N N . THR A 1 688 ? -32.451 7.567 8.723 1.00 88.44 688 THR A N 1
ATOM 5574 C CA . THR A 1 688 ? -33.124 6.259 8.595 1.00 88.44 688 THR A CA 1
ATOM 5575 C C . THR A 1 688 ? -34.629 6.372 8.376 1.00 88.44 688 THR A C 1
ATOM 5577 O O . THR A 1 688 ? -35.204 5.525 7.698 1.00 88.44 688 THR A O 1
ATOM 5580 N N . SER A 1 689 ? -35.272 7.410 8.914 1.00 90.81 689 SER A N 1
ATOM 5581 C CA . SER A 1 689 ? -36.720 7.626 8.770 1.00 90.81 689 SER A CA 1
ATOM 5582 C C . SER A 1 689 ? -37.097 8.350 7.475 1.00 90.81 689 SER A C 1
ATOM 5584 O O . SER A 1 689 ? -38.277 8.414 7.139 1.00 90.81 689 SER A O 1
ATOM 5586 N N . ASN A 1 690 ? -36.121 8.905 6.749 1.00 88.25 690 ASN A N 1
ATOM 5587 C CA . ASN A 1 690 ? -36.350 9.676 5.531 1.00 88.25 690 ASN A CA 1
ATOM 5588 C C . ASN A 1 690 ? -35.728 8.962 4.322 1.00 88.25 690 ASN A C 1
ATOM 5590 O O . ASN A 1 690 ? -34.507 8.874 4.236 1.00 88.25 690 ASN A O 1
ATOM 5594 N N . PRO A 1 691 ? -36.528 8.495 3.346 1.00 85.50 691 PRO A N 1
ATOM 5595 C CA . PRO A 1 691 ? -36.011 7.759 2.188 1.00 85.50 691 PRO A CA 1
ATOM 5596 C C . PRO A 1 691 ? -35.228 8.638 1.198 1.00 85.50 691 PRO A C 1
ATOM 5598 O O . PRO A 1 691 ? -34.456 8.124 0.395 1.00 85.50 691 PRO A O 1
ATOM 5601 N N . LYS A 1 692 ? -35.427 9.960 1.240 1.00 89.50 692 LYS A N 1
ATOM 5602 C CA . LYS A 1 692 ? -34.705 10.954 0.432 1.00 89.50 692 LYS A CA 1
ATOM 5603 C C . LYS A 1 692 ? -34.240 12.094 1.338 1.00 89.50 692 LYS A C 1
ATOM 5605 O O . LYS A 1 692 ? -34.836 13.169 1.307 1.00 89.50 692 LYS A O 1
ATOM 5610 N N . PRO A 1 693 ? -33.259 11.850 2.219 1.00 91.06 693 PRO A N 1
ATOM 5611 C CA . PRO A 1 693 ? -32.828 12.874 3.150 1.00 91.06 693 PRO A CA 1
ATOM 5612 C C . PRO A 1 693 ? -32.160 14.013 2.371 1.00 91.06 693 PRO A C 1
ATOM 5614 O O . PRO A 1 693 ? -31.374 13.774 1.454 1.00 91.06 693 PRO A O 1
ATOM 5617 N N . ASP A 1 694 ? -32.436 15.251 2.766 1.00 93.75 694 ASP A N 1
ATOM 5618 C CA . ASP A 1 694 ? -31.774 16.440 2.236 1.00 93.75 694 ASP A CA 1
ATOM 5619 C C . ASP A 1 694 ? -30.933 17.142 3.316 1.00 93.75 694 ASP A C 1
ATOM 5621 O O . ASP A 1 694 ? -31.111 16.939 4.526 1.00 93.75 694 ASP A O 1
ATOM 5625 N N . PHE A 1 695 ? -29.986 17.965 2.864 1.00 94.69 695 PHE A N 1
ATOM 5626 C CA . PHE A 1 695 ? -29.046 18.649 3.746 1.00 94.69 695 PHE A CA 1
ATOM 5627 C C . PHE A 1 695 ? -29.678 19.797 4.542 1.00 94.69 695 PHE A C 1
ATOM 5629 O O . PHE A 1 695 ? -29.234 20.075 5.654 1.00 94.69 695 PHE A O 1
ATOM 5636 N N . GLU A 1 696 ? -30.704 20.465 4.014 1.00 95.12 696 GLU A N 1
ATOM 5637 C CA . GLU A 1 696 ? -31.361 21.575 4.705 1.00 95.12 696 GLU A CA 1
ATOM 5638 C C . GLU A 1 696 ? -32.129 21.059 5.928 1.00 95.12 696 GLU A C 1
ATOM 5640 O O . GLU A 1 696 ? -31.958 21.565 7.040 1.00 95.12 696 GLU A O 1
ATOM 5645 N N . SER A 1 697 ? -32.910 19.996 5.746 1.00 93.94 697 SER A N 1
ATOM 5646 C CA . SER A 1 697 ? -33.625 19.294 6.811 1.00 93.94 697 SER A CA 1
ATOM 5647 C C . SER A 1 697 ? -32.660 18.666 7.820 1.00 93.94 697 SER A C 1
ATOM 5649 O O . SER A 1 697 ? -32.852 18.822 9.027 1.00 93.94 697 SER A O 1
ATOM 5651 N N . PHE A 1 698 ? -31.557 18.061 7.364 1.00 94.31 698 PHE A N 1
ATOM 5652 C CA . PHE A 1 698 ? -30.483 17.601 8.253 1.00 94.31 698 PHE A CA 1
ATOM 5653 C C . PHE A 1 698 ? -29.923 18.738 9.118 1.00 94.31 698 PHE A C 1
ATOM 5655 O O . PHE A 1 698 ? -29.735 18.583 10.326 1.00 94.31 698 PHE A O 1
ATOM 5662 N N . ASN A 1 699 ? -29.685 19.904 8.515 1.00 94.75 699 ASN A N 1
ATOM 5663 C CA . ASN A 1 699 ? -29.161 21.066 9.219 1.00 94.75 699 ASN A CA 1
ATOM 5664 C C . ASN A 1 699 ? -30.171 21.624 10.239 1.00 94.75 699 ASN A C 1
ATOM 5666 O O . ASN A 1 699 ? -29.759 22.080 11.304 1.00 94.75 699 ASN A O 1
ATOM 5670 N N . LYS A 1 700 ? -31.482 21.531 9.968 1.00 94.25 700 LYS A N 1
ATOM 5671 C CA . LYS A 1 700 ? -32.541 21.856 10.944 1.00 94.25 700 LYS A CA 1
ATOM 5672 C C . LYS A 1 700 ? -32.493 20.920 12.155 1.00 94.25 700 LYS A C 1
ATOM 5674 O O . LYS A 1 700 ? -32.511 21.409 13.285 1.00 94.25 700 LYS A O 1
ATOM 5679 N N . VAL A 1 701 ? -32.350 19.606 11.942 1.00 93.50 701 VAL A N 1
ATOM 5680 C CA . VAL A 1 701 ? -32.186 18.629 13.039 1.00 93.50 701 VAL A CA 1
ATOM 5681 C C . VAL A 1 701 ? -30.952 18.972 13.875 1.00 93.50 701 VAL A C 1
ATOM 5683 O O . VAL A 1 701 ? -31.045 19.074 15.097 1.00 93.50 701 VAL A O 1
ATOM 5686 N N . LEU A 1 702 ? -29.817 19.242 13.226 1.00 91.81 702 LEU A N 1
ATOM 5687 C CA . LEU A 1 702 ? -28.574 19.628 13.898 1.00 91.81 702 LEU A CA 1
ATOM 5688 C C . LEU A 1 702 ? -28.731 20.928 14.707 1.00 91.81 702 LEU A C 1
ATOM 5690 O O . LEU A 1 702 ? -28.298 20.984 15.859 1.00 91.81 702 LEU A O 1
ATOM 5694 N N . ALA A 1 703 ? -29.387 21.950 14.148 1.00 90.44 703 ALA A N 1
ATOM 5695 C CA . ALA A 1 703 ? -29.642 23.225 14.822 1.00 90.44 703 ALA A CA 1
ATOM 5696 C C . ALA A 1 703 ? -30.554 23.074 16.052 1.00 90.44 703 ALA A C 1
ATOM 5698 O O . ALA A 1 703 ? -30.315 23.719 17.072 1.00 90.44 703 ALA A O 1
ATOM 5699 N N . SER A 1 704 ? -31.554 22.189 15.974 1.00 91.44 704 SER A N 1
ATOM 5700 C CA . SER A 1 704 ? -32.447 21.847 17.093 1.00 91.44 704 SER A CA 1
ATOM 5701 C C . SER A 1 704 ? -31.813 20.922 18.140 1.00 91.44 704 SER A C 1
ATOM 5703 O O . SER A 1 704 ? -32.388 20.708 19.207 1.00 91.44 704 SER A O 1
ATOM 5705 N N . GLY A 1 705 ? -30.632 20.372 17.842 1.00 89.69 705 GLY A N 1
ATOM 5706 C CA . GLY A 1 705 ? -29.922 19.443 18.708 1.00 89.69 705 GLY A CA 1
ATOM 5707 C C . GLY A 1 705 ? -29.563 20.030 20.068 1.00 89.69 705 GLY A C 1
ATOM 5708 O O . GLY A 1 705 ? -29.464 21.244 20.258 1.00 89.69 705 GLY A O 1
ATOM 5709 N N . ASP A 1 706 ? -29.312 19.158 21.038 1.00 92.50 706 ASP A N 1
ATOM 5710 C CA . ASP A 1 706 ? -28.829 19.584 22.345 1.00 92.50 706 ASP A CA 1
ATOM 5711 C C . ASP A 1 706 ? -27.346 20.018 22.293 1.00 92.50 706 ASP A C 1
ATOM 5713 O O . ASP A 1 706 ? -26.666 19.985 21.260 1.00 92.50 706 ASP A O 1
ATOM 5717 N N . ARG A 1 707 ? -26.812 20.457 23.439 1.00 90.81 707 ARG A N 1
ATOM 5718 C CA . ARG A 1 707 ? -25.392 20.824 23.542 1.00 90.81 707 ARG A CA 1
ATOM 5719 C C . ARG A 1 707 ? -24.465 19.645 23.216 1.00 90.81 707 ARG A C 1
ATOM 5721 O O . ARG A 1 707 ? -23.403 19.870 22.643 1.00 90.81 707 ARG A O 1
ATOM 5728 N N . ARG A 1 708 ? -24.855 18.413 23.567 1.00 90.62 708 ARG A N 1
ATOM 5729 C CA . ARG A 1 708 ? -24.023 17.212 23.400 1.00 90.62 708 ARG A CA 1
ATOM 5730 C C . ARG A 1 708 ? -23.816 16.904 21.923 1.00 90.62 708 ARG A C 1
ATOM 5732 O O . ARG A 1 708 ? -22.676 16.691 21.525 1.00 90.62 708 ARG A O 1
ATOM 5739 N N . LEU A 1 709 ? -24.878 16.959 21.116 1.00 93.62 709 LEU A N 1
ATOM 5740 C CA . LEU A 1 709 ? -24.778 16.800 19.667 1.00 93.62 709 LEU A CA 1
ATOM 5741 C C . LEU A 1 709 ? -23.837 17.855 19.074 1.00 93.62 709 LEU A C 1
ATOM 5743 O O . LEU A 1 709 ? -22.913 17.507 18.347 1.00 93.62 709 LEU A O 1
ATOM 5747 N N . ARG A 1 710 ? -24.005 19.137 19.428 1.00 91.12 710 ARG A N 1
ATOM 5748 C CA . ARG A 1 710 ? -23.155 20.221 18.898 1.00 91.12 710 ARG A CA 1
ATOM 5749 C C . ARG A 1 710 ? -21.668 20.050 19.225 1.00 91.12 710 ARG A C 1
ATOM 5751 O O . ARG A 1 710 ? -20.830 20.298 18.361 1.00 91.12 710 ARG A O 1
ATOM 5758 N N . GLU A 1 711 ? -21.334 19.645 20.449 1.00 93.00 711 GLU A N 1
ATOM 5759 C CA . GLU A 1 711 ? -19.947 19.349 20.842 1.00 93.00 711 GLU A CA 1
ATOM 5760 C C . GLU A 1 711 ? -19.377 18.165 20.050 1.00 93.00 711 GLU A C 1
ATOM 5762 O O . GLU A 1 711 ? -18.221 18.200 19.625 1.00 93.00 711 GLU A O 1
ATOM 5767 N N . GLU A 1 712 ? -20.196 17.145 19.801 1.00 94.38 712 GLU A N 1
ATOM 5768 C CA . GLU A 1 712 ? -19.791 15.964 19.045 1.00 94.38 712 GLU A CA 1
ATOM 5769 C C . GLU A 1 712 ? -19.494 16.279 17.573 1.00 94.38 712 GLU A C 1
ATOM 5771 O O . GLU A 1 712 ? -18.495 15.811 17.033 1.00 94.38 712 GLU A O 1
ATOM 5776 N N . ILE A 1 713 ? -20.288 17.149 16.940 1.00 94.25 713 ILE A N 1
ATOM 5777 C CA . ILE A 1 713 ? -20.036 17.647 15.576 1.00 94.25 713 ILE A CA 1
ATOM 5778 C C . ILE A 1 713 ? -18.657 18.311 15.472 1.00 94.25 713 ILE A C 1
ATOM 5780 O O . ILE A 1 713 ? -17.923 18.082 14.509 1.00 94.25 713 ILE A O 1
ATOM 5784 N N . GLN A 1 714 ? -18.270 19.103 16.478 1.00 93.56 714 GLN A N 1
ATOM 5785 C CA . GLN A 1 714 ? -16.940 19.719 16.517 1.00 93.56 714 GLN A CA 1
ATOM 5786 C C . GLN A 1 714 ? -15.833 18.669 16.634 1.00 93.56 714 GLN A C 1
ATOM 5788 O O . GLN A 1 714 ? -14.801 18.808 15.982 1.00 93.56 714 GLN A O 1
ATOM 5793 N N . ARG A 1 715 ? -16.040 17.609 17.426 1.00 93.50 715 ARG A N 1
ATOM 5794 C CA . ARG A 1 715 ? -15.079 16.503 17.553 1.00 93.50 715 ARG A CA 1
ATOM 5795 C C . ARG A 1 715 ? -14.937 15.712 16.257 1.00 93.50 715 ARG A C 1
ATOM 5797 O O . ARG A 1 715 ? -13.811 15.503 15.825 1.00 93.50 715 ARG A O 1
ATOM 5804 N N . LEU A 1 716 ? -16.047 15.364 15.602 1.00 92.50 716 LEU A N 1
ATOM 5805 C CA . LEU A 1 716 ? -16.039 14.725 14.280 1.00 92.50 716 LEU A CA 1
ATOM 5806 C C . LEU A 1 716 ? -15.230 15.540 13.265 1.00 92.50 716 LEU A C 1
ATOM 5808 O O . LEU A 1 716 ? -14.433 14.990 12.513 1.00 92.50 716 LEU A O 1
ATOM 5812 N N . GLY A 1 717 ? -15.387 16.867 13.284 1.00 93.06 717 GLY A N 1
ATOM 5813 C CA . GLY A 1 717 ? -14.629 17.776 12.427 1.00 93.06 717 GLY A CA 1
ATOM 5814 C C . GLY A 1 717 ? -13.116 17.732 12.622 1.00 93.06 717 GLY A C 1
ATOM 5815 O O . GLY A 1 717 ? -12.383 17.989 11.673 1.00 93.06 717 GLY A O 1
ATOM 5816 N N . ARG A 1 718 ? -12.635 17.399 13.825 1.00 92.81 718 ARG A N 1
ATOM 5817 C CA . ARG A 1 718 ? -11.197 17.311 14.132 1.00 92.81 718 ARG A CA 1
ATOM 5818 C C . ARG A 1 718 ? -10.563 15.981 13.725 1.00 92.81 718 ARG A C 1
ATOM 5820 O O . ARG A 1 718 ? -9.345 15.867 13.814 1.00 92.81 718 ARG A O 1
ATOM 5827 N N . GLY A 1 719 ? -11.362 15.012 13.274 1.00 93.81 719 GLY A N 1
ATOM 5828 C CA . GLY A 1 719 ? -10.919 13.630 13.109 1.00 93.81 719 GLY A CA 1
ATOM 5829 C C . GLY A 1 719 ? -10.685 12.952 14.459 1.00 93.81 719 GLY A C 1
ATOM 5830 O O . GLY A 1 719 ? -10.506 13.605 15.492 1.00 93.81 719 GLY A O 1
ATOM 5831 N N . TYR A 1 720 ? -10.728 11.626 14.473 1.00 95.81 720 TYR A N 1
ATOM 5832 C CA . TYR A 1 720 ? -10.539 10.847 15.694 1.00 95.81 720 TYR A CA 1
ATOM 5833 C C . TYR A 1 720 ? -10.072 9.423 15.384 1.00 95.81 720 TYR A C 1
ATOM 5835 O O . TYR A 1 720 ? -10.237 8.926 14.267 1.00 95.81 720 TYR A O 1
ATOM 5843 N N . LEU A 1 721 ? -9.502 8.769 16.397 1.00 96.31 721 LEU A N 1
ATOM 5844 C CA . LEU A 1 721 ? -9.089 7.373 16.329 1.00 96.31 721 LEU A CA 1
ATOM 5845 C C . LEU A 1 721 ? -10.256 6.462 16.734 1.00 96.31 721 LEU A C 1
ATOM 5847 O O . LEU A 1 721 ? -10.755 6.516 17.859 1.00 96.31 721 LEU A O 1
ATOM 5851 N N . GLU A 1 722 ? -10.689 5.603 15.826 1.00 95.38 722 GLU A N 1
ATOM 5852 C CA . GLU A 1 722 ? -11.547 4.468 16.138 1.00 95.38 722 GLU A CA 1
ATOM 5853 C C . GLU A 1 722 ? -10.729 3.338 16.756 1.00 95.38 722 GLU A C 1
ATOM 5855 O O . GLU A 1 722 ? -9.662 2.971 16.266 1.00 95.38 722 GLU A O 1
ATOM 5860 N N . VAL A 1 723 ? -11.281 2.745 17.810 1.00 95.31 723 VAL A N 1
ATOM 5861 C CA . VAL A 1 723 ? -10.765 1.535 18.450 1.00 95.31 723 VAL A CA 1
ATOM 5862 C C . VAL A 1 723 ? -11.896 0.531 18.466 1.00 95.31 723 VAL A C 1
ATOM 5864 O O . VAL A 1 723 ? -12.876 0.696 19.192 1.00 95.31 723 VAL A O 1
ATOM 5867 N N . SER A 1 724 ? -11.802 -0.467 17.597 1.00 92.81 724 SER A N 1
ATOM 5868 C CA . SER A 1 724 ? -12.939 -1.331 17.283 1.00 92.81 724 SER A CA 1
ATOM 5869 C C . SER A 1 724 ? -12.565 -2.815 17.272 1.00 92.81 724 SER A C 1
ATOM 5871 O O . SER A 1 724 ? -12.707 -3.452 16.220 1.00 92.81 724 SER A O 1
ATOM 5873 N N . PRO A 1 725 ? -12.049 -3.359 18.390 1.00 91.88 725 PRO A N 1
ATOM 5874 C CA . PRO A 1 725 ? -11.503 -4.705 18.407 1.00 91.88 725 PRO A CA 1
ATOM 5875 C C . PRO A 1 725 ? -12.554 -5.720 17.973 1.00 91.88 725 PRO A C 1
ATOM 5877 O O . PRO A 1 725 ? -13.737 -5.606 18.296 1.00 91.88 725 PRO A O 1
ATOM 5880 N N . THR A 1 726 ? -12.113 -6.704 17.200 1.00 88.19 726 THR A N 1
ATOM 5881 C CA . THR A 1 726 ? -12.967 -7.723 16.579 1.00 88.19 726 THR A CA 1
ATOM 5882 C C . THR A 1 726 ? -12.932 -9.037 17.358 1.00 88.19 726 THR A C 1
ATOM 5884 O O . THR A 1 726 ? -13.097 -10.117 16.795 1.00 88.19 726 THR A O 1
ATOM 5887 N N . PHE A 1 727 ? -12.648 -8.962 18.653 1.00 86.19 727 PHE A N 1
ATOM 5888 C CA . PHE A 1 727 ? -12.547 -10.096 19.560 1.00 86.19 727 PHE A CA 1
ATOM 5889 C C . PHE A 1 727 ? -12.957 -9.659 20.964 1.00 86.19 727 PHE A C 1
ATOM 5891 O O . PHE A 1 727 ? -12.822 -8.487 21.312 1.00 86.19 727 PHE A O 1
ATOM 5898 N N . ASP A 1 728 ? -13.408 -10.613 21.775 1.00 83.69 728 ASP A N 1
ATOM 5899 C CA . ASP A 1 728 ? -13.682 -10.375 23.190 1.00 83.69 728 ASP A CA 1
ATOM 5900 C C . ASP A 1 728 ? -12.365 -10.275 23.975 1.00 83.69 728 ASP A C 1
ATOM 5902 O O . ASP A 1 728 ? -11.628 -11.270 24.044 1.00 83.69 728 ASP A O 1
ATOM 5906 N N . PRO A 1 729 ? -12.037 -9.122 24.591 1.00 77.50 729 PRO A N 1
ATOM 5907 C CA . PRO A 1 729 ? -10.853 -8.971 25.423 1.00 77.50 729 PRO A CA 1
ATOM 5908 C C . PRO A 1 729 ? -11.119 -9.586 26.804 1.00 77.50 729 PRO A C 1
ATOM 5910 O O . PRO A 1 729 ? -11.012 -8.907 27.823 1.00 77.50 729 PRO A O 1
ATOM 5913 N N . LYS A 1 730 ? -11.490 -10.879 26.846 1.00 72.94 730 LYS A N 1
ATOM 5914 C CA . LYS A 1 730 ? -11.797 -11.649 28.072 1.00 72.94 730 LYS A CA 1
ATOM 5915 C C . LYS A 1 730 ? -10.772 -11.445 29.188 1.00 72.94 730 LYS A C 1
ATOM 5917 O O . LYS A 1 730 ? -11.104 -11.574 30.359 1.00 72.94 730 LYS A O 1
ATOM 5922 N N . ALA A 1 731 ? -9.540 -11.132 28.802 1.00 76.25 731 ALA A N 1
ATOM 5923 C CA . ALA A 1 731 ? -8.502 -10.602 29.660 1.00 76.25 731 ALA A CA 1
ATOM 5924 C C . ALA A 1 731 ? -7.833 -9.387 28.992 1.00 76.25 731 ALA A C 1
ATOM 5926 O O . ALA A 1 731 ? -8.093 -9.056 27.834 1.00 76.25 731 ALA A O 1
ATOM 5927 N N . GLN A 1 732 ? -6.946 -8.734 29.737 1.00 81.25 732 GLN A N 1
ATOM 5928 C CA . GLN A 1 732 ? -6.247 -7.524 29.322 1.00 81.25 732 GLN A CA 1
ATOM 5929 C C . GLN A 1 732 ? -5.533 -7.686 27.966 1.00 81.25 732 GLN A C 1
ATOM 5931 O O . GLN A 1 732 ? -4.680 -8.561 27.802 1.00 81.25 732 GLN A O 1
ATOM 5936 N N . THR A 1 733 ? -5.813 -6.779 27.027 1.00 92.19 733 THR A N 1
ATOM 5937 C CA . THR A 1 733 ? -4.974 -6.554 25.839 1.00 92.19 733 THR A CA 1
ATOM 5938 C C . THR A 1 733 ? -4.349 -5.166 25.905 1.00 92.19 733 THR A C 1
ATOM 5940 O O . THR A 1 733 ? -4.954 -4.216 26.407 1.00 92.19 733 THR A O 1
ATOM 5943 N N . GLU A 1 734 ? -3.108 -5.052 25.448 1.00 95.19 734 GLU A N 1
ATOM 5944 C CA . GLU A 1 734 ? -2.331 -3.821 25.521 1.00 95.19 734 GLU A CA 1
ATOM 5945 C C . GLU A 1 734 ? -1.571 -3.605 24.212 1.00 95.19 734 GLU A C 1
ATOM 5947 O O . GLU A 1 734 ? -1.017 -4.540 23.635 1.00 95.19 734 GLU A O 1
ATOM 5952 N N . VAL A 1 735 ? -1.525 -2.359 23.757 1.00 96.44 735 VAL A N 1
ATOM 5953 C CA . VAL A 1 735 ? -0.624 -1.899 22.702 1.00 96.44 735 VAL A CA 1
ATOM 5954 C C . VAL A 1 735 ? 0.220 -0.751 23.221 1.00 96.44 735 VAL A C 1
ATOM 5956 O O . VAL A 1 735 ? -0.250 0.074 24.008 1.00 96.44 735 VAL A O 1
ATOM 5959 N N . LYS A 1 736 ? 1.476 -0.686 22.790 1.00 96.62 736 LYS A N 1
ATOM 5960 C CA . LYS A 1 736 ? 2.409 0.364 23.211 1.00 96.62 736 LYS A CA 1
ATOM 5961 C C . LYS A 1 736 ? 3.078 1.007 22.022 1.00 96.62 736 LYS A C 1
ATOM 5963 O O . LYS A 1 736 ? 3.241 0.370 20.985 1.00 96.62 736 LYS A O 1
ATOM 5968 N N . ASN A 1 737 ? 3.529 2.242 22.233 1.00 95.12 737 ASN A N 1
ATOM 5969 C CA . ASN A 1 737 ? 4.360 2.991 21.293 1.00 95.12 737 ASN A CA 1
ATOM 5970 C C . ASN A 1 737 ? 3.706 3.203 19.920 1.00 95.12 737 ASN A C 1
ATOM 5972 O O . ASN A 1 737 ? 4.404 3.280 18.909 1.00 95.12 737 ASN A O 1
ATOM 5976 N N . LEU A 1 738 ? 2.376 3.307 19.892 1.00 95.94 738 LEU A N 1
ATOM 5977 C CA . LEU A 1 738 ? 1.659 3.739 18.700 1.00 95.94 738 LEU A CA 1
ATOM 5978 C C . LEU A 1 738 ? 1.665 5.265 18.614 1.00 95.94 738 LEU A C 1
ATOM 5980 O O . LEU A 1 738 ? 1.853 5.943 19.621 1.00 95.94 738 LEU A O 1
ATOM 5984 N N . VAL A 1 739 ? 1.460 5.812 17.422 1.00 94.31 739 VAL A N 1
ATOM 5985 C CA . VAL A 1 739 ? 1.452 7.248 17.146 1.00 94.31 739 VAL A CA 1
ATOM 5986 C C . VAL A 1 739 ? 0.166 7.614 16.418 1.00 94.31 739 VAL A C 1
ATOM 5988 O O . VAL A 1 739 ? -0.167 6.997 15.416 1.00 94.31 739 VAL A O 1
ATOM 5991 N N . TYR A 1 740 ? -0.531 8.638 16.901 1.00 95.25 740 TYR A N 1
ATOM 5992 C CA . TYR A 1 740 ? -1.682 9.256 16.238 1.00 95.25 740 TYR A CA 1
ATOM 5993 C C . TYR A 1 740 ? -1.616 10.774 16.444 1.00 95.25 740 TYR A C 1
ATOM 5995 O O . TYR A 1 740 ? -1.336 11.224 17.551 1.00 95.25 740 TYR A O 1
ATOM 6003 N N . ASP A 1 741 ? -1.812 11.572 15.391 1.00 93.00 741 ASP A N 1
ATOM 6004 C CA . ASP A 1 741 ? -1.667 13.042 15.407 1.00 93.00 741 ASP A CA 1
ATOM 6005 C C . ASP A 1 741 ? -0.322 13.515 16.013 1.00 93.00 741 ASP A C 1
ATOM 6007 O O . ASP A 1 741 ? -0.223 14.463 16.797 1.00 93.00 741 ASP A O 1
ATOM 6011 N N . GLY A 1 742 ? 0.749 12.764 15.723 1.00 89.62 742 GLY A N 1
ATOM 6012 C CA . GLY A 1 742 ? 2.086 12.989 16.288 1.00 89.62 742 GLY A CA 1
ATOM 6013 C C . GLY A 1 742 ? 2.208 12.724 17.798 1.00 89.62 742 GLY A C 1
ATOM 6014 O O . GLY A 1 742 ? 3.284 12.916 18.370 1.00 89.62 742 GLY A O 1
ATOM 6015 N N . VAL A 1 743 ? 1.146 12.263 18.458 1.00 92.12 743 VAL A N 1
ATOM 6016 C CA . VAL A 1 743 ? 1.127 11.879 19.871 1.00 92.12 743 VAL A CA 1
ATOM 6017 C C . VAL A 1 743 ? 1.418 10.391 19.985 1.00 92.12 743 VAL A C 1
ATOM 6019 O O . VAL A 1 743 ? 0.707 9.567 19.414 1.00 92.12 743 VAL A O 1
ATOM 6022 N N . GLN A 1 744 ? 2.470 10.043 20.729 1.00 94.00 744 GLN A N 1
ATOM 6023 C CA . GLN A 1 744 ? 2.727 8.651 21.077 1.00 94.00 744 GLN A CA 1
ATOM 6024 C C . GLN A 1 744 ? 1.790 8.237 22.213 1.00 94.00 744 GLN A C 1
ATOM 6026 O O . GLN A 1 744 ? 1.640 8.981 23.186 1.00 94.00 744 GLN A O 1
ATOM 6031 N N . PHE A 1 745 ? 1.203 7.049 22.109 1.00 95.94 745 PHE A N 1
ATOM 6032 C CA . PHE A 1 745 ? 0.337 6.505 23.139 1.00 95.94 745 PHE A CA 1
ATOM 6033 C C . PHE A 1 745 ? 0.575 5.020 23.422 1.00 95.94 745 PHE A C 1
ATOM 6035 O O . PHE A 1 745 ? 1.070 4.252 22.593 1.00 95.94 745 PHE A O 1
ATOM 6042 N N . GLU A 1 746 ? 0.188 4.630 24.631 1.00 96.94 746 GLU A N 1
ATOM 6043 C CA . GLU A 1 746 ? -0.048 3.250 25.039 1.00 96.94 746 GLU A CA 1
ATOM 6044 C C . GLU A 1 746 ? -1.534 3.104 25.342 1.00 96.94 746 GLU A C 1
ATOM 6046 O O . GLU A 1 746 ? -2.123 3.990 25.965 1.00 96.94 746 GLU A O 1
ATOM 6051 N N . MET A 1 747 ? -2.140 2.001 24.919 1.00 97.00 747 MET A N 1
ATOM 6052 C CA . MET A 1 747 ? -3.546 1.724 25.172 1.00 97.00 747 MET A CA 1
ATOM 6053 C C . MET A 1 747 ? -3.720 0.335 25.759 1.00 97.00 747 MET A C 1
ATOM 6055 O O . MET A 1 747 ? -3.168 -0.639 25.257 1.00 97.00 747 MET A O 1
ATOM 6059 N N . ARG A 1 748 ? -4.544 0.247 26.795 1.00 95.81 748 ARG A N 1
ATOM 6060 C CA . ARG A 1 748 ? -4.978 -0.994 27.420 1.00 95.81 748 ARG A CA 1
ATOM 6061 C C . ARG A 1 748 ? -6.497 -1.063 27.412 1.00 95.81 748 ARG A C 1
ATOM 6063 O O . ARG A 1 748 ? -7.155 -0.070 27.726 1.00 95.81 748 ARG A O 1
ATOM 6070 N N . ILE A 1 749 ? -7.017 -2.232 27.057 1.00 94.06 749 ILE A N 1
ATOM 6071 C CA . ILE A 1 749 ? -8.447 -2.530 26.993 1.00 94.06 749 ILE A CA 1
ATOM 6072 C C . ILE A 1 749 ? -8.706 -3.703 27.936 1.00 94.06 749 ILE A C 1
ATOM 6074 O O . ILE A 1 749 ? -8.107 -4.772 27.790 1.00 94.06 749 ILE A O 1
ATOM 6078 N N . GLU A 1 750 ? -9.580 -3.483 28.912 1.00 91.00 750 GLU A N 1
ATOM 6079 C CA . GLU A 1 750 ? -9.920 -4.448 29.957 1.00 91.00 750 GLU A CA 1
ATOM 6080 C C . GLU A 1 750 ? -11.435 -4.621 30.023 1.00 91.00 750 GLU A C 1
ATOM 6082 O O . GLU A 1 750 ? -12.176 -3.646 30.151 1.00 91.00 750 GLU A O 1
ATOM 6087 N N . LYS A 1 751 ? -11.905 -5.866 29.958 1.00 88.06 751 LYS A N 1
ATOM 6088 C CA . LYS A 1 751 ? -13.287 -6.208 30.298 1.00 88.06 751 LYS A CA 1
ATOM 6089 C C . LYS A 1 751 ? -13.400 -6.343 31.816 1.00 88.06 751 LYS A C 1
ATOM 6091 O O . LYS A 1 751 ? -12.595 -7.049 32.416 1.00 88.06 751 LYS A O 1
ATOM 6096 N N . LEU A 1 752 ? -14.371 -5.655 32.417 1.00 86.31 752 LEU A N 1
ATOM 6097 C CA . LEU A 1 752 ? -14.607 -5.687 33.863 1.00 86.31 752 LEU A CA 1
ATOM 6098 C C . LEU A 1 752 ? -15.777 -6.630 34.191 1.00 86.31 752 LEU A C 1
ATOM 6100 O O . LEU A 1 752 ? -15.546 -7.806 34.454 1.00 86.31 752 LEU A O 1
ATOM 6104 N N . ASP A 1 753 ? -17.024 -6.150 34.081 1.00 80.38 753 ASP A N 1
ATOM 6105 C CA . ASP A 1 753 ? -18.236 -6.904 34.443 1.00 80.38 753 ASP A CA 1
ATOM 6106 C C . ASP A 1 753 ? -19.193 -7.082 33.248 1.00 80.38 753 ASP A C 1
ATOM 6108 O O . ASP A 1 753 ? -19.940 -6.175 32.868 1.00 80.38 753 ASP A O 1
ATOM 6112 N N . GLY A 1 754 ? -19.204 -8.277 32.651 1.00 74.06 754 GLY A N 1
ATOM 6113 C CA . GLY A 1 754 ? -20.031 -8.590 31.477 1.00 74.06 754 GLY A CA 1
ATOM 6114 C C . GLY A 1 754 ? -19.582 -7.893 30.181 1.00 74.06 754 GLY A C 1
ATOM 6115 O O . GLY A 1 754 ? -18.582 -7.183 30.135 1.00 74.06 754 GLY A O 1
ATOM 6116 N N . ASP A 1 755 ? -20.316 -8.105 29.085 1.00 72.19 755 ASP A N 1
ATOM 6117 C CA . ASP A 1 755 ? -19.923 -7.655 27.729 1.00 72.19 755 ASP A CA 1
ATOM 6118 C C . ASP A 1 755 ? -20.030 -6.134 27.499 1.00 72.19 755 ASP A C 1
ATOM 6120 O O . ASP A 1 755 ? -19.584 -5.612 26.473 1.00 72.19 755 ASP A O 1
ATOM 6124 N N . ASN A 1 756 ? -20.658 -5.407 28.424 1.00 83.06 756 ASN A N 1
ATOM 6125 C CA . ASN A 1 756 ? -20.962 -3.982 28.277 1.00 83.06 756 ASN A CA 1
ATOM 6126 C C . ASN A 1 756 ? -20.030 -3.074 29.094 1.00 83.06 756 ASN A C 1
ATOM 6128 O O . ASN A 1 756 ? -20.075 -1.863 28.889 1.00 83.06 756 ASN A O 1
ATOM 6132 N N . HIS A 1 757 ? -19.227 -3.619 30.013 1.00 90.44 757 HIS A N 1
ATOM 6133 C CA . HIS A 1 757 ? -18.380 -2.837 30.914 1.00 90.44 757 HIS A CA 1
ATOM 6134 C C . HIS A 1 757 ? -16.902 -2.991 30.532 1.00 90.44 757 HIS A C 1
ATOM 6136 O O . HIS A 1 757 ? -16.288 -4.034 30.765 1.00 90.44 757 HIS A O 1
ATOM 6142 N N . VAL A 1 758 ? -16.339 -1.945 29.926 1.00 91.81 758 VAL A N 1
ATOM 6143 C CA . VAL A 1 758 ? -14.955 -1.927 29.431 1.00 91.81 758 VAL A CA 1
ATOM 6144 C C . VAL A 1 758 ? -14.202 -0.757 30.047 1.00 91.81 758 VAL A C 1
ATOM 6146 O O . VAL A 1 758 ? -14.669 0.378 29.991 1.00 91.81 758 VAL A O 1
ATOM 6149 N N . ARG A 1 759 ? -13.010 -1.012 30.579 1.00 93.75 759 ARG A N 1
ATOM 6150 C CA . ARG A 1 759 ? -12.058 0.017 30.994 1.00 93.75 759 ARG A CA 1
ATOM 6151 C C . ARG A 1 759 ? -11.038 0.254 29.893 1.00 93.75 759 ARG A C 1
ATOM 6153 O O . ARG A 1 759 ? -10.415 -0.680 29.386 1.00 93.75 759 ARG A O 1
ATOM 6160 N N . LEU A 1 760 ? -10.858 1.523 29.549 1.00 95.81 760 LEU A N 1
ATOM 6161 C CA . LEU A 1 760 ? -9.807 1.987 28.658 1.00 95.81 760 LEU A CA 1
ATOM 6162 C C . LEU A 1 760 ? -8.773 2.752 29.470 1.00 95.81 760 LEU A C 1
ATOM 6164 O O . LEU A 1 760 ? -9.106 3.723 30.148 1.00 95.81 760 LEU A O 1
ATOM 6168 N N . THR A 1 761 ? -7.513 2.347 29.352 1.00 96.94 761 THR A N 1
ATOM 6169 C CA . THR A 1 761 ? -6.383 3.150 29.821 1.00 96.94 761 THR A CA 1
ATOM 6170 C C . THR A 1 761 ? -5.584 3.616 28.614 1.00 96.94 761 THR A C 1
ATOM 6172 O O . THR A 1 761 ? -5.044 2.783 27.894 1.00 96.94 761 THR A O 1
ATOM 6175 N N . LEU A 1 762 ? -5.490 4.925 28.391 1.00 97.69 762 LEU A N 1
ATOM 6176 C CA . LEU A 1 762 ? -4.681 5.545 27.345 1.00 97.69 762 LEU A CA 1
ATOM 6177 C C . LEU A 1 762 ? -3.639 6.456 27.999 1.00 97.69 762 LEU A C 1
ATOM 6179 O O . LEU A 1 762 ? -3.979 7.472 28.601 1.00 97.69 762 LEU A O 1
ATOM 6183 N N . LYS A 1 763 ? -2.360 6.100 27.881 1.00 97.38 763 LYS A N 1
ATOM 6184 C CA . LYS A 1 763 ? -1.241 6.926 28.354 1.00 97.38 763 LYS A CA 1
ATOM 6185 C C . LYS A 1 763 ? -0.619 7.663 27.183 1.00 97.38 763 LYS A C 1
ATOM 6187 O O . LYS A 1 763 ? -0.209 7.029 26.218 1.00 97.38 763 LYS A O 1
ATOM 6192 N N . SER A 1 764 ? -0.512 8.977 27.289 1.00 95.88 764 SER A N 1
ATOM 6193 C CA . SER A 1 764 ? 0.051 9.852 26.258 1.00 95.88 764 SER A CA 1
ATOM 6194 C C . SER A 1 764 ? 0.428 11.205 26.862 1.00 95.88 764 SER A C 1
ATOM 6196 O O . SER A 1 764 ? -0.029 11.552 27.954 1.00 95.88 764 SER A O 1
ATOM 6198 N N . ASP A 1 765 ? 1.241 11.988 26.147 1.00 92.69 765 ASP A N 1
ATOM 6199 C CA . ASP A 1 765 ? 1.617 13.346 26.573 1.00 92.69 765 ASP A CA 1
ATOM 6200 C C . ASP A 1 765 ? 0.439 14.340 26.528 1.00 92.69 765 ASP A C 1
ATOM 6202 O O . ASP A 1 765 ? 0.404 15.312 27.284 1.00 92.69 765 ASP A O 1
ATOM 6206 N N . ARG A 1 766 ? -0.541 14.088 25.656 1.00 94.31 766 ARG A N 1
ATOM 6207 C CA . ARG A 1 766 ? -1.729 14.914 25.422 1.00 94.31 766 ARG A CA 1
ATOM 6208 C C . ARG A 1 766 ? -2.946 14.039 25.146 1.00 94.31 766 ARG A C 1
ATOM 6210 O O . ARG A 1 766 ? -2.809 12.874 24.779 1.00 94.31 766 ARG A O 1
ATOM 6217 N N . LYS A 1 767 ? -4.140 14.611 25.304 1.00 95.88 767 LYS A N 1
ATOM 6218 C CA . LYS A 1 767 ? -5.403 13.919 25.011 1.00 95.88 767 LYS A CA 1
ATOM 6219 C C . LYS A 1 767 ? -5.509 13.566 23.530 1.00 95.88 767 LYS A C 1
ATOM 6221 O O . LYS A 1 767 ? -5.147 14.373 22.677 1.00 95.88 767 LYS A O 1
ATOM 6226 N N . ILE A 1 768 ? -6.021 12.370 23.264 1.00 95.94 768 ILE A N 1
ATOM 6227 C CA . ILE A 1 768 ? -6.344 11.861 21.936 1.00 95.94 768 ILE A CA 1
ATOM 6228 C C . ILE A 1 768 ? -7.868 11.703 21.842 1.00 95.94 768 ILE A C 1
ATOM 6230 O O . ILE A 1 768 ? -8.466 11.104 22.745 1.00 95.94 768 ILE A O 1
ATOM 6234 N N . PRO A 1 769 ? -8.506 12.202 20.768 1.00 96.38 769 PRO A N 1
ATOM 6235 C CA . PRO A 1 769 ? -9.906 11.923 20.491 1.00 96.38 769 PRO A CA 1
ATOM 6236 C C . PRO A 1 769 ? -10.072 10.464 20.043 1.00 96.38 769 PRO A C 1
ATOM 6238 O O . PRO A 1 769 ? -9.518 10.049 19.024 1.00 96.38 769 PRO A O 1
ATOM 6241 N N . VAL A 1 770 ? -10.844 9.691 20.803 1.00 96.75 770 VAL A N 1
ATOM 6242 C CA . VAL A 1 770 ? -11.061 8.255 20.604 1.00 96.75 770 VAL A CA 1
ATOM 6243 C C . VAL A 1 770 ? -12.547 7.924 20.620 1.00 96.75 770 VAL A C 1
ATOM 6245 O O . VAL A 1 770 ? -13.274 8.367 21.507 1.00 96.75 770 VAL A O 1
ATOM 6248 N N . GLN A 1 771 ? -12.992 7.078 19.693 1.00 96.00 771 GLN A N 1
ATOM 6249 C CA . GLN A 1 771 ? -14.270 6.377 19.807 1.00 96.00 771 GLN A CA 1
ATOM 6250 C C . GLN A 1 771 ? -14.015 4.882 19.965 1.00 96.00 771 GLN A C 1
ATOM 6252 O O . GLN A 1 771 ? -13.327 4.274 19.146 1.00 96.00 771 GLN A O 1
ATOM 6257 N N . PHE A 1 772 ? -14.603 4.284 20.997 1.00 95.69 772 PHE A N 1
ATOM 6258 C CA . PHE A 1 772 ? -14.536 2.849 21.214 1.00 95.69 772 PHE A CA 1
ATOM 6259 C C . PHE A 1 772 ? -15.799 2.172 20.691 1.00 95.69 772 PHE A C 1
ATOM 6261 O O . PHE A 1 772 ? -16.914 2.562 21.047 1.00 95.69 772 PHE A O 1
ATOM 6268 N N . ASN A 1 773 ? -15.622 1.144 19.866 1.00 92.94 773 ASN A N 1
ATOM 6269 C CA . ASN A 1 773 ? -16.708 0.366 19.286 1.00 92.94 773 ASN A CA 1
ATOM 6270 C C . ASN A 1 773 ? -16.556 -1.101 19.671 1.00 92.94 773 ASN A C 1
ATOM 6272 O O . ASN A 1 773 ? -15.519 -1.720 19.439 1.00 92.94 773 ASN A O 1
ATOM 6276 N N . ARG A 1 774 ? -17.624 -1.684 20.204 1.00 91.00 774 ARG A N 1
ATOM 6277 C CA . ARG A 1 774 ? -17.696 -3.116 20.445 1.00 91.00 774 ARG A CA 1
ATOM 6278 C C . ARG A 1 774 ? -18.139 -3.837 19.175 1.00 91.00 774 ARG A C 1
ATOM 6280 O O . ARG A 1 774 ? -19.317 -3.772 18.832 1.00 91.00 774 ARG A O 1
ATOM 6287 N N . ASN A 1 775 ? -17.231 -4.561 18.522 1.00 90.12 775 ASN A N 1
ATOM 6288 C CA . ASN A 1 775 ? -17.522 -5.398 17.347 1.00 90.12 775 ASN A CA 1
ATOM 6289 C C . ASN A 1 775 ? -17.520 -6.902 17.684 1.00 90.12 775 ASN A C 1
ATOM 6291 O O . ASN A 1 775 ? -17.006 -7.724 16.922 1.00 90.12 775 ASN A O 1
ATOM 6295 N N . TRP A 1 776 ? -18.056 -7.264 18.850 1.00 88.00 776 TRP A N 1
ATOM 6296 C CA . TRP A 1 776 ? -18.239 -8.653 19.260 1.00 88.00 776 TRP A CA 1
ATOM 6297 C C . TRP A 1 776 ? -19.488 -8.826 20.130 1.00 88.00 776 TRP A C 1
ATOM 6299 O O . TRP A 1 776 ? -19.995 -7.863 20.725 1.00 88.00 776 TRP A O 1
ATOM 6309 N N . THR A 1 777 ? -19.978 -10.063 20.186 1.00 85.25 777 THR A N 1
ATOM 6310 C CA . THR A 1 777 ? -21.029 -10.541 21.098 1.00 85.25 777 THR A CA 1
ATOM 6311 C C . THR A 1 777 ? -20.620 -11.922 21.604 1.00 85.25 777 THR A C 1
ATOM 6313 O O . THR A 1 777 ? -20.438 -12.833 20.799 1.00 85.25 777 THR A O 1
ATOM 6316 N N . GLY A 1 778 ? -20.426 -12.094 22.916 1.00 82.88 778 GLY A N 1
ATOM 6317 C CA . GLY A 1 778 ? -19.736 -13.287 23.417 1.00 82.88 778 GLY A CA 1
ATOM 6318 C C . GLY A 1 778 ? -18.349 -13.438 22.773 1.00 82.88 778 GLY A C 1
ATOM 6319 O O . GLY A 1 778 ? -17.620 -12.460 22.654 1.00 82.88 778 GLY A O 1
ATOM 6320 N N . ASP A 1 779 ? -17.992 -14.640 22.314 1.00 78.88 779 ASP A N 1
ATOM 6321 C CA . ASP A 1 779 ? -16.741 -14.899 21.574 1.00 78.88 779 ASP A CA 1
ATOM 6322 C C . ASP A 1 779 ? -16.823 -14.589 20.064 1.00 78.88 779 ASP A C 1
ATOM 6324 O O . ASP A 1 779 ? -15.825 -14.742 19.353 1.00 78.88 779 ASP A O 1
ATOM 6328 N N . GLU A 1 780 ? -17.990 -14.188 19.554 1.00 85.38 780 GLU A N 1
ATOM 6329 C CA . GLU A 1 780 ? -18.223 -14.012 18.120 1.00 85.38 780 GLU A CA 1
ATOM 6330 C C . GLU A 1 780 ? -17.952 -12.578 17.664 1.00 85.38 780 GLU A C 1
ATOM 6332 O O . GLU A 1 780 ? -18.418 -11.606 18.262 1.00 85.38 780 GLU A O 1
ATOM 6337 N N . THR A 1 781 ? -17.217 -12.446 16.562 1.00 87.06 781 THR A N 1
ATOM 6338 C CA . THR A 1 781 ? -16.962 -11.169 15.891 1.00 87.06 781 THR A CA 1
ATOM 6339 C C . THR A 1 781 ? -18.181 -10.718 15.087 1.00 87.06 781 THR A C 1
ATOM 6341 O O . THR A 1 781 ? -18.813 -11.524 14.408 1.00 87.06 781 THR A O 1
ATOM 6344 N N . THR A 1 782 ? -18.474 -9.417 15.086 1.00 88.88 782 THR A N 1
ATOM 6345 C CA . THR A 1 782 ? -19.584 -8.824 14.325 1.00 88.88 782 THR A CA 1
ATOM 6346 C C . THR A 1 782 ? -19.089 -7.820 13.282 1.00 88.88 782 THR A C 1
ATOM 6348 O O . THR A 1 782 ? -18.135 -7.082 13.519 1.00 88.88 782 THR A O 1
ATOM 6351 N N . ASP A 1 783 ? -19.785 -7.727 12.146 1.00 87.81 783 ASP A N 1
ATOM 6352 C CA . ASP A 1 783 ? -19.470 -6.765 11.075 1.00 87.81 783 ASP A CA 1
ATOM 6353 C C . ASP A 1 783 ? -19.807 -5.305 11.443 1.00 87.81 783 ASP A C 1
ATOM 6355 O O . ASP A 1 783 ? -19.126 -4.363 11.031 1.00 87.81 783 ASP A O 1
ATOM 6359 N N . SER A 1 784 ? -20.833 -5.110 12.275 1.00 86.12 784 SER A N 1
ATOM 6360 C CA . SER A 1 784 ? -21.287 -3.803 12.763 1.00 86.12 784 SER A CA 1
ATOM 6361 C C . SER A 1 784 ? -21.080 -3.654 14.268 1.00 86.12 784 SER A C 1
ATOM 6363 O O . SER A 1 784 ? -21.129 -4.647 14.991 1.00 86.12 784 SER A O 1
ATOM 6365 N N . ALA A 1 785 ? -20.953 -2.417 14.752 1.00 85.56 785 ALA A N 1
ATOM 6366 C CA . ALA A 1 785 ? -20.827 -2.151 16.181 1.00 85.56 785 ALA A CA 1
ATOM 6367 C C . ALA A 1 785 ? -22.091 -2.567 16.955 1.00 85.56 785 ALA A C 1
ATOM 6369 O O . ALA A 1 785 ? -23.178 -2.011 16.769 1.00 85.56 785 ALA A O 1
ATOM 6370 N N . ALA A 1 786 ? -21.926 -3.530 17.861 1.00 83.00 786 ALA A N 1
ATOM 6371 C CA . ALA A 1 786 ? -22.954 -3.964 18.799 1.00 83.00 786 ALA A CA 1
ATOM 6372 C C . ALA A 1 786 ? -23.205 -2.914 19.893 1.00 83.00 786 ALA A C 1
ATOM 6374 O O . ALA A 1 786 ? -24.289 -2.864 20.466 1.00 83.00 786 ALA A O 1
ATOM 6375 N N . ALA A 1 787 ? -22.210 -2.080 20.196 1.00 87.69 787 ALA A N 1
ATOM 6376 C CA . ALA A 1 787 ? -22.334 -0.907 21.054 1.00 87.69 787 ALA A CA 1
ATOM 6377 C C . ALA A 1 787 ? -21.168 0.060 20.791 1.00 87.69 787 ALA A C 1
ATOM 6379 O O . ALA A 1 787 ? -20.072 -0.387 20.457 1.00 87.69 787 ALA A O 1
ATOM 6380 N N . SER A 1 788 ? -21.372 1.363 20.991 1.00 92.25 788 SER A N 1
ATOM 6381 C CA . SER A 1 788 ? -20.335 2.379 20.766 1.00 92.25 788 SER A CA 1
ATOM 6382 C C . SER A 1 788 ? -20.366 3.473 21.822 1.00 92.25 788 SER A C 1
ATOM 6384 O O . SER A 1 788 ? -21.423 3.829 22.349 1.00 92.25 788 SER A O 1
ATOM 6386 N N . SER A 1 789 ? -19.196 4.034 22.120 1.00 94.62 789 SER A N 1
ATOM 6387 C CA . SER A 1 789 ? -19.086 5.265 22.894 1.00 94.62 789 SER A CA 1
ATOM 6388 C C . SER A 1 789 ? -19.360 6.492 22.016 1.00 94.62 789 SER A C 1
ATOM 6390 O O . SER A 1 789 ? -19.333 6.425 20.788 1.00 94.62 789 SER A O 1
ATOM 6392 N N . LYS A 1 790 ? -19.569 7.646 22.656 1.00 93.56 790 LYS A N 1
ATOM 6393 C CA . LYS A 1 790 ? -19.278 8.945 22.024 1.00 93.56 790 LYS A CA 1
ATOM 6394 C C . LYS A 1 790 ? -17.763 9.097 21.805 1.00 93.56 790 LYS A C 1
ATOM 6396 O O . LYS A 1 790 ? -16.991 8.277 22.303 1.00 93.56 790 LYS A O 1
ATOM 6401 N N . ILE A 1 791 ? -17.328 10.166 21.155 1.00 95.75 791 ILE A N 1
ATOM 6402 C CA . ILE A 1 791 ? -15.923 10.551 21.049 1.00 95.75 791 ILE A CA 1
ATOM 6403 C C . ILE A 1 791 ? -15.463 11.095 22.406 1.00 95.75 791 ILE A C 1
ATOM 6405 O O . ILE A 1 791 ? -16.041 12.028 22.977 1.00 95.75 791 ILE A O 1
ATOM 6409 N N . LEU A 1 792 ? -14.417 10.475 22.935 1.00 95.12 792 LEU A N 1
ATOM 6410 C CA . LEU A 1 792 ? -13.808 10.731 24.233 1.00 95.12 792 LEU A CA 1
ATOM 6411 C C . LEU A 1 792 ? -12.428 11.345 24.024 1.00 95.12 792 LEU A C 1
ATOM 6413 O O . LEU A 1 792 ? -11.719 10.970 23.103 1.00 95.12 792 LEU A O 1
ATOM 6417 N N . GLU A 1 793 ? -12.024 12.261 24.893 1.00 94.81 793 GLU A N 1
ATOM 6418 C CA . GLU A 1 793 ? -10.674 12.833 24.887 1.00 94.81 793 GLU A CA 1
ATOM 6419 C C . GLU A 1 793 ? -9.891 12.163 26.024 1.00 94.81 793 GLU A C 1
ATOM 6421 O O . GLU A 1 793 ? -10.069 12.529 27.187 1.00 94.81 793 GLU A O 1
ATOM 6426 N N . ILE A 1 794 ? -9.090 11.143 25.701 1.00 96.44 794 ILE A N 1
ATOM 6427 C CA . ILE A 1 794 ? -8.407 10.277 26.682 1.00 96.44 794 ILE A CA 1
ATOM 6428 C C . ILE A 1 794 ? -6.897 10.512 26.616 1.00 96.44 794 ILE A C 1
ATOM 6430 O O . ILE A 1 794 ? -6.358 10.746 25.538 1.00 96.44 794 ILE A O 1
ATOM 6434 N N . GLY A 1 795 ? -6.204 10.447 27.751 1.00 95.88 795 GLY A N 1
ATOM 6435 C CA . GLY A 1 795 ? -4.763 10.682 27.853 1.00 95.88 795 GLY A CA 1
ATOM 6436 C C . GLY A 1 795 ? -4.412 11.957 28.613 1.00 95.88 795 GLY A C 1
ATOM 6437 O O . GLY A 1 795 ? -5.284 12.620 29.182 1.00 95.88 795 GLY A O 1
ATOM 6438 N N . GLY A 1 796 ? -3.122 12.302 28.648 1.00 94.31 796 GLY A N 1
ATOM 6439 C CA . GLY A 1 796 ? -2.620 13.405 29.469 1.00 94.31 796 GLY A CA 1
ATOM 6440 C C . GLY A 1 796 ? -2.998 13.236 30.947 1.00 94.31 796 GLY A C 1
ATOM 6441 O O . GLY A 1 796 ? -2.645 12.243 31.578 1.00 94.31 796 GLY A O 1
ATOM 6442 N N . ASP A 1 797 ? -3.749 14.196 31.489 1.00 92.31 797 ASP A N 1
ATOM 6443 C CA . ASP A 1 797 ? -4.243 14.193 32.874 1.00 92.31 797 ASP A CA 1
ATOM 6444 C C . ASP A 1 797 ? -5.430 13.238 33.124 1.00 92.31 797 ASP A C 1
ATOM 6446 O O . ASP A 1 797 ? -5.795 13.004 34.272 1.00 92.31 797 ASP A O 1
ATOM 6450 N N . THR A 1 798 ? -6.033 12.673 32.070 1.00 92.44 798 THR A N 1
ATOM 6451 C CA . THR A 1 798 ? -7.202 11.779 32.152 1.00 92.44 798 THR A CA 1
ATOM 6452 C C . THR A 1 798 ? -6.913 10.443 31.452 1.00 92.44 798 THR A C 1
ATOM 6454 O O . THR A 1 798 ? -7.457 10.169 30.379 1.00 92.44 798 THR A O 1
ATOM 6457 N N . PRO A 1 799 ? -6.020 9.601 32.003 1.00 93.50 799 PRO A N 1
ATOM 6458 C CA . PRO A 1 799 ? -5.552 8.410 31.306 1.00 93.50 799 PRO A CA 1
ATOM 6459 C C . PRO A 1 799 ? -6.489 7.202 31.411 1.00 93.50 799 PRO A C 1
ATOM 6461 O O . PRO A 1 799 ? -6.291 6.253 30.669 1.00 93.50 799 PRO A O 1
ATOM 6464 N N . VAL A 1 800 ? -7.475 7.190 32.315 1.00 96.06 800 VAL A N 1
ATOM 6465 C CA . VAL A 1 800 ? -8.346 6.024 32.561 1.00 96.06 800 VAL A CA 1
ATOM 6466 C C . VAL A 1 800 ? -9.812 6.428 32.451 1.00 96.06 800 VAL A C 1
ATOM 6468 O O . VAL A 1 800 ? -10.216 7.428 33.044 1.00 96.06 800 VAL A O 1
ATOM 6471 N N . ILE A 1 801 ? -10.605 5.652 31.707 1.00 95.88 801 ILE A N 1
ATOM 6472 C CA . ILE A 1 801 ? -12.057 5.824 31.574 1.00 95.88 801 ILE A CA 1
ATOM 6473 C C . ILE A 1 801 ? -12.755 4.461 31.623 1.00 95.88 801 ILE A C 1
ATOM 6475 O O . ILE A 1 801 ? -12.399 3.553 30.872 1.00 95.88 801 ILE A O 1
ATOM 6479 N N . ASP A 1 802 ? -13.807 4.365 32.438 1.00 94.19 802 ASP A N 1
ATOM 6480 C CA . ASP A 1 802 ? -14.726 3.223 32.465 1.00 94.19 802 ASP A CA 1
ATOM 6481 C C . ASP A 1 802 ? -15.938 3.501 31.574 1.00 94.19 802 ASP A C 1
ATOM 6483 O O . ASP A 1 802 ? -16.574 4.556 31.661 1.00 94.19 802 ASP A O 1
ATOM 6487 N N . LEU A 1 803 ? -16.255 2.550 30.698 1.00 92.81 803 LEU A N 1
ATOM 6488 C CA . LEU A 1 803 ? -17.327 2.642 29.718 1.00 92.81 803 LEU A CA 1
ATOM 6489 C C . LEU A 1 803 ? -18.398 1.595 29.991 1.00 92.81 803 LEU A C 1
ATOM 6491 O O . LEU A 1 803 ? -18.126 0.398 29.989 1.00 92.81 803 LEU A O 1
ATOM 6495 N N . TYR A 1 804 ? -19.634 2.071 30.123 1.00 90.38 804 TYR A N 1
ATOM 6496 C CA . TYR A 1 804 ? -20.839 1.249 30.141 1.00 90.38 804 TYR A CA 1
ATOM 6497 C C . TYR A 1 804 ? -21.546 1.403 28.795 1.00 90.38 804 TYR A C 1
ATOM 6499 O O . TYR A 1 804 ? -22.266 2.373 28.544 1.00 90.38 804 TYR A O 1
ATOM 6507 N N . LEU A 1 805 ? -21.278 0.467 27.892 1.00 87.25 805 LEU A N 1
ATOM 6508 C CA . LEU A 1 805 ? -21.747 0.496 26.515 1.00 87.25 805 LEU A CA 1
ATOM 6509 C C . LEU A 1 805 ? -23.158 -0.093 26.433 1.00 87.25 805 LEU A C 1
ATOM 6511 O O . LEU A 1 805 ? -23.395 -1.239 26.805 1.00 87.25 805 LEU A O 1
ATOM 6515 N N . THR A 1 806 ? -24.113 0.692 25.936 1.00 79.38 806 THR A N 1
ATOM 6516 C CA . THR A 1 806 ? -25.487 0.208 25.743 1.00 79.38 806 THR A CA 1
ATOM 6517 C C . THR A 1 806 ? -25.579 -0.568 24.426 1.00 79.38 806 THR A C 1
ATOM 6519 O O . THR A 1 806 ? -25.223 0.000 23.391 1.00 79.38 806 THR A O 1
ATOM 6522 N N . PRO A 1 807 ? -26.073 -1.821 24.421 1.00 72.94 807 PRO A N 1
ATOM 6523 C CA . PRO A 1 807 ? -26.276 -2.575 23.188 1.00 72.94 807 PRO A CA 1
ATOM 6524 C C . PRO A 1 807 ? -27.206 -1.851 22.208 1.00 72.94 807 PRO A C 1
ATOM 6526 O O . PRO A 1 807 ? -28.248 -1.312 22.597 1.00 72.94 807 PRO A O 1
ATOM 6529 N N . THR A 1 808 ? -26.868 -1.872 20.922 1.00 62.75 808 THR A N 1
ATOM 6530 C CA . THR A 1 808 ? -27.734 -1.387 19.847 1.00 62.75 808 THR A CA 1
ATOM 6531 C C . THR A 1 808 ? -28.848 -2.413 19.603 1.00 62.75 808 THR A C 1
ATOM 6533 O O . THR A 1 808 ? -28.596 -3.588 19.356 1.00 62.75 808 THR A O 1
ATOM 6536 N N . LYS A 1 809 ? -30.124 -1.999 19.704 1.00 53.28 809 LYS A N 1
ATOM 6537 C CA . LYS A 1 809 ? -31.278 -2.915 19.540 1.00 53.28 809 LYS A CA 1
ATOM 6538 C C . LYS A 1 809 ? -31.413 -3.476 18.113 1.00 53.28 809 LYS A C 1
ATOM 6540 O O . LYS A 1 809 ? -32.040 -4.516 17.942 1.00 53.28 809 LYS A O 1
ATOM 6545 N N . LYS A 1 810 ? -30.854 -2.786 17.110 1.00 52.66 810 LYS A N 1
ATOM 6546 C CA . LYS A 1 810 ? -30.658 -3.238 15.722 1.00 52.66 810 LYS A CA 1
ATOM 6547 C C . LYS A 1 810 ? -29.439 -2.514 15.131 1.00 52.66 810 LYS A C 1
ATOM 6549 O O . LYS A 1 810 ? -29.293 -1.318 15.398 1.00 52.66 810 LYS A O 1
ATOM 6554 N N . PRO A 1 811 ? -28.597 -3.180 14.325 1.00 48.94 811 PRO A N 1
ATOM 6555 C CA . PRO A 1 811 ? -27.551 -2.495 13.575 1.00 48.94 811 PRO A CA 1
ATOM 6556 C C . PRO A 1 811 ? -28.179 -1.516 12.559 1.00 48.94 811 PRO A C 1
ATOM 6558 O O . PRO A 1 811 ? -29.227 -1.834 11.986 1.00 48.94 811 PRO A O 1
ATOM 6561 N N . PRO A 1 812 ? -27.594 -0.322 12.333 1.00 49.38 812 PRO A N 1
ATOM 6562 C CA . PRO A 1 812 ? -28.120 0.633 11.359 1.00 49.38 812 PRO A CA 1
ATOM 6563 C C . PRO A 1 812 ? -28.117 0.019 9.951 1.00 49.38 812 PRO A C 1
ATOM 6565 O O . PRO A 1 812 ? -27.074 -0.450 9.493 1.00 49.38 812 PRO A O 1
ATOM 6568 N N . GLN A 1 813 ? -29.257 0.037 9.251 1.00 47.81 813 GLN A N 1
ATOM 6569 C CA . GLN A 1 813 ? -29.315 -0.380 7.845 1.00 47.81 813 GLN A CA 1
ATOM 6570 C C . GLN A 1 813 ? -28.595 0.631 6.941 1.00 47.81 813 GLN A C 1
ATOM 6572 O O . GLN A 1 813 ? -28.570 1.835 7.215 1.00 47.81 813 GLN A O 1
ATOM 6577 N N . VAL A 1 814 ? -28.006 0.137 5.850 1.00 43.06 814 VAL A N 1
ATOM 6578 C CA . VAL A 1 814 ? -27.408 0.981 4.811 1.00 43.06 814 VAL A CA 1
ATOM 6579 C C . VAL A 1 814 ? -28.523 1.739 4.106 1.00 43.06 814 VAL A C 1
ATOM 6581 O O . VAL A 1 814 ? -29.328 1.153 3.390 1.00 43.06 814 VAL A O 1
ATOM 6584 N N . ILE A 1 815 ? -28.563 3.056 4.290 1.00 43.91 815 ILE A N 1
ATOM 6585 C CA . ILE A 1 815 ? -29.376 3.927 3.446 1.00 43.91 815 ILE A CA 1
ATOM 6586 C C . ILE A 1 815 ? -28.592 4.092 2.149 1.00 43.91 815 ILE A C 1
ATOM 6588 O O . ILE A 1 815 ? -27.660 4.893 2.070 1.00 43.91 815 ILE A O 1
ATOM 6592 N N . GLY A 1 816 ? -28.916 3.274 1.151 1.00 38.16 816 GLY A N 1
ATOM 6593 C CA . GLY A 1 816 ? -28.471 3.526 -0.208 1.00 38.16 816 GLY A CA 1
ATOM 6594 C C . GLY A 1 816 ? -29.175 4.781 -0.701 1.00 38.16 816 GLY A C 1
ATOM 6595 O O . GLY A 1 816 ? -30.379 4.749 -0.938 1.00 38.16 816 GLY A O 1
ATOM 6596 N N . ILE A 1 817 ? -28.446 5.885 -0.861 1.00 32.97 817 ILE A N 1
ATOM 6597 C CA . ILE A 1 817 ? -28.913 6.946 -1.752 1.00 32.97 817 ILE A CA 1
ATOM 6598 C C . ILE A 1 817 ? -28.896 6.310 -3.141 1.00 32.97 817 ILE A C 1
ATOM 6600 O O . ILE A 1 817 ? -27.829 6.096 -3.719 1.00 32.97 817 ILE A O 1
ATOM 6604 N N . THR A 1 818 ? -30.067 5.919 -3.641 1.00 26.58 818 THR A N 1
ATOM 6605 C CA . THR A 1 818 ? -30.235 5.586 -5.055 1.00 26.58 818 THR A CA 1
ATOM 6606 C C . THR A 1 818 ? -29.683 6.759 -5.861 1.00 26.58 818 THR A C 1
ATOM 6608 O O . THR A 1 818 ? -30.117 7.886 -5.604 1.00 26.58 818 THR A O 1
ATOM 6611 N N . PRO A 1 819 ? -28.743 6.546 -6.798 1.00 28.41 819 PRO A N 1
ATOM 6612 C CA . PRO A 1 819 ? -28.405 7.580 -7.762 1.00 28.41 819 PRO A CA 1
ATOM 6613 C C . PRO A 1 819 ? -29.705 8.036 -8.419 1.00 28.41 819 PRO A C 1
ATOM 6615 O O . PRO A 1 819 ? -30.550 7.191 -8.727 1.00 28.41 819 PRO A O 1
ATOM 6618 N N . ASP A 1 820 ? -29.880 9.342 -8.604 1.00 28.45 820 ASP A N 1
ATOM 6619 C CA . ASP A 1 820 ? -30.960 9.867 -9.432 1.00 28.45 820 ASP A CA 1
ATOM 6620 C C . ASP A 1 820 ? -30.958 9.111 -10.767 1.00 28.45 820 ASP A C 1
ATOM 6622 O O . ASP A 1 820 ? -30.070 9.278 -11.606 1.00 28.45 820 ASP A O 1
ATOM 6626 N N . HIS A 1 821 ? -31.956 8.250 -10.964 1.00 29.64 821 HIS A N 1
ATOM 6627 C CA . HIS A 1 821 ? -32.315 7.747 -12.277 1.00 29.64 821 HIS A CA 1
ATOM 6628 C C . HIS A 1 821 ? -32.961 8.903 -13.045 1.00 29.64 821 HIS A C 1
ATOM 6630 O O . HIS A 1 821 ? -34.176 8.979 -13.160 1.00 29.64 821 HIS A O 1
ATOM 6636 N N . ASN A 1 822 ? -32.129 9.799 -13.567 1.00 28.09 822 ASN A N 1
ATOM 6637 C CA . ASN A 1 822 ? -32.441 10.615 -14.734 1.00 28.09 822 ASN A CA 1
ATOM 6638 C C . ASN A 1 822 ? -31.376 10.320 -15.794 1.00 28.09 822 ASN A C 1
ATOM 6640 O O . ASN A 1 822 ? -30.489 11.118 -16.079 1.00 28.09 822 ASN A O 1
ATOM 6644 N N . LEU A 1 823 ? -31.454 9.109 -16.343 1.00 28.41 823 LEU A N 1
ATOM 6645 C CA . LEU A 1 823 ? -31.013 8.842 -17.703 1.00 28.41 823 LEU A CA 1
ATOM 6646 C C . LEU A 1 823 ? -32.285 8.568 -18.495 1.00 28.41 823 LEU A C 1
ATOM 6648 O O . LEU A 1 823 ? -33.029 7.640 -18.174 1.00 28.41 823 LEU A O 1
ATOM 6652 N N . ASP A 1 824 ? -32.534 9.444 -19.463 1.00 28.38 824 ASP A N 1
ATOM 6653 C CA . ASP A 1 824 ? -33.646 9.415 -20.400 1.00 28.38 824 ASP A CA 1
ATOM 6654 C C . ASP A 1 824 ? -34.000 7.992 -20.841 1.00 28.38 824 ASP A C 1
ATOM 6656 O O . ASP A 1 824 ? -33.212 7.280 -21.467 1.00 28.38 824 ASP A O 1
ATOM 6660 N N . THR A 1 825 ? -35.234 7.595 -20.549 1.00 25.72 825 THR A N 1
ATOM 6661 C CA . THR A 1 825 ? -35.906 6.527 -21.285 1.00 25.72 825 THR A CA 1
ATOM 6662 C C . THR A 1 825 ? -36.519 7.162 -22.532 1.00 25.72 825 THR A C 1
ATOM 6664 O O . THR A 1 825 ? -37.359 8.051 -22.395 1.00 25.72 825 THR A O 1
ATOM 6667 N N . PRO A 1 826 ? -36.169 6.742 -23.762 1.00 29.45 826 PRO A N 1
ATOM 6668 C CA . PRO A 1 826 ? -36.975 7.103 -24.910 1.00 29.45 826 PRO A CA 1
ATOM 6669 C C . PRO A 1 826 ? -38.283 6.315 -24.835 1.00 29.45 826 PRO A C 1
ATOM 6671 O O . PRO A 1 826 ? -38.294 5.088 -24.720 1.00 29.45 826 PRO A O 1
ATOM 6674 N N . ASN A 1 827 ? -39.375 7.071 -24.874 1.00 26.91 827 ASN A N 1
ATOM 6675 C CA . ASN A 1 827 ? -40.761 6.642 -24.966 1.00 26.91 827 ASN A CA 1
ATOM 6676 C C . ASN A 1 827 ? -40.980 5.308 -25.698 1.00 26.91 827 ASN A C 1
ATOM 6678 O O . ASN A 1 827 ? -40.599 5.133 -26.856 1.00 26.91 827 ASN A O 1
ATOM 6682 N N . ARG A 1 828 ? -41.749 4.426 -25.049 1.00 27.48 828 ARG A N 1
ATOM 6683 C CA . ARG A 1 828 ? -42.584 3.441 -25.740 1.00 27.48 828 ARG A CA 1
ATOM 6684 C C . ARG A 1 828 ? -43.567 4.194 -26.636 1.00 27.48 828 ARG A C 1
ATOM 6686 O O . ARG A 1 828 ? -44.474 4.850 -26.132 1.00 27.48 828 ARG A O 1
ATOM 6693 N N . LEU A 1 829 ? -43.411 4.056 -27.947 1.00 27.48 829 LEU A N 1
ATOM 6694 C CA . LEU A 1 829 ? -44.510 4.236 -28.886 1.00 27.48 829 LEU A CA 1
ATOM 6695 C C . LEU A 1 829 ? -45.265 2.910 -29.002 1.00 27.48 829 LEU A C 1
ATOM 6697 O O . LEU A 1 829 ? -44.696 1.859 -29.283 1.00 27.48 829 LEU A O 1
ATOM 6701 N N . SER A 1 830 ? -46.556 2.999 -28.719 1.00 26.39 830 SER A N 1
ATOM 6702 C CA . SER A 1 830 ? -47.602 2.023 -28.997 1.00 26.39 830 SER A CA 1
ATOM 6703 C C . SER A 1 830 ? -47.699 1.673 -30.485 1.00 26.39 830 SER A C 1
ATOM 6705 O O . SER A 1 830 ? -47.676 2.592 -31.302 1.00 26.39 830 SER A O 1
ATOM 6707 N N . ALA A 1 831 ? -47.938 0.398 -30.810 1.00 27.17 831 ALA A N 1
ATOM 6708 C CA . ALA A 1 831 ? -49.101 -0.098 -31.571 1.00 27.17 831 ALA A CA 1
ATOM 6709 C C . ALA A 1 831 ? -48.812 -1.466 -32.227 1.00 27.17 831 ALA A C 1
ATOM 6711 O O . ALA A 1 831 ? -47.768 -1.626 -32.852 1.00 27.17 831 ALA A O 1
ATOM 6712 N N . ALA A 1 832 ? -49.821 -2.347 -32.137 1.00 27.91 832 ALA A N 1
ATOM 6713 C CA . ALA A 1 832 ? -49.985 -3.684 -32.734 1.00 27.91 832 ALA A CA 1
ATOM 6714 C C . ALA A 1 832 ? -49.149 -4.830 -32.142 1.00 27.91 832 ALA A C 1
ATOM 6716 O O . ALA A 1 832 ? -47.914 -4.861 -32.329 1.00 27.91 832 ALA A O 1
#

Solvent-accessible surface area (backbone atoms only — not comparable to full-atom values): 43513 Å² total; per-residue (Å²): 135,88,86,84,83,92,67,101,64,72,75,61,67,67,66,67,68,69,80,47,90,86,69,81,79,47,72,67,59,56,52,52,49,52,48,52,50,51,51,50,50,50,52,54,50,50,56,59,58,63,30,54,64,45,69,51,63,40,87,81,65,17,32,35,38,35,43,41,53,64,56,55,70,59,45,50,58,54,31,44,75,73,74,41,72,63,80,43,48,28,38,34,36,72,93,71,45,73,44,76,63,59,89,93,60,49,61,52,78,42,90,60,46,55,43,59,43,72,45,41,36,29,47,37,32,19,39,96,90,38,77,31,30,46,40,32,74,32,75,47,72,40,96,61,66,35,38,43,44,53,74,44,57,68,67,34,72,61,38,40,50,46,67,45,67,67,58,32,60,75,56,49,38,54,51,60,46,32,31,50,27,53,48,38,36,55,62,31,29,41,56,34,71,35,93,71,34,50,74,67,53,50,52,46,49,70,70,47,37,33,42,33,30,42,40,56,40,56,38,96,81,39,68,50,74,72,46,43,42,34,28,31,70,86,78,67,49,74,43,92,53,52,76,70,27,41,43,53,38,55,27,53,54,80,68,70,46,44,39,50,46,40,31,30,44,30,33,36,51,26,35,42,54,36,61,62,58,31,53,40,35,51,55,48,51,64,69,57,38,42,98,70,22,49,48,54,24,35,26,38,55,88,69,46,55,74,51,55,66,56,42,35,52,78,66,44,77,43,68,30,48,60,17,30,43,58,72,44,58,46,70,22,47,57,56,37,33,23,39,26,34,89,46,32,58,78,46,44,64,61,51,40,54,51,49,53,32,31,52,52,32,46,56,74,63,30,53,40,57,50,99,85,67,46,77,75,38,26,54,44,23,31,62,11,62,73,36,65,66,36,74,61,56,23,76,82,60,9,28,41,45,38,54,46,25,41,55,38,34,43,39,52,38,45,22,50,47,27,48,31,48,60,38,54,71,61,21,50,57,39,47,54,58,36,50,52,50,34,51,49,46,56,70,66,28,48,34,81,91,67,33,40,34,29,34,36,29,77,49,89,99,45,74,40,69,46,85,62,56,42,53,52,33,54,42,36,54,67,48,66,44,54,56,70,69,53,47,49,30,33,41,55,64,29,50,61,23,69,62,31,29,14,70,61,65,46,29,34,19,25,57,73,40,95,66,40,32,62,42,0,48,51,36,16,16,11,27,41,36,65,58,52,50,47,52,30,47,36,26,41,64,69,46,34,33,34,59,11,25,49,52,46,47,32,42,40,19,39,48,35,48,30,16,50,40,31,40,73,70,55,48,59,60,23,73,78,67,76,47,76,52,72,70,54,53,52,45,25,73,75,44,66,57,38,40,54,34,26,15,32,44,96,90,64,46,54,31,70,23,38,28,78,45,97,88,73,50,65,54,68,43,44,66,60,16,19,18,37,30,24,33,46,49,44,46,34,44,36,44,39,48,18,48,45,52,44,57,27,55,46,33,63,76,90,47,46,68,58,48,53,49,42,51,75,62,37,82,90,43,62,46,62,59,66,67,44,17,63,60,46,41,72,60,47,52,50,52,73,75,32,96,78,70,52,70,68,63,51,49,51,54,59,69,72,43,58,73,65,37,56,55,48,54,57,47,54,37,57,24,37,39,36,38,32,32,45,54,57,46,84,49,62,31,38,39,33,40,32,36,48,62,88,41,52,32,32,43,35,43,33,54,72,66,65,100,38,26,38,37,40,38,30,49,30,89,51,62,42,48,34,30,46,32,37,13,38,58,74,85,43,50,35,53,55,46,39,21,32,43,52,81,38,73,39,10,40,96,44,33,69,50,80,41,81,42,61,72,53,96,64,75,86,77,85,76,72,76,73,76,83,85,79,72,88,75,81,76,86,77,87,84,136

Mean predicted aligned error: 8.81 Å

Sequence (832 aa):
MIPVTLGRRGFIAVFLLCFSPAYAQAPKCAAQLEQLVRETETQRLHELYYLIPDGTRDPKTGDITLDLTRSKTLLLPELKKRGFVPDEVVVELDRQRFFQIPEGQNTIRIKAGPTNRMRDCRIVFKQDGKEVHVTETRLFESTDFPVVDKIDYAKYPLPEWRVPDEFAKRKGIDPELVRLSAQLQRENINWTISDKASPALKRAFEKYGSDLKLSITFGRDKRTPTAISIYNQKTRKSLPARLEDIHITGGAAFNWNFFDWDSEFVKRYLRFFDGWLAEKMRKFKLKTQEPNGAVPRELRANMTSYHREHNVKLGEVTPNREYFNPPLTGWSERQVLRWDPAKAGKVLPEMIQSSEKQRAWLLKHHSVTDENRKLIGFRWTNLGSGRDNAARGLDEGALGVDLITYYKMMMDQEREFHLMLGNWNKAEEIGKAADELKSIINQRYWSDKYGMYVDLVASGKSWKQDSNLAATGFWPAMGGVPDEAKMERMIQDNLRNPKRFGGDFPPSTSKDSPHYNPAGHYWRGGGWPPDFVFFGDLLFENGKRAEAARLHGDVLRSYTMASKAYQNGDSPRAWINGKVGADEASEMSERGTVFEFYGLKEDGNPTFGREFRPDGSAHETRKNFAGWGSAPPLESLRTIMGFDAVPAFAGPKRDLNRWVWTLLTDRQFSYHQVKANPALKPLVEYLTSNPKPDFESFNKVLASGDRRLREEIQRLGRGYLEVSPTFDPKAQTEVKNLVYDGVQFEMRIEKLDGDNHVRLTLKSDRKIPVQFNRNWTGDETTDSAAASSKILEIGGDTPVIDLYLTPTKKPPQVIGITPDHNLDTPNRLSAA

Nearest PDB structures (foldseek):
  5z66-assembly1_A  TM=6.637E-01  e=8.465E-11  Enterobacter cloacae
  2wyn-assembly1_B  TM=6.729E-01  e=8.465E-11  Escherichia coli K-12
  5z6h-assembly2_B  TM=6.653E-01  e=2.503E-10  Enterobacter cloacae
  6m5a-assembly1_A  TM=5.104E-01  e=2.525E-07  Bifidobacterium longum
  7mrn-assembly1_A  TM=6.598E-01  e=5.750E-02  Mus musculus

pLDDT: mean 86.4, std 15.52, range [22.17, 98.69]

Foldseek 3Di:
DDDDDDDDPPVPPVVVVPPDPVPPPDPVVVVVVVVVVVVVVVVLQVCQLQAEWAWDADQAQRKIKTFCCCVVVRPQVLLVVLVHHFPWKWKDKLNPDTDTDDPPDRMDIGRPAHQQDKMKIWIFGDDPNHTQAIYAIDIRHHQAAQEADLVLLVLFDFKFWDADPVVCVVLLFDRCLRRQLRSLLSRQKAKAFDPPADPVVVVCCRHQGNQKHKHFDDDPVSAHTPAIWIARNVVRHIDDDGPNRMQMARAQRRGQKHFDVLRLLVLQLCLWFHLPRNVSSVVVQLVQQDPQLFHARMAGSVRRRNDDQWGNRSRDIAGDQLRAELPCNLVSVVQSCLLQQVCLLVCLVSLLVSLVSNLSVQCVHFFDADPVRHTLAGQHACNRHVNHPAPACRNVGWGQLLRLLSSLVSLLSSLVSCLLAVVPVVSVVSVVVSVVSLVSQCVAQQDPVQLWGAIWDDDPPDTDGDPWDFLSRLSVLLSVSDDPSSVVSCCPSACCDPQFQRDLAGARTGNVDPQADQLRQRSSGWGALVSLLVVLSSCLQVLNLQVSLSNLSSVSSLQSQQQLVQLVPDALVCVQPVDDDPVSPVVSVVGGWFWRIWGADPVRRIYAHKHADPVRDIDRTDTSRSRSRSSSSSCSCCRAQVKGKQHARSYDPVCLLVSVVCCVAPSSNPPLQVLQEPLCVQLLCQLQVDLADDSVVSVVSQVPGDPSNVVLSVLSNSMAIEGEHQFDSQAKIKMASTGGSNKGWIWIWGDDPPPQKIKIFIETQFWGFYKYFYQDDVGGGHSHGQWIYRTDGAYNVHGMDIGRTDGDPDRRDDSPPDPPPPDDDPDDDDDD

Secondary structure (DSSP, 8-state):
-------S-THHHHHSSS-STTSTT-HHHHHHHHHHHHHHHHHHHHHHHTPPPEEEE-TTT--EEEE-HHIIIIIHHHHHHTT---SEEEEEETTTEEEEPPTT-SEEEE----TTS-EEEEEEEEETTEEEEEPPPEEE------BBPHHHHTTSPPPEEE--HHHHHHHT--THHHHHHHHHHHHTEEEEE-TTS-HHHHHHHHHHGGGEEEEEEE-TTSSSEEEEEEEETTT--EE---GGGEEEEE--SSSSPEEHHHHHHHHHHHTTT-HHHHHHHHHHHHHHS-TTS---SEE-TTS-BSS-SEEEETTEEEE-TTS-----HHHHHHHHHHS-HHHHHHHHHHHHHHHHHHHHHHHHHHEEE-TTS-EEEEB--TTTTT-TT-SSTTTTTPBPHHHHHHHHHHHHHHHHHHHHHT-HHHHHHHHHHHHHHHHHHHHHTEETTTTEE--EEEETTEEEE-SS-BGGGGHHHHTT-S-HHHHHHIIIIIIS-TTTT-SSS--SB-TTSTT--TTBTTTTT-B-HHHHHHHHHHHHHTT-HHHHHHHHHHHHHHHHHHHHHHHTT--HHHHHHSS--HHHHHHHHH----BS-EEE-TTS-EEE-EEE-TTS-EEEPPBS--TTTTHHHHHHHHHTS-EEEEPPP-S-GGGHHHHHHHHHH-TT---HHHHT-GGGHHHHHHHHH-SS--HHHHHHHHHHS-HHHHHHHHHHHT-EEEE--SS--SS-EEEEEEEETTEEEEEEEEE-SSTTEEEEEEEESS-EEEEEEE-EETTEE-SS-SEE---EEEBTTB-EEEEEPPPPSSPPP---------S---------

Radius of gyration: 29.26 Å; Cα contacts (8 Å, |Δi|>4): 1631; chains: 1; bounding box: 90×74×91 Å